Protein AF-0000000084334014 (afdb_homodimer)

Radius of gyration: 28.22 Å; Cα contacts (8 Å, |Δi|>4): 1367; chains: 2; bounding box: 53×79×62 Å

Secondary structure (DSSP, 8-state):
---HHHHHHHHHTPSSP--HHHHHHHHHHHHHHHHHHHHTTT--HHHHHHHHHHHHSTTTT--S---HHHHHHHHHHHHHHHHHHHHHS-HHHHHHTHHHHHHHHHHHHHHHHHHHHHIIIIIS---HHHHHHHHHHTT----TTHHHHHHHT-TTSHHHHHHHHHHHHHHHHHHHHHHHHHHHHTT---HHHHHHHHHHHHHHHHIIIIIHHHHHHHHHHH----HHHHHHHHHHHHHHHHHHHHHTTS-HHHHHHHHHHHHGGGS-TTSHHHHHHHHHIIIIIHHHHHHHHHHT--GGGGGS-HHHHHHHHHHHHHHHHHHHHHHHHHHHHHT--HHHHHHHHHHTT---HHHHHHHHHHHHTTSS-HHHHHHHHHHHHHHHHHHHHHHHHHHHHHH-/---HHHHHHHHHTPSSP--HHHHHHHHHHHHHHHHHHHHTTT--HHHHHHHHHHHHSTTTT--S---HHHHHHHHHHHHHHHHHHHHHS-HHHHHHTHHHHHHHHHHHHHHHHHHHHHIIIIIS---HHHHHHHHHHTT----TTHHHHHHHT-TTSHHHHHHHHHHHHHHHHHHHHHHHHHHHHTT---HHHHHHHHHHHHHHHHIIIIIHHHHHHHHHHH----HHHHHHHHHHHHHHHHHHHHHHTS-HHHHHHHHHHHHGGGS-TTSHHHHHHHHHIIIIIHHHHHHHHHHT--GGGGGS-HHHHHHHHHHHHHHHHHHHHHHHHHHHHHT--HHHHHHHHHHTT---HHHHHHHHHHHHTTSS-HHHHHHHHHHHHHHHHHHHHHHHHHHHHHH-

pLDDT: mean 89.23, std 10.38, range [27.36, 98.31]

Foldseek 3Di:
DDDVVVVVVVVCQPFQHPDPVVVVVVLLVQLVCQQVVCVVVPAHSLLSLLQLLQQCFCQHPRNHYDDPVLVVLLVLLQLLLLLLLQLLEDVVLLVVCVVLLVLLLVLLQPLLLVLQLCCCCPVLPADNLLSNLLSLLLSAAGQLQVVLCVVLPNSHPNLNSSLSSSNLSSQQVSLVVLVQSVQVVVPGDDPVNVVLLVVLVVVLLCCLQPVLLVVLVVCVPPCVDDPVVNLVSLSVQLQVQLVSCVVSRGHSSSSSNSSSNNCNVVDDCPDPSVVVSSCVSSSGRNSSNSSNLSSLANPCQCVPDDSLVCLLVSSLVSSLVSLLVSLVVSCVVVVNDPLSSLLSSLSGRARGDSSLVSQVVCVVVVSHDPSNNNSVSSSNSVSNSSSNVSNNVSSVVVSD/DDDVVVVVVVVCQPFQHPDPVVVVVVLLVQLVCQCVVCVVVPAHSLLSLLQLLQQCFCQHPRNHYDDPVLVVLLVLLQLLLLLLLQQLEDVVLLVVCVVLLVLLLVLLQPLLLVLQLCCVCPVLPADNLLSNLLSLLLSAAGQLQVVLCVVLPNSHPNLNSSLSSSNLSSQQVSLVVLVQSVQVVVPGDDPVNVVLLVVLVVVLLCCLQPVLLVVLVVCVPPCVDDPCVNLVSLSVQLQVQLVSCVVSRGHSSSSSNSSSNNCNVVDDCPDPSVVVSSCVSSSGRNSSNSSNLSSLANPCQCVPDDSLVCLLVSSLVSSLVSLLVSLVVSCVVVVNDPLSSLLSSLSGRARGDSSLVSQVVCVVVVSHDPSNNNSVSSSNSVSNSSSNVSNNVSSVVVSD

Nearest PDB structures (foldseek):
  4bwz-assembly1_A  TM=8.597E-01  e=2.326E-15  Thermus thermophilus
  9emb-assembly1_B  TM=7.351E-01  e=8.519E-10  Escherichia coli
  8bxg-assembly1_A  TM=7.399E-01  e=2.521E-09  Escherichia coli
  9emb-assembly1_A  TM=7.461E-01  e=3.826E-09  Escherichia coli
  7p1i-assembly1_B  TM=7.865E-01  e=1.042E-08  Bison bison

Organism: NCBI:txid1302689

Solvent-accessible surface area (backbone atoms only — not comparable to full-atom values): 38062 Å² total; per-residue (Å²): 142,75,64,51,72,54,47,52,46,51,58,62,64,39,75,47,50,75,46,54,51,54,51,51,21,52,50,33,44,46,66,55,43,23,35,58,59,24,48,76,72,74,38,57,38,67,49,28,29,23,54,49,12,28,47,35,9,61,62,46,69,25,47,39,62,92,44,57,34,54,51,37,41,21,50,51,9,52,32,43,48,32,19,50,57,25,34,53,41,39,60,70,57,38,63,72,36,42,66,55,7,50,51,41,13,49,35,33,29,46,42,11,25,66,57,27,27,54,45,32,34,71,71,69,61,39,52,72,66,38,12,52,56,57,12,44,39,40,22,35,48,34,60,78,38,45,65,56,38,55,72,70,67,51,42,60,37,67,53,46,39,27,44,54,49,11,40,55,49,18,47,53,52,41,51,50,50,51,49,45,53,56,21,50,73,70,75,46,70,49,72,66,53,54,53,49,40,52,50,32,46,48,52,49,49,47,41,44,66,53,48,47,40,54,51,48,54,49,45,68,66,68,54,75,61,56,87,43,51,62,54,37,45,52,53,26,48,27,28,43,31,14,38,49,25,42,65,34,72,43,60,38,51,56,16,7,22,48,37,13,50,41,42,26,85,80,48,48,81,85,34,70,65,44,50,51,52,53,44,52,34,65,51,45,30,36,47,43,20,36,21,49,58,16,30,66,34,57,71,67,48,61,70,71,37,68,65,31,37,50,44,20,50,50,52,34,47,38,38,52,50,19,26,43,50,26,22,49,53,45,19,66,75,69,66,50,52,72,51,45,25,37,33,31,22,12,43,50,36,11,35,47,72,70,35,49,50,54,49,49,52,30,34,75,70,65,58,40,53,70,48,58,50,51,14,48,39,50,27,26,53,53,25,40,43,50,10,35,51,32,30,49,54,24,50,53,63,70,72,103,142,74,63,52,71,53,46,52,48,51,57,63,64,39,75,49,49,76,47,55,52,53,51,52,22,51,51,34,45,45,66,54,43,25,35,58,60,24,48,76,71,74,40,58,38,68,50,27,29,24,53,48,13,28,47,36,10,62,62,45,70,24,46,38,61,91,43,58,33,53,51,38,44,22,49,51,9,51,33,44,49,32,20,50,57,26,34,54,40,39,61,69,58,39,62,73,36,43,66,54,9,49,50,41,14,48,34,33,28,47,43,10,25,65,55,27,28,54,46,31,34,69,71,69,61,40,51,72,67,38,12,52,56,56,11,43,40,42,22,35,46,37,59,80,38,45,66,56,38,54,73,70,66,50,42,61,37,69,53,45,38,27,44,55,48,12,41,55,48,16,46,53,51,42,51,50,51,51,49,45,52,56,21,49,72,70,75,45,70,49,71,65,54,55,52,48,40,52,50,33,46,48,52,49,50,46,41,46,66,52,48,46,39,52,51,49,52,48,44,68,65,67,53,76,60,58,89,42,49,62,56,35,46,52,53,26,46,26,29,43,31,13,39,49,24,41,64,35,70,42,59,38,50,57,18,8,22,48,36,14,49,40,42,24,84,80,47,49,82,87,35,71,65,43,50,52,52,53,45,52,34,64,51,45,30,36,48,43,20,35,21,50,60,17,30,67,33,56,70,67,48,62,68,71,38,67,66,32,38,50,45,20,50,50,52,32,49,38,39,50,49,17,26,43,50,26,22,49,53,43,20,64,73,68,66,50,50,72,51,44,25,36,32,32,22,12,44,51,35,10,35,46,71,70,35,48,50,54,47,49,53,32,34,73,71,66,56,38,53,69,48,57,49,51,14,48,40,49,25,27,51,52,24,41,43,50,11,34,51,33,30,49,55,22,50,54,62,70,73,104

Sequence (800 aa):
MNNSAWDHIIHQFDLPLSNPVLIFSLILFIILLAPVLMGKIKVPGIVGFILAGIIVGPYGFNLLKKNSAIELFSTIGLLYIMFIAGIELDLAEFKKTKHKSFVFGFLTFSIPILIGFPVCYYLLGYSMLTSVLTASMFATHTLVAYPIVSRYGISRTEAVAITVGGTILTDTAVLIILAVIMGAKNGGLTTAFWVQLILSLMVFTIIMFLIVPRIARWFFTKLESEKTSHYVFVLAVVFFSAFLAQLAGVEPIIGAFVAGLALNKLIPHSSMLMNRIEFVGNAIFIPFFLISVGMLVDLRVLFRGPEAVIVAASLTAVALAGKWLSAWFTQMLFKYSGIQRNLIFGLSSAHAAATLAIILVGYKAGIIDDNTLNGTIILILVTCVVASLAVEGASKKMVLMNNSAWDHIIHQFDLPLSNPVLIFSLILFIILLAPVLMGKIKVPGIVGFILAGIIVGPYGFNLLKKNSAIELFSTIGLLYIMFIAGIELDLAEFKKTKHKSFVFGFLTFSIPILIGFPVCYYLLGYSMLTSVLTASMFATHTLVAYPIVSRYGISRTEAVAITVGGTILTDTAVLIILAVIMGAKNGGLTTAFWVQLILSLMVFTIIMFLIVPRIARWFFTKLESEKTSHYVFVLAVVFFSAFLAQLAGVEPIIGAFVAGLALNKLIPHSSMLMNRIEFVGNAIFIPFFLISVGMLVDLRVLFRGPEAVIVAASLTAVALAGKWLSAWFTQMLFKYSGIQRNLIFGLSSAHAAATLAIILVGYKAGIIDDNTLNGTIILILVTCVVASLAVEGASKKMVL

InterPro domains:
  IPR006153 Cation/H+ exchanger, transmembrane domain [PF00999] (29-391)
  IPR038770 Sodium/solute symporter superfamily [G3DSA:1.20.1530.20] (19-398)

Structure (mmCIF, N/CA/C/O backbone):
data_AF-0000000084334014-model_v1
#
loop_
_entity.id
_entity.type
_entity.pdbx_description
1 polymer 'Cation/H+ exchanger transmembrane domain-containing protein'
#
loop_
_atom_site.group_PDB
_atom_site.id
_atom_site.type_symbol
_atom_site.label_atom_id
_atom_site.label_alt_id
_atom_site.label_comp_id
_atom_site.label_asym_id
_atom_site.label_entity_id
_atom_site.label_seq_id
_atom_site.pdbx_PDB_ins_code
_atom_site.Cartn_x
_atom_site.Cartn_y
_atom_site.Cartn_z
_atom_site.occupancy
_atom_site.B_iso_or_equiv
_atom_site.auth_seq_id
_atom_site.auth_comp_id
_atom_site.auth_asym_id
_atom_site.auth_atom_id
_atom_site.pdbx_PDB_model_num
ATOM 1 N N . MET A 1 1 ? 21.516 31.047 -16.453 1 27.44 1 MET A N 1
ATOM 2 C CA . MET A 1 1 ? 20.875 31.578 -15.266 1 27.44 1 MET A CA 1
ATOM 3 C C . MET A 1 1 ? 19.391 31.281 -15.25 1 27.44 1 MET A C 1
ATOM 5 O O . MET A 1 1 ? 18.641 31.844 -14.453 1 27.44 1 MET A O 1
ATOM 9 N N . ASN A 1 2 ? 18.578 31.031 -16.406 1 34.75 2 ASN A N 1
ATOM 10 C CA . ASN A 1 2 ? 17.328 30.781 -17.094 1 34.75 2 ASN A CA 1
ATOM 11 C C . ASN A 1 2 ? 16.438 29.797 -16.328 1 34.75 2 ASN A C 1
ATOM 13 O O . ASN A 1 2 ? 16.891 29.188 -15.352 1 34.75 2 ASN A O 1
ATOM 17 N N . ASN A 1 3 ? 15.422 28.875 -16.969 1 40.25 3 ASN A N 1
ATOM 18 C CA . ASN A 1 3 ? 14.047 28.469 -16.688 1 40.25 3 ASN A CA 1
ATOM 19 C C . ASN A 1 3 ? 13.969 27.469 -15.539 1 40.25 3 ASN A C 1
ATOM 21 O O . ASN A 1 3 ? 14.102 26.266 -15.75 1 40.25 3 ASN A O 1
ATOM 25 N N . SER A 1 4 ? 14.383 27.984 -14.484 1 47.34 4 SER A N 1
ATOM 26 C CA . SER A 1 4 ? 14.461 27.297 -13.195 1 47.34 4 SER A CA 1
ATOM 27 C C . SER A 1 4 ? 13.188 26.516 -12.906 1 47.34 4 SER A C 1
ATOM 29 O O . SER A 1 4 ? 13.242 25.359 -12.477 1 47.34 4 SER A O 1
ATOM 31 N N . ALA A 1 5 ? 12.141 27.406 -12.953 1 49.31 5 ALA A N 1
ATOM 32 C CA . ALA A 1 5 ? 10.859 26.719 -12.82 1 49.31 5 ALA A CA 1
ATOM 33 C C . ALA A 1 5 ? 10.789 25.531 -13.773 1 49.31 5 ALA A C 1
ATOM 35 O O . ALA A 1 5 ? 10.352 24.438 -13.391 1 49.31 5 ALA A O 1
ATOM 36 N N . TRP A 1 6 ? 11.242 25.844 -15.055 1 50.06 6 TRP A N 1
ATOM 37 C CA . TRP A 1 6 ? 11.273 24.781 -16.062 1 50.06 6 TRP A CA 1
ATOM 38 C C . TRP A 1 6 ? 12.234 23.672 -15.648 1 50.06 6 TRP A C 1
ATOM 40 O O . TRP A 1 6 ? 11.938 22.484 -15.844 1 50.06 6 TRP A O 1
ATOM 50 N N . ASP A 1 7 ? 13.273 24.125 -15.102 1 53.47 7 ASP A N 1
ATOM 51 C CA . ASP A 1 7 ? 14.234 23.125 -14.633 1 53.47 7 ASP A CA 1
ATOM 52 C C . ASP A 1 7 ? 13.648 22.312 -13.484 1 53.47 7 ASP A C 1
ATOM 54 O O . ASP A 1 7 ? 13.859 21.094 -13.414 1 53.47 7 ASP A O 1
ATOM 58 N N . HIS A 1 8 ? 12.906 23.031 -12.719 1 57.69 8 HIS A N 1
ATOM 59 C CA . HIS A 1 8 ? 12.25 22.312 -11.633 1 57.69 8 HIS A CA 1
ATOM 60 C C . HIS A 1 8 ? 11.211 21.344 -12.164 1 57.69 8 HIS A C 1
ATOM 62 O O . HIS A 1 8 ? 11.102 20.219 -11.672 1 57.69 8 HIS A O 1
ATOM 68 N N . ILE A 1 9 ? 10.492 21.797 -13.156 1 54.41 9 ILE A N 1
ATOM 69 C CA . ILE A 1 9 ? 9.477 20.969 -13.789 1 54.41 9 ILE A CA 1
ATOM 70 C C . ILE A 1 9 ? 10.148 19.781 -14.492 1 54.41 9 ILE A C 1
ATOM 72 O O . ILE A 1 9 ? 9.711 18.641 -14.352 1 54.41 9 ILE A O 1
ATOM 76 N N . ILE A 1 10 ? 11.211 20.047 -15.109 1 49.97 10 ILE A N 1
ATOM 77 C CA . ILE A 1 10 ? 11.883 19.016 -15.898 1 49.97 10 ILE A CA 1
ATOM 78 C C . ILE A 1 10 ? 12.523 18 -14.969 1 49.97 10 ILE A C 1
ATOM 80 O O . ILE A 1 10 ? 12.508 16.797 -15.25 1 49.97 10 ILE A O 1
ATOM 84 N N . HIS A 1 11 ? 12.961 18.484 -13.805 1 58.22 11 HIS A N 1
ATOM 85 C CA . HIS A 1 11 ? 13.656 17.578 -12.891 1 58.22 11 HIS A CA 1
ATOM 86 C C . HIS A 1 11 ? 12.688 16.609 -12.227 1 58.22 11 HIS A C 1
ATOM 88 O O . HIS A 1 11 ? 13.086 15.531 -11.797 1 58.22 11 HIS A O 1
ATOM 94 N N . GLN A 1 12 ? 11.508 17.031 -12.234 1 62.09 12 GLN A N 1
ATOM 95 C CA . GLN A 1 12 ? 10.508 16.141 -11.648 1 62.09 12 GLN A CA 1
ATOM 96 C C . GLN A 1 12 ? 10.242 14.945 -12.555 1 62.09 12 GLN A C 1
ATOM 98 O O . GLN A 1 12 ? 9.758 13.906 -12.102 1 62.09 12 GLN A O 1
ATOM 103 N N . PHE A 1 13 ? 10.641 15.117 -13.805 1 60.31 13 PHE A N 1
ATOM 104 C CA . PHE A 1 13 ? 10.375 14.07 -14.789 1 60.31 13 PHE A CA 1
ATOM 105 C C . PHE A 1 13 ? 11.656 13.32 -15.133 1 60.31 13 PHE A C 1
ATOM 107 O O . PHE A 1 13 ? 11.727 12.633 -16.156 1 60.31 13 PHE A O 1
ATOM 114 N N . ASP A 1 14 ? 12.688 13.562 -14.312 1 66.12 14 ASP A N 1
ATOM 115 C CA . ASP A 1 14 ? 13.906 12.789 -14.547 1 66.12 14 ASP A CA 1
ATOM 116 C C . ASP A 1 14 ? 13.633 11.289 -14.422 1 66.12 14 ASP A C 1
ATOM 118 O O . ASP A 1 14 ? 12.922 10.852 -13.516 1 66.12 14 ASP A O 1
ATOM 122 N N . LEU A 1 15 ? 14.008 10.594 -15.453 1 68.44 15 LEU A N 1
ATOM 123 C CA . LEU A 1 15 ? 13.82 9.148 -15.484 1 68.44 15 LEU A CA 1
ATOM 124 C C . LEU A 1 15 ? 15.023 8.422 -14.891 1 68.44 15 LEU A C 1
ATOM 126 O O . LEU A 1 15 ? 16.156 8.891 -15.023 1 68.44 15 LEU A O 1
ATOM 130 N N . PRO A 1 16 ? 14.797 7.309 -14.086 1 73.19 16 PRO A N 1
ATOM 131 C CA . PRO A 1 16 ? 13.508 6.82 -13.586 1 73.19 16 PRO A CA 1
ATOM 132 C C . PRO A 1 16 ? 12.883 7.742 -12.547 1 73.19 16 PRO A C 1
ATOM 134 O O . PRO A 1 16 ? 13.602 8.461 -11.844 1 73.19 16 PRO A O 1
ATOM 137 N N . LEU A 1 17 ? 11.617 7.691 -12.523 1 76.88 17 LEU A N 1
ATOM 138 C CA . LEU A 1 17 ? 10.898 8.586 -11.617 1 76.88 17 LEU A CA 1
ATOM 139 C C . LEU A 1 17 ? 11.32 8.336 -10.172 1 76.88 17 LEU A C 1
ATOM 141 O O . LEU A 1 17 ? 11.414 7.188 -9.734 1 76.88 17 LEU A O 1
ATOM 145 N N . SER A 1 18 ? 11.656 9.32 -9.531 1 74.88 18 SER A N 1
ATOM 146 C CA . SER A 1 18 ? 12.07 9.211 -8.133 1 74.88 18 SER A CA 1
ATOM 147 C C . SER A 1 18 ? 11.039 9.828 -7.199 1 74.88 18 SER A C 1
ATOM 149 O O . SER A 1 18 ? 11.008 9.516 -6.004 1 74.88 18 SER A O 1
ATOM 151 N N . ASN A 1 19 ? 10.117 10.602 -7.746 1 84.19 19 ASN A N 1
ATOM 152 C CA . ASN A 1 19 ? 9.078 11.25 -6.957 1 84.19 19 ASN A CA 1
ATOM 153 C C . ASN A 1 19 ? 7.957 10.281 -6.598 1 84.19 19 ASN A C 1
ATOM 155 O O . ASN A 1 19 ? 7.242 9.797 -7.48 1 84.19 19 ASN A O 1
ATOM 159 N N . PRO A 1 20 ? 7.793 10 -5.301 1 85.62 20 PRO A N 1
ATOM 160 C CA . PRO A 1 20 ? 6.781 9.031 -4.875 1 85.62 20 PRO A CA 1
ATOM 161 C C . PRO A 1 20 ? 5.379 9.391 -5.348 1 85.62 20 PRO A C 1
ATOM 163 O O . PRO A 1 20 ? 4.582 8.508 -5.672 1 85.62 20 PRO A O 1
ATOM 166 N N . VAL A 1 21 ? 5.09 10.648 -5.395 1 89.19 21 VAL A N 1
ATOM 167 C CA . VAL A 1 21 ? 3.766 11.102 -5.809 1 89.19 21 VAL A CA 1
ATOM 168 C C . VAL A 1 21 ? 3.531 10.75 -7.277 1 89.19 21 VAL A C 1
ATOM 170 O O . VAL A 1 21 ? 2.465 10.25 -7.637 1 89.19 21 VAL A O 1
ATOM 173 N N . LEU A 1 22 ? 4.547 11.008 -8.031 1 88.31 22 LEU A N 1
ATOM 174 C CA . LEU A 1 22 ? 4.441 10.734 -9.461 1 88.31 22 LEU A CA 1
ATOM 175 C C . LEU A 1 22 ? 4.406 9.234 -9.727 1 88.31 22 LEU A C 1
ATOM 177 O O . LEU A 1 22 ? 3.66 8.773 -10.586 1 88.31 22 LEU A O 1
ATOM 181 N N . ILE A 1 23 ? 5.172 8.508 -9.031 1 89.12 23 ILE A N 1
ATOM 182 C CA . ILE A 1 23 ? 5.238 7.055 -9.18 1 89.12 23 ILE A CA 1
ATOM 183 C C . ILE A 1 23 ? 3.865 6.445 -8.898 1 89.12 23 ILE A C 1
ATOM 185 O O . ILE A 1 23 ? 3.34 5.68 -9.703 1 89.12 23 ILE A O 1
ATOM 189 N N . PHE A 1 24 ? 3.324 6.828 -7.812 1 90.75 24 PHE A N 1
ATOM 190 C CA . PHE A 1 24 ? 2.041 6.25 -7.426 1 90.75 24 PHE A CA 1
ATOM 191 C C . PHE A 1 24 ? 0.93 6.742 -8.352 1 90.75 24 PHE A C 1
ATOM 193 O O . PHE A 1 24 ? -0.009 6 -8.648 1 90.75 24 PHE A O 1
ATOM 200 N N . SER A 1 25 ? 1.025 7.977 -8.742 1 91.75 25 SER A N 1
ATOM 201 C CA . SER A 1 25 ? 0.059 8.5 -9.695 1 91.75 25 SER A CA 1
ATOM 202 C C . SER A 1 25 ? 0.061 7.691 -10.992 1 91.75 25 SER A C 1
ATOM 204 O O . SER A 1 25 ? -0.999 7.336 -11.508 1 91.75 25 SER A O 1
ATOM 206 N N . LEU A 1 26 ? 1.2 7.434 -11.492 1 92 26 LEU A N 1
ATOM 207 C CA . LEU A 1 26 ? 1.333 6.668 -12.727 1 92 26 LEU A CA 1
ATOM 208 C C . LEU A 1 26 ? 0.739 5.273 -12.562 1 92 26 LEU A C 1
ATOM 210 O O . LEU A 1 26 ? 0.009 4.801 -13.438 1 92 26 LEU A O 1
ATOM 214 N N . ILE A 1 27 ? 1.03 4.656 -11.508 1 92.69 27 ILE A N 1
ATOM 215 C CA . ILE A 1 27 ? 0.548 3.303 -11.25 1 92.69 27 ILE A CA 1
ATOM 216 C C . ILE A 1 27 ? -0.978 3.301 -11.18 1 92.69 27 ILE A C 1
ATOM 218 O O . ILE A 1 27 ? -1.631 2.434 -11.766 1 92.69 27 ILE A O 1
ATOM 222 N N . LEU A 1 28 ? -1.503 4.273 -10.508 1 94 28 LEU A N 1
ATOM 223 C CA . LEU A 1 28 ? -2.953 4.363 -10.383 1 94 28 LEU A CA 1
ATOM 224 C C . LEU A 1 28 ? -3.602 4.602 -11.742 1 94 28 LEU A C 1
ATOM 226 O O . LEU A 1 28 ? -4.672 4.059 -12.031 1 94 28 LEU A O 1
ATOM 230 N N . PHE A 1 29 ? -2.975 5.348 -12.516 1 93.94 29 PHE A N 1
ATOM 231 C CA . PHE A 1 29 ? -3.494 5.582 -13.859 1 93.94 29 PHE A CA 1
ATOM 232 C C . PHE A 1 29 ? -3.486 4.293 -14.672 1 93.94 29 PHE A C 1
ATOM 234 O O . PHE A 1 29 ? -4.414 4.035 -15.445 1 93.94 29 PHE A O 1
ATOM 241 N N . ILE A 1 30 ? -2.467 3.553 -14.516 1 94.12 30 ILE A N 1
ATOM 242 C CA . ILE A 1 30 ? -2.387 2.268 -15.203 1 94.12 30 ILE A CA 1
ATOM 243 C C . ILE A 1 30 ? -3.516 1.357 -14.727 1 94.12 30 ILE A C 1
ATOM 245 O O . ILE A 1 30 ? -4.215 0.746 -15.539 1 94.12 30 ILE A O 1
ATOM 249 N N . ILE A 1 31 ? -3.676 1.295 -13.43 1 93.38 31 ILE A N 1
ATOM 250 C CA . ILE A 1 31 ? -4.695 0.429 -12.844 1 93.38 31 ILE A CA 1
ATOM 251 C C . ILE A 1 31 ? -6.074 0.845 -13.352 1 93.38 31 ILE A C 1
ATOM 253 O O . ILE A 1 31 ? -6.941 -0.002 -13.578 1 93.38 31 ILE A O 1
ATOM 257 N N . LEU A 1 32 ? -6.242 2.104 -13.547 1 91.62 32 LEU A N 1
ATOM 258 C CA . LEU A 1 32 ? -7.531 2.641 -13.969 1 91.62 32 LEU A CA 1
ATOM 259 C C . LEU A 1 32 ? -7.762 2.395 -15.453 1 91.62 32 LEU A C 1
ATOM 261 O O . LEU A 1 32 ? -8.859 1.996 -15.859 1 91.62 32 LEU A O 1
ATOM 265 N N . LEU A 1 33 ? -6.77 2.555 -16.234 1 91.75 33 LEU A N 1
ATOM 266 C CA . LEU A 1 33 ? -6.953 2.623 -17.688 1 91.75 33 LEU A CA 1
ATOM 267 C C . LEU A 1 33 ? -6.754 1.252 -18.328 1 91.75 33 LEU A C 1
ATOM 269 O O . LEU A 1 33 ? -7.344 0.955 -19.359 1 91.75 33 LEU A O 1
ATOM 273 N N . ALA A 1 34 ? -5.934 0.451 -17.75 1 91.75 34 ALA A N 1
ATOM 274 C CA . ALA A 1 34 ? -5.574 -0.821 -18.359 1 91.75 34 ALA A CA 1
ATOM 275 C C . ALA A 1 34 ? -6.809 -1.691 -18.578 1 91.75 34 ALA A C 1
ATOM 277 O O . ALA A 1 34 ? -7.035 -2.191 -19.688 1 91.75 34 ALA A O 1
ATOM 278 N N . PRO A 1 35 ? -7.59 -1.822 -17.578 1 87.31 35 PRO A N 1
ATOM 279 C CA . PRO A 1 35 ? -8.773 -2.654 -17.797 1 87.31 35 PRO A CA 1
ATOM 280 C C . PRO A 1 35 ? -9.742 -2.053 -18.812 1 87.31 35 PRO A C 1
ATOM 282 O O . PRO A 1 35 ? -10.414 -2.787 -19.547 1 87.31 35 PRO A O 1
ATOM 285 N N . VAL A 1 36 ? -9.828 -0.778 -18.859 1 86.88 36 VAL A N 1
ATOM 286 C CA . VAL A 1 36 ? -10.719 -0.096 -19.797 1 86.88 36 VAL A CA 1
ATOM 287 C C . VAL A 1 36 ? -10.219 -0.314 -21.219 1 86.88 36 VAL A C 1
ATOM 289 O O . VAL A 1 36 ? -11.016 -0.606 -22.125 1 86.88 36 VAL A O 1
ATOM 292 N N . LEU A 1 37 ? -8.984 -0.193 -21.391 1 90.31 37 LEU A N 1
ATOM 293 C CA . LEU A 1 37 ? -8.391 -0.356 -22.719 1 90.31 37 LEU A CA 1
ATOM 294 C C . LEU A 1 37 ? -8.477 -1.808 -23.172 1 90.31 37 LEU A C 1
ATOM 296 O O . LEU A 1 37 ? -8.742 -2.076 -24.344 1 90.31 37 LEU A O 1
ATOM 300 N N . MET A 1 38 ? -8.219 -2.682 -22.297 1 90.31 38 MET A N 1
ATOM 301 C CA . MET A 1 38 ? -8.25 -4.102 -22.641 1 90.31 38 MET A CA 1
ATOM 302 C C . MET A 1 38 ? -9.68 -4.57 -22.875 1 90.31 38 MET A C 1
ATOM 304 O O . MET A 1 38 ? -9.914 -5.492 -23.672 1 90.31 38 MET A O 1
ATOM 308 N N . GLY A 1 39 ? -10.586 -3.945 -22.141 1 85.81 39 GLY A N 1
ATOM 309 C CA . GLY A 1 39 ? -11.992 -4.281 -22.328 1 85.81 39 GLY A CA 1
ATOM 310 C C . GLY A 1 39 ? -12.492 -4.035 -23.734 1 85.81 39 GLY A C 1
ATOM 311 O O . GLY A 1 39 ? -13.328 -4.785 -24.25 1 85.81 39 GLY A O 1
ATOM 312 N N . LYS A 1 40 ? -11.945 -3.129 -24.359 1 87.5 40 LYS A N 1
ATOM 313 C CA . LYS A 1 40 ? -12.344 -2.775 -25.719 1 87.5 40 LYS A CA 1
ATOM 314 C C . LYS A 1 40 ? -11.984 -3.883 -26.703 1 87.5 40 LYS A C 1
ATOM 316 O O . LYS A 1 40 ? -12.648 -4.055 -27.719 1 87.5 40 LYS A O 1
ATOM 321 N N . ILE A 1 41 ? -11.016 -4.676 -26.328 1 90.56 41 ILE A N 1
ATOM 322 C CA . ILE A 1 41 ? -10.602 -5.738 -27.25 1 90.56 41 ILE A CA 1
ATOM 323 C C . ILE A 1 41 ? -10.922 -7.098 -26.625 1 90.56 41 ILE A C 1
ATOM 325 O O . ILE A 1 41 ? -10.32 -8.109 -27 1 90.56 41 ILE A O 1
ATOM 329 N N . LYS A 1 42 ? -11.602 -7.129 -25.594 1 87.75 42 LYS A N 1
ATOM 330 C CA . LYS A 1 42 ? -12.125 -8.328 -24.953 1 87.75 42 LYS A CA 1
ATOM 331 C C . LYS A 1 42 ? -11 -9.148 -24.328 1 87.75 42 LYS A C 1
ATOM 333 O O . LYS A 1 42 ? -10.977 -10.375 -24.453 1 87.75 42 LYS A O 1
ATOM 338 N N . VAL A 1 43 ? -10.062 -8.508 -23.828 1 91.25 43 VAL A N 1
ATOM 339 C CA . VAL A 1 43 ? -8.969 -9.125 -23.094 1 91.25 43 VAL A CA 1
ATOM 340 C C . VAL A 1 43 ? -9.125 -8.828 -21.594 1 91.25 43 VAL A C 1
ATOM 342 O O . VAL A 1 43 ? -9.625 -7.766 -21.219 1 91.25 43 VAL A O 1
ATOM 345 N N . PRO A 1 44 ? -8.812 -9.82 -20.812 1 91 44 PRO A N 1
ATOM 346 C CA . PRO A 1 44 ? -8.922 -9.594 -19.359 1 91 44 PRO A CA 1
ATOM 347 C C . PRO A 1 44 ? -8.031 -8.453 -18.875 1 91 44 PRO A C 1
ATOM 349 O O . PRO A 1 44 ? -6.918 -8.273 -19.375 1 91 44 PRO A O 1
ATOM 352 N N . GLY A 1 45 ? -8.547 -7.688 -17.906 1 90.56 45 GLY A N 1
ATOM 353 C CA . GLY A 1 45 ? -7.824 -6.551 -17.359 1 90.56 45 GLY A CA 1
ATOM 354 C C . GLY A 1 45 ? -6.461 -6.922 -16.797 1 90.56 45 GLY A C 1
ATOM 355 O O . GLY A 1 45 ? -5.523 -6.121 -16.859 1 90.56 45 GLY A O 1
ATOM 356 N N . ILE A 1 46 ? -6.352 -8.141 -16.328 1 92.19 46 ILE A N 1
ATOM 357 C CA . ILE A 1 46 ? -5.113 -8.633 -15.742 1 92.19 46 ILE A CA 1
ATOM 358 C C . ILE A 1 46 ? -3.988 -8.57 -16.766 1 92.19 46 ILE A C 1
ATOM 360 O O . ILE A 1 46 ? -2.859 -8.195 -16.453 1 92.19 46 ILE A O 1
ATOM 364 N N . VAL A 1 47 ? -4.289 -8.883 -17.969 1 93.56 47 VAL A N 1
ATOM 365 C CA . VAL A 1 47 ? -3.311 -8.844 -19.047 1 93.56 47 VAL A CA 1
ATOM 366 C C . VAL A 1 47 ? -2.846 -7.41 -19.266 1 93.56 47 VAL A C 1
ATOM 368 O O . VAL A 1 47 ? -1.668 -7.168 -19.547 1 93.56 47 VAL A O 1
ATOM 371 N N . GLY A 1 48 ? -3.762 -6.516 -19.156 1 94.19 48 GLY A N 1
ATOM 372 C CA . GLY A 1 48 ? -3.422 -5.109 -19.297 1 94.19 48 GLY A CA 1
ATOM 373 C C . GLY A 1 48 ? -2.41 -4.629 -18.281 1 94.19 48 GLY A C 1
ATOM 374 O O . GLY A 1 48 ? -1.52 -3.842 -18.594 1 94.19 48 GLY A O 1
ATOM 375 N N . PHE A 1 49 ? -2.539 -5.07 -17.062 1 95 49 PHE A N 1
ATOM 376 C CA . PHE A 1 49 ? -1.59 -4.707 -16.016 1 95 49 PHE A CA 1
ATOM 377 C C . PHE A 1 49 ? -0.189 -5.199 -16.359 1 95 49 PHE A C 1
ATOM 379 O O . PHE A 1 49 ? 0.786 -4.457 -16.219 1 95 49 PHE A O 1
ATOM 386 N N . ILE A 1 50 ? -0.12 -6.398 -16.812 1 93.69 50 ILE A N 1
ATOM 387 C CA . ILE A 1 50 ? 1.158 -7.027 -17.125 1 93.69 50 ILE A CA 1
ATOM 388 C C . ILE A 1 50 ? 1.814 -6.297 -18.297 1 93.69 50 ILE A C 1
ATOM 390 O O . ILE A 1 50 ? 2.998 -5.957 -18.234 1 93.69 50 ILE A O 1
ATOM 394 N N . LEU A 1 51 ? 1.058 -6.039 -19.312 1 94.56 51 LEU A N 1
ATOM 395 C CA . LEU A 1 51 ? 1.579 -5.348 -20.484 1 94.56 51 LEU A CA 1
ATOM 396 C C . LEU A 1 51 ? 2.033 -3.936 -20.141 1 94.56 51 LEU A C 1
ATOM 398 O O . LEU A 1 51 ? 3.057 -3.463 -20.625 1 94.56 51 LEU A O 1
ATOM 402 N N . ALA A 1 52 ? 1.233 -3.289 -19.328 1 95.19 52 ALA A N 1
ATOM 403 C CA . ALA A 1 52 ? 1.615 -1.953 -18.875 1 95.19 52 ALA A CA 1
ATOM 404 C C . ALA A 1 52 ? 2.939 -1.987 -18.109 1 95.19 52 ALA A C 1
ATOM 406 O O . ALA A 1 52 ? 3.758 -1.073 -18.234 1 95.19 52 ALA A O 1
ATOM 407 N N . GLY A 1 53 ? 3.133 -2.99 -17.328 1 94.12 53 GLY A N 1
ATOM 408 C CA . GLY A 1 53 ? 4.395 -3.156 -16.625 1 94.12 53 GLY A CA 1
ATOM 409 C C . GLY A 1 53 ? 5.59 -3.248 -17.562 1 94.12 53 GLY A C 1
ATOM 410 O O . GLY A 1 53 ? 6.645 -2.68 -17.281 1 94.12 53 GLY A O 1
ATOM 411 N N . ILE A 1 54 ? 5.414 -3.9 -18.672 1 93.31 54 ILE A N 1
ATOM 412 C CA . ILE A 1 54 ? 6.469 -4.027 -19.672 1 93.31 54 ILE A CA 1
ATOM 413 C C . ILE A 1 54 ? 6.828 -2.652 -20.219 1 93.31 54 ILE A C 1
ATOM 415 O O . ILE A 1 54 ? 8.008 -2.328 -20.375 1 93.31 54 ILE A O 1
ATOM 419 N N . ILE A 1 55 ? 5.824 -1.904 -20.422 1 93.81 55 ILE A N 1
ATOM 420 C CA . ILE A 1 55 ? 5.996 -0.615 -21.094 1 93.81 55 ILE A CA 1
ATOM 421 C C . ILE A 1 55 ? 6.68 0.365 -20.141 1 93.81 55 ILE A C 1
ATOM 423 O O . ILE A 1 55 ? 7.633 1.047 -20.531 1 93.81 55 ILE A O 1
ATOM 427 N N . VAL A 1 56 ? 6.324 0.34 -18.906 1 93.94 56 VAL A N 1
ATOM 428 C CA . VAL A 1 56 ? 6.781 1.386 -18 1 93.94 56 VAL A CA 1
ATOM 429 C C . VAL A 1 56 ? 8.008 0.898 -17.234 1 93.94 56 VAL A C 1
ATOM 431 O O . VAL A 1 56 ? 8.695 1.688 -16.578 1 93.94 56 VAL A O 1
ATOM 434 N N . GLY A 1 57 ? 8.305 -0.36 -17.297 1 92.75 57 GLY A N 1
ATOM 435 C CA . GLY A 1 57 ? 9.367 -0.964 -16.516 1 92.75 57 GLY A CA 1
ATOM 436 C C . GLY A 1 57 ? 10.75 -0.568 -16.984 1 92.75 57 GLY A C 1
ATOM 437 O O . GLY A 1 57 ? 10.891 0.215 -17.922 1 92.75 57 GLY A O 1
ATOM 438 N N . PRO A 1 58 ? 11.781 -1.022 -16.281 1 90.75 58 PRO A N 1
ATOM 439 C CA . PRO A 1 58 ? 13.164 -0.64 -16.594 1 90.75 58 PRO A CA 1
ATOM 440 C C . PRO A 1 58 ? 13.586 -1.035 -18 1 90.75 58 PRO A C 1
ATOM 442 O O . PRO A 1 58 ? 14.453 -0.386 -18.594 1 90.75 58 PRO A O 1
ATOM 445 N N . TYR A 1 59 ? 12.984 -1.995 -18.625 1 90.19 59 TYR A N 1
ATOM 446 C CA . TYR A 1 59 ? 13.391 -2.494 -19.938 1 90.19 59 TYR A CA 1
ATOM 447 C C . TYR A 1 59 ? 12.5 -1.926 -21.031 1 90.19 59 TYR A C 1
ATOM 449 O O . TYR A 1 59 ? 12.703 -2.215 -22.219 1 90.19 59 TYR A O 1
ATOM 457 N N . GLY A 1 60 ? 11.461 -1.19 -20.625 1 91.75 60 GLY A N 1
ATOM 458 C CA . GLY A 1 60 ? 10.641 -0.456 -21.562 1 91.75 60 GLY A CA 1
ATOM 459 C C . GLY A 1 60 ? 11.008 1.012 -21.672 1 91.75 60 GLY A C 1
ATOM 460 O O . GLY A 1 60 ? 12.141 1.348 -22.016 1 91.75 60 GLY A O 1
ATOM 461 N N . PHE A 1 61 ? 10.141 1.855 -21.188 1 91.25 61 PHE A N 1
ATOM 462 C CA . PHE A 1 61 ? 10.422 3.287 -21.219 1 91.25 61 PHE A CA 1
ATOM 463 C C . PHE A 1 61 ? 11.164 3.717 -19.953 1 91.25 61 PHE A C 1
ATOM 465 O O . PHE A 1 61 ? 11.516 4.887 -19.797 1 91.25 61 PHE A O 1
ATOM 472 N N . ASN A 1 62 ? 11.383 2.781 -19.109 1 89.62 62 ASN A N 1
ATOM 473 C CA . ASN A 1 62 ? 12.148 3.006 -17.891 1 89.62 62 ASN A CA 1
ATOM 474 C C . ASN A 1 62 ? 11.555 4.133 -17.047 1 89.62 62 ASN A C 1
ATOM 476 O O . ASN A 1 62 ? 12.281 4.98 -16.531 1 89.62 62 ASN A O 1
ATOM 480 N N . LEU A 1 63 ? 10.297 4.176 -17.031 1 89.56 63 LEU A N 1
ATOM 481 C CA . LEU A 1 63 ? 9.594 5.152 -16.203 1 89.56 63 LEU A CA 1
ATOM 482 C C . LEU A 1 63 ? 9.656 4.762 -14.727 1 89.56 63 LEU A C 1
ATOM 484 O O . LEU A 1 63 ? 9.758 5.625 -13.852 1 89.56 63 LEU A O 1
ATOM 488 N N . LEU A 1 64 ? 9.539 3.49 -14.469 1 89.06 64 LEU A N 1
ATOM 489 C CA . LEU A 1 64 ? 9.555 2.953 -13.109 1 89.06 64 LEU A CA 1
ATOM 490 C C . LEU A 1 64 ? 10.75 2.035 -12.898 1 89.06 64 LEU A C 1
ATOM 492 O O . LEU A 1 64 ? 11.016 1.15 -13.719 1 89.06 64 LEU A O 1
ATOM 496 N N . LYS A 1 65 ? 11.43 2.312 -11.828 1 86.38 65 LYS A N 1
ATOM 497 C CA . LYS A 1 65 ? 12.531 1.432 -11.445 1 86.38 65 LYS A CA 1
ATOM 498 C C . LYS A 1 65 ? 12.07 0.404 -10.406 1 86.38 65 LYS A C 1
ATOM 500 O O . LYS A 1 65 ? 11.188 0.679 -9.602 1 86.38 65 LYS A O 1
ATOM 505 N N . LYS A 1 66 ? 12.672 -0.717 -10.516 1 82.62 66 LYS A N 1
ATOM 506 C CA . LYS A 1 66 ? 12.414 -1.708 -9.477 1 82.62 66 LYS A CA 1
ATOM 507 C C . LYS A 1 66 ? 13.125 -1.345 -8.18 1 82.62 66 LYS A C 1
ATOM 509 O O . LYS A 1 66 ? 14.359 -1.311 -8.125 1 82.62 66 LYS A O 1
ATOM 514 N N . ASN A 1 67 ? 12.406 -0.82 -7.246 1 85.25 67 ASN A N 1
ATOM 515 C CA . ASN A 1 67 ? 12.953 -0.466 -5.941 1 85.25 67 ASN A CA 1
ATOM 516 C C . ASN A 1 67 ? 12.219 -1.172 -4.809 1 85.25 67 ASN A C 1
ATOM 518 O O . ASN A 1 67 ? 11.422 -2.08 -5.051 1 85.25 67 ASN A O 1
ATOM 522 N N . SER A 1 68 ? 12.508 -0.847 -3.658 1 85.5 68 SER A N 1
ATOM 523 C CA . SER A 1 68 ? 11.945 -1.53 -2.498 1 85.5 68 SER A CA 1
ATOM 524 C C . SER A 1 68 ? 10.445 -1.3 -2.4 1 85.5 68 SER A C 1
ATOM 526 O O . SER A 1 68 ? 9.711 -2.148 -1.889 1 85.5 68 SER A O 1
ATOM 528 N N . ALA A 1 69 ? 10.031 -0.21 -2.926 1 87.06 69 ALA A N 1
ATOM 529 C CA . ALA A 1 69 ? 8.602 0.094 -2.898 1 87.06 69 ALA A CA 1
ATOM 530 C C . ALA A 1 69 ? 7.82 -0.873 -3.779 1 87.06 69 ALA A C 1
ATOM 532 O O . ALA A 1 69 ? 6.832 -1.465 -3.338 1 87.06 69 ALA A O 1
ATOM 533 N N . ILE A 1 70 ? 8.281 -1.049 -4.945 1 87.69 70 ILE A N 1
ATOM 534 C CA . ILE A 1 70 ? 7.621 -1.935 -5.895 1 87.69 70 ILE A CA 1
ATOM 535 C C . ILE A 1 70 ? 7.699 -3.377 -5.398 1 87.69 70 ILE A C 1
ATOM 537 O O . ILE A 1 70 ? 6.734 -4.137 -5.523 1 87.69 70 ILE A O 1
ATOM 541 N N . GLU A 1 71 ? 8.797 -3.717 -4.832 1 89 71 GLU A N 1
ATOM 542 C CA . GLU A 1 71 ? 8.977 -5.066 -4.309 1 89 71 GLU A CA 1
ATOM 543 C C . GLU A 1 71 ? 7.992 -5.352 -3.174 1 89 71 GLU A C 1
ATOM 545 O O . GLU A 1 71 ? 7.391 -6.426 -3.121 1 89 71 GLU A O 1
ATOM 550 N N . LEU A 1 72 ? 7.891 -4.426 -2.348 1 89.88 72 LEU A N 1
ATOM 551 C CA . LEU A 1 72 ? 6.996 -4.617 -1.212 1 89.88 72 LEU A CA 1
ATOM 552 C C . LEU A 1 72 ? 5.547 -4.715 -1.673 1 89.88 72 LEU A C 1
ATOM 554 O O . LEU A 1 72 ? 4.824 -5.633 -1.275 1 89.88 72 LEU A O 1
ATOM 558 N N . PHE A 1 73 ? 5.09 -3.834 -2.525 1 90.56 73 PHE A N 1
ATOM 559 C CA . PHE A 1 73 ? 3.717 -3.838 -3.018 1 90.56 73 PHE A CA 1
ATOM 560 C C . PHE A 1 73 ? 3.426 -5.113 -3.799 1 90.56 73 PHE A C 1
ATOM 562 O O . PHE A 1 73 ? 2.346 -5.695 -3.666 1 90.56 73 PHE A O 1
ATOM 569 N N . SER A 1 74 ? 4.387 -5.457 -4.613 1 91.31 74 SER A N 1
ATOM 570 C CA . SER A 1 74 ? 4.219 -6.668 -5.414 1 91.31 74 SER A CA 1
ATOM 571 C C . SER A 1 74 ? 4.078 -7.902 -4.531 1 91.31 74 SER A C 1
ATOM 573 O O . SER A 1 74 ? 3.262 -8.781 -4.809 1 91.31 74 SER A O 1
ATOM 575 N N . THR A 1 75 ? 4.863 -7.965 -3.477 1 92.31 75 THR A N 1
ATOM 576 C CA . THR A 1 75 ? 4.801 -9.086 -2.543 1 92.31 75 THR A CA 1
ATOM 577 C C . THR A 1 75 ? 3.443 -9.125 -1.845 1 92.31 75 THR A C 1
ATOM 579 O O . THR A 1 75 ? 2.857 -10.203 -1.685 1 92.31 75 THR A O 1
ATOM 582 N N . ILE A 1 76 ? 2.98 -7.988 -1.473 1 95.06 76 ILE A N 1
ATOM 583 C CA . ILE A 1 76 ? 1.674 -7.91 -0.829 1 95.06 76 ILE A CA 1
ATOM 584 C C . ILE A 1 76 ? 0.598 -8.43 -1.779 1 95.06 76 ILE A C 1
ATOM 586 O O . ILE A 1 76 ? -0.253 -9.227 -1.385 1 95.06 76 ILE A O 1
ATOM 590 N N . GLY A 1 77 ? 0.644 -7.984 -2.984 1 95.38 77 GLY A N 1
ATOM 591 C CA . GLY A 1 77 ? -0.339 -8.414 -3.969 1 95.38 77 GLY A CA 1
ATOM 592 C C . GLY A 1 77 ? -0.335 -9.906 -4.207 1 95.38 77 GLY A C 1
ATOM 593 O O . GLY A 1 77 ? -1.395 -10.531 -4.277 1 95.38 77 GLY A O 1
ATOM 594 N N . LEU A 1 78 ? 0.849 -10.453 -4.289 1 94.56 78 LEU A N 1
ATOM 595 C CA . LEU A 1 78 ? 0.996 -11.883 -4.512 1 94.56 78 LEU A CA 1
ATOM 596 C C . LEU A 1 78 ? 0.417 -12.68 -3.346 1 94.56 78 LEU A C 1
ATOM 598 O O . LEU A 1 78 ? -0.341 -13.633 -3.551 1 94.56 78 LEU A O 1
ATOM 602 N N . LEU A 1 79 ? 0.778 -12.305 -2.172 1 95.75 79 LEU A N 1
ATOM 603 C CA . LEU A 1 79 ? 0.286 -13 -0.985 1 95.75 79 LEU A CA 1
ATOM 604 C C . LEU A 1 79 ? -1.222 -12.82 -0.839 1 95.75 79 LEU A C 1
ATOM 606 O O . LEU A 1 79 ? -1.914 -13.727 -0.373 1 95.75 79 LEU A O 1
ATOM 610 N N . TYR A 1 80 ? -1.695 -11.672 -1.316 1 95.94 80 TYR A N 1
ATOM 611 C CA . TYR A 1 80 ? -3.129 -11.406 -1.286 1 95.94 80 TYR A CA 1
ATOM 612 C C . TYR A 1 80 ? -3.885 -12.383 -2.178 1 95.94 80 TYR A C 1
ATOM 614 O O . TYR A 1 80 ? -4.926 -12.914 -1.786 1 95.94 80 TYR A O 1
ATOM 622 N N . ILE A 1 81 ? -3.385 -12.633 -3.326 1 94.12 81 ILE A N 1
ATOM 623 C CA . ILE A 1 81 ? -4.031 -13.531 -4.273 1 94.12 81 ILE A CA 1
ATOM 624 C C . ILE A 1 81 ? -4.141 -14.93 -3.666 1 94.12 81 ILE A C 1
ATOM 626 O O . ILE A 1 81 ? -5.211 -15.547 -3.697 1 94.12 81 ILE A O 1
ATOM 630 N N . MET A 1 82 ? -3.059 -15.336 -3.076 1 93.69 82 MET A N 1
ATOM 631 C CA . MET A 1 82 ? -3.025 -16.672 -2.506 1 93.69 82 MET A CA 1
ATOM 632 C C . MET A 1 82 ? -3.951 -16.781 -1.297 1 93.69 82 MET A C 1
ATOM 634 O O . MET A 1 82 ? -4.609 -17.797 -1.097 1 93.69 82 MET A O 1
ATOM 638 N N . PHE A 1 83 ? -3.977 -15.727 -0.524 1 96.56 83 PHE A N 1
ATOM 639 C CA . PHE A 1 83 ? -4.871 -15.68 0.626 1 96.56 83 PHE A CA 1
ATOM 640 C C . PHE A 1 83 ? -6.328 -15.758 0.184 1 96.56 83 PHE A C 1
ATOM 642 O O . PHE A 1 83 ? -7.113 -16.516 0.754 1 96.56 83 PHE A O 1
ATOM 649 N N . ILE A 1 84 ? -6.684 -14.992 -0.861 1 95.88 84 ILE A N 1
ATOM 650 C CA . ILE A 1 84 ? -8.047 -14.961 -1.369 1 95.88 84 ILE A CA 1
ATOM 651 C C . ILE A 1 84 ? -8.43 -16.328 -1.917 1 95.88 84 ILE A C 1
ATOM 653 O O . ILE A 1 84 ? -9.547 -16.812 -1.694 1 95.88 84 ILE A O 1
ATOM 657 N N . ALA A 1 85 ? -7.535 -16.953 -2.592 1 94.25 85 ALA A N 1
ATOM 658 C CA . ALA A 1 85 ? -7.785 -18.297 -3.107 1 94.25 85 ALA A CA 1
ATOM 659 C C . ALA A 1 85 ? -8.125 -19.266 -1.976 1 94.25 85 ALA A C 1
ATOM 661 O O . ALA A 1 85 ? -9.016 -20.109 -2.115 1 94.25 85 ALA A O 1
ATOM 662 N N . GLY A 1 86 ? -7.449 -19.125 -0.876 1 94.19 86 GLY A N 1
ATOM 663 C CA . GLY A 1 86 ? -7.684 -19.984 0.265 1 94.19 86 GLY A CA 1
ATOM 664 C C . GLY A 1 86 ? -8.984 -19.703 0.981 1 94.19 86 GLY A C 1
ATOM 665 O O . GLY A 1 86 ? -9.742 -20.609 1.312 1 94.19 86 GLY A O 1
ATOM 666 N N . ILE A 1 87 ? -9.234 -18.438 1.145 1 95.12 87 ILE A N 1
ATOM 667 C CA . ILE A 1 87 ? -10.367 -18.047 1.979 1 95.12 87 ILE A CA 1
ATOM 668 C C . ILE A 1 87 ? -11.664 -18.25 1.199 1 95.12 87 ILE A C 1
ATOM 670 O O . ILE A 1 87 ? -12.734 -18.406 1.792 1 95.12 87 ILE A O 1
ATOM 674 N N . GLU A 1 88 ? -1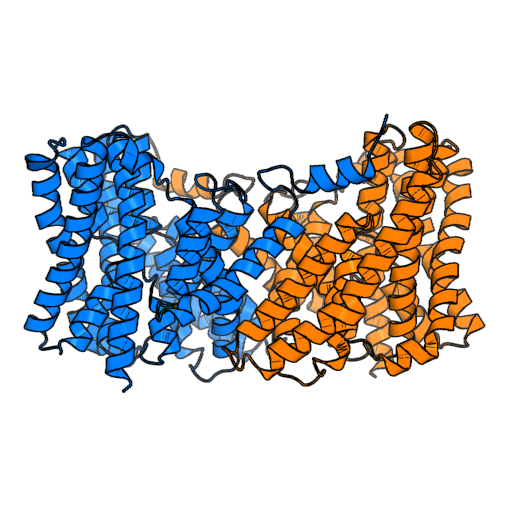1.648 -18.297 -0.1 1 94.38 88 GLU A N 1
ATOM 675 C CA . GLU A 1 88 ? -12.852 -18.406 -0.921 1 94.38 88 GLU A CA 1
ATOM 676 C C . GLU A 1 88 ? -13.195 -19.859 -1.199 1 94.38 88 GLU A C 1
ATOM 678 O O . GLU A 1 88 ? -14.297 -20.172 -1.658 1 94.38 88 GLU A O 1
ATOM 683 N N . LEU A 1 89 ? -12.289 -20.703 -0.865 1 92.38 89 LEU A N 1
ATOM 684 C CA . LEU A 1 89 ? -12.492 -22.125 -1.16 1 92.38 89 LEU A CA 1
ATOM 685 C C . LEU A 1 89 ? -13.633 -22.688 -0.331 1 92.38 89 LEU A C 1
ATOM 687 O O . LEU A 1 89 ? -13.797 -22.344 0.839 1 92.38 89 LEU A O 1
ATOM 691 N N . ASP A 1 90 ? -14.375 -23.547 -0.993 1 91.25 90 ASP A N 1
ATOM 692 C CA . ASP A 1 90 ? -15.312 -24.359 -0.227 1 91.25 90 ASP A CA 1
ATOM 693 C C . ASP A 1 90 ? -14.594 -25.516 0.479 1 91.25 90 ASP A C 1
ATOM 695 O O . ASP A 1 90 ? -14.211 -26.5 -0.156 1 91.25 90 ASP A O 1
ATOM 699 N N . LEU A 1 91 ? -14.508 -25.391 1.727 1 89.06 91 LEU A N 1
ATOM 700 C CA . LEU A 1 91 ? -13.727 -26.359 2.498 1 89.06 91 LEU A CA 1
ATOM 701 C C . LEU A 1 91 ? -14.352 -27.734 2.438 1 89.06 91 LEU A C 1
ATOM 703 O O . LEU A 1 91 ? -13.641 -28.75 2.445 1 89.06 91 LEU A O 1
ATOM 707 N N . ALA A 1 92 ? -15.664 -27.719 2.426 1 88.19 92 ALA A N 1
ATOM 708 C CA . ALA A 1 92 ? -16.344 -29 2.314 1 88.19 92 ALA A CA 1
ATOM 709 C C . ALA A 1 92 ? -16.016 -29.688 0.992 1 88.19 92 ALA A C 1
ATOM 711 O O . ALA A 1 92 ? -15.703 -30.875 0.963 1 88.19 92 ALA A O 1
ATOM 712 N N . GLU A 1 93 ? -16.062 -28.938 0.021 1 87.19 93 GLU A N 1
ATOM 713 C CA . GLU A 1 93 ? -15.711 -29.469 -1.296 1 87.19 93 GLU A CA 1
ATOM 714 C C . GLU A 1 93 ? -14.242 -29.844 -1.373 1 87.19 93 GLU A C 1
ATOM 716 O O . GLU A 1 93 ? -13.883 -30.875 -1.968 1 87.19 93 GLU A O 1
ATOM 721 N N . PHE A 1 94 ? -13.438 -29.047 -0.81 1 87.75 94 PHE A N 1
ATOM 722 C CA . PHE A 1 94 ? -12 -29.281 -0.816 1 87.75 94 PHE A CA 1
ATOM 723 C C . PHE A 1 94 ? -11.648 -30.578 -0.096 1 87.75 94 PHE A C 1
ATOM 725 O O . PHE A 1 94 ? -10.797 -31.328 -0.559 1 87.75 94 PHE A O 1
ATOM 732 N N . LYS A 1 95 ? -12.305 -30.812 0.922 1 89.5 95 LYS A N 1
ATOM 733 C CA . LYS A 1 95 ? -12.086 -32.031 1.684 1 89.5 95 LYS A CA 1
ATOM 734 C C . LYS A 1 95 ? -12.562 -33.25 0.906 1 89.5 95 LYS A C 1
ATOM 736 O O . LYS A 1 95 ? -11.93 -34.312 0.942 1 89.5 95 LYS A O 1
ATOM 741 N N . LYS A 1 96 ? -13.641 -33.062 0.272 1 90.38 96 LYS A N 1
ATOM 742 C CA . LYS A 1 96 ? -14.219 -34.125 -0.51 1 90.38 96 LYS A CA 1
ATOM 743 C C . LYS A 1 96 ? -13.344 -34.469 -1.708 1 90.38 96 LYS A C 1
ATOM 745 O O . LYS A 1 96 ? -13.289 -35.625 -2.131 1 90.38 96 LYS A O 1
ATOM 750 N N . THR A 1 97 ? -12.625 -33.5 -2.205 1 90.12 97 THR A N 1
ATOM 751 C CA . THR A 1 97 ? -11.867 -33.719 -3.434 1 90.12 97 THR A CA 1
ATOM 752 C C . THR A 1 97 ? -10.367 -33.719 -3.152 1 90.12 97 THR A C 1
ATOM 754 O O . THR A 1 97 ? -9.562 -33.469 -4.047 1 90.12 97 THR A O 1
ATOM 757 N N . LYS A 1 98 ? -10.039 -33.938 -1.98 1 91 98 LYS A N 1
ATOM 758 C CA . LYS A 1 98 ? -8.633 -33.938 -1.591 1 91 98 LYS A CA 1
ATOM 759 C C . LYS A 1 98 ? -7.824 -34.906 -2.422 1 91 98 LYS A C 1
ATOM 761 O O . LYS A 1 98 ? -6.707 -34.625 -2.842 1 91 98 LYS A O 1
ATOM 766 N N . HIS A 1 99 ? -8.375 -36.062 -2.688 1 94.75 99 HIS A N 1
ATOM 767 C CA . HIS A 1 99 ? -7.676 -37.062 -3.484 1 94.75 99 HIS A CA 1
ATOM 768 C C . HIS A 1 99 ? -7.48 -36.562 -4.922 1 94.75 99 HIS A C 1
ATOM 770 O O . HIS A 1 99 ? -6.449 -36.844 -5.535 1 94.75 99 HIS A O 1
ATOM 776 N N . LYS A 1 100 ? -8.422 -35.906 -5.43 1 96.31 100 LYS A N 1
ATOM 777 C CA . LYS A 1 100 ? -8.312 -35.375 -6.781 1 96.31 100 LYS A CA 1
ATOM 778 C C . LYS A 1 100 ? -7.246 -34.281 -6.852 1 96.31 100 LYS A C 1
ATOM 780 O O . LYS A 1 100 ? -6.527 -34.156 -7.844 1 96.31 100 LYS A O 1
ATOM 785 N N . SER A 1 101 ? -7.227 -33.5 -5.762 1 94.94 101 SER A N 1
ATOM 786 C CA . SER A 1 101 ? -6.199 -32.469 -5.688 1 94.94 101 SER A CA 1
ATOM 787 C C . SER A 1 101 ? -4.801 -33.094 -5.672 1 94.94 101 SER A C 1
ATOM 789 O O . SER A 1 101 ? -3.885 -32.562 -6.309 1 94.94 101 SER A O 1
ATOM 791 N N . PHE A 1 102 ? -4.664 -34.125 -4.977 1 95.62 102 PHE A N 1
ATOM 792 C CA . PHE A 1 102 ? -3.381 -34.844 -4.902 1 95.62 102 PHE A CA 1
ATOM 793 C C . PHE A 1 102 ? -2.986 -35.375 -6.262 1 95.62 102 PHE A C 1
ATOM 795 O O . PHE A 1 102 ? -1.826 -35.281 -6.668 1 95.62 102 PHE A O 1
ATOM 802 N N . VAL A 1 103 ? -3.932 -35.969 -6.914 1 96.94 103 VAL A N 1
ATOM 803 C CA . VAL A 1 103 ? -3.674 -36.562 -8.227 1 96.94 103 VAL A CA 1
ATOM 804 C C . VAL A 1 103 ? -3.289 -35.438 -9.211 1 96.94 103 VAL A C 1
ATOM 806 O O . VAL A 1 103 ? -2.303 -35.594 -9.938 1 96.94 103 VAL A O 1
ATOM 809 N N . PHE A 1 104 ? -4.051 -34.438 -9.219 1 97.5 104 PHE A N 1
ATOM 810 C CA . PHE A 1 104 ? -3.725 -33.312 -10.109 1 97.5 104 PHE A CA 1
ATOM 811 C C . PHE A 1 104 ? -2.365 -32.719 -9.766 1 97.5 104 PHE A C 1
ATOM 813 O O . PHE A 1 104 ? -1.576 -32.406 -10.648 1 97.5 104 PHE A O 1
ATOM 820 N N . GLY A 1 105 ? -2.164 -32.531 -8.461 1 95.88 105 GLY A N 1
ATOM 821 C CA . GLY A 1 105 ? -0.864 -32.062 -8.023 1 95.88 105 GLY A CA 1
ATOM 822 C C . GLY A 1 105 ? 0.29 -32.906 -8.523 1 95.88 105 GLY A C 1
ATOM 823 O O . GLY A 1 105 ? 1.312 -32.375 -8.969 1 95.88 105 GLY A O 1
ATOM 824 N N . PHE A 1 106 ? 0.076 -34.125 -8.453 1 96.12 106 PHE A N 1
ATOM 825 C CA . PHE A 1 106 ? 1.097 -35.062 -8.922 1 96.12 106 PHE A CA 1
ATOM 826 C C . PHE A 1 106 ? 1.274 -34.938 -10.43 1 96.12 106 PHE A C 1
ATOM 828 O O . PHE A 1 106 ? 2.402 -34.906 -10.93 1 96.12 106 PHE A O 1
ATOM 835 N N . LEU A 1 107 ? 0.204 -34.906 -11.148 1 97.38 107 LEU A N 1
ATOM 836 C CA . LEU A 1 107 ? 0.253 -34.812 -12.602 1 97.38 107 LEU A CA 1
ATOM 837 C C . LEU A 1 107 ? 0.914 -33.5 -13.047 1 97.38 107 LEU A C 1
ATOM 839 O O . LEU A 1 107 ? 1.757 -33.531 -13.945 1 97.38 107 LEU A O 1
ATOM 843 N N . THR A 1 108 ? 0.513 -32.438 -12.414 1 96.88 108 THR A N 1
ATOM 844 C CA . THR A 1 108 ? 1.014 -31.109 -12.82 1 96.88 108 THR A CA 1
ATOM 845 C C . THR A 1 108 ? 2.453 -30.922 -12.352 1 96.88 108 THR A C 1
ATOM 847 O O . THR A 1 108 ? 3.143 -30.016 -12.812 1 96.88 108 THR A O 1
ATOM 850 N N . PHE A 1 109 ? 2.852 -31.766 -11.484 1 95.94 109 PHE A N 1
ATOM 851 C CA . PHE A 1 109 ? 4.242 -31.781 -11.055 1 95.94 109 PHE A CA 1
ATOM 852 C C . PHE A 1 109 ? 5.086 -32.656 -11.977 1 95.94 109 PHE A C 1
ATOM 854 O O . PHE A 1 109 ? 6.129 -32.219 -12.477 1 95.94 109 PHE A O 1
ATOM 861 N N . SER A 1 110 ? 4.672 -33.812 -12.297 1 96.5 110 SER A N 1
ATOM 862 C CA . SER A 1 110 ? 5.457 -34.812 -12.969 1 96.5 110 SER A CA 1
ATOM 863 C C . SER A 1 110 ? 5.473 -34.625 -14.484 1 96.5 110 SER A C 1
ATOM 865 O O . SER A 1 110 ? 6.527 -34.688 -15.117 1 96.5 110 SER A O 1
ATOM 867 N N . ILE A 1 111 ? 4.387 -34.312 -15.023 1 97.38 111 ILE A N 1
ATOM 868 C CA . ILE A 1 111 ? 4.273 -34.25 -16.484 1 97.38 111 ILE A CA 1
ATOM 869 C C . ILE A 1 111 ? 5.133 -33.125 -17.031 1 97.38 111 ILE A C 1
ATOM 871 O O . ILE A 1 111 ? 5.93 -33.344 -17.953 1 97.38 111 ILE A O 1
ATOM 875 N N . PRO A 1 112 ? 5.012 -31.953 -16.484 1 97 112 PRO A N 1
ATOM 876 C CA . PRO A 1 112 ? 5.871 -30.875 -16.984 1 97 112 PRO A CA 1
ATOM 877 C C . PRO A 1 112 ? 7.355 -31.203 -16.859 1 97 112 PRO A C 1
ATOM 879 O O . PRO A 1 112 ? 8.148 -30.859 -17.75 1 97 112 PRO A O 1
ATOM 882 N N . ILE A 1 113 ? 7.707 -31.812 -15.82 1 95.81 113 ILE A N 1
ATOM 883 C CA . ILE A 1 113 ? 9.109 -32.156 -15.602 1 95.81 113 ILE A CA 1
ATOM 884 C C . ILE A 1 113 ? 9.531 -33.219 -16.609 1 95.81 113 ILE A C 1
ATOM 886 O O . ILE A 1 113 ? 10.617 -33.156 -17.188 1 95.81 113 ILE A O 1
ATOM 890 N N . LEU A 1 114 ? 8.727 -34.188 -16.812 1 96.69 114 LEU A N 1
ATOM 891 C CA . LEU A 1 114 ? 9.039 -35.312 -17.688 1 96.69 114 LEU A CA 1
ATOM 892 C C . LEU A 1 114 ? 9.172 -34.844 -19.141 1 96.69 114 LEU A C 1
ATOM 894 O O . LEU A 1 114 ? 9.953 -35.406 -19.906 1 96.69 114 LEU A O 1
ATOM 898 N N . ILE A 1 115 ? 8.453 -33.906 -19.484 1 96.31 115 ILE A N 1
ATOM 899 C CA . ILE A 1 115 ? 8.531 -33.375 -20.828 1 96.31 115 ILE A CA 1
ATOM 900 C C . ILE A 1 115 ? 9.656 -32.344 -20.922 1 96.31 115 ILE A C 1
ATOM 902 O O . ILE A 1 115 ? 10.336 -32.25 -21.938 1 96.31 115 ILE A O 1
ATOM 906 N N . GLY A 1 116 ? 9.828 -31.594 -19.906 1 96.5 116 GLY A N 1
ATOM 907 C CA . GLY A 1 116 ? 10.797 -30.516 -19.891 1 96.5 116 GLY A CA 1
ATOM 908 C C . GLY A 1 116 ? 12.234 -31 -19.844 1 96.5 116 GLY A C 1
ATOM 909 O O . GLY A 1 116 ? 13.109 -30.406 -20.5 1 96.5 116 GLY A O 1
ATOM 910 N N . PHE A 1 117 ? 12.453 -32.062 -19.141 1 96 117 PHE A N 1
ATOM 911 C CA . PHE A 1 117 ? 13.812 -32.562 -18.969 1 96 117 PHE A CA 1
ATOM 912 C C . PHE A 1 117 ? 14.43 -32.938 -20.297 1 96 117 PHE A C 1
ATOM 914 O O . PHE A 1 117 ? 15.523 -32.5 -20.641 1 96 117 PHE A O 1
ATOM 921 N N . PRO A 1 118 ? 13.805 -33.781 -21.078 1 96.56 118 PRO A N 1
ATOM 922 C CA . PRO A 1 118 ? 14.398 -34.156 -22.359 1 96.56 118 PRO A CA 1
ATOM 923 C C . PRO A 1 118 ? 14.602 -32.969 -23.297 1 96.56 118 PRO A C 1
ATOM 925 O O . PRO A 1 118 ? 15.555 -32.969 -24.078 1 96.56 118 PRO A O 1
ATOM 928 N N . VAL A 1 119 ? 13.734 -32.062 -23.266 1 96.06 119 VAL A N 1
ATOM 929 C CA . VAL A 1 119 ? 13.867 -30.891 -24.125 1 96.06 119 VAL A CA 1
ATOM 930 C C . VAL A 1 119 ? 15.094 -30.078 -23.719 1 96.06 119 VAL A C 1
ATOM 932 O O . VAL A 1 119 ? 15.883 -29.656 -24.562 1 96.06 119 VAL A O 1
ATOM 935 N N . CYS A 1 120 ? 15.266 -29.906 -22.422 1 95.81 120 CYS A N 1
ATOM 936 C CA . CYS A 1 120 ? 16.406 -29.141 -21.938 1 95.81 120 CYS A CA 1
ATOM 937 C C . CYS A 1 120 ? 17.719 -29.891 -22.172 1 95.81 120 CYS A C 1
ATOM 939 O O . CYS A 1 120 ? 18.703 -29.312 -22.609 1 95.81 120 CYS A O 1
ATOM 941 N N . TYR A 1 121 ? 17.703 -31.172 -22 1 95.81 121 TYR A N 1
ATOM 942 C CA . TYR A 1 121 ? 18.922 -31.984 -22.078 1 95.81 121 TYR A CA 1
ATOM 943 C C . TYR A 1 121 ? 19.281 -32.281 -23.531 1 95.81 121 TYR A C 1
ATOM 945 O O . TYR A 1 121 ? 20.422 -32.062 -23.953 1 95.81 121 TYR A O 1
ATOM 953 N N . TYR A 1 122 ? 18.375 -32.719 -24.344 1 95.38 122 TYR A N 1
ATOM 954 C CA . TYR A 1 122 ? 18.672 -33.188 -25.688 1 95.38 122 TYR A CA 1
ATOM 955 C C . TYR A 1 122 ? 18.531 -32.031 -26.703 1 95.38 122 TYR A C 1
ATOM 957 O O . TYR A 1 122 ? 19.328 -31.938 -27.641 1 95.38 122 TYR A O 1
ATOM 965 N N . LEU A 1 123 ? 17.562 -31.281 -26.531 1 92.62 123 LEU A N 1
ATOM 966 C CA . LEU A 1 123 ? 17.297 -30.266 -27.531 1 92.62 123 LEU A CA 1
ATOM 967 C C . LEU A 1 123 ? 18.156 -29.031 -27.297 1 92.62 123 LEU A C 1
ATOM 969 O O . LEU A 1 123 ? 18.781 -28.516 -28.219 1 92.62 123 LEU A O 1
ATOM 973 N N . LEU A 1 124 ? 18.25 -28.562 -26.047 1 93.75 124 LEU A N 1
ATOM 974 C CA . LEU A 1 124 ? 18.953 -27.328 -25.75 1 93.75 124 LEU A CA 1
ATOM 975 C C . LEU A 1 124 ? 20.406 -27.609 -25.375 1 93.75 124 LEU A C 1
ATOM 977 O O . LEU A 1 124 ? 21.234 -26.703 -25.297 1 93.75 124 LEU A O 1
ATOM 981 N N . GLY A 1 125 ? 20.688 -28.859 -25 1 93.06 125 GLY A N 1
ATOM 982 C CA . GLY A 1 125 ? 22.078 -29.266 -24.75 1 93.06 125 GLY A CA 1
ATOM 983 C C . GLY A 1 125 ? 22.562 -28.891 -23.359 1 93.06 125 GLY A C 1
ATOM 984 O O . GLY A 1 125 ? 23.766 -28.672 -23.156 1 93.06 125 GLY A O 1
ATOM 985 N N . TYR A 1 126 ? 21.641 -28.828 -22.484 1 94.06 126 TYR A N 1
ATOM 986 C CA . TYR A 1 126 ? 22.016 -28.453 -21.125 1 94.06 126 TYR A CA 1
ATOM 987 C C . TYR A 1 126 ? 22.656 -29.625 -20.391 1 94.06 126 TYR A C 1
ATOM 989 O O . TYR A 1 126 ? 22.469 -30.781 -20.766 1 94.06 126 TYR A O 1
ATOM 997 N N . SER A 1 127 ? 23.438 -29.297 -19.359 1 93.06 127 SER A N 1
ATOM 998 C CA . SER A 1 127 ? 23.953 -30.328 -18.469 1 93.06 127 SER A CA 1
ATOM 999 C C . SER A 1 127 ? 22.844 -31 -17.672 1 93.06 127 SER A C 1
ATOM 1001 O O . SER A 1 127 ? 21.719 -30.5 -17.625 1 93.06 127 SER A O 1
ATOM 1003 N N . MET A 1 128 ? 23.141 -32.094 -17.078 1 91.06 128 MET A N 1
ATOM 1004 C CA . MET A 1 128 ? 22.172 -32.875 -16.281 1 91.06 128 MET A CA 1
ATOM 1005 C C . MET A 1 128 ? 21.578 -32 -15.164 1 91.06 128 MET A C 1
ATOM 1007 O O . MET A 1 128 ? 20.359 -31.922 -15.008 1 91.06 128 MET A O 1
ATOM 1011 N N . LEU A 1 129 ? 22.453 -31.297 -14.508 1 88.19 129 LEU A N 1
ATOM 1012 C CA . LEU A 1 129 ? 22.031 -30.484 -13.383 1 88.19 129 LEU A CA 1
ATOM 1013 C C . LEU A 1 129 ? 21.188 -29.297 -13.859 1 88.19 129 LEU A C 1
ATOM 1015 O O . LEU A 1 129 ? 20.172 -28.984 -13.25 1 88.19 129 LEU A O 1
ATOM 1019 N N . THR A 1 130 ? 21.656 -28.656 -14.898 1 91.06 130 THR A N 1
ATOM 1020 C CA . THR A 1 130 ? 20.922 -27.531 -15.469 1 91.06 130 THR A CA 1
ATOM 1021 C C . THR A 1 130 ? 19.562 -27.969 -15.977 1 91.06 130 THR A C 1
ATOM 1023 O O . THR A 1 130 ? 18.562 -27.266 -15.805 1 91.06 130 THR A O 1
ATOM 1026 N N . SER A 1 131 ? 19.562 -29.141 -16.531 1 94 131 SER A N 1
ATOM 1027 C CA . SER A 1 131 ? 18.312 -29.656 -17.078 1 94 131 SER A CA 1
ATOM 1028 C C . SER A 1 131 ? 17.312 -30 -15.984 1 94 131 SER A C 1
ATOM 1030 O O . SER A 1 131 ? 16.125 -29.703 -16.109 1 94 131 SER A O 1
ATOM 1032 N N . VAL A 1 132 ? 17.75 -30.594 -14.945 1 90.44 132 VAL A N 1
ATOM 1033 C CA . VAL A 1 132 ? 16.875 -30.969 -13.836 1 90.44 132 VAL A CA 1
ATOM 1034 C C . VAL A 1 132 ? 16.312 -29.703 -13.172 1 90.44 132 VAL A C 1
ATOM 1036 O O . VAL A 1 132 ? 15.109 -29.625 -12.891 1 90.44 132 VAL A O 1
ATOM 1039 N N . LEU A 1 133 ? 17.172 -28.75 -12.984 1 89.5 133 LEU A N 1
ATOM 1040 C CA . LEU A 1 133 ? 16.766 -27.516 -12.336 1 89.5 133 LEU A CA 1
ATOM 1041 C C . LEU A 1 133 ? 15.773 -26.75 -13.211 1 89.5 133 LEU A C 1
ATOM 1043 O O . LEU A 1 133 ? 14.742 -26.297 -12.727 1 89.5 133 LEU A O 1
ATOM 1047 N N . THR A 1 134 ? 16.094 -26.672 -14.445 1 93 134 THR A N 1
ATOM 1048 C CA . THR A 1 134 ? 15.219 -25.969 -15.375 1 93 134 THR A CA 1
ATOM 1049 C C . THR A 1 134 ? 13.891 -26.688 -15.531 1 93 134 THR A C 1
ATOM 1051 O O . THR A 1 134 ? 12.828 -26.062 -15.586 1 93 134 THR A O 1
ATOM 1054 N N . ALA A 1 135 ? 13.945 -27.953 -15.57 1 93.88 135 ALA A N 1
ATOM 1055 C CA . ALA A 1 135 ? 12.727 -28.75 -15.695 1 93.88 135 ALA A CA 1
ATOM 1056 C C . ALA A 1 135 ? 11.844 -28.594 -14.469 1 93.88 135 ALA A C 1
ATOM 1058 O O . ALA A 1 135 ? 10.609 -28.609 -14.57 1 93.88 135 ALA A O 1
ATOM 1059 N N . SER A 1 136 ? 12.414 -28.453 -13.336 1 91.44 136 SER A N 1
ATOM 1060 C CA . SER A 1 136 ? 11.648 -28.344 -12.094 1 91.44 136 SER A CA 1
ATOM 1061 C C . SER A 1 136 ? 10.828 -27.062 -12.07 1 91.44 136 SER A C 1
ATOM 1063 O O . SER A 1 136 ? 9.773 -27 -11.445 1 91.44 136 SER A O 1
ATOM 1065 N N . MET A 1 137 ? 11.32 -26.047 -12.789 1 91.5 137 MET A N 1
ATOM 1066 C CA . MET A 1 137 ? 10.617 -24.781 -12.766 1 91.5 137 MET A CA 1
ATOM 1067 C C . MET A 1 137 ? 9.266 -24.891 -13.469 1 91.5 137 MET A C 1
ATOM 1069 O O . MET A 1 137 ? 8.344 -24.125 -13.18 1 91.5 137 MET A O 1
ATOM 1073 N N . PHE A 1 138 ? 9.125 -25.906 -14.336 1 94.75 138 PHE A N 1
ATOM 1074 C CA . PHE A 1 138 ? 7.887 -26.078 -15.086 1 94.75 138 PHE A CA 1
ATOM 1075 C C . PHE A 1 138 ? 6.77 -26.578 -14.18 1 94.75 138 PHE A C 1
ATOM 1077 O O . PHE A 1 138 ? 5.59 -26.422 -14.492 1 94.75 138 PHE A O 1
ATOM 1084 N N . ALA A 1 139 ? 7.184 -27.172 -13.109 1 93.12 139 ALA A N 1
ATOM 1085 C CA . ALA A 1 139 ? 6.211 -27.781 -12.203 1 93.12 139 ALA A CA 1
ATOM 1086 C C . ALA A 1 139 ? 5.531 -26.703 -11.344 1 93.12 139 ALA A C 1
ATOM 1088 O O . ALA A 1 139 ? 4.375 -26.859 -10.945 1 93.12 139 ALA A O 1
ATOM 1089 N N . THR A 1 140 ? 6.172 -25.625 -11.141 1 89.56 140 THR A N 1
ATOM 1090 C CA . THR A 1 140 ? 5.613 -24.578 -10.289 1 89.56 140 THR A CA 1
ATOM 1091 C C . THR A 1 140 ? 4.684 -23.672 -11.078 1 89.56 140 THR A C 1
ATOM 1093 O O . THR A 1 140 ? 4.793 -23.578 -12.305 1 89.56 140 THR A O 1
ATOM 1096 N N . HIS A 1 141 ? 3.668 -23.188 -10.43 1 90.94 141 HIS A N 1
ATOM 1097 C CA . HIS A 1 141 ? 2.812 -22.188 -11.039 1 90.94 141 HIS A CA 1
ATOM 1098 C C . HIS A 1 141 ? 2.17 -21.297 -9.977 1 90.94 141 HIS A C 1
ATOM 1100 O O . HIS A 1 141 ? 2.182 -21.625 -8.789 1 90.94 141 HIS A O 1
ATOM 1106 N N . THR A 1 142 ? 1.738 -20.109 -10.406 1 89.25 142 THR A N 1
ATOM 1107 C CA . THR A 1 142 ? 1.077 -19.141 -9.547 1 89.25 142 THR A CA 1
ATOM 1108 C C . THR A 1 142 ? -0.344 -18.875 -10.031 1 89.25 142 THR A C 1
ATOM 1110 O O . THR A 1 142 ? -0.619 -18.938 -11.227 1 89.25 142 THR A O 1
ATOM 1113 N N . LEU A 1 143 ? -1.211 -18.594 -9.047 1 93.81 143 LEU A N 1
ATOM 1114 C CA . LEU A 1 143 ? -2.623 -18.391 -9.344 1 93.81 143 LEU A CA 1
ATOM 1115 C C . LEU A 1 143 ? -2.875 -16.938 -9.781 1 93.81 143 LEU A C 1
ATOM 1117 O O . LEU A 1 143 ? -3.781 -16.281 -9.258 1 93.81 143 LEU A O 1
ATOM 1121 N N . VAL A 1 144 ? -2.189 -16.531 -10.797 1 93.38 144 VAL A N 1
ATOM 1122 C CA . VAL A 1 144 ? -2.244 -15.156 -11.266 1 93.38 144 VAL A CA 1
ATOM 1123 C C . VAL A 1 144 ? -3.646 -14.844 -11.789 1 93.38 144 VAL A C 1
ATOM 1125 O O . VAL A 1 144 ? -4.125 -13.711 -11.656 1 93.38 144 VAL A O 1
ATOM 1128 N N . ALA A 1 145 ? -4.348 -15.852 -12.32 1 95.5 145 ALA A N 1
ATOM 1129 C CA . ALA A 1 145 ? -5.641 -15.641 -12.961 1 95.5 145 ALA A CA 1
ATOM 1130 C C . ALA A 1 145 ? -6.785 -15.875 -11.984 1 95.5 145 ALA A C 1
ATOM 1132 O O . ALA A 1 145 ? -7.957 -15.781 -12.352 1 95.5 145 ALA A O 1
ATOM 1133 N N . TYR A 1 146 ? -6.469 -16.078 -10.742 1 95 146 TYR A N 1
ATOM 1134 C CA . TYR A 1 146 ? -7.496 -16.406 -9.766 1 95 146 TYR A CA 1
ATOM 1135 C C . TYR A 1 146 ? -8.492 -15.273 -9.609 1 95 146 TYR A C 1
ATOM 1137 O O . TYR A 1 146 ? -9.695 -15.508 -9.445 1 95 146 TYR A O 1
ATOM 1145 N N . PRO A 1 147 ? -8.031 -14.031 -9.664 1 93.31 147 PRO A N 1
ATOM 1146 C CA . PRO A 1 147 ? -8.992 -12.938 -9.516 1 93.31 147 PRO A CA 1
ATOM 1147 C C . PRO A 1 147 ? -10.117 -13 -10.547 1 93.31 147 PRO A C 1
ATOM 1149 O O . PRO A 1 147 ? -11.227 -12.523 -10.289 1 93.31 147 PRO A O 1
ATOM 1152 N N . ILE A 1 148 ? -9.875 -13.578 -11.664 1 94.81 148 ILE A N 1
ATOM 1153 C CA . ILE A 1 148 ? -10.906 -13.719 -12.688 1 94.81 148 ILE A CA 1
ATOM 1154 C C . ILE A 1 148 ? -11.984 -14.688 -12.195 1 94.81 148 ILE A C 1
ATOM 1156 O O . ILE A 1 148 ? -13.18 -14.414 -12.328 1 94.81 148 ILE A O 1
ATOM 1160 N N . VAL A 1 149 ? -11.562 -15.742 -11.602 1 95.25 149 VAL A N 1
ATOM 1161 C CA . VAL A 1 149 ? -12.469 -16.75 -11.047 1 95.25 149 VAL A CA 1
ATOM 1162 C C . VAL A 1 149 ? -13.312 -16.125 -9.938 1 95.25 149 VAL A C 1
ATOM 1164 O O . VAL A 1 149 ? -14.516 -16.375 -9.859 1 95.25 149 VAL A O 1
ATOM 1167 N N . SER A 1 150 ? -12.625 -15.367 -9.156 1 93.12 150 SER A N 1
ATOM 1168 C CA . SER A 1 150 ? -13.305 -14.695 -8.055 1 93.12 150 SER A CA 1
ATOM 1169 C C . SER A 1 150 ? -14.367 -13.727 -8.57 1 93.12 150 SER A C 1
ATOM 1171 O O . SER A 1 150 ? -15.484 -13.695 -8.047 1 93.12 150 SER A O 1
ATOM 1173 N N . ARG A 1 151 ? -14.102 -13.07 -9.562 1 89.5 151 ARG A N 1
ATOM 1174 C CA . ARG A 1 151 ? -15 -12.078 -10.133 1 89.5 151 ARG A CA 1
ATOM 1175 C C . ARG A 1 151 ? -16.219 -12.742 -10.758 1 89.5 151 ARG A C 1
ATOM 1177 O O . ARG A 1 151 ? -17.328 -12.203 -10.695 1 89.5 151 ARG A O 1
ATOM 1184 N N . TYR A 1 152 ? -16.031 -13.914 -11.305 1 93.88 152 TYR A N 1
ATOM 1185 C CA . TYR A 1 152 ? -17.109 -14.625 -11.961 1 93.88 152 TYR A CA 1
ATOM 1186 C C . TYR A 1 152 ? -17.938 -15.43 -10.953 1 93.88 152 TYR A C 1
ATOM 1188 O O . TYR A 1 152 ? -18.953 -16.016 -11.297 1 93.88 152 TYR A O 1
ATOM 1196 N N . GLY A 1 153 ? -17.438 -15.516 -9.727 1 92.56 153 GLY A N 1
ATOM 1197 C CA . GLY A 1 153 ? -18.172 -16.188 -8.664 1 92.56 153 GLY A CA 1
ATOM 1198 C C . GLY A 1 153 ? -18.094 -17.703 -8.75 1 92.56 153 GLY A C 1
ATOM 1199 O O . GLY A 1 153 ? -19.016 -18.391 -8.312 1 92.56 153 GLY A O 1
ATOM 1200 N N . ILE A 1 154 ? -17.062 -18.219 -9.328 1 94.75 154 ILE A N 1
ATOM 1201 C CA . ILE A 1 154 ? -17 -19.672 -9.508 1 94.75 154 ILE A CA 1
ATOM 1202 C C . ILE A 1 154 ? -15.844 -20.234 -8.68 1 94.75 154 ILE A C 1
ATOM 1204 O O . ILE A 1 154 ? -15.297 -21.281 -9.008 1 94.75 154 ILE A O 1
ATOM 1208 N N . SER A 1 155 ? -15.43 -19.531 -7.652 1 94 155 SER A N 1
ATOM 1209 C CA . SER A 1 155 ? -14.297 -19.906 -6.812 1 94 155 SER A CA 1
ATOM 1210 C C . SER A 1 155 ? -14.594 -21.172 -6.02 1 94 155 SER A C 1
ATOM 1212 O O . SER A 1 155 ? -13.672 -21.875 -5.586 1 94 155 SER A O 1
ATOM 1214 N N . ARG A 1 156 ? -15.836 -21.547 -5.965 1 92.75 156 ARG A N 1
ATOM 1215 C CA . ARG A 1 156 ? -16.219 -22.641 -5.082 1 92.75 156 ARG A CA 1
ATOM 1216 C C . ARG A 1 156 ? -16.453 -23.922 -5.867 1 92.75 156 ARG A C 1
ATOM 1218 O O . ARG A 1 156 ? -16.859 -24.938 -5.305 1 92.75 156 ARG A O 1
ATOM 1225 N N . THR A 1 157 ? -16.125 -23.922 -7.09 1 94.06 157 THR A N 1
ATOM 1226 C CA . THR A 1 157 ? -16.328 -25.109 -7.926 1 94.06 157 THR A CA 1
ATOM 1227 C C . THR A 1 157 ? -15.219 -26.125 -7.68 1 94.06 157 THR A C 1
ATOM 1229 O O . THR A 1 157 ? -14.133 -25.781 -7.215 1 94.06 157 THR A O 1
ATOM 1232 N N . GLU A 1 158 ? -15.523 -27.297 -8.031 1 95.06 158 GLU A N 1
ATOM 1233 C CA . GLU A 1 158 ? -14.594 -28.406 -7.828 1 95.06 158 GLU A CA 1
ATOM 1234 C C . GLU A 1 158 ? -13.312 -28.203 -8.625 1 95.06 158 GLU A C 1
ATOM 1236 O O . GLU A 1 158 ? -12.219 -28.484 -8.133 1 95.06 158 GLU A O 1
ATOM 1241 N N . ALA A 1 159 ? -13.445 -27.766 -9.828 1 95.38 159 ALA A N 1
ATOM 1242 C CA . ALA A 1 159 ? -12.289 -27.547 -10.695 1 95.38 159 ALA A CA 1
ATOM 1243 C C . ALA A 1 159 ? -11.305 -26.578 -10.062 1 95.38 159 ALA A C 1
ATOM 1245 O O . ALA A 1 159 ? -10.094 -26.766 -10.133 1 95.38 159 ALA A O 1
ATOM 1246 N N . VAL A 1 160 ? -11.844 -25.531 -9.445 1 95.38 160 VAL A N 1
ATOM 1247 C CA . VAL A 1 160 ? -11.008 -24.531 -8.797 1 95.38 160 VAL A CA 1
ATOM 1248 C C . VAL A 1 160 ? -10.352 -25.125 -7.555 1 95.38 160 VAL A C 1
ATOM 1250 O O . VAL A 1 160 ? -9.148 -24.938 -7.332 1 95.38 160 VAL A O 1
ATOM 1253 N N . ALA A 1 161 ? -11.094 -25.906 -6.836 1 94.25 161 ALA A N 1
ATOM 1254 C CA . ALA A 1 161 ? -10.594 -26.5 -5.598 1 94.25 161 ALA A CA 1
ATOM 1255 C C . ALA A 1 161 ? -9.438 -27.453 -5.875 1 94.25 161 ALA A C 1
ATOM 1257 O O . ALA A 1 161 ? -8.422 -27.422 -5.176 1 94.25 161 ALA A O 1
ATOM 1258 N N . ILE A 1 162 ? -9.562 -28.281 -6.859 1 95.5 162 ILE A N 1
ATOM 1259 C CA . ILE A 1 162 ? -8.539 -29.266 -7.156 1 95.5 162 ILE A CA 1
ATOM 1260 C C . ILE A 1 162 ? -7.281 -28.578 -7.668 1 95.5 162 ILE A C 1
ATOM 1262 O O . ILE A 1 162 ? -6.164 -29.016 -7.379 1 95.5 162 ILE A O 1
ATOM 1266 N N . THR A 1 163 ? -7.477 -27.516 -8.43 1 95.75 163 THR A N 1
ATOM 1267 C CA . THR A 1 163 ? -6.344 -26.781 -8.992 1 95.75 163 THR A CA 1
ATOM 1268 C C . THR A 1 163 ? -5.562 -26.062 -7.898 1 95.75 163 THR A C 1
ATOM 1270 O O . THR A 1 163 ? -4.332 -26.094 -7.875 1 95.75 163 THR A O 1
ATOM 1273 N N . VAL A 1 164 ? -6.277 -25.406 -7.039 1 92.81 164 VAL A N 1
ATOM 1274 C CA . VAL A 1 164 ? -5.645 -24.688 -5.941 1 92.81 164 VAL A CA 1
ATOM 1275 C C . VAL A 1 164 ? -4.914 -25.656 -5.027 1 92.81 164 VAL A C 1
ATOM 1277 O O . VAL A 1 164 ? -3.771 -25.422 -4.633 1 92.81 164 VAL A O 1
ATOM 1280 N N . GLY A 1 165 ? -5.582 -26.703 -4.719 1 90.44 165 GLY A N 1
ATOM 1281 C CA . GLY A 1 165 ? -4.941 -27.734 -3.922 1 90.44 165 GLY A CA 1
ATOM 1282 C C . GLY A 1 165 ? -3.695 -28.297 -4.574 1 90.44 165 GLY A C 1
ATOM 1283 O O . GLY A 1 165 ? -2.693 -28.547 -3.9 1 90.44 165 GLY A O 1
ATOM 1284 N N . GLY A 1 166 ? -3.781 -28.531 -5.855 1 92.12 166 GLY A N 1
ATOM 1285 C CA . GLY A 1 166 ? -2.625 -29.016 -6.598 1 92.12 166 GLY A CA 1
ATOM 1286 C C . GLY A 1 166 ? -1.465 -28.031 -6.586 1 92.12 166 GLY A C 1
ATOM 1287 O O . GLY A 1 166 ? -0.302 -28.438 -6.582 1 92.12 166 GLY A O 1
ATOM 1288 N N . THR A 1 167 ? -1.76 -26.766 -6.621 1 88.31 167 THR A N 1
ATOM 1289 C CA . THR A 1 167 ? -0.75 -25.719 -6.605 1 88.31 167 THR A CA 1
ATOM 1290 C C . THR A 1 167 ? 0.094 -25.797 -5.336 1 88.31 167 THR A C 1
ATOM 1292 O O . THR A 1 167 ? 1.319 -25.672 -5.391 1 88.31 167 THR A O 1
ATOM 1295 N N . ILE A 1 168 ? -0.54 -25.984 -4.266 1 86.12 168 ILE A N 1
ATOM 1296 C CA . ILE A 1 168 ? 0.162 -26.078 -2.988 1 86.12 168 ILE A CA 1
ATOM 1297 C C . ILE A 1 168 ? 1.129 -27.266 -3.012 1 86.12 168 ILE A C 1
ATOM 1299 O O . ILE A 1 168 ? 2.268 -27.141 -2.553 1 86.12 168 ILE A O 1
ATOM 1303 N N . LEU A 1 169 ? 0.68 -28.312 -3.551 1 87.88 169 LEU A N 1
ATOM 1304 C CA . LEU A 1 169 ? 1.482 -29.531 -3.609 1 87.88 169 LEU A CA 1
ATOM 1305 C C . LEU A 1 169 ? 2.693 -29.344 -4.516 1 87.88 169 LEU A C 1
ATOM 1307 O O . LEU A 1 169 ? 3.812 -29.703 -4.148 1 87.88 169 LEU A O 1
ATOM 1311 N N . THR A 1 170 ? 2.443 -28.828 -5.652 1 91 170 THR A N 1
ATOM 1312 C CA . THR A 1 170 ? 3.52 -28.672 -6.625 1 91 170 THR A CA 1
ATOM 1313 C C . THR A 1 170 ? 4.555 -27.672 -6.121 1 91 170 THR A C 1
ATOM 1315 O O . THR A 1 170 ? 5.758 -27.891 -6.27 1 91 170 THR A O 1
ATOM 1318 N N . ASP A 1 171 ? 4.125 -26.594 -5.539 1 86.56 171 ASP A N 1
ATOM 1319 C CA . ASP A 1 171 ? 5.047 -25.562 -5.07 1 86.56 171 ASP A CA 1
ATOM 1320 C C . ASP A 1 171 ? 5.867 -26.062 -3.881 1 86.56 171 ASP A C 1
ATOM 1322 O O . ASP A 1 171 ? 7.031 -25.672 -3.719 1 86.56 171 ASP A O 1
ATOM 1326 N N . THR A 1 172 ? 5.297 -26.859 -3.074 1 83.44 172 THR A N 1
ATOM 1327 C CA . THR A 1 172 ? 6.035 -27.469 -1.973 1 83.44 172 THR A CA 1
ATOM 1328 C C . THR A 1 172 ? 7.059 -28.469 -2.496 1 83.44 172 THR A C 1
ATOM 1330 O O . THR A 1 172 ? 8.203 -28.484 -2.043 1 83.44 172 THR A O 1
ATOM 1333 N N . ALA A 1 173 ? 6.68 -29.219 -3.438 1 86.31 173 ALA A N 1
ATOM 1334 C CA . ALA A 1 173 ? 7.551 -30.25 -3.998 1 86.31 173 ALA A CA 1
ATOM 1335 C C . ALA A 1 173 ? 8.75 -29.625 -4.711 1 86.31 173 ALA A C 1
ATOM 1337 O O . ALA A 1 173 ? 9.867 -30.141 -4.617 1 86.31 173 ALA A O 1
ATOM 1338 N N . VAL A 1 174 ? 8.531 -28.625 -5.41 1 85.25 174 VAL A N 1
ATOM 1339 C CA . VAL A 1 174 ? 9.594 -27.984 -6.184 1 85.25 174 VAL A CA 1
ATOM 1340 C C . VAL A 1 174 ? 10.633 -27.391 -5.234 1 85.25 174 VAL A C 1
ATOM 1342 O O . VAL A 1 174 ? 11.828 -27.391 -5.531 1 85.25 174 VAL A O 1
ATOM 1345 N N . LEU A 1 175 ? 10.18 -26.812 -4.176 1 76.44 175 LEU A N 1
ATOM 1346 C CA . LEU A 1 175 ? 11.102 -26.281 -3.182 1 76.44 175 LEU A CA 1
ATOM 1347 C C . LEU A 1 175 ? 12.008 -27.375 -2.625 1 76.44 175 LEU A C 1
ATOM 1349 O O . LEU A 1 175 ? 13.18 -27.125 -2.336 1 76.44 175 LEU A O 1
ATOM 1353 N N . ILE A 1 176 ? 11.445 -28.469 -2.463 1 76.62 176 ILE A N 1
ATOM 1354 C CA . ILE A 1 176 ? 12.219 -29.609 -1.993 1 76.62 176 ILE A CA 1
ATOM 1355 C C . ILE A 1 176 ? 13.273 -29.984 -3.031 1 76.62 176 ILE A C 1
ATOM 1357 O O . ILE A 1 176 ? 14.43 -30.25 -2.682 1 76.62 176 ILE A O 1
ATOM 1361 N N . ILE A 1 177 ? 12.914 -29.953 -4.262 1 78.62 177 ILE A N 1
ATOM 1362 C CA . ILE A 1 177 ? 13.859 -30.25 -5.328 1 78.62 177 ILE A CA 1
ATOM 1363 C C . ILE A 1 177 ? 14.992 -29.219 -5.301 1 78.62 177 ILE A C 1
ATOM 1365 O O . ILE A 1 177 ? 16.172 -29.578 -5.438 1 78.62 177 ILE A O 1
ATOM 1369 N N . LEU A 1 178 ? 14.625 -28 -5.148 1 76.56 178 LEU A N 1
ATOM 1370 C CA . LEU A 1 178 ? 15.617 -26.938 -5.102 1 76.56 178 LEU A CA 1
ATOM 1371 C C . LEU A 1 178 ? 16.578 -27.141 -3.928 1 76.56 178 LEU A C 1
ATOM 1373 O O . LEU A 1 178 ? 17.781 -26.969 -4.07 1 76.56 178 LEU A O 1
ATOM 1377 N N . ALA A 1 179 ? 16 -27.5 -2.818 1 73.69 179 ALA A N 1
ATOM 1378 C CA . ALA A 1 179 ? 16.812 -27.75 -1.632 1 73.69 179 ALA A CA 1
ATOM 1379 C C . ALA A 1 179 ? 17.766 -28.922 -1.858 1 73.69 179 ALA A C 1
ATOM 1381 O O . ALA A 1 179 ? 18.938 -28.875 -1.438 1 73.69 179 ALA A O 1
ATOM 1382 N N . VAL A 1 180 ? 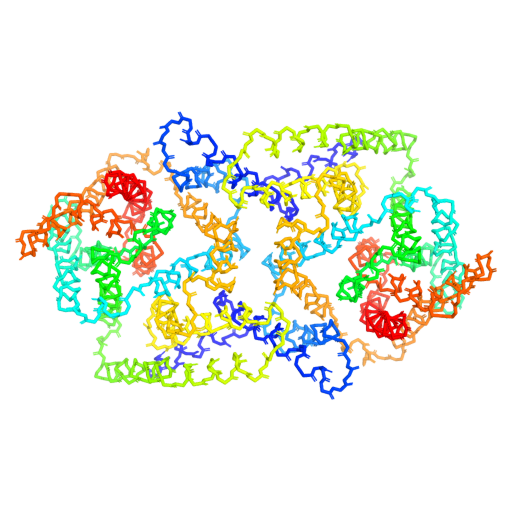17.312 -29.875 -2.498 1 74.5 180 VAL A N 1
ATOM 1383 C CA . VAL A 1 180 ? 18.109 -31.078 -2.766 1 74.5 180 VAL A CA 1
ATOM 1384 C C . VAL A 1 180 ? 19.234 -30.75 -3.736 1 74.5 180 VAL A C 1
ATOM 1386 O O . VAL A 1 180 ? 20.375 -31.156 -3.535 1 74.5 180 VAL A O 1
ATOM 1389 N N . ILE A 1 181 ? 18.938 -30.016 -4.652 1 73.88 181 ILE A N 1
ATOM 1390 C CA . ILE A 1 181 ? 19.922 -29.672 -5.668 1 73.88 181 ILE A CA 1
ATOM 1391 C C . ILE A 1 181 ? 20.984 -28.766 -5.066 1 73.88 181 ILE A C 1
ATOM 1393 O O . ILE A 1 181 ? 22.188 -28.953 -5.289 1 73.88 181 ILE A 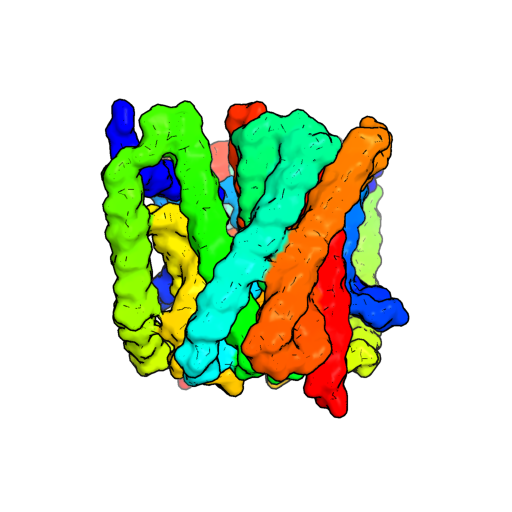O 1
ATOM 1397 N N . MET A 1 182 ? 20.547 -27.766 -4.312 1 71.94 182 MET A N 1
ATOM 1398 C CA . MET A 1 182 ? 21.5 -26.859 -3.68 1 71.94 182 MET A CA 1
ATOM 1399 C C . MET A 1 182 ? 22.312 -27.578 -2.617 1 71.94 182 MET A C 1
ATOM 1401 O O . MET A 1 182 ? 23.484 -27.25 -2.408 1 71.94 182 MET A O 1
ATOM 1405 N N . GLY A 1 183 ? 21.656 -28.516 -1.935 1 69.81 183 GLY A N 1
ATOM 1406 C CA . GLY A 1 183 ? 22.375 -29.344 -0.977 1 69.81 183 GLY A CA 1
ATOM 1407 C C . GLY A 1 183 ? 23.422 -30.25 -1.624 1 69.81 183 GLY A C 1
ATOM 1408 O O . GLY A 1 183 ? 24.5 -30.453 -1.071 1 69.81 183 GLY A O 1
ATOM 1409 N N . ALA A 1 184 ? 23.094 -30.781 -2.678 1 66.94 184 ALA A N 1
ATOM 1410 C CA . ALA A 1 184 ? 24.016 -31.656 -3.398 1 66.94 184 ALA A CA 1
ATOM 1411 C C . ALA A 1 184 ? 25.266 -30.891 -3.828 1 66.94 184 ALA A C 1
ATOM 1413 O O . ALA A 1 184 ? 26.359 -31.453 -3.844 1 66.94 184 ALA A O 1
ATOM 1414 N N . LYS A 1 185 ? 25.016 -29.766 -4.18 1 64.06 185 LYS A N 1
ATOM 1415 C CA . LYS A 1 185 ? 26.156 -28.953 -4.566 1 64.06 185 LYS A CA 1
ATOM 1416 C C . LYS A 1 185 ? 27.047 -28.641 -3.369 1 64.06 185 LYS A C 1
ATOM 1418 O O . LYS A 1 185 ? 28.281 -28.547 -3.506 1 64.06 185 LYS A O 1
ATOM 1423 N N . ASN A 1 186 ? 26.422 -28.516 -2.24 1 61.5 186 ASN A N 1
ATOM 1424 C CA . ASN A 1 186 ? 27.172 -28.141 -1.051 1 61.5 186 ASN A CA 1
ATOM 1425 C C . ASN A 1 186 ? 27.5 -29.344 -0.181 1 61.5 186 ASN A C 1
ATOM 1427 O O . ASN A 1 186 ? 27.672 -29.219 1.032 1 61.5 186 ASN A O 1
ATOM 1431 N N . GLY A 1 187 ? 27.641 -30.5 -0.694 1 61.34 187 GLY A N 1
ATOM 1432 C CA . GLY A 1 187 ? 28.094 -31.672 0.049 1 61.34 187 GLY A CA 1
ATOM 1433 C C . GLY A 1 187 ? 26.938 -32.562 0.52 1 61.34 187 GLY A C 1
ATOM 1434 O O . GLY A 1 187 ? 27.109 -33.375 1.426 1 61.34 187 GLY A O 1
ATOM 1435 N N . GLY A 1 188 ? 25.781 -32.5 -0.031 1 62.44 188 GLY A N 1
ATOM 1436 C CA . GLY A 1 188 ? 24.656 -33.406 0.152 1 62.44 188 GLY A CA 1
ATOM 1437 C C . GLY A 1 188 ? 23.703 -32.938 1.233 1 62.44 188 GLY A C 1
ATOM 1438 O O . GLY A 1 188 ? 24.047 -32.125 2.082 1 62.44 188 GLY A O 1
ATOM 1439 N N . LEU A 1 189 ? 22.391 -33.25 1.065 1 66 189 LEU A N 1
ATOM 1440 C CA . LEU A 1 189 ? 21.375 -32.969 2.08 1 66 189 LEU A CA 1
ATOM 1441 C C . LEU A 1 189 ? 21.453 -33.969 3.217 1 66 189 LEU A C 1
ATOM 1443 O O . LEU A 1 189 ? 21.516 -35.188 2.973 1 66 189 LEU A O 1
ATOM 1447 N N . THR A 1 190 ? 21.75 -33.5 4.434 1 71.12 190 THR A N 1
ATOM 1448 C CA . THR A 1 190 ? 21.922 -34.344 5.617 1 71.12 190 THR A CA 1
ATOM 1449 C C . THR A 1 190 ? 20.562 -34.75 6.18 1 71.12 190 THR A C 1
ATOM 1451 O O . THR A 1 190 ? 19.531 -34.156 5.812 1 71.12 190 THR A O 1
ATOM 1454 N N . THR A 1 191 ? 20.531 -35.875 6.793 1 77.31 191 THR A N 1
ATOM 1455 C CA . THR A 1 191 ? 19.359 -36.312 7.523 1 77.31 191 THR A CA 1
ATOM 1456 C C . THR A 1 191 ? 18.828 -35.219 8.438 1 77.31 191 THR A C 1
ATOM 1458 O O . THR A 1 191 ? 17.625 -35.062 8.625 1 77.31 191 THR A O 1
ATOM 1461 N N . ALA A 1 192 ? 19.719 -34.438 8.836 1 77.06 192 ALA A N 1
ATOM 1462 C CA . ALA A 1 192 ? 19.344 -33.312 9.719 1 77.06 192 ALA A CA 1
ATOM 1463 C C . ALA A 1 192 ? 18.469 -32.312 8.992 1 77.06 192 ALA A C 1
ATOM 1465 O O . ALA A 1 192 ? 17.547 -31.75 9.578 1 77.06 192 ALA A O 1
ATOM 1466 N N . PHE A 1 193 ? 18.75 -32.219 7.738 1 75.12 193 PHE A N 1
ATOM 1467 C CA . PHE A 1 193 ? 17.969 -31.281 6.941 1 75.12 193 PHE A CA 1
ATOM 1468 C C . PHE A 1 193 ? 16.516 -31.734 6.84 1 75.12 193 PHE A C 1
ATOM 1470 O O . PHE A 1 193 ? 15.594 -30.953 7.039 1 75.12 193 PHE A O 1
ATOM 1477 N N . TRP A 1 194 ? 16.344 -33 6.613 1 79.06 194 TRP A N 1
ATOM 1478 C CA . TRP A 1 194 ? 15.008 -33.562 6.43 1 79.06 194 TRP A CA 1
ATOM 1479 C C . TRP A 1 194 ? 14.219 -33.5 7.73 1 79.06 194 TRP A C 1
ATOM 1481 O O . TRP A 1 194 ? 13.031 -33.188 7.734 1 79.06 194 TRP A O 1
ATOM 1491 N N . VAL A 1 195 ? 14.836 -33.781 8.75 1 83.88 195 VAL A N 1
ATOM 1492 C CA . VAL A 1 195 ? 14.172 -33.781 10.055 1 83.88 195 VAL A CA 1
ATOM 1493 C C . VAL A 1 195 ? 13.758 -32.375 10.422 1 83.88 195 VAL A C 1
ATOM 1495 O O . VAL A 1 195 ? 12.648 -32.156 10.914 1 83.88 195 VAL A O 1
ATOM 1498 N N . GLN A 1 196 ? 14.594 -31.484 10.133 1 81.69 196 GLN A N 1
ATOM 1499 C CA . GLN A 1 196 ? 14.289 -30.094 10.422 1 81.69 196 GLN A CA 1
ATOM 1500 C C . GLN A 1 196 ? 13.133 -29.594 9.562 1 81.69 196 GLN A C 1
ATOM 1502 O O . GLN A 1 196 ? 12.266 -28.859 10.047 1 81.69 196 GLN A O 1
ATOM 1507 N N . LEU A 1 197 ? 13.164 -29.922 8.328 1 80.19 197 LEU A N 1
ATOM 1508 C CA . LEU A 1 197 ? 12.109 -29.484 7.426 1 80.19 197 LEU A CA 1
ATOM 1509 C C . LEU A 1 197 ? 10.758 -30.047 7.852 1 80.19 197 LEU A C 1
ATOM 1511 O O . LEU A 1 197 ? 9.773 -29.312 7.941 1 80.19 197 LEU A O 1
ATOM 1515 N N . ILE A 1 198 ? 10.75 -31.297 8.164 1 86.12 198 ILE A N 1
ATOM 1516 C CA . ILE A 1 198 ? 9.508 -31.969 8.547 1 86.12 198 ILE A CA 1
ATOM 1517 C C . ILE A 1 198 ? 9.008 -31.391 9.867 1 86.12 198 ILE A C 1
ATOM 1519 O O . ILE A 1 198 ? 7.812 -31.109 10.016 1 86.12 198 ILE A O 1
ATOM 1523 N N . LEU A 1 199 ? 9.891 -31.234 10.781 1 90.38 199 LEU A N 1
ATOM 1524 C CA . LEU A 1 199 ? 9.508 -30.688 12.078 1 90.38 199 LEU A CA 1
ATOM 1525 C C . LEU A 1 199 ? 8.992 -29.266 11.945 1 90.38 199 LEU A C 1
ATOM 1527 O O . LEU A 1 199 ? 8 -28.891 12.586 1 90.38 199 LEU A O 1
ATOM 1531 N N . SER A 1 200 ? 9.719 -28.516 11.133 1 88.06 200 SER A N 1
ATOM 1532 C CA . SER A 1 200 ? 9.305 -27.125 10.938 1 88.06 200 SER A CA 1
ATOM 1533 C C . SER A 1 200 ? 7.926 -27.047 10.281 1 88.06 200 SER A C 1
ATOM 1535 O O . SER A 1 200 ? 7.109 -26.203 10.641 1 88.06 200 SER A O 1
ATOM 1537 N N . LEU A 1 201 ? 7.695 -27.922 9.375 1 87.12 201 LEU A N 1
ATOM 1538 C CA . LEU A 1 201 ? 6.406 -27.938 8.695 1 87.12 201 LEU A CA 1
ATOM 1539 C C . LEU A 1 201 ? 5.301 -28.391 9.641 1 87.12 201 LEU A C 1
ATOM 1541 O O . LEU A 1 201 ? 4.164 -27.922 9.555 1 87.12 201 LEU A O 1
ATOM 1545 N N . MET A 1 202 ? 5.641 -29.266 10.445 1 91.69 202 MET A N 1
ATOM 1546 C CA . MET A 1 202 ? 4.676 -29.75 11.43 1 91.69 202 MET A CA 1
ATOM 1547 C C . MET A 1 202 ? 4.297 -28.625 12.406 1 91.69 202 MET A C 1
ATOM 1549 O O . MET A 1 202 ? 3.117 -28.422 12.688 1 91.69 202 MET A O 1
ATOM 1553 N N . VAL A 1 203 ? 5.266 -28 12.906 1 93.31 203 VAL A N 1
ATOM 1554 C CA . VAL A 1 203 ? 5.023 -26.891 13.82 1 93.31 203 VAL A CA 1
ATOM 1555 C C . VAL A 1 203 ? 4.199 -25.812 13.125 1 93.31 203 VAL A C 1
ATOM 1557 O O . VAL A 1 203 ? 3.26 -25.266 13.711 1 93.31 203 VAL A O 1
ATOM 1560 N N . PHE A 1 204 ? 4.574 -25.531 11.914 1 92.5 204 PHE A N 1
ATOM 1561 C CA . PHE A 1 204 ? 3.855 -24.531 11.109 1 92.5 204 PHE A CA 1
ATOM 1562 C C . PHE A 1 204 ? 2.385 -24.922 10.97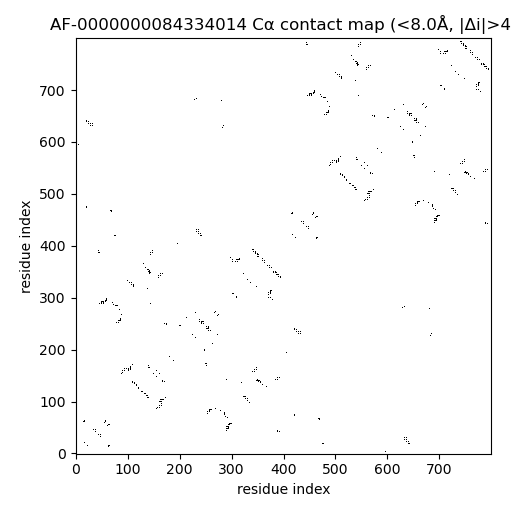7 1 92.5 204 PHE A C 1
ATOM 1564 O O . PHE A 1 204 ? 1.501 -24.094 11.203 1 92.5 204 PHE A O 1
ATOM 1571 N N . THR A 1 205 ? 2.16 -26.125 10.695 1 90.81 205 THR A N 1
ATOM 1572 C CA . THR A 1 205 ? 0.795 -26.594 10.484 1 90.81 205 THR A CA 1
ATOM 1573 C C . THR A 1 205 ? -0.003 -26.531 11.789 1 90.81 205 THR A C 1
ATOM 1575 O O . THR A 1 205 ? -1.175 -26.156 11.781 1 90.81 205 THR A O 1
ATOM 1578 N N . ILE A 1 206 ? 0.647 -26.891 12.828 1 94 206 ILE A N 1
ATOM 1579 C CA . ILE A 1 206 ? -0.011 -26.875 14.133 1 94 206 ILE A CA 1
ATOM 1580 C C . ILE A 1 206 ? -0.376 -25.438 14.516 1 94 206 ILE A C 1
ATOM 1582 O O . ILE A 1 206 ? -1.494 -25.172 14.961 1 94 206 ILE A O 1
ATOM 1586 N N . ILE A 1 207 ? 0.485 -24.562 14.273 1 94.56 207 ILE A N 1
ATOM 1587 C CA . ILE A 1 207 ? 0.236 -23.156 14.602 1 94.56 207 ILE A CA 1
ATOM 1588 C C . ILE A 1 207 ? -0.915 -22.625 13.75 1 94.56 207 ILE A C 1
ATOM 1590 O O . ILE A 1 207 ? -1.835 -21.984 14.266 1 94.56 207 ILE A O 1
ATOM 1594 N N . MET A 1 208 ? -0.885 -22.969 12.516 1 93.62 208 MET A N 1
ATOM 1595 C CA . MET A 1 208 ? -1.82 -22.375 11.562 1 93.62 208 MET A CA 1
ATOM 1596 C C . MET A 1 208 ? -3.225 -22.938 11.758 1 93.62 208 MET A C 1
ATOM 1598 O O . MET A 1 208 ? -4.215 -22.219 11.602 1 93.62 208 MET A O 1
ATOM 1602 N N . PHE A 1 209 ? -3.348 -24.203 12.188 1 93.19 209 PHE A N 1
ATOM 1603 C CA . PHE A 1 209 ? -4.676 -24.797 12.211 1 93.19 209 PHE A CA 1
ATOM 1604 C C . PHE A 1 209 ? -5.172 -24.953 13.648 1 93.19 209 PHE A C 1
ATOM 1606 O O . PHE A 1 209 ? -6.367 -25.156 13.875 1 93.19 209 PHE A O 1
ATOM 1613 N N . LEU A 1 210 ? -4.32 -24.797 14.594 1 93.62 210 LEU A N 1
ATOM 1614 C CA . LEU A 1 210 ? -4.77 -24.906 15.984 1 93.62 210 LEU A CA 1
ATOM 1615 C C . LEU A 1 210 ? -4.719 -23.547 16.672 1 93.62 210 LEU A C 1
ATOM 1617 O O . LEU A 1 210 ? -5.719 -23.094 17.234 1 93.62 210 LEU A O 1
ATOM 1621 N N . ILE A 1 211 ? -3.654 -22.875 16.562 1 94.62 211 ILE A N 1
ATOM 1622 C CA . ILE A 1 211 ? -3.445 -21.641 17.328 1 94.62 211 ILE A CA 1
ATOM 1623 C C . ILE A 1 211 ? -4.133 -20.469 16.625 1 94.62 211 ILE A C 1
ATOM 1625 O O . ILE A 1 211 ? -4.895 -19.734 17.234 1 94.62 211 ILE A O 1
ATOM 1629 N N . VAL A 1 212 ? -3.934 -20.297 15.328 1 93.94 212 VAL A N 1
ATOM 1630 C CA . VAL A 1 212 ? -4.391 -19.125 14.586 1 93.94 212 VAL A CA 1
ATOM 1631 C C . VAL A 1 212 ? -5.918 -19.062 14.625 1 93.94 212 VAL A C 1
ATOM 1633 O O . VAL A 1 212 ? -6.488 -18 14.93 1 93.94 212 VAL A O 1
ATOM 1636 N N . PRO A 1 213 ? -6.613 -20.172 14.391 1 93.19 213 PRO A N 1
ATOM 1637 C CA . PRO A 1 213 ? -8.07 -20.078 14.438 1 93.19 213 PRO A CA 1
ATOM 1638 C C . PRO A 1 213 ? -8.602 -19.781 15.844 1 93.19 213 PRO A C 1
ATOM 1640 O O . PRO A 1 213 ? -9.633 -19.109 15.984 1 93.19 213 PRO A O 1
ATOM 1643 N N . ARG A 1 214 ? -7.965 -20.25 16.859 1 93.75 214 ARG A N 1
ATOM 1644 C CA . ARG A 1 214 ? -8.367 -19.953 18.234 1 93.75 214 ARG A CA 1
ATOM 1645 C C . A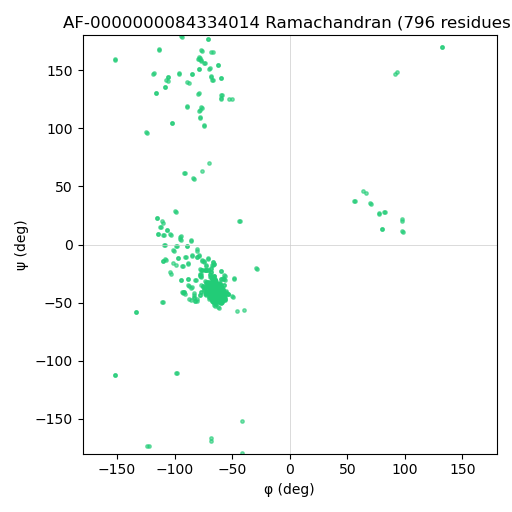RG A 1 214 ? -8.188 -18.469 18.547 1 93.75 214 ARG A C 1
ATOM 1647 O O . ARG A 1 214 ? -9.07 -17.844 19.141 1 93.75 214 ARG A O 1
ATOM 1654 N N . ILE A 1 215 ? -7.098 -17.953 18.125 1 93.12 215 ILE A N 1
ATOM 1655 C CA . ILE A 1 215 ? -6.832 -16.531 18.344 1 93.12 215 ILE A CA 1
ATOM 1656 C C . ILE A 1 215 ? -7.805 -15.695 17.531 1 93.12 215 ILE A C 1
ATOM 1658 O O . ILE A 1 215 ? -8.297 -14.672 18 1 93.12 215 ILE A O 1
ATOM 1662 N N . ALA A 1 216 ? -8.016 -16.078 16.312 1 92.75 216 ALA A N 1
ATOM 1663 C CA . ALA A 1 216 ? -8.922 -15.344 15.43 1 92.75 216 ALA A CA 1
ATOM 1664 C C . ALA A 1 216 ? -10.336 -15.328 15.992 1 92.75 216 ALA A C 1
ATOM 1666 O O . ALA A 1 216 ? -11 -14.281 15.992 1 92.75 216 ALA A O 1
ATOM 1667 N N . ARG A 1 217 ? -10.789 -16.469 16.469 1 91.44 217 ARG A N 1
ATOM 1668 C CA . ARG A 1 217 ? -12.117 -16.547 17.062 1 91.44 217 ARG A CA 1
ATOM 1669 C C . ARG A 1 217 ? -12.219 -15.625 18.281 1 91.44 217 ARG A C 1
ATOM 1671 O O . ARG A 1 217 ? -13.211 -14.914 18.453 1 91.44 217 ARG A O 1
ATOM 1678 N N . TRP A 1 218 ? -11.227 -15.734 19.047 1 90.31 218 TRP A N 1
ATOM 1679 C CA . TRP A 1 218 ? -11.18 -14.875 20.234 1 90.31 218 TRP A CA 1
ATOM 1680 C C . TRP A 1 218 ? -11.195 -13.398 19.828 1 90.31 218 TRP A C 1
ATOM 1682 O O . TRP A 1 218 ? -11.93 -12.602 20.406 1 90.31 218 TRP A O 1
ATOM 1692 N N . PHE A 1 219 ? -10.438 -12.977 18.844 1 88.06 219 PHE A N 1
ATOM 1693 C CA . PHE A 1 219 ? -10.32 -11.594 18.406 1 88.06 219 PHE A CA 1
ATOM 1694 C C . PHE A 1 219 ? -11.641 -11.109 17.812 1 88.06 219 PHE A C 1
ATOM 1696 O O . PHE A 1 219 ? -12.086 -9.992 18.094 1 88.06 219 PHE A O 1
ATOM 1703 N N . PHE A 1 220 ? -12.273 -11.867 17 1 87.75 220 PHE A N 1
ATOM 1704 C CA . PHE A 1 220 ? -13.5 -11.469 16.312 1 87.75 220 PHE A CA 1
ATOM 1705 C C . PHE A 1 220 ? -14.656 -11.352 17.297 1 87.75 220 PHE A C 1
ATOM 1707 O O . PHE A 1 220 ? -15.594 -10.586 17.078 1 87.75 220 PHE A O 1
ATOM 1714 N N . THR A 1 221 ? -14.594 -12.062 18.391 1 84.88 221 THR A N 1
ATOM 1715 C CA . THR A 1 221 ? -15.688 -12.047 19.359 1 84.88 221 THR A CA 1
ATOM 1716 C C . THR A 1 221 ? -15.445 -10.992 20.438 1 84.88 221 THR A C 1
ATOM 1718 O O . THR A 1 221 ? -16.391 -10.344 20.906 1 84.88 221 THR A O 1
ATOM 1721 N N . LYS A 1 222 ? -14.289 -10.867 20.875 1 79.25 222 LYS A N 1
ATOM 1722 C CA . LYS A 1 222 ? -14.023 -10.031 22.047 1 79.25 222 LYS A CA 1
ATOM 1723 C C . LYS A 1 222 ? -13.688 -8.602 21.641 1 79.25 222 LYS A C 1
ATOM 1725 O O . LYS A 1 222 ? -13.938 -7.656 22.391 1 79.25 222 LYS A O 1
ATOM 1730 N N . LEU A 1 223 ? -12.961 -8.469 20.672 1 67.12 223 LEU A N 1
ATOM 1731 C CA . LEU A 1 223 ? -12.523 -7.125 20.312 1 67.12 223 LEU A CA 1
ATOM 1732 C C . LEU A 1 223 ? -13.477 -6.5 19.297 1 67.12 223 LEU A C 1
ATOM 1734 O O . LEU A 1 223 ? -13.453 -6.848 18.109 1 67.12 223 LEU A O 1
ATOM 1738 N N . GLU A 1 224 ? -14.797 -6.32 19.703 1 59.41 224 GLU A N 1
ATOM 1739 C CA . GLU A 1 224 ? -15.781 -5.648 18.859 1 59.41 224 GLU A CA 1
ATOM 1740 C C . GLU A 1 224 ? -15.203 -4.387 18.234 1 59.41 224 GLU A C 1
ATOM 1742 O O . GLU A 1 224 ? -15.938 -3.557 17.703 1 59.41 224 GLU A O 1
ATOM 1747 N N . SER A 1 225 ? -13.953 -4.301 18.172 1 57.16 225 SER A N 1
ATOM 1748 C CA . SER A 1 225 ? -13.453 -2.953 17.906 1 57.16 225 SER A CA 1
ATOM 1749 C C . SER A 1 225 ? -13.805 -2.5 16.5 1 57.16 225 SER A C 1
ATOM 1751 O O . SER A 1 225 ? -14.383 -3.262 15.719 1 57.16 225 SER A O 1
ATOM 1753 N N . GLU A 1 226 ? -13.227 -1.457 16 1 62.84 226 GLU A N 1
ATOM 1754 C CA . GLU A 1 226 ? -13.297 -0.578 14.836 1 62.84 226 GLU A CA 1
ATOM 1755 C C . GLU A 1 226 ? -13.25 -1.378 13.539 1 62.84 226 GLU A C 1
ATOM 1757 O O . GLU A 1 226 ? -12.617 -2.432 13.469 1 62.84 226 GLU A O 1
ATOM 1762 N N . LYS A 1 227 ? -14.266 -1.147 12.711 1 70.5 227 LYS A N 1
ATOM 1763 C CA . LYS A 1 227 ? -14.453 -1.687 11.367 1 70.5 227 LYS A CA 1
ATOM 1764 C C . LYS A 1 227 ? -13.117 -1.981 10.695 1 70.5 227 LYS A C 1
ATOM 1766 O O . LYS A 1 227 ? -12.969 -3 10.016 1 70.5 227 LYS A O 1
ATOM 1771 N N . THR A 1 228 ? -12.094 -1.358 11.172 1 87.44 228 THR A N 1
ATOM 1772 C CA . THR A 1 228 ? -10.828 -1.494 10.453 1 87.44 228 THR A CA 1
ATOM 1773 C C . THR A 1 228 ? -9.938 -2.539 11.117 1 87.44 228 THR A C 1
ATOM 1775 O O . THR A 1 228 ? -9.07 -3.123 10.469 1 87.44 228 THR A O 1
ATOM 1778 N N . SER A 1 229 ? -10.242 -2.885 12.375 1 89.19 229 SER A N 1
ATOM 1779 C CA . SER A 1 229 ? -9.359 -3.75 13.141 1 89.19 229 SER A CA 1
ATOM 1780 C C . SER A 1 229 ? -9.438 -5.191 12.656 1 89.19 229 SER A C 1
ATOM 1782 O O . SER A 1 229 ? -8.422 -5.898 12.633 1 89.19 229 SER A O 1
ATOM 1784 N N . HIS A 1 230 ? -10.656 -5.598 12.281 1 92.19 230 HIS A N 1
ATOM 1785 C CA . HIS A 1 230 ? -10.82 -6.961 11.789 1 92.19 230 HIS A CA 1
ATOM 1786 C C . HIS A 1 230 ? -10.016 -7.184 10.508 1 92.19 230 HIS A C 1
ATOM 1788 O O . HIS A 1 230 ? -9.383 -8.234 10.344 1 92.19 230 HIS A O 1
ATOM 1794 N N . TYR A 1 231 ? -10.07 -6.207 9.68 1 94.56 231 TYR A N 1
ATOM 1795 C CA . TYR A 1 231 ? -9.328 -6.301 8.43 1 94.56 231 TYR A CA 1
ATOM 1796 C C . TYR A 1 231 ? -7.828 -6.348 8.68 1 94.56 231 TYR A C 1
ATOM 1798 O O . TYR A 1 231 ? -7.125 -7.191 8.109 1 94.56 231 TYR A O 1
ATOM 1806 N N . VAL A 1 232 ? -7.348 -5.473 9.484 1 94.75 232 VAL A N 1
ATOM 1807 C CA . VAL A 1 232 ? -5.922 -5.395 9.781 1 94.75 232 VAL A CA 1
ATOM 1808 C C . VAL A 1 232 ? -5.457 -6.688 10.445 1 94.75 232 VAL A C 1
ATOM 1810 O O . VAL A 1 232 ? -4.352 -7.164 10.18 1 94.75 232 VAL A O 1
ATOM 1813 N N . PHE A 1 233 ? -6.25 -7.199 11.266 1 94.06 233 PHE A N 1
ATOM 1814 C CA . PHE A 1 233 ? -5.938 -8.461 11.922 1 94.06 233 PHE A CA 1
ATOM 1815 C C . PHE A 1 233 ? -5.758 -9.578 10.906 1 94.06 233 PHE A C 1
ATOM 1817 O O . PHE A 1 233 ? -4.789 -10.336 10.977 1 94.06 233 PHE A O 1
ATOM 1824 N N . VAL A 1 234 ? -6.715 -9.672 10.008 1 95.31 234 VAL A N 1
ATOM 1825 C CA . VAL A 1 234 ? -6.652 -10.711 8.984 1 95.31 234 VAL A CA 1
ATOM 1826 C C . VAL A 1 234 ? -5.359 -10.562 8.18 1 95.31 234 VAL A C 1
ATOM 1828 O O . VAL A 1 234 ? -4.648 -11.547 7.957 1 95.31 234 VAL A O 1
ATOM 1831 N N . LEU A 1 235 ? -5.074 -9.367 7.773 1 96 235 LEU A N 1
ATOM 1832 C CA . LEU A 1 235 ? -3.857 -9.133 7.008 1 96 235 LEU A CA 1
ATOM 1833 C C . LEU A 1 235 ? -2.619 -9.484 7.828 1 96 235 LEU A C 1
ATOM 1835 O O . LEU A 1 235 ? -1.645 -10.016 7.289 1 96 235 LEU A O 1
ATOM 1839 N N . ALA A 1 236 ? -2.674 -9.141 9.07 1 95.31 236 ALA A N 1
ATOM 1840 C CA . ALA A 1 236 ? -1.557 -9.469 9.953 1 95.31 236 ALA A CA 1
ATOM 1841 C C . ALA A 1 236 ? -1.342 -10.977 10.031 1 95.31 236 ALA A C 1
ATOM 1843 O O . ALA A 1 236 ? -0.202 -11.453 10.016 1 95.31 236 ALA A O 1
ATOM 1844 N N . VAL A 1 237 ? -2.41 -11.695 10.102 1 95.88 237 VAL A N 1
ATOM 1845 C CA . VAL A 1 237 ? -2.336 -13.148 10.156 1 95.88 237 VAL A CA 1
ATOM 1846 C C . VAL A 1 237 ? -1.753 -13.688 8.852 1 95.88 237 VAL A C 1
ATOM 1848 O O . VAL A 1 237 ? -0.924 -14.602 8.859 1 95.88 237 VAL A O 1
ATOM 1851 N N . VAL A 1 238 ? -2.172 -13.141 7.766 1 96.56 238 VAL A N 1
ATOM 1852 C CA . VAL A 1 238 ? -1.702 -13.578 6.453 1 96.56 238 VAL A CA 1
ATOM 1853 C C . VAL A 1 238 ? -0.19 -13.383 6.359 1 96.56 238 VAL A C 1
ATOM 1855 O O . VAL A 1 238 ? 0.539 -14.312 5.996 1 96.56 238 VAL A O 1
ATOM 1858 N N . PHE A 1 239 ? 0.301 -12.266 6.691 1 95.88 239 PHE A N 1
ATOM 1859 C CA . PHE A 1 239 ? 1.719 -11.969 6.535 1 95.88 239 PHE A CA 1
ATOM 1860 C C . PHE A 1 239 ? 2.545 -12.664 7.609 1 95.88 239 PHE A C 1
ATOM 1862 O O . PHE A 1 239 ? 3.684 -13.062 7.363 1 95.88 239 PHE A O 1
ATOM 1869 N N . PHE A 1 240 ? 2.021 -12.75 8.727 1 94.25 240 PHE A N 1
ATOM 1870 C CA . PHE A 1 240 ? 2.695 -13.531 9.766 1 94.25 240 PHE A CA 1
ATOM 1871 C C . PHE A 1 240 ? 2.84 -14.984 9.336 1 94.25 240 PHE A C 1
ATOM 1873 O O . PHE A 1 240 ? 3.891 -15.594 9.539 1 94.25 240 PHE A O 1
ATOM 1880 N N . SER A 1 241 ? 1.78 -15.5 8.82 1 95.69 241 SER A N 1
ATOM 1881 C CA . SER A 1 241 ? 1.816 -16.875 8.32 1 95.69 241 SER A CA 1
ATOM 1882 C C . SER A 1 241 ? 2.83 -17.031 7.191 1 95.69 241 SER A C 1
ATOM 1884 O O . SER A 1 241 ? 3.523 -18.047 7.109 1 95.69 241 SER A O 1
ATOM 1886 N N . ALA A 1 242 ? 2.807 -16.062 6.305 1 94.81 242 ALA A N 1
ATOM 1887 C CA . ALA A 1 242 ? 3.793 -16.062 5.227 1 94.81 242 ALA A CA 1
ATOM 1888 C C . ALA A 1 242 ? 5.215 -16.062 5.785 1 94.81 242 ALA A C 1
ATOM 1890 O O . ALA A 1 242 ? 6.086 -16.781 5.281 1 94.81 242 ALA A O 1
ATOM 1891 N N . PHE A 1 243 ? 5.43 -15.352 6.781 1 92.19 243 PHE A N 1
ATOM 1892 C CA . PHE A 1 243 ? 6.738 -15.281 7.422 1 92.19 243 PHE A CA 1
ATOM 1893 C C . PHE A 1 243 ? 7.086 -16.594 8.094 1 92.19 243 PHE A C 1
ATOM 1895 O O . PHE A 1 243 ? 8.219 -17.078 7.992 1 92.19 243 PHE A O 1
ATOM 1902 N N . LEU A 1 244 ? 6.168 -17.156 8.781 1 91.56 244 LEU A N 1
ATOM 1903 C CA . LEU A 1 244 ? 6.375 -18.453 9.43 1 91.56 244 LEU A CA 1
ATOM 1904 C C . LEU A 1 244 ? 6.727 -19.516 8.406 1 91.56 244 LEU A C 1
ATOM 1906 O O . LEU A 1 244 ? 7.559 -20.391 8.672 1 91.56 244 LEU A O 1
ATOM 1910 N N . ALA A 1 245 ? 5.98 -19.469 7.293 1 90 245 ALA A N 1
ATOM 1911 C CA . ALA A 1 245 ? 6.293 -20.406 6.219 1 90 245 ALA A CA 1
ATOM 1912 C C . ALA A 1 245 ? 7.742 -20.25 5.762 1 90 245 ALA A C 1
ATOM 1914 O O . ALA A 1 245 ? 8.445 -21.25 5.574 1 90 245 ALA A O 1
ATOM 1915 N N . GLN A 1 246 ? 8.102 -19.047 5.598 1 86.56 246 GLN A N 1
ATOM 1916 C CA . GLN A 1 246 ? 9.484 -18.781 5.207 1 86.56 246 GLN A CA 1
ATOM 1917 C C . GLN A 1 246 ? 10.461 -19.328 6.238 1 86.56 246 GLN A C 1
ATOM 1919 O O . GLN A 1 246 ? 11.508 -19.875 5.883 1 86.56 246 GLN A O 1
ATOM 1924 N N . LEU A 1 247 ? 10.172 -19.203 7.492 1 84.12 247 LEU A N 1
ATOM 1925 C CA . LEU A 1 247 ? 11.008 -19.719 8.57 1 84.12 247 LEU A CA 1
ATOM 1926 C C . LEU A 1 247 ? 11.078 -21.25 8.516 1 84.12 247 LEU A C 1
ATOM 1928 O O . LEU A 1 247 ? 12.102 -21.828 8.875 1 84.12 247 LEU A O 1
ATOM 1932 N N . ALA A 1 248 ? 10.008 -21.797 8.094 1 83.88 248 ALA A N 1
ATOM 1933 C CA . ALA A 1 248 ? 9.938 -23.266 8 1 83.88 248 ALA A CA 1
ATOM 1934 C C . ALA A 1 248 ? 10.648 -23.766 6.75 1 83.88 248 ALA A C 1
ATOM 1936 O O . ALA A 1 248 ? 10.789 -24.969 6.547 1 83.88 248 ALA A O 1
ATOM 1937 N N . GLY A 1 249 ? 11.016 -22.828 5.895 1 77.12 249 GLY A N 1
ATOM 1938 C CA . GLY A 1 249 ? 11.758 -23.203 4.707 1 77.12 249 GLY A CA 1
ATOM 1939 C C . GLY A 1 249 ? 10.891 -23.344 3.473 1 77.12 249 GLY A C 1
ATOM 1940 O O . GLY A 1 249 ? 11.312 -23.906 2.463 1 77.12 249 GLY A O 1
ATOM 1941 N N . VAL A 1 250 ? 9.719 -22.906 3.582 1 81.94 250 VAL A N 1
ATOM 1942 C CA . VAL A 1 250 ? 8.844 -22.969 2.412 1 81.94 250 VAL A CA 1
ATOM 1943 C C . VAL A 1 250 ? 8.531 -21.562 1.926 1 81.94 250 VAL A C 1
ATOM 1945 O O . VAL A 1 250 ? 8.875 -20.578 2.584 1 81.94 250 VAL A O 1
ATOM 1948 N N . GLU A 1 251 ? 7.969 -21.469 0.739 1 84.31 251 GLU A N 1
ATOM 1949 C CA . GLU A 1 251 ? 7.684 -20.172 0.128 1 84.31 251 GLU A CA 1
ATOM 1950 C C . GLU A 1 251 ? 6.586 -19.438 0.889 1 84.31 251 GLU A C 1
ATOM 1952 O O . GLU A 1 251 ? 5.621 -20.047 1.353 1 84.31 251 GLU A O 1
ATOM 1957 N N . PRO A 1 252 ? 6.676 -18.141 0.975 1 90.75 252 PRO A N 1
ATOM 1958 C CA . PRO A 1 252 ? 5.68 -17.328 1.677 1 90.75 252 PRO A CA 1
ATOM 1959 C C . PRO A 1 252 ? 4.273 -17.5 1.113 1 90.75 252 PRO A C 1
ATOM 1961 O O . PRO A 1 252 ? 3.289 -17.375 1.847 1 90.75 252 PRO A O 1
ATOM 1964 N N . ILE A 1 253 ? 4.125 -17.797 -0.089 1 90.06 253 ILE A N 1
ATOM 1965 C CA . ILE A 1 253 ? 2.826 -17.922 -0.739 1 90.06 253 ILE A CA 1
ATOM 1966 C C . ILE A 1 253 ? 2.035 -19.062 -0.098 1 90.06 253 ILE A C 1
ATOM 1968 O O . ILE A 1 253 ? 0.811 -18.984 0.025 1 90.06 253 ILE A O 1
ATOM 1972 N N . ILE A 1 254 ? 2.727 -20.062 0.312 1 89.25 254 ILE A N 1
ATOM 1973 C CA . ILE A 1 254 ? 2.078 -21.188 0.979 1 89.25 254 ILE A CA 1
ATOM 1974 C C . ILE A 1 254 ? 1.48 -20.734 2.307 1 89.25 254 ILE A C 1
ATOM 1976 O O . ILE A 1 254 ? 0.365 -21.125 2.66 1 89.25 254 ILE A O 1
ATOM 1980 N N . GLY A 1 255 ? 2.27 -19.969 3.029 1 92.94 255 GLY A N 1
ATOM 1981 C CA . GLY A 1 255 ? 1.762 -19.406 4.27 1 92.94 255 GLY A CA 1
ATOM 1982 C C . GLY A 1 255 ? 0.503 -18.594 4.082 1 92.94 255 GLY A C 1
ATOM 1983 O O . GLY A 1 255 ? -0.441 -18.703 4.867 1 92.94 255 GLY A O 1
ATOM 1984 N N . ALA A 1 256 ? 0.477 -17.75 3.088 1 95 256 ALA A N 1
ATOM 1985 C CA . ALA A 1 256 ? -0.689 -16.922 2.801 1 95 256 ALA A CA 1
ATOM 1986 C C . ALA A 1 256 ? -1.907 -17.781 2.473 1 95 256 ALA A C 1
ATOM 1988 O O . ALA A 1 256 ? -3.014 -17.5 2.947 1 95 256 ALA A O 1
ATOM 1989 N N . PHE A 1 257 ? -1.708 -18.797 1.724 1 92.69 257 PHE A N 1
ATOM 1990 C CA . PHE A 1 257 ? -2.785 -19.719 1.354 1 92.69 257 PHE A CA 1
ATOM 1991 C C . PHE A 1 257 ? -3.336 -20.422 2.582 1 92.69 257 PHE A C 1
ATOM 1993 O O . PHE A 1 257 ? -4.555 -20.5 2.77 1 92.69 257 PHE A O 1
ATOM 2000 N N . VAL A 1 258 ? -2.445 -20.922 3.354 1 93.94 258 VAL A N 1
ATOM 2001 C CA . VAL A 1 258 ? -2.848 -21.656 4.547 1 93.94 258 VAL A CA 1
ATOM 2002 C C . VAL A 1 258 ? -3.596 -20.719 5.5 1 93.94 258 VAL A C 1
ATOM 2004 O O . VAL A 1 258 ? -4.547 -21.141 6.164 1 93.94 258 VAL A O 1
ATOM 2007 N N . ALA A 1 259 ? -3.152 -19.484 5.609 1 96.31 259 ALA A N 1
ATOM 2008 C CA . ALA A 1 259 ? -3.883 -18.5 6.41 1 96.31 259 ALA A CA 1
ATOM 2009 C C . ALA A 1 259 ? -5.324 -18.359 5.926 1 96.31 259 ALA A C 1
ATOM 2011 O O . ALA A 1 259 ? -6.25 -18.266 6.73 1 96.31 259 ALA A O 1
ATOM 2012 N N . GLY A 1 260 ? -5.488 -18.328 4.598 1 95.44 260 GLY A N 1
ATOM 2013 C CA . GLY A 1 260 ? -6.828 -18.281 4.027 1 95.44 260 GLY A CA 1
ATOM 2014 C C . GLY A 1 260 ? -7.676 -19.484 4.418 1 95.44 260 GLY A C 1
ATOM 2015 O O . GLY A 1 260 ? -8.844 -19.328 4.777 1 95.44 260 GLY A O 1
ATOM 2016 N N . LEU A 1 261 ? -7.09 -20.609 4.438 1 93.12 261 LEU A N 1
ATOM 2017 C CA . LEU A 1 261 ? -7.801 -21.828 4.816 1 93.12 261 LEU A CA 1
ATOM 2018 C C . LEU A 1 261 ? -8.156 -21.812 6.297 1 93.12 261 LEU A C 1
ATOM 2020 O O . LEU A 1 261 ? -9.266 -22.203 6.68 1 93.12 261 LEU A O 1
ATOM 2024 N N . ALA A 1 262 ? -7.18 -21.359 7.074 1 94.62 262 ALA A N 1
ATOM 2025 C CA . ALA A 1 262 ? -7.367 -21.344 8.523 1 94.62 262 ALA A CA 1
ATOM 2026 C C . ALA A 1 262 ? -8.484 -20.391 8.922 1 94.62 262 ALA A C 1
ATOM 2028 O O . ALA A 1 262 ? -9.195 -20.625 9.898 1 94.62 262 ALA A O 1
ATOM 2029 N N . LEU A 1 263 ? -8.664 -19.344 8.18 1 95.31 263 LEU A N 1
ATOM 2030 C CA . LEU A 1 263 ? -9.641 -18.328 8.523 1 95.31 263 LEU A CA 1
ATOM 2031 C C . LEU A 1 263 ? -10.938 -18.531 7.746 1 95.31 263 LEU A C 1
ATOM 2033 O O . LEU A 1 263 ? -11.906 -17.797 7.945 1 95.31 263 LEU A O 1
ATOM 2037 N N . ASN A 1 264 ? -10.977 -19.5 6.922 1 94.12 264 ASN A N 1
ATOM 2038 C CA . ASN A 1 264 ? -12.047 -19.719 5.957 1 94.12 264 ASN A CA 1
ATOM 2039 C C . ASN A 1 264 ? -13.414 -19.812 6.641 1 94.12 264 ASN A C 1
ATOM 2041 O O . ASN A 1 264 ? -14.352 -19.125 6.246 1 94.12 264 ASN A O 1
ATOM 2045 N N . LYS A 1 265 ? -13.5 -20.562 7.684 1 91.5 265 LYS A N 1
ATOM 2046 C CA . LYS A 1 265 ? -14.766 -20.781 8.375 1 91.5 265 LYS A CA 1
ATOM 2047 C C . LYS A 1 265 ? -15.148 -19.562 9.219 1 91.5 265 LYS A C 1
ATOM 2049 O O . LYS A 1 265 ? -16.328 -19.359 9.516 1 91.5 265 LYS A O 1
ATOM 2054 N N . LEU A 1 266 ? -14.227 -18.781 9.562 1 92.75 266 LEU A N 1
ATOM 2055 C CA . LEU A 1 266 ? -14.453 -17.672 10.484 1 92.75 266 LEU A CA 1
ATOM 2056 C C . LEU A 1 266 ? -14.891 -16.422 9.727 1 92.75 266 LEU A C 1
ATOM 2058 O O . LEU A 1 266 ? -15.414 -15.469 10.328 1 92.75 266 LEU A O 1
ATOM 2062 N N . ILE A 1 267 ? -14.688 -16.375 8.383 1 93.25 267 ILE A N 1
ATOM 2063 C CA . ILE A 1 267 ? -15.055 -15.227 7.57 1 93.25 267 ILE A CA 1
ATOM 2064 C C . ILE A 1 267 ? -15.992 -15.656 6.449 1 93.25 267 ILE A C 1
ATOM 2066 O O . ILE A 1 267 ? -15.547 -16.031 5.363 1 93.25 267 ILE A O 1
ATOM 2070 N N . PRO A 1 268 ? -17.234 -15.477 6.734 1 89.81 268 PRO A N 1
ATOM 2071 C CA . PRO A 1 268 ? -18.188 -15.891 5.715 1 89.81 268 PRO A CA 1
ATOM 2072 C C . PRO A 1 268 ? -18.047 -15.117 4.41 1 89.81 268 PRO A C 1
ATOM 2074 O O . PRO A 1 268 ? -17.703 -13.93 4.426 1 89.81 268 PRO A O 1
ATOM 2077 N N . HIS A 1 269 ? -18.438 -15.672 3.355 1 87.88 269 HIS A N 1
ATOM 2078 C CA . HIS A 1 269 ? -18.281 -15.102 2.023 1 87.88 269 HIS A CA 1
ATOM 2079 C C . HIS A 1 269 ? -19.141 -13.852 1.858 1 87.88 269 HIS A C 1
ATOM 2081 O O . HIS A 1 269 ? -18.797 -12.953 1.087 1 87.88 269 HIS A O 1
ATOM 2087 N N . SER A 1 270 ? -20.188 -13.789 2.527 1 88.44 270 SER A N 1
ATOM 2088 C CA . SER A 1 270 ? -21.109 -12.664 2.373 1 88.44 270 SER A CA 1
ATOM 2089 C C . SER A 1 270 ? -20.844 -11.586 3.412 1 88.44 270 SER A C 1
ATOM 2091 O O . SER A 1 270 ? -21.531 -10.555 3.439 1 88.44 270 SER A O 1
ATOM 2093 N N . SER A 1 271 ? -19.844 -11.766 4.176 1 91.06 271 SER A N 1
ATOM 2094 C CA . SER A 1 271 ? -19.578 -10.82 5.258 1 91.06 271 SER A CA 1
ATOM 2095 C C . SER A 1 271 ? -19 -9.516 4.723 1 91.06 271 SER A C 1
ATOM 2097 O O . SER A 1 271 ? -18.438 -9.484 3.629 1 91.06 271 SER A O 1
ATOM 2099 N N . MET A 1 272 ? -19.188 -8.484 5.496 1 90.75 272 MET A N 1
ATOM 2100 C CA . MET A 1 272 ? -18.609 -7.184 5.18 1 90.75 272 MET A CA 1
ATOM 2101 C C . MET A 1 272 ? -17.078 -7.262 5.16 1 90.75 272 MET A C 1
ATOM 2103 O O . MET A 1 272 ? -16.438 -6.609 4.34 1 90.75 272 MET A O 1
ATOM 2107 N N . LEU A 1 273 ? -16.578 -8.055 6.008 1 93.12 273 LEU A N 1
ATOM 2108 C CA . LEU A 1 273 ? -15.133 -8.227 6.09 1 93.12 273 LEU A CA 1
ATOM 2109 C C . LEU A 1 273 ? -14.578 -8.844 4.809 1 93.12 273 LEU A C 1
ATOM 2111 O O . LEU A 1 273 ? -13.57 -8.383 4.277 1 93.12 273 LEU A O 1
ATOM 2115 N N . MET A 1 274 ? -15.281 -9.836 4.312 1 93.81 274 MET A N 1
ATOM 2116 C CA . MET A 1 274 ? -14.859 -10.469 3.064 1 93.81 274 MET A CA 1
ATOM 2117 C C . MET A 1 274 ? -14.891 -9.477 1.91 1 93.81 274 MET A C 1
ATOM 2119 O O . MET A 1 274 ? -13.984 -9.461 1.073 1 93.81 274 MET A O 1
ATOM 2123 N N . ASN A 1 275 ? -15.875 -8.68 1.895 1 92.88 275 ASN A N 1
ATOM 2124 C CA . ASN A 1 275 ? -16 -7.656 0.86 1 92.88 275 ASN A CA 1
ATOM 2125 C C . ASN A 1 275 ? -14.859 -6.652 0.918 1 92.88 275 ASN A C 1
ATOM 2127 O O . ASN A 1 275 ? -14.336 -6.238 -0.118 1 92.88 275 ASN A O 1
ATOM 2131 N N . ARG A 1 276 ? -14.469 -6.301 2.092 1 93.44 276 ARG A N 1
ATOM 2132 C CA . ARG A 1 276 ? -13.375 -5.359 2.279 1 93.44 276 ARG A CA 1
ATOM 2133 C C . ARG A 1 276 ? -12.047 -5.973 1.844 1 93.44 276 ARG A C 1
ATOM 2135 O O . ARG A 1 276 ? -11.219 -5.301 1.221 1 93.44 276 ARG A O 1
ATOM 2142 N N . ILE A 1 277 ? -11.922 -7.211 2.148 1 94.75 277 ILE A N 1
ATOM 2143 C CA . ILE A 1 277 ? -10.703 -7.938 1.79 1 94.75 277 ILE A CA 1
ATOM 2144 C C . ILE A 1 277 ? -10.57 -7.996 0.27 1 94.75 277 ILE A C 1
ATOM 2146 O O . ILE A 1 277 ? -9.523 -7.637 -0.28 1 94.75 277 ILE A O 1
ATOM 2150 N N . GLU A 1 278 ? -11.594 -8.375 -0.36 1 94.12 278 GLU A N 1
ATOM 2151 C CA . GLU A 1 278 ? -11.578 -8.492 -1.815 1 94.12 278 GLU A CA 1
ATOM 2152 C C . GLU A 1 278 ? -11.406 -7.125 -2.475 1 94.12 278 GLU A C 1
ATOM 2154 O O . GLU A 1 278 ? -10.664 -6.992 -3.451 1 94.12 278 GLU A O 1
ATOM 2159 N N . PHE A 1 279 ? -12.031 -6.184 -1.909 1 93.5 279 PHE A N 1
ATOM 2160 C CA . PHE A 1 279 ? -12.008 -4.84 -2.477 1 93.5 279 PHE A CA 1
ATOM 2161 C C . PHE A 1 279 ? -10.594 -4.273 -2.461 1 93.5 279 PHE A C 1
ATOM 2163 O O . PHE A 1 279 ? -10.086 -3.824 -3.492 1 93.5 279 PHE A O 1
ATOM 2170 N N . VAL A 1 280 ? -9.945 -4.316 -1.357 1 94.88 280 VAL A N 1
ATOM 2171 C CA . VAL A 1 280 ? -8.617 -3.717 -1.204 1 94.88 280 VAL A CA 1
ATOM 2172 C C . VAL A 1 280 ? -7.609 -4.469 -2.068 1 94.88 280 VAL A C 1
ATOM 2174 O O . VAL A 1 280 ? -6.785 -3.854 -2.746 1 94.88 280 VAL A O 1
ATOM 2177 N N . GLY A 1 281 ? -7.715 -5.723 -2.051 1 94.81 281 GLY A N 1
ATOM 2178 C CA . GLY A 1 281 ? -6.82 -6.531 -2.865 1 94.81 281 GLY A CA 1
ATOM 2179 C C . GLY A 1 281 ? -6.941 -6.246 -4.352 1 94.81 281 GLY A C 1
ATOM 2180 O O . GLY A 1 281 ? -5.941 -5.992 -5.023 1 94.81 281 GLY A O 1
ATOM 2181 N N . ASN A 1 282 ? -8.109 -6.18 -4.824 1 92.94 282 ASN A N 1
ATOM 2182 C CA . ASN A 1 282 ? -8.367 -6.035 -6.254 1 92.94 282 ASN A CA 1
ATOM 2183 C C . ASN A 1 282 ? -8.156 -4.598 -6.723 1 92.94 282 ASN A C 1
ATOM 2185 O O . ASN A 1 282 ? -7.82 -4.363 -7.887 1 92.94 282 ASN A O 1
ATOM 2189 N N . ALA A 1 283 ? -8.328 -3.713 -5.789 1 93.06 283 ALA A N 1
ATOM 2190 C CA . ALA A 1 283 ? -8.25 -2.305 -6.168 1 93.06 283 ALA A CA 1
ATOM 2191 C C . ALA A 1 283 ? -6.805 -1.833 -6.238 1 93.06 283 ALA A C 1
ATOM 2193 O O . ALA A 1 283 ? -6.461 -0.974 -7.055 1 93.06 283 ALA A O 1
ATOM 2194 N N . ILE A 1 284 ? -6.008 -2.463 -5.402 1 93.94 284 ILE A N 1
ATOM 2195 C CA . ILE A 1 284 ? -4.699 -1.831 -5.273 1 93.94 284 ILE A CA 1
ATOM 2196 C C . ILE A 1 284 ? -3.604 -2.889 -5.367 1 93.94 284 ILE A C 1
ATOM 2198 O O . ILE A 1 284 ? -2.896 -2.973 -6.375 1 93.94 284 ILE A O 1
ATOM 2202 N N . PHE A 1 285 ? -3.584 -3.867 -4.539 1 94.94 285 PHE A N 1
ATOM 2203 C CA . PHE A 1 285 ? -2.4 -4.684 -4.301 1 94.94 285 PHE A CA 1
ATOM 2204 C C . PHE A 1 285 ? -2.201 -5.688 -5.43 1 94.94 285 PHE A C 1
ATOM 2206 O O . PHE A 1 285 ? -1.09 -5.844 -5.941 1 94.94 285 PHE A O 1
ATOM 2213 N N . ILE A 1 286 ? -3.295 -6.309 -5.848 1 95 286 ILE A N 1
ATOM 2214 C CA . ILE A 1 286 ? -3.184 -7.34 -6.875 1 95 286 ILE A CA 1
ATOM 2215 C C . ILE A 1 286 ? -2.721 -6.711 -8.188 1 95 286 ILE A C 1
ATOM 2217 O O . ILE A 1 286 ? -1.783 -7.199 -8.82 1 95 286 ILE A O 1
ATOM 2221 N N . PRO A 1 287 ? -3.289 -5.578 -8.562 1 94.94 287 PRO A N 1
ATOM 2222 C CA . PRO A 1 287 ? -2.801 -4.918 -9.773 1 94.94 287 PRO A CA 1
ATOM 2223 C C . PRO A 1 287 ? -1.324 -4.539 -9.688 1 94.94 287 PRO A C 1
ATOM 2225 O O . PRO A 1 287 ? -0.597 -4.637 -10.68 1 94.94 287 PRO A O 1
ATOM 2228 N N . PHE A 1 288 ? -0.933 -4.121 -8.531 1 94.06 288 PHE A N 1
ATOM 2229 C CA . PHE A 1 288 ? 0.468 -3.768 -8.336 1 94.06 288 PHE A CA 1
ATOM 2230 C C . PHE A 1 288 ? 1.371 -4.965 -8.617 1 94.06 288 PHE A C 1
ATOM 2232 O O . PHE A 1 288 ? 2.424 -4.82 -9.242 1 94.06 288 PHE A O 1
ATOM 2239 N N . PHE A 1 289 ? 0.991 -6.043 -8.148 1 94.12 289 PHE A N 1
ATOM 2240 C CA . PHE A 1 289 ? 1.75 -7.266 -8.367 1 94.12 289 PHE A CA 1
ATOM 2241 C C . PHE A 1 289 ? 1.854 -7.574 -9.859 1 94.12 289 PHE A C 1
ATOM 2243 O O . PHE A 1 289 ? 2.941 -7.852 -10.367 1 94.12 289 PHE A O 1
ATOM 2250 N N . LEU A 1 290 ? 0.771 -7.449 -10.516 1 94.56 290 LEU A N 1
ATOM 2251 C CA . LEU A 1 290 ? 0.724 -7.801 -11.93 1 94.56 290 LEU A CA 1
ATOM 2252 C C . LEU A 1 290 ? 1.562 -6.836 -12.758 1 94.56 290 LEU A C 1
ATOM 2254 O O . LEU A 1 290 ? 2.248 -7.246 -13.695 1 94.56 290 LEU A O 1
ATOM 2258 N N . ILE A 1 291 ? 1.514 -5.602 -12.414 1 94.88 291 ILE A N 1
ATOM 2259 C CA . ILE A 1 291 ? 2.352 -4.609 -13.078 1 94.88 291 ILE A CA 1
ATOM 2260 C C . ILE A 1 291 ? 3.824 -4.938 -12.844 1 94.88 291 ILE A C 1
ATOM 2262 O O . ILE A 1 291 ? 4.641 -4.855 -13.766 1 94.88 291 ILE A O 1
ATOM 2266 N N . SER A 1 292 ? 4.16 -5.348 -11.641 1 93.19 292 SER A N 1
ATOM 2267 C CA . SER A 1 292 ? 5.535 -5.676 -11.289 1 93.19 292 SER A CA 1
ATOM 2268 C C . SER A 1 292 ? 6.035 -6.879 -12.078 1 93.19 292 SER A C 1
ATOM 2270 O O . SER A 1 292 ? 7.211 -6.941 -12.453 1 93.19 292 SER A O 1
ATOM 2272 N N . VAL A 1 293 ? 5.191 -7.848 -12.297 1 90.25 293 VAL A N 1
ATOM 2273 C CA . VAL A 1 293 ? 5.547 -9.016 -13.094 1 90.25 293 VAL A CA 1
ATOM 2274 C C . VAL A 1 293 ? 5.953 -8.578 -14.5 1 90.25 293 VAL A C 1
ATOM 2276 O O . VAL A 1 293 ? 6.957 -9.055 -15.039 1 90.25 293 VAL A O 1
ATOM 2279 N N . GLY A 1 294 ? 5.203 -7.664 -15.039 1 92 294 GLY A N 1
ATOM 2280 C CA . GLY A 1 294 ? 5.531 -7.141 -16.359 1 92 294 GLY A CA 1
ATOM 2281 C C . GLY A 1 294 ? 6.859 -6.41 -16.391 1 92 294 GLY A C 1
ATOM 2282 O O . GLY A 1 294 ? 7.586 -6.48 -17.391 1 92 294 GLY A O 1
ATOM 2283 N N . MET A 1 295 ? 7.148 -5.75 -15.359 1 92.5 295 MET A N 1
ATOM 2284 C CA . MET A 1 295 ? 8.359 -4.934 -15.305 1 92.5 295 MET A CA 1
ATOM 2285 C C . MET A 1 295 ? 9.609 -5.801 -15.367 1 92.5 295 MET A C 1
ATOM 2287 O O . MET A 1 295 ? 10.695 -5.309 -15.664 1 92.5 295 MET A O 1
ATOM 2291 N N . LEU A 1 296 ? 9.523 -7.086 -15.125 1 88.06 296 LEU A N 1
ATOM 2292 C CA . LEU A 1 296 ? 10.664 -7.996 -15.125 1 88.06 296 LEU A CA 1
ATOM 2293 C C . LEU A 1 296 ? 11.031 -8.406 -16.547 1 88.06 296 LEU A C 1
ATOM 2295 O O . LEU A 1 296 ? 12.117 -8.945 -16.781 1 88.06 296 LEU A O 1
ATOM 2299 N N . VAL A 1 297 ? 10.227 -8.102 -17.438 1 87.81 297 VAL A N 1
ATOM 2300 C CA . VAL A 1 297 ? 10.344 -8.672 -18.781 1 87.81 297 VAL A CA 1
ATOM 2301 C C . VAL A 1 297 ? 11.258 -7.793 -19.641 1 87.81 297 VAL A C 1
ATOM 2303 O O . VAL A 1 297 ? 10.977 -6.605 -19.844 1 87.81 297 VAL A O 1
ATOM 2306 N N . ASP A 1 298 ? 12.289 -8.383 -20.047 1 88 298 ASP A N 1
ATOM 2307 C CA . ASP A 1 298 ? 13.18 -7.746 -21.016 1 88 298 ASP A CA 1
ATOM 2308 C C . ASP A 1 298 ? 12.961 -8.312 -22.406 1 88 298 ASP A C 1
ATOM 2310 O O . ASP A 1 298 ? 13.539 -9.352 -22.766 1 88 298 ASP A O 1
ATOM 2314 N N . LEU A 1 299 ? 12.32 -7.574 -23.188 1 87.31 299 LEU A N 1
ATOM 2315 C CA . LEU A 1 299 ? 11.969 -8.047 -24.516 1 87.31 299 LEU A CA 1
ATOM 2316 C C . LEU A 1 299 ? 13.188 -8.008 -25.438 1 87.31 299 LEU A C 1
ATOM 2318 O O . LEU A 1 299 ? 13.188 -8.641 -26.5 1 87.31 299 LEU A O 1
ATOM 2322 N N . ARG A 1 300 ? 14.32 -7.344 -25.141 1 86.56 300 ARG A N 1
ATOM 2323 C CA . ARG A 1 300 ? 15.516 -7.211 -25.969 1 86.56 300 ARG A CA 1
ATOM 2324 C C . ARG A 1 300 ? 16.203 -8.555 -26.141 1 86.56 300 ARG A C 1
ATOM 2326 O O . ARG A 1 300 ? 16.953 -8.75 -27.109 1 86.56 300 ARG A O 1
ATOM 2333 N N . VAL A 1 301 ? 15.82 -9.484 -25.234 1 82.75 301 VAL A N 1
ATOM 2334 C CA . VAL A 1 301 ? 16.453 -10.805 -25.25 1 82.75 301 VAL A CA 1
ATOM 2335 C C . VAL A 1 301 ? 16.031 -11.562 -26.5 1 82.75 301 VAL A C 1
ATOM 2337 O O . VAL A 1 301 ? 16.781 -12.375 -27.031 1 82.75 301 VAL A O 1
ATOM 2340 N N . LEU A 1 302 ? 14.883 -11.258 -26.984 1 84.31 302 LEU A N 1
ATOM 2341 C CA . LEU A 1 302 ? 14.359 -11.93 -28.172 1 84.31 302 LEU A CA 1
ATOM 2342 C C . LEU A 1 302 ? 15.125 -11.508 -29.422 1 84.31 302 LEU A C 1
ATOM 2344 O O . LEU A 1 302 ? 15.062 -12.188 -30.453 1 84.31 302 LEU A O 1
ATOM 2348 N N . PHE A 1 303 ? 15.891 -10.484 -29.219 1 85.44 303 PHE A N 1
ATOM 2349 C CA . PHE A 1 303 ? 16.609 -9.961 -30.391 1 85.44 303 PHE A CA 1
ATOM 2350 C C . PHE A 1 303 ? 18.094 -10.242 -30.266 1 85.44 303 PHE A C 1
ATOM 2352 O O . PHE A 1 303 ? 18.906 -9.742 -31.062 1 85.44 303 PHE A O 1
ATOM 2359 N N . ARG A 1 304 ? 18.5 -11 -29.297 1 85.19 304 ARG A N 1
ATOM 2360 C CA . ARG A 1 304 ? 19.922 -11.289 -29.047 1 85.19 304 ARG A CA 1
ATOM 2361 C C . ARG A 1 304 ? 20.391 -12.469 -29.891 1 85.19 304 ARG A C 1
ATOM 2363 O O . ARG A 1 304 ? 21.5 -12.953 -29.703 1 85.19 304 ARG A O 1
ATOM 2370 N N . GLY A 1 305 ? 19.516 -13 -30.75 1 85.31 305 GLY A N 1
ATOM 2371 C CA . GLY A 1 305 ? 19.953 -14.102 -31.594 1 85.31 305 GLY A CA 1
ATOM 2372 C C . GLY A 1 305 ? 18.984 -15.266 -31.609 1 85.31 305 GLY A C 1
ATOM 2373 O O . GLY A 1 305 ? 18.031 -15.297 -30.828 1 85.31 305 GLY A O 1
ATOM 2374 N N . PRO A 1 306 ? 19.266 -16.078 -32.469 1 88.25 306 PRO A N 1
ATOM 2375 C CA . PRO A 1 306 ? 18.375 -17.219 -32.625 1 88.25 306 PRO A CA 1
ATOM 2376 C C . PRO A 1 306 ? 18.359 -18.156 -31.438 1 88.25 306 PRO A C 1
ATOM 2378 O O . PRO A 1 306 ? 17.328 -18.734 -31.094 1 88.25 306 PRO A O 1
ATOM 2381 N N . GLU A 1 307 ? 19.453 -18.281 -30.797 1 88.69 307 GLU A N 1
ATOM 2382 C CA . GLU A 1 307 ? 19.531 -19.156 -29.641 1 88.69 307 GLU A CA 1
ATOM 2383 C C . GLU A 1 307 ? 18.609 -18.703 -28.531 1 88.69 307 GLU A C 1
ATOM 2385 O O . GLU A 1 307 ? 17.938 -19.516 -27.891 1 88.69 307 GLU A O 1
ATOM 2390 N N . ALA A 1 308 ? 18.641 -17.422 -28.328 1 89.69 308 ALA A N 1
ATOM 2391 C CA . ALA A 1 308 ? 17.781 -16.859 -27.281 1 89.69 308 ALA A CA 1
ATOM 2392 C C . ALA A 1 308 ? 16.312 -17.109 -27.594 1 89.69 308 ALA A C 1
ATOM 2394 O O . ALA A 1 308 ? 15.523 -17.422 -26.688 1 89.69 308 ALA A O 1
ATOM 2395 N N . VAL A 1 309 ? 15.992 -17.047 -28.797 1 92.5 309 VAL A N 1
ATOM 2396 C CA . VAL A 1 309 ? 14.609 -17.25 -29.219 1 92.5 309 VAL A CA 1
ATOM 2397 C C . VAL A 1 309 ? 14.234 -18.719 -29.094 1 92.5 309 VAL A C 1
ATOM 2399 O O . VAL A 1 309 ? 13.125 -19.062 -28.656 1 92.5 309 VAL A O 1
ATOM 2402 N N . ILE A 1 310 ? 15.102 -19.531 -29.469 1 94 310 ILE A N 1
ATOM 2403 C CA . ILE A 1 310 ? 14.867 -20.969 -29.391 1 94 310 ILE A CA 1
ATOM 2404 C C . ILE A 1 310 ? 14.672 -21.391 -27.922 1 94 310 ILE A C 1
ATOM 2406 O O . ILE A 1 310 ? 13.766 -22.156 -27.609 1 94 310 ILE A O 1
ATOM 2410 N N . VAL A 1 311 ? 15.523 -20.859 -27.125 1 94 311 VAL A N 1
ATOM 2411 C CA . VAL A 1 311 ? 15.43 -21.172 -25.703 1 94 311 VAL A CA 1
ATOM 2412 C C . VAL A 1 311 ? 14.102 -20.672 -25.141 1 94 311 VAL A C 1
ATOM 2414 O O . VAL A 1 311 ? 13.375 -21.422 -24.484 1 94 311 VAL A O 1
ATOM 2417 N N . ALA A 1 312 ? 13.758 -19.438 -25.438 1 94.44 312 ALA A N 1
ATOM 2418 C CA . ALA A 1 312 ? 12.516 -18.859 -24.938 1 94.44 312 ALA A CA 1
ATOM 2419 C C . ALA A 1 312 ? 11.305 -19.625 -25.469 1 94.44 312 ALA A C 1
ATOM 2421 O O . ALA A 1 312 ? 10.383 -19.922 -24.703 1 94.44 312 ALA A O 1
ATOM 2422 N N . ALA A 1 313 ? 11.32 -19.938 -26.688 1 95.56 313 ALA A N 1
ATOM 2423 C CA . ALA A 1 313 ? 10.203 -20.641 -27.312 1 95.56 313 ALA A CA 1
ATOM 2424 C C . ALA A 1 313 ? 10.078 -22.062 -26.781 1 95.56 313 ALA A C 1
ATOM 2426 O O . ALA A 1 313 ? 8.969 -22.547 -26.547 1 95.56 313 ALA A O 1
ATOM 2427 N N . SER A 1 314 ? 11.18 -22.719 -26.641 1 96.44 314 SER A N 1
ATOM 2428 C CA . SER A 1 314 ? 11.172 -24.078 -26.141 1 96.44 314 SER A CA 1
ATOM 2429 C C . SER A 1 314 ? 10.664 -24.141 -24.703 1 96.44 314 SER A C 1
ATOM 2431 O O . SER A 1 314 ? 9.82 -24.984 -24.375 1 96.44 314 SER A O 1
ATOM 2433 N N . LEU A 1 315 ? 11.203 -23.25 -23.922 1 96.38 315 LEU A N 1
ATOM 2434 C CA . LEU A 1 315 ? 10.773 -23.219 -22.531 1 96.38 315 LEU A CA 1
ATOM 2435 C C . LEU A 1 315 ? 9.281 -22.922 -22.422 1 96.38 315 LEU A C 1
ATOM 2437 O O . LEU A 1 315 ? 8.57 -23.562 -21.641 1 96.38 315 LEU A O 1
ATOM 2441 N N . THR A 1 316 ? 8.844 -21.984 -23.188 1 97.19 316 THR A N 1
ATOM 2442 C CA . THR A 1 316 ? 7.441 -21.578 -23.156 1 97.19 316 THR A CA 1
ATOM 2443 C C . THR A 1 316 ? 6.543 -22.719 -23.641 1 97.19 316 THR A C 1
ATOM 2445 O O . THR A 1 316 ? 5.516 -23.016 -23.031 1 97.19 316 THR A O 1
ATOM 2448 N N . ALA A 1 317 ? 6.953 -23.328 -24.672 1 97.56 317 ALA A N 1
ATOM 2449 C CA . ALA A 1 317 ? 6.176 -24.422 -25.25 1 97.56 317 ALA A CA 1
ATOM 2450 C C . ALA A 1 317 ? 6.066 -25.594 -24.266 1 97.56 317 ALA A C 1
ATOM 2452 O O . ALA A 1 317 ? 4.996 -26.172 -24.109 1 97.56 317 ALA A O 1
ATOM 2453 N N . VAL A 1 318 ? 7.125 -25.906 -23.688 1 97.44 318 VAL A N 1
ATOM 2454 C CA . VAL A 1 318 ? 7.152 -27 -22.734 1 97.44 318 VAL A CA 1
ATOM 2455 C C . VAL A 1 318 ? 6.262 -26.672 -21.531 1 97.44 318 VAL A C 1
ATOM 2457 O O . VAL A 1 318 ? 5.508 -27.531 -21.062 1 97.44 318 VAL A O 1
ATOM 2460 N N . ALA A 1 319 ? 6.402 -25.453 -21.016 1 97.38 319 ALA A N 1
ATOM 2461 C CA . ALA A 1 319 ? 5.613 -25.031 -19.859 1 97.38 319 ALA A CA 1
ATOM 2462 C C . ALA A 1 319 ? 4.121 -25.125 -20.156 1 97.38 319 ALA A C 1
ATOM 2464 O O . ALA A 1 319 ? 3.361 -25.688 -19.359 1 97.38 319 ALA A O 1
ATOM 2465 N N . LEU A 1 320 ? 3.697 -24.656 -21.297 1 98.12 320 LEU A N 1
ATOM 2466 C CA . LEU A 1 320 ? 2.283 -24.641 -21.656 1 98.12 320 LEU A CA 1
ATOM 2467 C C . LEU A 1 320 ? 1.79 -26.047 -21.984 1 98.12 320 LEU A C 1
ATOM 2469 O O . LEU A 1 320 ? 0.701 -26.438 -21.562 1 98.12 320 LEU A O 1
ATOM 2473 N N . ALA A 1 321 ? 2.592 -26.766 -22.688 1 98 321 ALA A N 1
ATOM 2474 C CA . ALA A 1 321 ? 2.209 -28.125 -23.047 1 98 321 ALA A CA 1
ATOM 2475 C C . ALA A 1 321 ? 2.127 -29.016 -21.812 1 98 321 ALA A C 1
ATOM 2477 O O . ALA A 1 321 ? 1.219 -29.844 -21.703 1 98 321 ALA A O 1
ATOM 2478 N N . GLY A 1 322 ? 3.115 -28.875 -20.984 1 97.56 322 GLY A N 1
ATOM 2479 C CA . GLY A 1 322 ? 3.115 -29.656 -19.766 1 97.56 322 GLY A CA 1
ATOM 2480 C C . GLY A 1 322 ? 1.882 -29.438 -18.906 1 97.56 322 GLY A C 1
ATOM 2481 O O . GLY A 1 322 ? 1.274 -30.391 -18.422 1 97.56 322 GLY A O 1
ATOM 2482 N N . LYS A 1 323 ? 1.509 -28.219 -18.75 1 97.69 323 LYS A N 1
ATOM 2483 C CA . LYS A 1 323 ? 0.344 -27.891 -17.922 1 97.69 323 LYS A CA 1
ATOM 2484 C C . LYS A 1 323 ? -0.95 -28.297 -18.625 1 97.69 323 LYS A C 1
ATOM 2486 O O . LYS A 1 323 ? -1.896 -28.75 -17.984 1 97.69 323 LYS A O 1
ATOM 2491 N N . TRP A 1 324 ? -0.957 -28.125 -19.922 1 98.19 324 TRP A N 1
ATOM 2492 C CA . TRP A 1 324 ? -2.135 -28.531 -20.672 1 98.19 324 TRP A CA 1
ATOM 2493 C C . TRP A 1 324 ? -2.34 -30.031 -20.594 1 98.19 324 TRP A C 1
ATOM 2495 O O . TRP A 1 324 ? -3.463 -30.5 -20.406 1 98.19 324 TRP A O 1
ATOM 2505 N N . LEU A 1 325 ? -1.31 -30.766 -20.781 1 98.25 325 LEU A N 1
ATOM 2506 C CA . LEU A 1 325 ? -1.395 -32.219 -20.703 1 98.25 325 LEU A CA 1
ATOM 2507 C C . LEU A 1 325 ? -1.815 -32.688 -19.312 1 98.25 325 LEU A C 1
ATOM 2509 O O . LEU A 1 325 ? -2.562 -33.656 -19.172 1 98.25 325 LEU A O 1
ATOM 2513 N N . SER A 1 326 ? -1.265 -32.031 -18.297 1 98.12 326 SER A N 1
ATOM 2514 C CA . SER A 1 326 ? -1.67 -32.344 -16.938 1 98.12 326 SER A CA 1
ATOM 2515 C C . SER A 1 326 ? -3.168 -32.125 -16.75 1 98.12 326 SER A C 1
ATOM 2517 O O . SER A 1 326 ? -3.842 -32.969 -16.125 1 98.12 326 SER A O 1
ATOM 2519 N N . ALA A 1 327 ? -3.648 -31.047 -17.281 1 98.19 327 ALA A N 1
ATOM 2520 C CA . ALA A 1 327 ? -5.078 -30.75 -17.188 1 98.19 327 ALA A CA 1
ATOM 2521 C C . ALA A 1 327 ? -5.895 -31.75 -18 1 98.19 327 ALA A C 1
ATOM 2523 O O . ALA A 1 327 ? -6.977 -32.156 -17.578 1 98.19 327 ALA A O 1
ATOM 2524 N N . TRP A 1 328 ? -5.348 -32.125 -19.125 1 98.12 328 TRP A N 1
ATOM 2525 C CA . TRP A 1 328 ? -6.043 -33.062 -19.984 1 98.12 328 TRP A CA 1
ATOM 2526 C C . TRP A 1 328 ? -6.145 -34.438 -19.328 1 98.12 328 TRP A C 1
ATOM 2528 O O . TRP A 1 328 ? -7.199 -35.094 -19.359 1 98.12 328 TRP A O 1
ATOM 2538 N N . PHE A 1 329 ? -5.105 -34.938 -18.781 1 98.19 329 PHE A N 1
ATOM 2539 C CA . PHE A 1 329 ? -5.125 -36.219 -18.078 1 98.19 329 PHE A CA 1
ATOM 2540 C C . PHE A 1 329 ? -6.078 -36.156 -16.891 1 98.19 329 PHE A C 1
ATOM 2542 O O . PHE A 1 329 ? -6.75 -37.156 -16.594 1 98.19 329 PHE A O 1
ATOM 2549 N N . THR A 1 330 ? -6.094 -35.031 -16.234 1 97.75 330 THR A N 1
ATOM 2550 C CA . THR A 1 330 ? -7.008 -34.844 -15.109 1 97.75 330 THR A CA 1
ATOM 2551 C C . THR A 1 330 ? -8.461 -34.906 -15.578 1 97.75 330 THR A C 1
ATOM 2553 O O . THR A 1 330 ? -9.305 -35.531 -14.93 1 97.75 330 THR A O 1
ATOM 2556 N N . GLN A 1 331 ? -8.695 -34.25 -16.719 1 97.69 331 GLN A N 1
ATOM 2557 C CA . GLN A 1 331 ? -10.031 -34.312 -17.312 1 97.69 331 GLN A CA 1
ATOM 2558 C C . GLN A 1 331 ? -10.461 -35.75 -17.578 1 97.69 331 GLN A C 1
ATOM 2560 O O . GLN A 1 331 ? -11.586 -36.125 -17.266 1 97.69 331 GLN A O 1
ATOM 2565 N N . MET A 1 332 ? -9.586 -36.5 -18.125 1 97.88 332 MET A N 1
ATOM 2566 C CA . MET A 1 332 ? -9.891 -37.875 -18.5 1 97.88 332 MET A CA 1
ATOM 2567 C C . MET A 1 332 ? -10.102 -38.75 -17.266 1 97.88 332 MET A C 1
ATOM 2569 O O . MET A 1 332 ? -11.016 -39.562 -17.219 1 97.88 332 MET A O 1
ATOM 2573 N N . LEU A 1 333 ? -9.297 -38.562 -16.328 1 97.19 333 LEU A N 1
ATOM 2574 C CA . LEU A 1 333 ? -9.328 -39.406 -15.125 1 97.19 333 LEU A CA 1
ATOM 2575 C C . LEU A 1 333 ? -10.602 -39.156 -14.32 1 97.19 333 LEU A C 1
ATOM 2577 O O . LEU A 1 333 ? -11.188 -40.094 -13.766 1 97.19 333 LEU A O 1
ATOM 2581 N N . PHE A 1 334 ? -11.008 -37.875 -14.242 1 97.12 334 PHE A N 1
ATOM 2582 C CA . PHE A 1 334 ? -12.133 -37.531 -13.375 1 97.12 334 PHE A CA 1
ATOM 2583 C C . PHE A 1 334 ? -13.367 -37.188 -14.195 1 97.12 334 PHE A C 1
ATOM 2585 O O . PHE A 1 334 ? -14.375 -36.719 -13.648 1 97.12 334 PHE A O 1
ATOM 2592 N N . LYS A 1 335 ? -13.305 -37.219 -15.5 1 97 335 LYS A N 1
ATOM 2593 C CA . LYS A 1 335 ? -14.406 -37 -16.438 1 97 335 LYS A CA 1
ATOM 2594 C C . LYS A 1 335 ? -14.953 -35.594 -16.344 1 97 335 LYS A C 1
ATOM 2596 O O . LYS A 1 335 ? -16.156 -35.375 -16.219 1 97 335 LYS A O 1
ATOM 2601 N N . TYR A 1 336 ? -14.055 -34.719 -16.312 1 97.25 336 TYR A N 1
ATOM 2602 C CA . TYR A 1 336 ? -14.438 -33.312 -16.312 1 97.25 336 TYR A CA 1
ATOM 2603 C C . TYR A 1 336 ? -14.812 -32.875 -17.719 1 97.25 336 TYR A C 1
ATOM 2605 O O . TYR A 1 336 ? -14.492 -33.531 -18.703 1 97.25 336 TYR A O 1
ATOM 2613 N N . SER A 1 337 ? -15.539 -31.766 -17.844 1 97.31 337 SER A N 1
ATOM 2614 C CA . SER A 1 337 ? -15.875 -31.172 -19.125 1 97.31 337 SER A CA 1
ATOM 2615 C C . SER A 1 337 ? -14.688 -30.406 -19.719 1 97.31 337 SER A C 1
ATOM 2617 O O . SER A 1 337 ? -13.703 -30.156 -19.016 1 97.31 337 SER A O 1
ATOM 2619 N N . GLY A 1 338 ? -14.82 -30.078 -20.953 1 97.44 338 GLY A N 1
ATOM 2620 C CA . GLY A 1 338 ? -13.797 -29.281 -21.609 1 97.44 338 GLY A CA 1
ATOM 2621 C C . GLY A 1 338 ? -13.602 -27.922 -20.969 1 97.44 338 GLY A C 1
ATOM 2622 O O . GLY A 1 338 ? -12.484 -27.406 -20.922 1 97.44 338 GLY A O 1
ATOM 2623 N N . ILE A 1 339 ? -14.711 -27.422 -20.484 1 97.69 339 ILE A N 1
ATOM 2624 C CA . ILE A 1 339 ? -14.672 -26.109 -19.828 1 97.69 339 ILE A CA 1
ATOM 2625 C C . ILE A 1 339 ? -13.891 -26.219 -18.531 1 97.69 339 ILE A C 1
ATOM 2627 O O . ILE A 1 339 ? -13.047 -25.359 -18.234 1 97.69 339 ILE A O 1
ATOM 2631 N N . GLN A 1 340 ? -14.125 -27.234 -17.828 1 97.69 340 GLN A N 1
ATOM 2632 C CA . GLN A 1 340 ? -13.422 -27.453 -16.562 1 97.69 340 GLN A CA 1
ATOM 2633 C C . GLN A 1 340 ? -11.93 -27.703 -16.797 1 97.69 340 GLN A C 1
ATOM 2635 O O . GLN A 1 340 ? -11.094 -27.219 -16.031 1 97.69 340 GLN A O 1
ATOM 2640 N N . ARG A 1 341 ? -11.656 -28.469 -17.828 1 98 341 ARG A N 1
ATOM 2641 C CA . ARG A 1 341 ? -10.258 -28.703 -18.188 1 98 341 ARG A CA 1
ATOM 2642 C C . ARG A 1 341 ? -9.547 -27.391 -18.5 1 98 341 ARG A C 1
ATOM 2644 O O . ARG A 1 341 ? -8.422 -27.172 -18.031 1 98 341 ARG A O 1
ATOM 2651 N N . ASN A 1 342 ? -10.164 -26.516 -19.281 1 98 342 ASN A N 1
ATOM 2652 C CA . ASN A 1 342 ? -9.57 -25.234 -19.625 1 98 342 ASN A CA 1
ATOM 2653 C C . ASN A 1 342 ? -9.383 -24.359 -18.375 1 98 342 ASN A C 1
ATOM 2655 O O . ASN A 1 342 ? -8.43 -23.578 -18.312 1 98 342 ASN A O 1
ATOM 2659 N N . LEU A 1 343 ? -10.312 -24.469 -17.469 1 98.06 343 LEU A N 1
ATOM 2660 C CA . LEU A 1 343 ? -10.195 -23.734 -16.219 1 98.06 343 LEU A CA 1
ATOM 2661 C C . LEU A 1 343 ? -9 -24.219 -15.406 1 98.06 343 LEU A C 1
ATOM 2663 O O . LEU A 1 343 ? -8.227 -23.422 -14.883 1 98.06 343 LEU A O 1
ATOM 2667 N N . ILE A 1 344 ? -8.859 -25.531 -15.352 1 98.19 344 ILE A N 1
ATOM 2668 C CA . ILE A 1 344 ? -7.746 -26.141 -14.633 1 98.19 344 ILE A CA 1
ATOM 2669 C C . ILE A 1 344 ? -6.43 -25.75 -15.297 1 98.19 344 ILE A C 1
ATOM 2671 O O . ILE A 1 344 ? -5.473 -25.359 -14.625 1 98.19 344 ILE A O 1
ATOM 2675 N N . PHE A 1 345 ? -6.441 -25.828 -16.609 1 98.25 345 PHE A N 1
ATOM 2676 C CA . PHE A 1 345 ? -5.273 -25.438 -17.391 1 98.25 345 PHE A CA 1
ATOM 2677 C C . PHE A 1 345 ? -4.914 -23.984 -17.156 1 98.25 345 PHE A C 1
ATOM 2679 O O . PHE A 1 345 ? -3.77 -23.656 -16.828 1 98.25 345 PHE A O 1
ATOM 2686 N N . GLY A 1 346 ? -5.844 -23.125 -17.234 1 97.88 346 GLY A N 1
ATOM 2687 C CA . GLY A 1 346 ? -5.609 -21.703 -17.062 1 97.88 346 GLY A CA 1
ATOM 2688 C C . GLY A 1 346 ? -5.105 -21.344 -15.68 1 97.88 346 GLY A C 1
ATOM 2689 O O . GLY A 1 346 ? -4.156 -20.578 -15.539 1 97.88 346 GLY A O 1
ATOM 2690 N N . LEU A 1 347 ? -5.68 -21.922 -14.68 1 97.31 347 LEU A N 1
ATOM 2691 C CA . LEU A 1 347 ? -5.34 -21.609 -13.297 1 97.31 347 LEU A CA 1
ATOM 2692 C C . LEU A 1 347 ? -3.957 -22.156 -12.945 1 97.31 347 LEU A C 1
ATOM 2694 O O . LEU A 1 347 ? -3.297 -21.641 -12.039 1 97.31 347 LEU A O 1
ATOM 2698 N N . SER A 1 348 ? -3.479 -23.172 -13.711 1 97.06 348 SER A N 1
ATOM 2699 C CA . SER A 1 348 ? -2.225 -23.812 -13.336 1 97.06 348 SER A CA 1
ATOM 2700 C C . SER A 1 348 ? -1.128 -23.531 -14.352 1 97.06 348 SER A C 1
ATOM 2702 O O . SER A 1 348 ? -0.087 -24.188 -14.359 1 97.06 348 SER A O 1
ATOM 2704 N N . SER A 1 349 ? -1.307 -22.562 -15.211 1 96.81 349 SER A N 1
ATOM 2705 C CA . SER A 1 349 ? -0.368 -22.391 -16.312 1 96.81 349 SER A CA 1
ATOM 2706 C C . SER A 1 349 ? 0.579 -21.219 -16.062 1 96.81 349 SER A C 1
ATOM 2708 O O . SER A 1 349 ? 1.674 -21.172 -16.625 1 96.81 349 SER A O 1
ATOM 2710 N N . ALA A 1 350 ? 0.169 -20.281 -15.242 1 95.56 350 ALA A N 1
ATOM 2711 C CA . ALA A 1 350 ? 0.951 -19.062 -15.078 1 95.56 350 ALA A CA 1
ATOM 2712 C C . ALA A 1 350 ? 2.131 -19.281 -14.133 1 95.56 350 ALA A C 1
ATOM 2714 O O . ALA A 1 350 ? 1.97 -19.844 -13.047 1 95.56 350 ALA A O 1
ATOM 2715 N N . HIS A 1 351 ? 3.268 -18.859 -14.633 1 93.62 351 HIS A N 1
ATOM 2716 C CA . HIS A 1 351 ? 4.48 -18.875 -13.82 1 93.62 351 HIS A CA 1
ATOM 2717 C C . HIS A 1 351 ? 4.855 -17.469 -13.367 1 93.62 351 HIS A C 1
ATOM 2719 O O . HIS A 1 351 ? 4.605 -16.484 -14.078 1 93.62 351 HIS A O 1
ATOM 2725 N N . ALA A 1 352 ? 5.359 -17.375 -12.195 1 88 352 ALA A N 1
ATOM 2726 C CA . ALA A 1 352 ? 5.73 -16.047 -11.688 1 88 352 ALA A CA 1
ATOM 2727 C C . ALA A 1 352 ? 6.871 -16.156 -10.68 1 88 352 ALA A C 1
ATOM 2729 O O . ALA A 1 352 ? 7.996 -16.5 -11.039 1 88 352 ALA A O 1
ATOM 2730 N N . ALA A 1 353 ? 6.539 -15.852 -9.406 1 78.75 353 ALA A N 1
ATOM 2731 C CA . ALA A 1 353 ? 7.531 -15.594 -8.359 1 78.75 353 ALA A CA 1
ATOM 2732 C C . ALA A 1 353 ? 8.367 -16.844 -8.078 1 78.75 353 ALA A C 1
ATOM 2734 O O . ALA A 1 353 ? 9.594 -16.781 -8.07 1 78.75 353 ALA A O 1
ATOM 2735 N N . ALA A 1 354 ? 7.746 -18 -7.895 1 80.94 354 ALA A N 1
ATOM 2736 C CA . ALA A 1 354 ? 8.469 -19.219 -7.535 1 80.94 354 ALA A CA 1
ATOM 2737 C C . ALA A 1 354 ? 9.383 -19.672 -8.672 1 80.94 354 ALA A C 1
ATOM 2739 O O . ALA A 1 354 ? 10.492 -20.141 -8.43 1 80.94 354 ALA A O 1
ATOM 2740 N N . THR A 1 355 ? 8.898 -19.516 -9.828 1 87.75 355 THR A N 1
ATOM 2741 C CA . THR A 1 355 ? 9.672 -19.859 -11.016 1 87.75 355 THR A CA 1
ATOM 2742 C C . THR A 1 355 ? 10.93 -18.984 -11.117 1 87.75 355 THR A C 1
ATOM 2744 O O . THR A 1 355 ? 12.023 -19.5 -11.344 1 87.75 355 THR A O 1
ATOM 2747 N N . LEU A 1 356 ? 10.758 -17.797 -10.898 1 84.12 356 LEU A N 1
ATOM 2748 C CA . LEU A 1 356 ? 11.883 -16.859 -10.992 1 84.12 356 LEU A CA 1
ATOM 2749 C C . LEU A 1 356 ? 12.891 -17.125 -9.875 1 84.12 356 LEU A C 1
ATOM 2751 O O . LEU A 1 356 ? 14.094 -16.969 -10.078 1 84.12 356 LEU A O 1
ATOM 2755 N N . ALA A 1 357 ? 12.406 -17.484 -8.773 1 80.75 357 ALA A N 1
ATOM 2756 C CA . ALA A 1 357 ? 13.281 -17.766 -7.641 1 80.75 357 ALA A CA 1
ATOM 2757 C C . ALA A 1 357 ? 14.211 -18.938 -7.945 1 80.75 357 ALA A C 1
ATOM 2759 O O . ALA A 1 357 ? 15.414 -18.875 -7.676 1 80.75 357 ALA A O 1
ATOM 2760 N N . ILE A 1 358 ? 13.703 -19.922 -8.539 1 84.5 358 ILE A N 1
ATOM 2761 C CA . ILE A 1 358 ? 14.477 -21.125 -8.875 1 84.5 358 ILE A CA 1
ATOM 2762 C C . ILE A 1 358 ? 15.547 -20.781 -9.906 1 84.5 358 ILE A C 1
ATOM 2764 O O . ILE A 1 358 ? 16.703 -21.156 -9.758 1 84.5 358 ILE A O 1
ATOM 2768 N N . ILE A 1 359 ? 15.156 -20.031 -10.867 1 88.38 359 ILE A N 1
ATOM 2769 C CA . ILE A 1 359 ? 16.062 -19.719 -11.977 1 88.38 359 ILE A CA 1
ATOM 2770 C C . ILE A 1 359 ? 17.141 -18.75 -11.5 1 88.38 359 ILE A C 1
ATOM 2772 O O . ILE A 1 359 ? 18.297 -18.859 -11.914 1 88.38 359 ILE A O 1
ATOM 2776 N N . LEU A 1 360 ? 16.781 -17.891 -10.609 1 85.5 360 LEU A N 1
ATOM 2777 C CA . LEU A 1 360 ? 17.75 -16.938 -10.109 1 85.5 360 LEU A CA 1
ATOM 2778 C C . LEU A 1 360 ? 18.766 -17.609 -9.211 1 85.5 360 LEU A C 1
ATOM 2780 O O . LEU A 1 360 ? 19.953 -17.266 -9.242 1 85.5 360 LEU A O 1
ATOM 2784 N N . VAL A 1 361 ? 18.297 -18.484 -8.414 1 82.12 361 VAL A N 1
ATOM 2785 C CA . VAL A 1 361 ? 19.203 -19.25 -7.555 1 82.12 361 VAL A CA 1
ATOM 2786 C C . VAL A 1 361 ? 20.172 -20.047 -8.414 1 82.12 361 VAL A C 1
ATOM 2788 O O . VAL A 1 361 ? 21.375 -20.078 -8.141 1 82.12 361 VAL A O 1
ATOM 2791 N N . GLY A 1 362 ? 19.672 -20.625 -9.398 1 85.94 362 GLY A N 1
ATOM 2792 C CA . GLY A 1 362 ? 20.516 -21.375 -10.32 1 85.94 362 GLY A CA 1
ATOM 2793 C C . GLY A 1 362 ? 21.5 -20.484 -11.078 1 85.94 362 GLY A C 1
ATOM 2794 O O . GLY A 1 362 ? 22.641 -20.891 -11.32 1 85.94 362 GLY A O 1
ATOM 2795 N N . TYR A 1 363 ? 21.062 -19.359 -11.398 1 89.62 363 TYR A N 1
ATOM 2796 C CA . TYR A 1 363 ? 21.906 -18.406 -12.117 1 89.62 363 TYR A CA 1
ATOM 2797 C C . TYR A 1 363 ? 23.062 -17.938 -11.242 1 89.62 363 TYR A C 1
ATOM 2799 O O . TYR A 1 363 ? 24.203 -17.906 -11.688 1 89.62 363 TYR A O 1
ATOM 2807 N N . LYS A 1 364 ? 22.75 -17.656 -10.07 1 86.56 364 LYS A N 1
ATOM 2808 C CA . LYS A 1 364 ? 23.766 -17.188 -9.125 1 86.56 364 LYS A CA 1
ATOM 2809 C C . LYS A 1 364 ? 24.766 -18.281 -8.805 1 86.56 364 LYS A C 1
ATOM 2811 O O . LYS A 1 364 ? 25.938 -18.016 -8.562 1 86.56 364 LYS A O 1
ATOM 2816 N N . ALA A 1 365 ? 24.281 -19.484 -8.852 1 84.12 365 ALA A N 1
ATOM 2817 C CA . ALA A 1 365 ? 25.125 -20.641 -8.57 1 84.12 365 ALA A CA 1
ATOM 2818 C C . ALA A 1 365 ? 25.953 -21.016 -9.797 1 84.12 365 ALA A C 1
ATOM 2820 O O . ALA A 1 365 ? 26.75 -21.953 -9.742 1 84.12 365 ALA A O 1
ATOM 2821 N N . GLY A 1 366 ? 25.703 -20.344 -10.914 1 87.94 366 GLY A N 1
ATOM 2822 C CA . GLY A 1 366 ? 26.438 -20.609 -12.141 1 87.94 366 GLY A CA 1
ATOM 2823 C C . GLY A 1 366 ? 25.922 -21.828 -12.898 1 87.94 366 GLY A C 1
ATOM 2824 O O . GLY A 1 366 ? 26.578 -22.312 -13.812 1 87.94 366 GLY A O 1
ATOM 2825 N N . ILE A 1 367 ? 24.781 -22.266 -12.516 1 87.75 367 ILE A N 1
ATOM 2826 C CA . ILE A 1 367 ? 24.188 -23.453 -13.133 1 87.75 367 ILE A CA 1
ATOM 2827 C C . ILE A 1 367 ? 23.391 -23.047 -14.367 1 87.75 367 ILE A C 1
ATOM 2829 O O . ILE A 1 367 ? 23.344 -23.781 -15.359 1 87.75 367 ILE A O 1
ATOM 2833 N N . ILE A 1 368 ? 22.75 -21.875 -14.289 1 91.62 368 ILE A N 1
ATOM 2834 C CA . ILE A 1 368 ? 21.844 -21.375 -15.328 1 91.62 368 ILE A CA 1
ATOM 2835 C C . ILE A 1 368 ? 22.516 -20.219 -16.062 1 91.62 368 ILE A C 1
ATOM 2837 O O . ILE A 1 368 ? 23.141 -19.344 -15.453 1 91.62 368 ILE A O 1
ATOM 2841 N N . ASP A 1 369 ? 22.406 -20.25 -17.328 1 91.31 369 ASP A N 1
ATOM 2842 C CA . ASP A 1 369 ? 23.047 -19.203 -18.125 1 91.31 369 ASP A CA 1
ATOM 2843 C C . ASP A 1 369 ? 22.062 -18.062 -18.422 1 91.31 369 ASP A C 1
ATOM 2845 O O . ASP A 1 369 ? 20.906 -18.109 -18 1 91.31 369 ASP A O 1
ATOM 2849 N N . ASP A 1 370 ? 22.547 -17.062 -19.109 1 89.75 370 ASP A N 1
ATOM 2850 C CA . ASP A 1 370 ? 21.781 -15.859 -19.406 1 89.75 370 ASP A CA 1
ATOM 2851 C C . ASP A 1 370 ? 20.594 -16.156 -20.297 1 89.75 370 ASP A C 1
ATOM 2853 O O . ASP A 1 370 ? 19.516 -15.594 -20.125 1 89.75 370 ASP A O 1
ATOM 2857 N N . ASN A 1 371 ? 20.797 -17.016 -21.172 1 89.94 371 ASN A N 1
ATOM 2858 C CA . ASN A 1 371 ? 19.734 -17.344 -22.109 1 89.94 371 ASN A CA 1
ATOM 2859 C C . ASN A 1 371 ? 18.562 -18.016 -21.422 1 89.94 371 ASN A C 1
ATOM 2861 O O . ASN A 1 371 ? 17.406 -17.734 -21.719 1 89.94 371 ASN A O 1
ATOM 2865 N N . THR A 1 372 ? 18.906 -18.875 -20.547 1 92.06 372 THR A N 1
ATOM 2866 C CA . THR A 1 372 ? 17.844 -19.562 -19.812 1 92.06 372 THR A CA 1
ATOM 2867 C C . THR A 1 372 ? 17.109 -18.609 -18.891 1 92.06 372 THR A C 1
ATOM 2869 O O . THR A 1 372 ? 15.891 -18.672 -18.75 1 92.06 372 THR A O 1
ATOM 2872 N N . LEU A 1 373 ? 17.891 -17.781 -18.297 1 92 373 LEU A N 1
ATOM 2873 C CA . LEU A 1 373 ? 17.281 -16.781 -17.422 1 92 373 LEU A CA 1
ATOM 2874 C C . LEU A 1 373 ? 16.328 -15.891 -18.203 1 92 373 LEU A C 1
ATOM 2876 O O . LEU A 1 373 ? 15.172 -15.727 -17.828 1 92 373 LEU A O 1
ATOM 2880 N N . ASN A 1 374 ? 16.75 -15.414 -19.266 1 90.31 374 ASN A N 1
ATOM 2881 C CA . ASN A 1 374 ? 15.938 -14.516 -20.078 1 90.31 374 ASN A CA 1
ATOM 2882 C C . ASN A 1 374 ? 14.766 -15.25 -20.734 1 90.31 374 ASN A C 1
ATOM 2884 O O . ASN A 1 374 ? 13.68 -14.688 -20.875 1 90.31 374 ASN A O 1
ATOM 2888 N N . GLY A 1 375 ? 15.023 -16.406 -21.109 1 92.25 375 GLY A N 1
ATOM 2889 C CA . GLY A 1 375 ? 13.938 -17.219 -21.641 1 92.25 375 GLY A CA 1
ATOM 2890 C C . GLY A 1 375 ? 12.828 -17.469 -20.625 1 92.25 375 GLY A C 1
ATOM 2891 O O . GLY A 1 375 ? 11.648 -17.484 -20.984 1 92.25 375 GLY A O 1
ATOM 2892 N N . THR A 1 376 ? 13.219 -17.609 -19.422 1 93.12 376 THR A N 1
ATOM 2893 C CA . THR A 1 376 ? 12.25 -17.828 -18.359 1 93.12 376 THR A CA 1
ATOM 2894 C C . THR A 1 376 ? 11.391 -16.594 -18.141 1 93.12 376 THR A C 1
ATOM 2896 O O . THR A 1 376 ? 10.188 -16.703 -17.875 1 93.12 376 THR A O 1
ATOM 2899 N N . ILE A 1 377 ? 11.992 -15.477 -18.297 1 91.38 377 ILE A N 1
ATOM 2900 C CA . ILE A 1 377 ? 11.258 -14.227 -18.125 1 91.38 377 ILE A CA 1
ATOM 2901 C C . ILE A 1 377 ? 10.195 -14.094 -19.203 1 91.38 377 ILE A C 1
ATOM 2903 O O . ILE A 1 377 ? 9.07 -13.672 -18.938 1 91.38 377 ILE A O 1
ATOM 2907 N N . ILE A 1 378 ? 10.547 -14.523 -20.359 1 92.5 378 ILE A N 1
ATOM 2908 C CA . ILE A 1 378 ? 9.594 -14.508 -21.453 1 92.5 378 ILE A CA 1
ATOM 2909 C C . ILE A 1 378 ? 8.484 -15.523 -21.203 1 92.5 378 ILE A C 1
ATOM 2911 O O . ILE A 1 378 ? 7.312 -15.258 -21.469 1 92.5 378 ILE A O 1
ATOM 2915 N N . LEU A 1 379 ? 8.93 -16.656 -20.75 1 94.81 379 LEU A N 1
ATOM 2916 C CA . LEU A 1 379 ? 7.984 -17.703 -20.375 1 94.81 379 LEU A CA 1
ATOM 2917 C C . LEU A 1 379 ? 6.961 -17.172 -19.375 1 94.81 379 LEU A C 1
ATOM 2919 O O . LEU A 1 379 ? 5.77 -17.469 -19.484 1 94.81 379 LEU A O 1
ATOM 2923 N N . ILE A 1 380 ? 7.398 -16.406 -18.422 1 92.5 380 ILE A N 1
ATOM 2924 C CA . ILE A 1 380 ? 6.527 -15.844 -17.391 1 92.5 380 ILE A CA 1
ATOM 2925 C C . ILE A 1 380 ? 5.477 -14.945 -18.031 1 92.5 380 ILE A C 1
ATOM 2927 O O . ILE A 1 380 ? 4.285 -15.055 -17.734 1 92.5 380 ILE A O 1
ATOM 2931 N N . LEU A 1 381 ? 5.875 -14.195 -18.938 1 92.75 381 LEU A N 1
ATOM 2932 C CA . LEU A 1 381 ? 4.957 -13.281 -19.625 1 92.75 381 LEU A CA 1
ATOM 2933 C C . LEU A 1 381 ? 3.904 -14.055 -20.406 1 92.75 381 LEU A C 1
ATOM 2935 O O . LEU A 1 381 ? 2.705 -13.844 -20.219 1 92.75 381 LEU A O 1
ATOM 2939 N N . VAL A 1 382 ? 4.348 -14.93 -21.203 1 95.56 382 VAL A N 1
ATOM 2940 C CA . VAL A 1 382 ? 3.451 -15.633 -22.109 1 95.56 382 VAL A CA 1
ATOM 2941 C C . VAL A 1 382 ? 2.479 -16.5 -21.312 1 95.56 382 VAL A C 1
ATOM 2943 O O . VAL A 1 382 ? 1.284 -16.531 -21.609 1 95.56 382 VAL A O 1
ATOM 2946 N N . THR A 1 383 ? 2.992 -17.109 -20.344 1 96.62 383 THR A N 1
ATOM 2947 C CA . THR A 1 383 ? 2.141 -18.016 -19.578 1 96.62 383 THR A CA 1
ATOM 2948 C C . THR A 1 383 ? 1.101 -17.219 -18.781 1 96.62 383 THR A C 1
ATOM 2950 O O . THR A 1 383 ? -0.03 -17.688 -18.609 1 96.62 383 THR A O 1
ATOM 2953 N N . CYS A 1 384 ? 1.43 -16.047 -18.312 1 94.75 384 CYS A N 1
ATOM 2954 C CA . CYS A 1 384 ? 0.465 -15.227 -17.594 1 94.75 384 CYS A CA 1
ATOM 2955 C C . CYS A 1 384 ? -0.653 -14.766 -18.531 1 94.75 384 CYS A C 1
ATOM 2957 O O . CYS A 1 384 ? -1.82 -14.734 -18.141 1 94.75 384 CYS A O 1
ATOM 2959 N N . VAL A 1 385 ? -0.26 -14.453 -19.703 1 94.94 385 VAL A N 1
ATOM 2960 C CA . VAL A 1 385 ? -1.246 -14.008 -20.688 1 94.94 385 VAL A CA 1
ATOM 2961 C C . VAL A 1 385 ? -2.154 -15.172 -21.078 1 94.94 385 VAL A C 1
ATOM 2963 O O . VAL A 1 385 ? -3.381 -15.047 -21.047 1 94.94 385 VAL A O 1
ATOM 2966 N N . VAL A 1 386 ? -1.584 -16.281 -21.359 1 97 386 VAL A N 1
ATOM 2967 C CA . VAL A 1 386 ? -2.34 -17.453 -21.781 1 97 386 VAL A CA 1
ATOM 2968 C C . VAL A 1 386 ? -3.254 -17.906 -20.641 1 97 386 VAL A C 1
ATOM 2970 O O . VAL A 1 386 ? -4.418 -18.25 -20.875 1 97 386 VAL A O 1
ATOM 2973 N N . ALA A 1 387 ? -2.676 -17.938 -19.484 1 97.25 387 ALA A N 1
ATOM 2974 C CA . ALA A 1 387 ? -3.449 -18.328 -18.312 1 97.25 387 ALA A CA 1
ATOM 2975 C C . ALA A 1 387 ? -4.684 -17.453 -18.141 1 97.25 387 ALA A C 1
ATOM 2977 O O . ALA A 1 387 ? -5.789 -17.953 -17.938 1 97.25 387 ALA A O 1
ATOM 2978 N N . SER A 1 388 ? -4.484 -16.172 -18.25 1 96 388 SER A N 1
ATOM 2979 C CA . SER A 1 388 ? -5.562 -15.211 -18.062 1 96 388 SER A CA 1
ATOM 2980 C C . SER A 1 388 ? -6.637 -15.359 -19.141 1 96 388 SER A C 1
ATOM 2982 O O . SER A 1 388 ? -7.832 -15.32 -18.844 1 96 388 SER A O 1
ATOM 2984 N N . LEU A 1 389 ? -6.23 -15.562 -20.328 1 96.75 389 LEU A N 1
ATOM 2985 C CA . LEU A 1 389 ? -7.176 -15.727 -21.422 1 96.75 389 LEU A CA 1
ATOM 2986 C C . LEU A 1 389 ? -7.945 -17.031 -21.281 1 96.75 389 LEU A C 1
ATOM 2988 O O . LEU A 1 389 ? -9.156 -17.078 -21.516 1 96.75 389 LEU A O 1
ATOM 2992 N N . ALA A 1 390 ? -7.242 -18.047 -20.891 1 97.5 390 ALA A N 1
ATOM 2993 C CA . ALA A 1 390 ? -7.871 -19.344 -20.734 1 97.5 390 ALA A CA 1
ATOM 2994 C C . ALA A 1 390 ? -8.906 -19.328 -19.609 1 97.5 390 ALA A C 1
ATOM 2996 O O . ALA A 1 390 ? -10.016 -19.844 -19.781 1 97.5 390 ALA A O 1
ATOM 2997 N N . VAL A 1 391 ? -8.547 -18.75 -18.516 1 97.56 391 VAL A N 1
ATOM 2998 C CA . VAL A 1 391 ? -9.461 -18.703 -17.375 1 97.56 391 VAL A CA 1
ATOM 2999 C C . VAL A 1 391 ? -10.664 -17.828 -17.719 1 97.56 391 VAL A C 1
ATOM 3001 O O . VAL A 1 391 ? -11.797 -18.172 -17.375 1 97.56 391 VAL A O 1
ATOM 3004 N N . GLU A 1 392 ? -10.375 -16.703 -18.359 1 96.19 392 GLU A N 1
ATOM 3005 C CA . GLU A 1 392 ? -11.469 -15.82 -18.766 1 96.19 392 GLU A CA 1
ATOM 3006 C C . GLU A 1 392 ? -12.445 -16.547 -19.688 1 96.19 392 GLU A C 1
ATOM 3008 O O . GLU A 1 392 ? -13.664 -16.469 -19.484 1 96.19 392 GLU A O 1
ATOM 3013 N N . GLY A 1 393 ? -11.953 -17.219 -20.672 1 96.19 393 GLY A N 1
ATOM 3014 C CA . GLY A 1 393 ? -12.789 -17.969 -21.594 1 96.19 393 GLY A CA 1
ATOM 3015 C C . GLY A 1 393 ? -13.594 -19.078 -20.906 1 96.19 393 GLY A C 1
ATOM 3016 O O . GLY A 1 393 ? -14.781 -19.234 -21.172 1 96.19 393 GLY A O 1
ATOM 3017 N N . ALA A 1 394 ? -12.945 -19.766 -20.078 1 97.25 394 ALA A N 1
ATOM 3018 C CA . ALA A 1 394 ? -13.609 -20.859 -19.375 1 97.25 394 ALA A CA 1
ATOM 3019 C C . ALA A 1 394 ? -14.664 -20.328 -18.406 1 97.25 394 ALA A C 1
ATOM 3021 O O . ALA A 1 394 ? -15.742 -20.906 -18.281 1 97.25 394 ALA A O 1
ATOM 3022 N N . SER A 1 395 ? -14.328 -19.25 -17.719 1 96.19 395 SER A N 1
ATOM 3023 C CA . SER A 1 395 ? -15.25 -18.672 -16.75 1 96.19 395 SER A CA 1
ATOM 3024 C C . SER A 1 395 ? -16.516 -18.156 -17.438 1 96.19 395 SER A C 1
ATOM 3026 O O . SER A 1 395 ? -17.625 -18.344 -16.922 1 96.19 395 SER A O 1
ATOM 3028 N N . LYS A 1 396 ? -16.344 -17.547 -18.562 1 94.88 396 LYS A N 1
ATOM 3029 C CA . LYS A 1 396 ? -17.484 -17.047 -19.328 1 94.88 396 LYS A CA 1
ATOM 3030 C C . LYS A 1 396 ? -18.422 -18.188 -19.734 1 94.88 396 LYS A C 1
ATOM 3032 O O . LYS A 1 396 ? -19.641 -18.062 -19.641 1 94.88 396 LYS A O 1
ATOM 3037 N N . LYS A 1 397 ? -17.844 -19.281 -20.078 1 95.44 397 LYS A N 1
ATOM 3038 C CA . LYS A 1 397 ? -18.625 -20.422 -20.547 1 95.44 397 LYS A CA 1
ATOM 3039 C C . LYS A 1 397 ? -19.297 -21.141 -19.375 1 95.44 397 LYS A C 1
ATOM 3041 O O . LYS A 1 397 ? -20.359 -21.734 -19.531 1 95.44 397 LYS A O 1
ATOM 3046 N N . MET A 1 398 ? -18.703 -21.047 -18.266 1 93.06 398 MET A N 1
ATOM 3047 C CA . MET A 1 398 ? -19.25 -21.719 -17.094 1 93.06 398 MET A CA 1
ATOM 3048 C C . MET A 1 398 ? -20.453 -20.984 -16.547 1 93.06 398 MET A C 1
ATOM 3050 O O . MET A 1 398 ? -21.359 -21.594 -15.969 1 93.06 398 MET A O 1
ATOM 3054 N N . VAL A 1 399 ? -20.453 -19.656 -16.594 1 89.75 399 VAL A N 1
ATOM 3055 C CA . VAL A 1 399 ? -21.531 -18.859 -16 1 89.75 399 VAL A CA 1
ATOM 3056 C C . VAL A 1 399 ? -22.641 -18.672 -17.031 1 89.75 399 VAL A C 1
ATOM 3058 O O . VAL A 1 399 ? -23.797 -18.453 -16.656 1 89.75 399 VAL A O 1
ATOM 3061 N N . LEU A 1 400 ? -22.422 -18.641 -18.219 1 78.44 400 LEU A N 1
ATOM 3062 C CA . LEU A 1 400 ? -23.484 -18.562 -19.219 1 78.44 400 LEU A CA 1
ATOM 3063 C C . LEU A 1 400 ? -24.188 -19.906 -19.359 1 78.44 400 LEU A C 1
ATOM 3065 O O . LEU A 1 400 ? -25.406 -19.953 -19.531 1 78.44 400 LEU A O 1
ATOM 3069 N N . MET B 1 1 ? 30.719 -25.734 9.938 1 27.36 1 MET B N 1
ATOM 3070 C CA . MET B 1 1 ? 29.906 -26.438 8.953 1 27.36 1 MET B CA 1
ATOM 3071 C C . MET B 1 1 ? 28.422 -26.391 9.352 1 27.36 1 MET B C 1
ATOM 3073 O O . MET B 1 1 ? 27.625 -27.188 8.852 1 27.36 1 MET B O 1
ATOM 3077 N N . ASN B 1 2 ? 27.906 -26.016 10.602 1 34.66 2 ASN B N 1
ATOM 3078 C CA . ASN B 1 2 ? 26.906 -25.797 11.633 1 34.66 2 ASN B CA 1
ATOM 3079 C C . ASN B 1 2 ? 25.625 -25.188 11.055 1 34.66 2 ASN B C 1
ATOM 3081 O O . ASN B 1 2 ? 25.641 -24.703 9.922 1 34.66 2 ASN B O 1
ATOM 3085 N N . ASN B 1 3 ? 24.391 -24.828 11.898 1 40.78 3 ASN B N 1
ATOM 3086 C CA . ASN B 1 3 ? 22.938 -24.922 11.844 1 40.78 3 ASN B CA 1
ATOM 3087 C C . ASN B 1 3 ? 22.359 -23.969 10.805 1 40.78 3 ASN B C 1
ATOM 3089 O O . ASN B 1 3 ? 22.219 -22.781 11.055 1 40.78 3 ASN B O 1
ATOM 3093 N N . SER B 1 4 ? 22.641 -24.359 9.617 1 47.75 4 SER B N 1
ATOM 3094 C CA . SER B 1 4 ? 22.25 -23.734 8.367 1 47.75 4 SER B CA 1
ATOM 3095 C C . SER B 1 4 ? 20.812 -23.219 8.43 1 47.75 4 SER B C 1
ATOM 3097 O O . SER B 1 4 ? 20.531 -22.094 8.016 1 47.75 4 SER B O 1
ATOM 3099 N N . ALA B 1 5 ? 20.031 -24.328 8.766 1 49.62 5 ALA B N 1
ATOM 3100 C CA . ALA B 1 5 ? 18.656 -23.891 8.977 1 49.62 5 ALA B CA 1
ATOM 3101 C C . ALA B 1 5 ? 18.594 -22.703 9.938 1 49.62 5 ALA B C 1
ATOM 3103 O O . ALA B 1 5 ? 17.859 -21.734 9.695 1 49.62 5 ALA B O 1
ATOM 3104 N N . TRP B 1 6 ? 19.391 -22.844 11.047 1 49.94 6 TRP B N 1
ATOM 3105 C CA . TRP B 1 6 ? 19.453 -21.766 12.023 1 49.94 6 TRP B CA 1
ATOM 3106 C C . TRP B 1 6 ? 20.047 -20.5 11.406 1 49.94 6 TRP B C 1
ATOM 3108 O O . TRP B 1 6 ? 19.594 -19.391 11.68 1 49.94 6 TRP B O 1
ATOM 3118 N N . ASP B 1 7 ? 20.984 -20.766 10.602 1 53.16 7 ASP B N 1
ATOM 3119 C CA . ASP B 1 7 ? 21.594 -19.625 9.93 1 53.16 7 ASP B CA 1
ATOM 3120 C C . ASP B 1 7 ? 20.594 -18.953 8.977 1 53.16 7 ASP B C 1
ATOM 3122 O O . ASP B 1 7 ? 20.547 -17.734 8.883 1 53.16 7 ASP B O 1
ATOM 3126 N N . HIS B 1 8 ? 19.844 -19.844 8.414 1 57.25 8 HIS B N 1
ATOM 3127 C CA . HIS B 1 8 ? 18.812 -19.297 7.535 1 57.25 8 HIS B CA 1
ATOM 3128 C C . HIS B 1 8 ? 17.781 -18.516 8.328 1 57.25 8 HIS B C 1
ATOM 3130 O O . HIS B 1 8 ? 17.328 -17.453 7.898 1 57.25 8 HIS B O 1
ATOM 3136 N N . ILE B 1 9 ? 17.438 -19.078 9.484 1 54.25 9 ILE B N 1
ATOM 3137 C CA . ILE B 1 9 ? 16.469 -18.438 10.359 1 54.25 9 ILE B CA 1
ATOM 3138 C C . ILE B 1 9 ? 17.047 -17.125 10.891 1 54.25 9 ILE B C 1
ATOM 3140 O O . ILE B 1 9 ? 16.375 -16.094 10.883 1 54.25 9 ILE B O 1
ATOM 3144 N N . ILE B 1 10 ? 18.266 -17.156 11.211 1 49.66 10 ILE B N 1
ATOM 3145 C CA . ILE B 1 10 ? 18.906 -15.992 11.828 1 49.66 10 ILE B CA 1
ATOM 3146 C C . ILE B 1 10 ? 19.078 -14.891 10.789 1 49.66 10 ILE B C 1
ATOM 3148 O O . ILE B 1 10 ? 18.906 -13.711 11.094 1 49.66 10 ILE B O 1
ATOM 3152 N N . HIS B 1 11 ? 19.312 -15.32 9.562 1 58.09 11 HIS B N 1
ATOM 3153 C CA . HIS B 1 11 ? 19.578 -14.328 8.516 1 58.09 11 HIS B CA 1
ATOM 3154 C C . HIS B 1 11 ? 18.297 -13.586 8.133 1 58.09 11 HIS B C 1
ATOM 3156 O O . HIS B 1 11 ? 18.359 -12.453 7.637 1 58.09 11 HIS B O 1
ATOM 3162 N N . GLN B 1 12 ? 17.266 -14.219 8.43 1 61.41 12 GLN B N 1
ATOM 3163 C CA . GLN B 1 12 ? 16 -13.547 8.133 1 61.41 12 GLN B CA 1
ATOM 3164 C C . GLN B 1 12 ? 15.742 -12.398 9.102 1 61.41 12 GLN B C 1
ATOM 3166 O O . GLN B 1 12 ? 14.977 -11.484 8.797 1 61.41 12 GLN B O 1
ATOM 3171 N N . PHE B 1 13 ? 16.469 -12.453 10.203 1 60.91 13 PHE B N 1
ATOM 3172 C CA . PHE B 1 13 ? 16.266 -11.445 11.234 1 60.91 13 PHE B CA 1
ATOM 3173 C C . PHE B 1 13 ? 17.422 -10.453 11.258 1 60.91 13 PHE B C 1
ATOM 3175 O O . PHE B 1 13 ? 17.609 -9.734 12.242 1 60.91 13 PHE B O 1
ATOM 3182 N N . ASP B 1 14 ? 18.234 -10.523 10.203 1 66.38 14 ASP B N 1
ATOM 3183 C CA . ASP B 1 14 ? 19.297 -9.523 10.133 1 66.38 14 ASP B CA 1
ATOM 3184 C C . ASP B 1 14 ? 18.719 -8.109 10.109 1 66.38 14 ASP B C 1
ATOM 3186 O O . ASP B 1 14 ? 17.734 -7.852 9.422 1 66.38 14 ASP B O 1
ATOM 3190 N N . LEU B 1 15 ? 19.188 -7.328 11.031 1 69.19 15 LEU B N 1
ATOM 3191 C CA . LEU B 1 15 ? 18.75 -5.945 11.148 1 69.19 15 LEU B CA 1
ATOM 3192 C C . LEU B 1 15 ? 19.594 -5.023 10.273 1 69.19 15 LEU B C 1
ATOM 3194 O O . LEU B 1 15 ? 20.797 -5.25 10.109 1 69.19 15 LEU B O 1
ATOM 3198 N N . PRO B 1 16 ? 18.953 -4 9.562 1 72.94 16 PRO B N 1
ATOM 3199 C CA . PRO B 1 16 ? 17.5 -3.775 9.414 1 72.94 16 PRO B CA 1
ATOM 3200 C C . PRO B 1 16 ? 16.828 -4.832 8.547 1 72.94 16 PRO B C 1
ATOM 3202 O O . PRO B 1 16 ? 17.469 -5.418 7.668 1 72.94 16 PRO B O 1
ATOM 3205 N N . LEU B 1 17 ? 15.609 -5.031 8.859 1 76.81 17 LEU B N 1
ATOM 3206 C CA . LEU B 1 17 ? 14.875 -6.062 8.141 1 76.81 17 LEU B CA 1
ATOM 3207 C C . LEU B 1 17 ? 14.859 -5.773 6.645 1 76.81 17 LEU B C 1
ATOM 3209 O O . LEU B 1 17 ? 14.609 -4.641 6.227 1 76.81 17 LEU B O 1
ATOM 3213 N N . SER B 1 18 ? 15.211 -6.691 5.906 1 75 18 SER B N 1
ATOM 3214 C CA . SER B 1 18 ? 15.227 -6.527 4.457 1 75 18 SER B CA 1
ATOM 3215 C C . SER B 1 18 ? 14.133 -7.359 3.793 1 75 18 SER B C 1
ATOM 3217 O O . SER B 1 18 ? 13.742 -7.086 2.656 1 75 18 SER B O 1
ATOM 3219 N N . ASN B 1 19 ? 13.555 -8.281 4.535 1 84.12 19 ASN B N 1
ATOM 3220 C CA . ASN B 1 19 ? 12.492 -9.141 4.016 1 84.12 19 ASN B CA 1
ATOM 3221 C C . ASN B 1 19 ? 11.148 -8.414 3.973 1 84.12 19 ASN B C 1
ATOM 3223 O O . ASN B 1 19 ? 10.602 -8.055 5.016 1 84.12 19 ASN B O 1
ATOM 3227 N N . PRO B 1 20 ? 10.617 -8.211 2.766 1 85.62 20 PRO B N 1
ATOM 3228 C CA . PRO B 1 20 ? 9.367 -7.465 2.631 1 85.62 20 PRO B CA 1
ATOM 3229 C C . PRO B 1 20 ? 8.219 -8.086 3.432 1 85.62 20 PRO B C 1
ATOM 3231 O O . PRO B 1 20 ? 7.375 -7.359 3.969 1 85.62 20 PRO B O 1
ATOM 3234 N N . VAL B 1 21 ? 8.203 -9.359 3.518 1 89.12 21 VAL B N 1
ATOM 3235 C CA . VAL B 1 21 ? 7.141 -10.062 4.238 1 89.12 21 VAL B CA 1
ATOM 3236 C C . VAL B 1 21 ? 7.219 -9.727 5.727 1 89.12 21 VAL B C 1
ATOM 3238 O O . VAL B 1 21 ? 6.199 -9.422 6.355 1 89.12 21 VAL B O 1
ATOM 3241 N N . LEU B 1 22 ? 8.422 -9.766 6.199 1 88.25 22 LEU B N 1
ATOM 3242 C CA . LEU B 1 22 ? 8.625 -9.477 7.613 1 88.25 22 LEU B CA 1
ATOM 3243 C C . LEU B 1 22 ? 8.367 -8.008 7.914 1 88.25 22 LEU B C 1
ATOM 3245 O O . LEU B 1 22 ? 7.781 -7.676 8.953 1 88.25 22 LEU B O 1
ATOM 3249 N N . ILE B 1 23 ? 8.781 -7.16 7.07 1 89.12 23 ILE B N 1
ATOM 3250 C CA . ILE B 1 23 ? 8.594 -5.723 7.23 1 89.12 23 ILE B CA 1
ATOM 3251 C C . ILE B 1 23 ? 7.105 -5.398 7.312 1 89.12 23 ILE B C 1
ATOM 3253 O O . ILE B 1 23 ? 6.66 -4.727 8.25 1 89.12 23 ILE B O 1
ATOM 3257 N N . PHE B 1 24 ? 6.398 -5.902 6.387 1 90.62 24 PHE B N 1
ATOM 3258 C CA . PHE B 1 24 ? 4.973 -5.594 6.352 1 90.62 24 PHE B CA 1
ATOM 3259 C C . PHE B 1 24 ? 4.246 -6.266 7.508 1 90.62 24 PHE B C 1
ATOM 3261 O O . PHE B 1 24 ? 3.283 -5.715 8.047 1 90.62 24 PHE B O 1
ATOM 3268 N N . SER B 1 25 ? 4.672 -7.445 7.832 1 91.75 25 SER B N 1
ATOM 3269 C CA . SER B 1 25 ? 4.098 -8.125 8.984 1 91.75 25 SER B CA 1
ATOM 3270 C C . SER B 1 25 ? 4.266 -7.301 10.258 1 91.75 25 SER B C 1
ATOM 3272 O O . SER B 1 25 ? 3.32 -7.137 11.031 1 91.75 25 SER B O 1
ATOM 3274 N N . LEU B 1 26 ? 5.414 -6.812 10.461 1 91.94 26 LEU B N 1
ATOM 3275 C CA . LEU B 1 26 ? 5.703 -6.004 11.641 1 91.94 26 LEU B CA 1
ATOM 3276 C C . LEU B 1 26 ? 4.832 -4.754 11.672 1 91.94 26 LEU B C 1
ATOM 3278 O O . LEU B 1 26 ? 4.27 -4.41 12.711 1 91.94 26 LEU B O 1
ATOM 3282 N N . ILE B 1 27 ? 4.727 -4.117 10.586 1 92.62 27 ILE B N 1
ATOM 3283 C CA . ILE B 1 27 ? 3.941 -2.891 10.492 1 92.62 27 ILE B CA 1
ATOM 3284 C C . ILE B 1 27 ? 2.479 -3.186 10.812 1 92.62 27 ILE B C 1
ATOM 3286 O O . ILE B 1 27 ? 1.837 -2.445 11.555 1 92.62 27 ILE B O 1
ATOM 3290 N N . LEU B 1 28 ? 2.002 -4.262 10.273 1 93.94 28 LEU B N 1
ATOM 3291 C CA . LEU B 1 28 ? 0.611 -4.629 10.516 1 93.94 28 LEU B CA 1
ATOM 3292 C C . LEU B 1 28 ? 0.383 -4.957 11.984 1 93.94 28 LEU B C 1
ATOM 3294 O O . LEU B 1 28 ? -0.665 -4.621 12.547 1 93.94 28 LEU B O 1
ATOM 3298 N N . PHE B 1 29 ? 1.311 -5.551 12.555 1 93.88 29 PHE B N 1
ATOM 3299 C CA . PHE B 1 29 ? 1.199 -5.848 13.977 1 93.88 29 PHE B CA 1
ATOM 3300 C C . PHE B 1 29 ? 1.163 -4.562 14.797 1 93.88 29 PHE B C 1
ATOM 3302 O O . PHE B 1 29 ? 0.425 -4.465 15.781 1 93.88 29 PHE B O 1
ATOM 3309 N N . ILE B 1 30 ? 1.95 -3.643 14.406 1 94.06 30 ILE B N 1
ATOM 3310 C CA . ILE B 1 30 ? 1.948 -2.35 15.086 1 94.06 30 ILE B CA 1
ATOM 3311 C C . ILE B 1 30 ? 0.582 -1.688 14.93 1 94.06 30 ILE B C 1
ATOM 3313 O O . ILE B 1 30 ? 0.004 -1.203 15.906 1 94.06 30 ILE B O 1
ATOM 3317 N N . ILE B 1 31 ? 0.096 -1.689 13.711 1 93.31 31 ILE B N 1
ATOM 3318 C CA . ILE B 1 31 ? -1.184 -1.051 13.422 1 93.31 31 ILE B CA 1
ATOM 3319 C C . ILE B 1 31 ? -2.287 -1.713 14.242 1 93.31 31 ILE B C 1
ATOM 3321 O O . ILE B 1 31 ? -3.217 -1.044 14.703 1 93.31 31 ILE B O 1
ATOM 3325 N N . LEU B 1 32 ? -2.156 -2.971 14.445 1 91.56 32 LEU B N 1
ATOM 3326 C CA . LEU B 1 32 ? -3.172 -3.736 15.164 1 91.56 32 LEU B CA 1
ATOM 3327 C C . LEU B 1 32 ? -3.066 -3.504 16.656 1 91.56 32 LEU B C 1
ATOM 3329 O O . LEU B 1 32 ? -4.082 -3.314 17.344 1 91.56 32 LEU B O 1
ATOM 3333 N N . LEU B 1 33 ? -1.898 -3.451 17.172 1 91.75 33 LEU B N 1
ATOM 3334 C CA . LEU B 1 33 ? -1.698 -3.516 18.609 1 91.75 33 LEU B CA 1
ATOM 3335 C C . LEU B 1 33 ? -1.613 -2.117 19.219 1 91.75 33 LEU B C 1
ATOM 3337 O O . LEU B 1 33 ? -1.971 -1.913 20.375 1 91.75 33 LEU B O 1
ATOM 3341 N N . ALA B 1 34 ? -1.134 -1.193 18.469 1 91.62 34 ALA B N 1
ATOM 3342 C CA . ALA B 1 34 ? -0.887 0.14 19.016 1 91.62 34 ALA B CA 1
ATOM 3343 C C . ALA B 1 34 ? -2.172 0.758 19.562 1 91.62 34 ALA B C 1
ATOM 3345 O O . ALA B 1 34 ? -2.207 1.231 20.703 1 91.62 34 ALA B O 1
ATOM 3346 N N . PRO B 1 35 ? -3.195 0.724 18.781 1 87.19 35 PRO B N 1
ATOM 3347 C CA . PRO B 1 35 ? -4.426 1.313 19.312 1 87.19 35 PRO B CA 1
ATOM 3348 C C . PRO B 1 35 ? -4.969 0.559 20.531 1 87.19 35 PRO B C 1
ATOM 3350 O O . PRO B 1 35 ? -5.566 1.165 21.422 1 87.19 35 PRO B O 1
ATOM 3353 N N . VAL B 1 36 ? -4.793 -0.713 20.562 1 86.81 36 VAL B N 1
ATOM 3354 C CA . VAL B 1 36 ? -5.266 -1.532 21.672 1 86.81 36 VAL B CA 1
ATOM 3355 C C . VAL B 1 36 ? -4.484 -1.188 22.938 1 86.81 36 VAL B C 1
ATOM 3357 O O . VAL B 1 36 ? -5.066 -1.036 24.016 1 86.81 36 VAL B O 1
ATOM 3360 N N . LEU B 1 37 ? -3.248 -1.06 22.781 1 90.31 37 LEU B N 1
ATOM 3361 C CA . LEU B 1 37 ? -2.387 -0.752 23.922 1 90.31 37 LEU B CA 1
ATOM 3362 C C . LEU B 1 37 ? -2.637 0.667 24.422 1 90.31 37 LEU B C 1
ATOM 3364 O O . LEU B 1 37 ? -2.65 0.909 25.641 1 90.31 37 LEU B O 1
ATOM 3368 N N . MET B 1 38 ? -2.77 1.549 23.531 1 90.19 38 MET B N 1
ATOM 3369 C CA . MET B 1 38 ? -2.988 2.945 23.906 1 90.19 38 MET B CA 1
ATOM 3370 C C . MET B 1 38 ? -4.375 3.135 24.516 1 90.19 38 MET B C 1
ATOM 3372 O O . MET B 1 38 ? -4.578 4.012 25.359 1 90.19 38 MET B O 1
ATOM 3376 N N . GLY B 1 39 ? -5.301 2.328 24.016 1 85.75 39 GLY B N 1
ATOM 3377 C CA . GLY B 1 39 ? -6.652 2.391 24.531 1 85.75 39 GLY B CA 1
ATOM 3378 C C . GLY B 1 39 ? -6.727 2.088 26.016 1 85.75 39 GLY B C 1
ATOM 3379 O O . GLY B 1 39 ? -7.543 2.674 26.734 1 85.75 39 GLY B O 1
ATOM 3380 N N . LYS B 1 40 ? -5.879 1.326 26.469 1 87.44 40 LYS B N 1
ATOM 3381 C CA . LYS B 1 40 ? -5.855 0.936 27.875 1 87.44 40 LYS B CA 1
ATOM 3382 C C . LYS B 1 40 ? -5.48 2.117 28.766 1 87.44 40 LYS B C 1
ATOM 3384 O O . LYS B 1 40 ? -5.891 2.178 29.922 1 87.44 40 LYS B O 1
ATOM 3389 N N . ILE B 1 41 ? -4.801 3.074 28.188 1 90.5 41 ILE B N 1
ATOM 3390 C CA . ILE B 1 41 ? -4.391 4.219 28.984 1 90.5 41 ILE B CA 1
ATOM 3391 C C . ILE B 1 41 ? -5.105 5.477 28.5 1 90.5 41 ILE B C 1
ATOM 3393 O O . ILE B 1 41 ? -4.637 6.594 28.734 1 90.5 41 ILE B O 1
ATOM 3397 N N . LYS B 1 42 ? -6.016 5.348 27.672 1 87.75 42 LYS B N 1
ATOM 3398 C CA . LYS B 1 42 ? -6.902 6.414 27.219 1 87.75 42 LYS B CA 1
ATOM 3399 C C . LYS B 1 42 ? -6.148 7.418 26.344 1 87.75 42 LYS B C 1
ATOM 3401 O O . LYS B 1 42 ? -6.324 8.625 26.484 1 87.75 42 LYS B O 1
ATOM 3406 N N . VAL B 1 43 ? -5.258 6.953 25.625 1 91.31 43 VAL B N 1
ATOM 3407 C CA . VAL B 1 43 ? -4.52 7.746 24.641 1 91.31 43 VAL B CA 1
ATOM 3408 C C . VAL B 1 43 ? -4.984 7.398 23.234 1 91.31 43 VAL B C 1
ATOM 3410 O O . VAL B 1 43 ? -5.348 6.25 22.953 1 91.31 43 VAL B O 1
ATOM 3413 N N . PRO B 1 44 ? -5.082 8.414 22.406 1 91.06 44 PRO B N 1
ATOM 3414 C CA . PRO B 1 44 ? -5.5 8.133 21.031 1 91.06 44 PRO B CA 1
ATOM 3415 C C . PRO B 1 44 ? -4.562 7.172 20.312 1 91.06 44 PRO B C 1
ATOM 3417 O O . PRO B 1 44 ? -3.346 7.227 20.516 1 91.06 44 PRO B O 1
ATOM 3420 N N . GLY B 1 45 ? -5.148 6.301 19.484 1 90.5 45 GLY B N 1
ATOM 3421 C CA . GLY B 1 45 ? -4.383 5.312 18.734 1 90.5 45 GLY B CA 1
ATOM 3422 C C . GLY B 1 45 ? -3.299 5.922 17.875 1 90.5 45 GLY B C 1
ATOM 3423 O O . GLY B 1 45 ? -2.24 5.32 17.672 1 90.5 45 GLY B O 1
ATOM 3424 N N . ILE B 1 46 ? -3.537 7.125 17.422 1 92.19 46 ILE B N 1
ATOM 3425 C CA . ILE B 1 46 ? -2.604 7.832 16.562 1 92.19 46 ILE B CA 1
ATOM 3426 C C . ILE B 1 46 ? -1.268 8.016 17.281 1 92.19 46 ILE B C 1
ATOM 3428 O O . ILE B 1 46 ? -0.205 7.852 16.672 1 92.19 46 ILE B O 1
ATOM 3432 N N . VAL B 1 47 ? -1.315 8.297 18.516 1 93.5 47 VAL B N 1
ATOM 3433 C CA . VAL B 1 47 ? -0.109 8.477 19.312 1 93.5 47 VAL B CA 1
ATOM 3434 C C . VAL B 1 47 ? 0.663 7.156 19.375 1 93.5 47 VAL B C 1
ATOM 3436 O O . VAL B 1 47 ? 1.896 7.152 19.344 1 93.5 47 VAL B O 1
ATOM 3439 N N . GLY B 1 48 ? -0.067 6.105 19.469 1 94.19 48 GLY B N 1
ATOM 3440 C CA . GLY B 1 48 ? 0.56 4.793 19.5 1 94.19 48 GLY B CA 1
ATOM 3441 C C . GLY B 1 48 ? 1.357 4.492 18.234 1 94.19 48 GLY B C 1
ATOM 3442 O O . GLY B 1 48 ? 2.436 3.896 18.312 1 94.19 48 GLY B O 1
ATOM 3443 N N . PHE B 1 49 ? 0.852 4.863 17.109 1 95 49 PHE B N 1
ATOM 3444 C CA . PHE B 1 49 ? 1.562 4.66 15.852 1 95 49 PHE B CA 1
ATOM 3445 C C . PHE B 1 49 ? 2.883 5.422 15.844 1 95 49 PHE B C 1
ATOM 3447 O O . PHE B 1 49 ? 3.918 4.879 15.461 1 95 49 PHE B O 1
ATOM 3454 N N . ILE B 1 50 ? 2.824 6.633 16.297 1 93.75 50 ILE B N 1
ATOM 3455 C CA . ILE B 1 50 ? 3.996 7.504 16.297 1 93.75 50 ILE B CA 1
ATOM 3456 C C . ILE B 1 50 ? 5.051 6.945 17.25 1 93.75 50 ILE B C 1
ATOM 3458 O O . ILE B 1 50 ? 6.227 6.84 16.891 1 93.75 50 ILE B O 1
ATOM 3462 N N . LEU B 1 51 ? 4.645 6.57 18.406 1 94.5 51 LEU B N 1
ATOM 3463 C CA . LEU B 1 51 ? 5.566 6.023 19.406 1 94.5 51 LEU B CA 1
ATOM 3464 C C . LEU B 1 51 ? 6.18 4.719 18.906 1 94.5 51 LEU B C 1
ATOM 3466 O O . LEU B 1 51 ? 7.367 4.465 19.125 1 94.5 51 LEU B O 1
ATOM 3470 N N . ALA B 1 52 ? 5.336 3.902 18.312 1 95.19 52 ALA B N 1
ATOM 3471 C CA . ALA B 1 52 ? 5.848 2.652 17.766 1 95.19 52 ALA B CA 1
ATOM 3472 C C . ALA B 1 52 ? 6.906 2.92 16.688 1 95.19 52 ALA B C 1
ATOM 3474 O O . ALA B 1 52 ? 7.891 2.186 16.594 1 95.19 52 ALA B O 1
ATOM 3475 N N . GLY B 1 53 ? 6.699 3.922 15.906 1 94.12 53 GLY B N 1
ATOM 3476 C CA . GLY B 1 53 ? 7.691 4.309 14.914 1 94.12 53 GLY B CA 1
ATOM 3477 C C . GLY B 1 53 ? 9.039 4.652 15.523 1 94.12 53 GLY B C 1
ATOM 3478 O O . GLY B 1 53 ? 10.078 4.293 14.969 1 94.12 53 GLY B O 1
ATOM 3479 N N . ILE B 1 54 ? 9.031 5.293 16.641 1 93.25 54 ILE B N 1
ATOM 3480 C CA . ILE B 1 54 ? 10.258 5.648 17.359 1 93.25 54 ILE B CA 1
ATOM 3481 C C . ILE B 1 54 ? 11 4.379 17.766 1 93.25 54 ILE B C 1
ATOM 3483 O O . ILE B 1 54 ? 12.219 4.293 17.609 1 93.25 54 ILE B O 1
ATOM 3487 N N . ILE B 1 55 ? 10.242 3.453 18.203 1 93.69 55 ILE B N 1
ATOM 3488 C CA . ILE B 1 55 ? 10.82 2.238 18.766 1 93.69 55 ILE B CA 1
ATOM 3489 C C . ILE B 1 55 ? 11.422 1.385 17.656 1 93.69 55 ILE B C 1
ATOM 3491 O O . ILE B 1 55 ? 12.555 0.906 17.781 1 93.69 55 ILE B O 1
ATOM 3495 N N . VAL B 1 56 ? 10.766 1.312 16.562 1 93.81 56 VAL B N 1
ATOM 3496 C CA . VAL B 1 56 ? 11.18 0.353 15.539 1 93.81 56 VAL B CA 1
ATOM 3497 C C . VAL B 1 56 ? 12.055 1.048 14.5 1 93.81 56 VAL B C 1
ATOM 3499 O O . VAL B 1 56 ? 12.695 0.389 13.672 1 93.81 56 VAL B O 1
ATOM 3502 N N . GLY B 1 57 ? 12.109 2.338 14.523 1 92.62 57 GLY B N 1
ATOM 3503 C CA . GLY B 1 57 ? 12.812 3.117 13.516 1 92.62 57 GLY B CA 1
ATOM 3504 C C . GLY B 1 57 ? 14.32 3.002 13.617 1 92.62 57 GLY B C 1
ATOM 3505 O O . GLY B 1 57 ? 14.844 2.279 14.469 1 92.62 57 GLY B O 1
ATOM 3506 N N . PRO B 1 58 ? 15.039 3.629 12.688 1 90.69 58 PRO B N 1
ATOM 3507 C CA . PRO B 1 58 ? 16.5 3.523 12.625 1 90.69 58 PRO B CA 1
ATOM 3508 C C . PRO B 1 58 ? 17.188 4.027 13.891 1 90.69 58 PRO B C 1
ATOM 3510 O O . PRO B 1 58 ? 18.281 3.568 14.234 1 90.69 58 PRO B O 1
ATOM 3513 N N . TYR B 1 59 ? 16.562 4.875 14.664 1 90.06 59 TYR B N 1
ATOM 3514 C CA . TYR B 1 59 ? 17.188 5.473 15.844 1 90.06 59 TYR B CA 1
ATOM 3515 C C . TYR B 1 59 ? 16.719 4.77 17.125 1 90.06 59 TYR B C 1
ATOM 3517 O O . TYR B 1 59 ? 17.156 5.121 18.219 1 90.06 59 TYR B O 1
ATOM 3525 N N . GLY B 1 60 ? 15.789 3.838 16.969 1 91.69 60 GLY B N 1
ATOM 3526 C CA . GLY B 1 60 ? 15.383 2.984 18.078 1 91.69 60 GLY B CA 1
ATOM 3527 C C . GLY B 1 60 ? 16.047 1.62 18.047 1 91.69 60 GLY B C 1
ATOM 3528 O O . GLY B 1 60 ? 17.266 1.518 18.094 1 91.69 60 GLY B O 1
ATOM 3529 N N . PHE B 1 61 ? 15.258 0.61 17.766 1 91.12 61 PHE B N 1
ATOM 3530 C CA . PHE B 1 61 ? 15.805 -0.741 17.688 1 91.12 61 PHE B CA 1
ATOM 3531 C C . PHE B 1 61 ? 16.281 -1.048 16.266 1 91.12 61 PHE B C 1
ATOM 3533 O O . PHE B 1 61 ? 16.797 -2.135 16 1 91.12 61 PHE B O 1
ATOM 3540 N N . ASN B 1 62 ? 16.094 -0.108 15.414 1 89.5 62 ASN B N 1
ATOM 3541 C CA . ASN B 1 62 ? 16.562 -0.211 14.039 1 89.5 62 ASN B CA 1
ATOM 3542 C C . ASN B 1 62 ? 16 -1.449 13.344 1 89.5 62 ASN B C 1
ATOM 3544 O O . ASN B 1 62 ? 16.734 -2.156 12.641 1 89.5 62 ASN B O 1
ATOM 3548 N N . LEU B 1 63 ? 14.812 -1.727 13.641 1 89.38 63 LEU B N 1
ATOM 3549 C CA . LEU B 1 63 ? 14.133 -2.838 12.984 1 89.38 63 LEU B CA 1
ATOM 3550 C C . LEU B 1 63 ? 13.742 -2.475 11.555 1 89.38 63 LEU B C 1
ATOM 3552 O O . LEU B 1 63 ? 13.789 -3.324 10.664 1 89.38 63 LEU B O 1
ATOM 3556 N N . LEU B 1 64 ? 13.32 -1.256 11.367 1 88.88 64 LEU B N 1
ATOM 3557 C CA . LEU B 1 64 ? 12.891 -0.759 10.062 1 88.88 64 LEU B CA 1
ATOM 3558 C C . LEU B 1 64 ? 13.805 0.367 9.586 1 88.88 64 LEU B C 1
ATOM 3560 O O . LEU B 1 64 ? 14.078 1.311 10.328 1 88.88 64 LEU B O 1
ATOM 3564 N N . LYS B 1 65 ? 14.234 0.198 8.375 1 86.31 65 LYS B N 1
ATOM 3565 C CA . LYS B 1 65 ? 15.016 1.262 7.75 1 86.31 65 LYS B CA 1
ATOM 3566 C C . LYS B 1 65 ? 14.133 2.156 6.883 1 86.31 65 LYS B C 1
ATOM 3568 O O . LYS B 1 65 ? 13.141 1.696 6.32 1 86.31 65 LYS B O 1
ATOM 3573 N N . LYS B 1 66 ? 14.523 3.359 6.852 1 82.56 66 LYS B N 1
ATOM 3574 C CA . LYS B 1 66 ? 13.828 4.254 5.93 1 82.56 66 LYS B CA 1
ATOM 3575 C C . LYS B 1 66 ? 14.25 3.988 4.488 1 82.56 66 LYS B C 1
ATOM 3577 O O . LYS B 1 66 ? 15.414 4.16 4.133 1 82.56 66 LYS B O 1
ATOM 3582 N N . ASN B 1 67 ? 13.422 3.33 3.756 1 85.25 67 ASN B N 1
ATOM 3583 C CA . ASN B 1 67 ? 13.688 3.051 2.348 1 85.25 67 ASN B CA 1
ATOM 3584 C C . ASN B 1 67 ? 12.562 3.574 1.454 1 85.25 67 ASN B C 1
ATOM 3586 O O . ASN B 1 67 ? 11.703 4.324 1.91 1 85.25 67 ASN B O 1
ATOM 3590 N N . SER B 1 68 ? 12.617 3.285 0.257 1 85.5 68 SER B N 1
ATOM 3591 C CA . SER B 1 68 ? 11.664 3.82 -0.706 1 85.5 68 SER B CA 1
ATOM 3592 C C . SER B 1 68 ? 10.25 3.309 -0.428 1 85.5 68 SER B C 1
ATOM 3594 O O . SER B 1 68 ? 9.266 3.99 -0.722 1 85.5 68 SER B O 1
ATOM 3596 N N . ALA B 1 69 ? 10.195 2.176 0.161 1 87.06 69 ALA B N 1
ATOM 3597 C CA . ALA B 1 69 ? 8.891 1.605 0.485 1 87.06 69 ALA B CA 1
ATOM 3598 C C . ALA B 1 69 ? 8.188 2.428 1.56 1 87.06 69 ALA B C 1
ATOM 3600 O O . ALA B 1 69 ? 7.023 2.807 1.396 1 87.06 69 ALA B O 1
ATOM 3601 N N . ILE B 1 70 ? 8.883 2.723 2.576 1 87.69 70 ILE B N 1
ATOM 3602 C CA . ILE B 1 70 ? 8.328 3.49 3.686 1 87.69 70 ILE B CA 1
ATOM 3603 C C . ILE B 1 70 ? 8 4.906 3.219 1 87.69 70 ILE B C 1
ATOM 3605 O O . ILE B 1 70 ? 6.973 5.473 3.598 1 87.69 70 ILE B O 1
ATOM 3609 N N . GLU B 1 71 ? 8.836 5.43 2.398 1 88.94 71 GLU B N 1
ATOM 3610 C CA . GLU B 1 71 ? 8.617 6.773 1.876 1 88.94 71 GLU B CA 1
ATOM 3611 C C . GLU B 1 71 ? 7.344 6.832 1.033 1 88.94 71 GLU B C 1
ATOM 3613 O O . GLU B 1 71 ? 6.555 7.773 1.158 1 88.94 71 GLU B O 1
ATOM 3618 N N . LEU B 1 72 ? 7.215 5.887 0.237 1 89.69 72 LEU B N 1
ATOM 3619 C CA . LEU B 1 72 ? 6.043 5.871 -0.633 1 89.69 72 LEU B CA 1
ATOM 3620 C C . LEU B 1 72 ? 4.766 5.699 0.178 1 89.69 72 LEU B C 1
ATOM 3622 O O . LEU B 1 72 ? 3.803 6.449 -0.002 1 89.69 72 LEU B O 1
ATOM 3626 N N . PHE B 1 73 ? 4.711 4.766 1.095 1 90.5 73 PHE B N 1
ATOM 3627 C CA . PHE B 1 73 ? 3.529 4.516 1.911 1 90.5 73 PHE B CA 1
ATOM 3628 C C . PHE B 1 73 ? 3.201 5.73 2.775 1 90.5 73 PHE B C 1
ATOM 3630 O O . PHE B 1 73 ? 2.033 6.086 2.934 1 90.5 73 PHE B O 1
ATOM 3637 N N . SER B 1 74 ? 4.246 6.277 3.33 1 91.31 74 SER B N 1
ATOM 3638 C CA . SER B 1 74 ? 4.055 7.449 4.18 1 91.31 74 SER B CA 1
ATOM 3639 C C . SER B 1 74 ? 3.465 8.609 3.389 1 91.31 74 SER B C 1
ATOM 3641 O O . SER B 1 74 ? 2.59 9.328 3.885 1 91.31 74 SER B O 1
ATOM 3643 N N . THR B 1 75 ? 3.938 8.805 2.176 1 92.31 75 THR B N 1
ATOM 3644 C CA . THR B 1 75 ? 3.428 9.867 1.315 1 92.31 75 THR B CA 1
ATOM 3645 C C . THR B 1 75 ? 1.958 9.633 0.978 1 92.31 75 THR B C 1
ATOM 3647 O O . THR B 1 75 ? 1.155 10.562 0.995 1 92.31 75 THR B O 1
ATOM 3650 N N . ILE B 1 76 ? 1.646 8.406 0.71 1 95.12 76 ILE B N 1
ATOM 3651 C CA . ILE B 1 76 ? 0.26 8.062 0.411 1 95.12 76 ILE B CA 1
ATOM 3652 C C . ILE B 1 76 ? -0.625 8.391 1.611 1 95.12 76 ILE B C 1
ATOM 3654 O O . ILE B 1 76 ? -1.686 9 1.461 1 95.12 76 ILE B O 1
ATOM 3658 N N . GLY B 1 77 ? -0.196 7.996 2.756 1 95.38 77 GLY B N 1
ATOM 3659 C CA . GLY B 1 77 ? -0.964 8.25 3.965 1 95.38 77 GLY B CA 1
ATOM 3660 C C . GLY B 1 77 ? -1.188 9.727 4.23 1 95.38 77 GLY B C 1
ATOM 3661 O O . GLY B 1 77 ? -2.297 10.133 4.578 1 95.38 77 GLY B O 1
ATOM 3662 N N . LEU B 1 78 ? -0.152 10.484 4.027 1 94.56 78 LEU B N 1
ATOM 3663 C CA . LEU B 1 78 ? -0.233 11.93 4.242 1 94.56 78 LEU B CA 1
ATOM 3664 C C . LEU B 1 78 ? -1.227 12.562 3.277 1 94.56 78 LEU B C 1
ATOM 3666 O O . LEU B 1 78 ? -2.08 13.352 3.689 1 94.56 78 LEU B O 1
ATOM 3670 N N . LEU B 1 79 ? -1.104 12.242 2.041 1 95.75 79 LEU B N 1
ATOM 3671 C CA . LEU B 1 79 ? -2 12.797 1.032 1 95.75 79 LEU B CA 1
ATOM 3672 C C . LEU B 1 79 ? -3.434 12.328 1.262 1 95.75 79 LEU B C 1
ATOM 3674 O O . LEU B 1 79 ? -4.383 13.078 1.008 1 95.75 79 LEU B O 1
ATOM 3678 N N . TYR B 1 80 ? -3.541 11.125 1.814 1 95.94 80 TYR B N 1
ATOM 3679 C CA . TYR B 1 80 ? -4.859 10.586 2.135 1 95.94 80 TYR B CA 1
ATOM 3680 C C . TYR B 1 80 ? -5.543 11.422 3.213 1 95.94 80 TYR B C 1
ATOM 3682 O O . TYR B 1 80 ? -6.73 11.727 3.105 1 95.94 80 TYR B O 1
ATOM 3690 N N . ILE B 1 81 ? -4.832 11.781 4.203 1 94.12 81 ILE B N 1
ATOM 3691 C CA . ILE B 1 81 ? -5.383 12.562 5.305 1 94.12 81 ILE B CA 1
ATOM 3692 C C . ILE B 1 81 ? -5.906 13.891 4.777 1 94.12 81 ILE B C 1
ATOM 3694 O O . ILE B 1 81 ? -7.031 14.297 5.094 1 94.12 81 ILE B O 1
ATOM 3698 N N . MET B 1 82 ? -5.102 14.484 3.949 1 93.75 82 MET B N 1
ATOM 3699 C CA . MET B 1 82 ? -5.469 15.797 3.424 1 93.75 82 MET B CA 1
ATOM 3700 C C . MET B 1 82 ? -6.668 15.688 2.488 1 93.75 82 MET B C 1
ATOM 3702 O O . MET B 1 82 ? -7.539 16.562 2.484 1 93.75 82 MET B O 1
ATOM 3706 N N . PHE B 1 83 ? -6.688 14.641 1.725 1 96.5 83 PHE B N 1
ATOM 3707 C CA . PHE B 1 83 ? -7.816 14.391 0.833 1 96.5 83 PHE B CA 1
ATOM 3708 C C . PHE B 1 83 ? -9.102 14.203 1.628 1 96.5 83 PHE B C 1
ATOM 3710 O O . PHE B 1 83 ? -10.141 14.781 1.292 1 96.5 83 PHE B O 1
ATOM 3717 N N . ILE B 1 84 ? -9.031 13.406 2.709 1 95.94 84 ILE B N 1
ATOM 3718 C CA . ILE B 1 84 ? -10.195 13.125 3.541 1 95.94 84 ILE B CA 1
ATOM 3719 C C . ILE B 1 84 ? -10.688 14.406 4.203 1 95.94 84 ILE B C 1
ATOM 3721 O O . ILE B 1 84 ? -11.891 14.656 4.281 1 95.94 84 ILE B O 1
ATOM 3725 N N . ALA B 1 85 ? -9.781 15.203 4.641 1 94.25 85 ALA B N 1
ATOM 3726 C CA . ALA B 1 85 ? -10.148 16.484 5.238 1 94.25 85 ALA B CA 1
ATOM 3727 C C . ALA B 1 85 ? -10.938 17.344 4.25 1 94.25 85 ALA B C 1
ATOM 3729 O O . ALA B 1 85 ? -11.906 18.016 4.633 1 94.25 85 ALA B O 1
ATOM 3730 N N . GLY B 1 86 ? -10.555 17.312 3.012 1 94.19 86 GLY B N 1
ATOM 3731 C CA . GLY B 1 86 ? -11.227 18.094 1.988 1 94.19 86 GLY B CA 1
ATOM 3732 C C . GLY B 1 86 ? -12.586 17.531 1.613 1 94.19 86 GLY B C 1
ATOM 3733 O O . GLY B 1 86 ? -13.562 18.281 1.5 1 94.19 86 GLY B O 1
ATOM 3734 N N . ILE B 1 87 ? -12.617 16.234 1.488 1 95.12 87 ILE B N 1
ATOM 3735 C CA . ILE B 1 87 ? -13.828 15.633 0.951 1 95.12 87 ILE B CA 1
ATOM 3736 C C . ILE B 1 87 ? -14.906 15.586 2.033 1 95.12 87 ILE B C 1
ATOM 3738 O O . ILE B 1 87 ? -16.094 15.531 1.729 1 95.12 87 ILE B O 1
ATOM 3742 N N . GLU B 1 88 ? -14.578 15.656 3.289 1 94.38 88 GLU B N 1
ATOM 3743 C CA . GLU B 1 88 ? -15.531 15.555 4.387 1 94.38 88 GLU B CA 1
ATOM 3744 C C . GLU B 1 88 ? -16.078 16.922 4.777 1 94.38 88 GLU B C 1
ATOM 3746 O O . GLU B 1 88 ? -17.062 17.031 5.5 1 94.38 88 GLU B O 1
ATOM 3751 N N . LEU B 1 89 ? -15.461 17.922 4.25 1 92.44 89 LEU B N 1
ATOM 3752 C CA . LEU B 1 89 ? -15.852 19.281 4.621 1 92.44 89 LEU B CA 1
ATOM 3753 C C . LEU B 1 89 ? -17.25 19.594 4.121 1 92.44 89 LEU B C 1
ATOM 3755 O O . LEU B 1 89 ? -17.625 19.188 3.018 1 92.44 89 LEU B O 1
ATOM 3759 N N . ASP B 1 90 ? -17.953 20.312 4.973 1 91.25 90 ASP B N 1
ATOM 3760 C CA . ASP B 1 90 ? -19.203 20.906 4.484 1 91.25 90 ASP B CA 1
ATOM 3761 C C . ASP B 1 90 ? -18.906 22.156 3.648 1 91.25 90 ASP B C 1
ATOM 3763 O O . ASP B 1 90 ? -18.578 23.219 4.191 1 91.25 90 ASP B O 1
ATOM 3767 N N . LEU B 1 91 ? -19.125 22.031 2.42 1 88.88 91 LEU B N 1
ATOM 3768 C CA . LEU B 1 91 ? -18.75 23.109 1.5 1 88.88 91 LEU B CA 1
ATOM 3769 C C . LEU B 1 91 ? -19.594 24.344 1.749 1 88.88 91 LEU B C 1
ATOM 3771 O O . LEU B 1 91 ? -19.125 25.469 1.588 1 88.88 91 LEU B O 1
ATOM 3775 N N . ALA B 1 92 ? -20.828 24.062 2.078 1 88.06 92 ALA B N 1
ATOM 3776 C CA . ALA B 1 92 ? -21.703 25.203 2.385 1 88.06 92 ALA B CA 1
ATOM 3777 C C . ALA B 1 92 ? -21.188 25.969 3.602 1 88.06 92 ALA B C 1
ATOM 3779 O O . ALA B 1 92 ? -21.109 27.203 3.58 1 88.06 92 ALA B O 1
ATOM 3780 N N . GLU B 1 93 ? -20.844 25.25 4.535 1 87.06 93 GLU B N 1
ATOM 3781 C CA . GLU B 1 93 ? -20.297 25.859 5.738 1 87.06 93 GLU B CA 1
ATOM 3782 C C . GLU B 1 93 ? -18.953 26.531 5.453 1 87.06 93 GLU B C 1
ATOM 3784 O O . GLU B 1 93 ? -18.656 27.609 5.965 1 87.06 93 GLU B O 1
ATOM 3789 N N . PHE B 1 94 ? -18.172 25.891 4.688 1 87.75 94 PHE B N 1
ATOM 3790 C CA . PHE B 1 94 ? -16.844 26.375 4.34 1 87.75 94 PHE B CA 1
ATOM 3791 C C . PHE B 1 94 ? -16.938 27.703 3.586 1 87.75 94 PHE B C 1
ATOM 3793 O O . PHE B 1 94 ? -16.172 28.625 3.838 1 87.75 94 PHE B O 1
ATOM 3800 N N . LYS B 1 95 ? -17.859 27.781 2.77 1 89.44 95 LYS B N 1
ATOM 3801 C CA . LYS B 1 95 ? -18.078 29.016 2.008 1 89.44 95 LYS B CA 1
ATOM 3802 C C . LYS B 1 95 ? -18.578 30.141 2.908 1 89.44 95 LYS B C 1
ATOM 3804 O O . LYS B 1 95 ? -18.188 31.297 2.734 1 89.44 95 LYS B O 1
ATOM 3809 N N . LYS B 1 96 ? -19.406 29.75 3.791 1 90.19 96 LYS B N 1
ATOM 3810 C CA . LYS B 1 96 ? -19.969 30.719 4.719 1 90.19 96 LYS B CA 1
ATOM 3811 C C . LYS B 1 96 ? -18.906 31.266 5.668 1 90.19 96 LYS B C 1
ATOM 3813 O O . LYS B 1 96 ? -18.969 32.406 6.09 1 90.19 96 LYS B O 1
ATOM 3818 N N . THR B 1 97 ? -17.922 30.453 5.941 1 90 97 THR B N 1
ATOM 3819 C CA . THR B 1 97 ? -16.938 30.828 6.949 1 90 97 THR B CA 1
ATOM 3820 C C . THR B 1 97 ? -15.586 31.125 6.305 1 90 97 THR B C 1
ATOM 3822 O O . THR B 1 97 ? -14.547 31.047 6.965 1 90 97 THR B O 1
ATOM 3825 N N . LYS B 1 98 ? -15.594 31.359 5.094 1 90.81 98 LYS B N 1
ATOM 3826 C CA . LYS B 1 98 ? -14.352 31.609 4.367 1 90.81 98 LYS B CA 1
ATOM 3827 C C . LYS B 1 98 ? -13.57 32.75 4.992 1 90.81 98 LYS B C 1
ATOM 3829 O O . LYS B 1 98 ? -12.344 32.688 5.113 1 90.81 98 LYS B O 1
ATOM 3834 N N . HIS B 1 99 ? -14.242 33.781 5.41 1 94.69 99 HIS B N 1
ATOM 3835 C CA . HIS B 1 99 ? -13.578 34.906 6.027 1 94.69 99 HIS B CA 1
ATOM 3836 C C . HIS B 1 99 ? -12.945 34.531 7.359 1 94.69 99 HIS B C 1
ATOM 3838 O O . HIS B 1 99 ? -11.867 35 7.707 1 94.69 99 HIS B O 1
ATOM 3844 N N . LYS B 1 100 ? -13.562 33.688 8.07 1 96.25 100 LYS B N 1
ATOM 3845 C CA . LYS B 1 100 ? -13.016 33.219 9.344 1 96.25 100 LYS B CA 1
ATOM 3846 C C . LYS B 1 100 ? -11.781 32.344 9.117 1 96.25 100 LYS B C 1
ATOM 3848 O O . LYS B 1 100 ? -10.828 32.406 9.898 1 96.25 100 LYS B O 1
ATOM 3853 N N . SER B 1 101 ? -11.891 31.578 8.039 1 94.94 101 SER B N 1
ATOM 3854 C CA . SER B 1 101 ? -10.734 30.75 7.684 1 94.94 101 SER B CA 1
ATOM 3855 C C . SER B 1 101 ? -9.531 31.625 7.336 1 94.94 101 SER B C 1
ATOM 3857 O O . SER B 1 101 ? -8.398 31.297 7.707 1 94.94 101 SER B O 1
ATOM 3859 N N . PHE B 1 102 ? -9.781 32.656 6.652 1 95.62 102 PHE B N 1
ATOM 3860 C CA . PHE B 1 102 ? -8.719 33.594 6.273 1 95.62 102 PHE B CA 1
ATOM 3861 C C . PHE B 1 102 ? -8.109 34.25 7.508 1 95.62 102 PHE B C 1
ATOM 3863 O O . PHE B 1 102 ? -6.891 34.375 7.609 1 95.62 102 PHE B O 1
ATOM 3870 N N . VAL B 1 103 ? -8.953 34.656 8.391 1 96.94 103 VAL B N 1
ATOM 3871 C CA . VAL B 1 103 ? -8.492 35.312 9.617 1 96.94 103 VAL B CA 1
ATOM 3872 C C . VAL B 1 103 ? -7.672 34.312 10.445 1 96.94 103 VAL B C 1
ATOM 3874 O O . VAL B 1 103 ? -6.578 34.656 10.906 1 96.94 103 VAL B O 1
ATOM 3877 N N . PHE B 1 104 ? -8.188 33.188 10.617 1 97.5 104 PHE B N 1
ATOM 3878 C CA . PHE B 1 104 ? -7.445 32.188 11.367 1 97.5 104 PHE B CA 1
ATOM 3879 C C . PHE B 1 104 ? -6.125 31.859 10.672 1 97.5 104 PHE B C 1
ATOM 3881 O O . PHE B 1 104 ? -5.094 31.719 11.328 1 97.5 104 PHE B O 1
ATOM 3888 N N . GLY B 1 105 ? -6.223 31.672 9.359 1 95.94 105 GLY B N 1
ATOM 3889 C CA . GLY B 1 105 ? -5.004 31.438 8.609 1 95.94 105 GLY B CA 1
ATOM 3890 C C . GLY B 1 105 ? -3.951 32.5 8.82 1 95.94 105 GLY B C 1
ATOM 3891 O O . GLY B 1 105 ? -2.768 32.188 8.977 1 95.94 105 GLY B O 1
ATOM 3892 N N . PHE B 1 106 ? -4.41 33.656 8.828 1 96.19 106 PHE B N 1
ATOM 3893 C CA . PHE B 1 106 ? -3.506 34.781 9.055 1 96.19 106 PHE B CA 1
ATOM 3894 C C . PHE B 1 106 ? -2.936 34.75 10.469 1 96.19 106 PHE B C 1
ATOM 3896 O O . PHE B 1 106 ? -1.736 34.938 10.664 1 96.19 106 PHE B O 1
ATOM 3903 N N . LEU B 1 107 ? -3.76 34.5 11.43 1 97.44 107 LEU B N 1
ATOM 3904 C CA . LEU B 1 107 ? -3.332 34.469 12.828 1 97.44 107 LEU B CA 1
ATOM 3905 C C . LEU B 1 107 ? -2.344 33.344 13.062 1 97.44 107 LEU B C 1
ATOM 3907 O O . LEU B 1 107 ? -1.318 33.531 13.719 1 97.44 107 LEU B O 1
ATOM 3911 N N . THR B 1 108 ? -2.674 32.188 12.523 1 96.88 108 THR B N 1
ATOM 3912 C CA . THR B 1 108 ? -1.848 31 12.758 1 96.88 108 THR B CA 1
ATOM 3913 C C . THR B 1 108 ? -0.561 31.078 11.938 1 96.88 108 THR B C 1
ATOM 3915 O O . THR B 1 108 ? 0.383 30.328 12.188 1 96.88 108 THR B O 1
ATOM 3918 N N . PHE B 1 109 ? -0.566 31.953 11.008 1 95.94 109 PHE B N 1
ATOM 3919 C CA . PHE B 1 109 ? 0.644 32.219 10.242 1 95.94 109 PHE B CA 1
ATOM 3920 C C . PHE B 1 109 ? 1.508 33.25 10.953 1 95.94 109 PHE B C 1
ATOM 3922 O O . PHE B 1 109 ? 2.703 33.031 11.164 1 95.94 109 PHE B O 1
ATOM 3929 N N . SER B 1 110 ? 0.977 34.312 11.398 1 96.5 110 SER B N 1
ATOM 3930 C CA . SER B 1 110 ? 1.693 35.5 11.883 1 96.5 110 SER B CA 1
ATOM 3931 C C . SER B 1 110 ? 2.125 35.312 13.336 1 96.5 110 SER B C 1
ATOM 3933 O O . SER B 1 110 ? 3.266 35.625 13.688 1 96.5 110 SER B O 1
ATOM 3935 N N . ILE B 1 111 ? 1.291 34.812 14.125 1 97.44 111 ILE B N 1
ATOM 3936 C CA . ILE B 1 111 ? 1.554 34.781 15.562 1 97.44 111 ILE B CA 1
ATOM 3937 C C . ILE B 1 111 ? 2.727 33.844 15.852 1 97.44 111 ILE B C 1
ATOM 3939 O O . ILE B 1 111 ? 3.668 34.219 16.547 1 97.44 111 ILE B O 1
ATOM 3943 N N . PRO B 1 112 ? 2.699 32.656 15.312 1 97 112 PRO B N 1
ATOM 3944 C CA . PRO B 1 112 ? 3.848 31.797 15.562 1 97 112 PRO B CA 1
ATOM 3945 C C . PRO B 1 112 ? 5.164 32.406 15.078 1 97 112 PRO B C 1
ATOM 3947 O O . PRO B 1 112 ? 6.195 32.25 15.742 1 97 112 PRO B O 1
ATOM 3950 N N . ILE B 1 113 ? 5.125 33.031 13.992 1 95.88 113 ILE B N 1
ATOM 3951 C CA . ILE B 1 113 ? 6.332 33.656 13.445 1 95.88 113 ILE B CA 1
ATOM 3952 C C . ILE B 1 113 ? 6.777 34.812 14.344 1 95.88 113 ILE B C 1
ATOM 3954 O O . ILE B 1 113 ? 7.965 34.938 14.641 1 95.88 113 ILE B O 1
ATOM 3958 N N . LEU B 1 114 ? 5.875 35.594 14.773 1 96.75 114 LEU B N 1
ATOM 3959 C CA . LEU B 1 114 ? 6.172 36.781 15.578 1 96.75 114 LEU B CA 1
ATOM 3960 C C . LEU B 1 114 ? 6.742 36.375 16.938 1 96.75 114 LEU B C 1
ATOM 3962 O O . LEU B 1 114 ? 7.559 37.094 17.5 1 96.75 114 LEU B O 1
ATOM 3966 N N . ILE B 1 115 ? 6.324 35.312 17.406 1 96.38 115 ILE B N 1
ATOM 3967 C CA . ILE B 1 115 ? 6.84 34.844 18.688 1 96.38 115 ILE B CA 1
ATOM 3968 C C . ILE B 1 115 ? 8.133 34.062 18.453 1 96.38 115 ILE B C 1
ATOM 3970 O O . ILE B 1 115 ? 9.055 34.125 19.281 1 96.38 115 ILE B O 1
ATOM 3974 N N . GLY B 1 116 ? 8.188 33.344 17.422 1 96.56 116 GLY B N 1
ATOM 3975 C CA . GLY B 1 116 ? 9.312 32.469 17.141 1 96.56 116 GLY B CA 1
ATOM 3976 C C . GLY B 1 116 ? 10.578 33.219 16.75 1 96.56 116 GLY B C 1
ATOM 3977 O O . GLY B 1 116 ? 11.68 32.812 17.141 1 96.56 116 GLY B O 1
ATOM 3978 N N . PHE B 1 117 ? 10.398 34.281 16.047 1 96.06 117 PHE B N 1
ATOM 3979 C CA . PHE B 1 117 ? 11.555 35.031 15.539 1 96.06 117 PHE B CA 1
ATOM 3980 C C . PHE B 1 117 ? 12.391 35.562 16.688 1 96.06 117 PHE B C 1
ATOM 3982 O O . PHE B 1 117 ? 13.602 35.344 16.734 1 96.06 117 PHE B O 1
ATOM 3989 N N . PRO B 1 118 ? 11.828 36.281 17.609 1 96.62 118 PRO B N 1
ATOM 3990 C CA . PRO B 1 118 ? 12.641 36.812 18.719 1 96.62 118 PRO B CA 1
ATOM 3991 C C . PRO B 1 118 ? 13.289 35.719 19.547 1 96.62 118 PRO B C 1
ATOM 3993 O O . PRO B 1 118 ? 14.391 35.875 20.078 1 96.62 118 PRO B O 1
ATOM 3996 N N . VAL B 1 119 ? 12.641 34.625 19.719 1 96.12 119 VAL B N 1
ATOM 3997 C CA . VAL B 1 119 ? 13.211 33.531 20.484 1 96.12 119 VAL B CA 1
ATOM 3998 C C . VAL B 1 119 ? 14.43 32.969 19.766 1 96.12 119 VAL B C 1
ATOM 4000 O O . VAL B 1 119 ? 15.469 32.719 20.391 1 96.12 119 VAL B O 1
ATOM 4003 N N . CYS B 1 120 ? 14.32 32.781 18.469 1 95.88 120 CYS B N 1
ATOM 4004 C CA . CYS B 1 120 ? 15.422 32.25 17.688 1 95.88 120 CYS B CA 1
ATOM 4005 C C . CYS B 1 120 ? 16.578 33.25 17.609 1 95.88 120 CYS B C 1
ATOM 4007 O O . CYS B 1 120 ? 17.734 32.875 17.781 1 95.88 120 CYS B O 1
ATOM 4009 N N . TYR B 1 121 ? 16.266 34.5 17.469 1 95.88 121 TYR B N 1
ATOM 4010 C CA . TYR B 1 121 ? 17.297 35.531 17.266 1 95.88 121 TYR B CA 1
ATOM 4011 C C . TYR B 1 121 ? 17.938 35.938 18.594 1 95.88 121 TYR B C 1
ATOM 4013 O O . TYR B 1 121 ? 19.156 35.938 18.719 1 95.88 121 TYR B O 1
ATOM 4021 N N . TYR B 1 122 ? 17.188 36.188 19.609 1 95.44 122 TYR B N 1
ATOM 4022 C CA . TYR B 1 122 ? 17.719 36.75 20.859 1 95.44 122 TYR B CA 1
ATOM 4023 C C . TYR B 1 122 ? 18.062 35.656 21.844 1 95.44 122 TYR B C 1
ATOM 4025 O O . TYR B 1 122 ? 19.062 35.719 22.547 1 95.44 122 TYR B O 1
ATOM 4033 N N . LEU B 1 123 ? 17.234 34.719 21.906 1 92.81 123 LEU B N 1
ATOM 4034 C CA . LEU B 1 123 ? 17.422 33.688 22.922 1 92.81 123 LEU B CA 1
ATOM 4035 C C . LEU B 1 123 ? 18.422 32.625 22.438 1 92.81 123 LEU B C 1
ATOM 4037 O O . LEU B 1 123 ? 19.344 32.25 23.172 1 92.81 123 LEU B O 1
ATOM 4041 N N . LEU B 1 124 ? 18.281 32.156 21.203 1 93.88 124 LEU B N 1
ATOM 4042 C CA . LEU B 1 124 ? 19.125 31.078 20.719 1 93.88 124 LEU B CA 1
ATOM 4043 C C . LEU B 1 124 ? 20.359 31.625 20.016 1 93.88 124 LEU B C 1
ATOM 4045 O O . LEU B 1 124 ? 21.297 30.875 19.703 1 93.88 124 LEU B O 1
ATOM 4049 N N . GLY B 1 125 ? 20.297 32.906 19.609 1 93.25 125 GLY B N 1
ATOM 4050 C CA . GLY B 1 125 ? 21.469 33.562 19.031 1 93.25 125 GLY B CA 1
ATOM 4051 C C . GLY B 1 125 ? 21.672 33.25 17.562 1 93.25 125 GLY B C 1
ATOM 4052 O O . GLY B 1 125 ? 22.797 33.25 17.062 1 93.25 125 GLY B O 1
ATOM 4053 N N . TYR B 1 126 ? 20.594 32.969 16.922 1 94.19 126 TYR B N 1
ATOM 4054 C CA . TYR B 1 126 ? 20.688 32.625 15.5 1 94.19 126 TYR B CA 1
ATOM 4055 C C . TYR B 1 126 ? 20.891 33.906 14.656 1 94.19 126 TYR B C 1
ATOM 4057 O O . TYR B 1 126 ? 20.578 35 15.102 1 94.19 126 TYR B O 1
ATOM 4065 N N . SER B 1 127 ? 21.406 33.719 13.469 1 93.1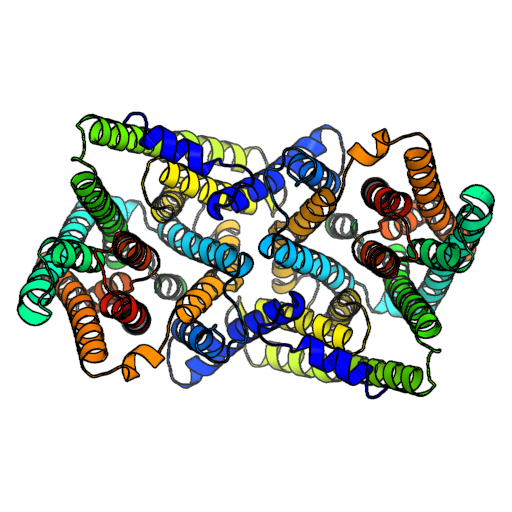2 127 SER B N 1
ATOM 4066 C CA . SER B 1 127 ? 21.484 34.812 12.5 1 93.12 127 SER B CA 1
ATOM 4067 C C . SER B 1 127 ? 20.109 35.219 12.016 1 93.12 127 SER B C 1
ATOM 4069 O O . SER B 1 127 ? 19.125 34.5 12.242 1 93.12 127 SER B O 1
ATOM 4071 N N . MET B 1 128 ? 20.016 36.344 11.383 1 91.12 128 MET B N 1
ATOM 4072 C CA . MET B 1 128 ? 18.766 36.875 10.875 1 91.12 128 MET B CA 1
ATOM 4073 C C . MET B 1 128 ? 18.094 35.875 9.922 1 91.12 128 MET B C 1
ATOM 4075 O O . MET B 1 128 ? 16.922 35.562 10.07 1 91.12 128 MET B O 1
ATOM 4079 N N . LEU B 1 129 ? 18.891 35.344 9.047 1 88.25 129 LEU B N 1
ATOM 4080 C CA . LEU B 1 129 ? 18.375 34.438 8.047 1 88.25 129 LEU B CA 1
ATOM 4081 C C . LEU B 1 129 ? 17.922 33.125 8.688 1 88.25 129 LEU B C 1
ATOM 4083 O O . LEU B 1 129 ? 16.859 32.594 8.344 1 88.25 129 LEU B O 1
ATOM 4087 N N . THR B 1 130 ? 18.75 32.625 9.57 1 91.19 130 THR B N 1
ATOM 4088 C CA . THR B 1 130 ? 18.422 31.391 10.273 1 91.19 130 THR B CA 1
ATOM 4089 C C . THR B 1 130 ? 17.156 31.578 11.117 1 91.19 130 THR B C 1
ATOM 4091 O O . THR B 1 130 ? 16.312 30.672 11.18 1 91.19 130 THR B O 1
ATOM 4094 N N . SER B 1 131 ? 17.062 32.719 11.68 1 94.06 131 SER B N 1
ATOM 4095 C CA . SER B 1 131 ? 15.922 33 12.539 1 94.06 131 SER B CA 1
ATOM 4096 C C . SER B 1 131 ? 14.633 33.125 11.734 1 94.06 131 SER B C 1
ATOM 4098 O O . SER B 1 131 ? 13.594 32.594 12.141 1 94.06 131 SER B O 1
ATOM 4100 N N . VAL B 1 132 ? 14.672 33.75 10.625 1 90.56 132 VAL B N 1
ATOM 4101 C CA . VAL B 1 132 ? 13.492 33.938 9.781 1 90.56 132 VAL B CA 1
ATOM 4102 C C . VAL B 1 132 ? 13.039 32.562 9.25 1 90.56 132 VAL B C 1
ATOM 4104 O O . VAL B 1 132 ? 11.852 32.25 9.266 1 90.56 132 VAL B O 1
ATOM 4107 N N . LEU B 1 133 ? 14.008 31.797 8.82 1 89.62 133 LEU B N 1
ATOM 4108 C CA . LEU B 1 133 ? 13.695 30.484 8.266 1 89.62 133 LEU B CA 1
ATOM 4109 C C . LEU B 1 133 ? 13.117 29.562 9.336 1 89.62 133 LEU B C 1
ATOM 4111 O O . LEU B 1 133 ? 12.109 28.906 9.109 1 89.62 133 LEU B O 1
ATOM 4115 N N . THR B 1 134 ? 13.734 29.594 10.461 1 93.19 134 THR B N 1
ATOM 4116 C CA . THR B 1 134 ? 13.273 28.75 11.555 1 93.19 134 THR B CA 1
ATOM 4117 C C . THR B 1 134 ? 11.906 29.203 12.055 1 93.19 134 THR B C 1
ATOM 4119 O O . THR B 1 134 ? 11.039 28.391 12.352 1 93.19 134 THR B O 1
ATOM 4122 N N . ALA B 1 135 ? 11.727 30.469 12.102 1 94 135 ALA B N 1
ATOM 4123 C CA . ALA B 1 135 ? 10.445 31 12.555 1 94 135 ALA B CA 1
ATOM 4124 C C . ALA B 1 135 ? 9.328 30.656 11.578 1 94 135 ALA B C 1
ATOM 4126 O O . ALA B 1 135 ? 8.188 30.438 11.984 1 94 135 ALA B O 1
ATOM 4127 N N . SER B 1 136 ? 9.617 30.594 10.336 1 91.62 136 SER B N 1
ATOM 4128 C CA . SER B 1 136 ? 8.609 30.312 9.32 1 91.62 136 SER B CA 1
ATOM 4129 C C . SER B 1 136 ? 8.07 28.891 9.469 1 91.62 136 SER B C 1
ATOM 4131 O O . SER B 1 136 ? 6.918 28.609 9.125 1 91.62 136 SER B O 1
ATOM 4133 N N . MET B 1 137 ? 8.906 28.016 10.016 1 91.5 137 MET B N 1
ATOM 4134 C CA . MET B 1 137 ? 8.469 26.625 10.133 1 91.5 137 MET B CA 1
ATOM 4135 C C . MET B 1 137 ? 7.344 26.484 11.156 1 91.5 137 MET B C 1
ATOM 4137 O O . MET B 1 137 ? 6.547 25.547 11.086 1 91.5 137 MET B O 1
ATOM 4141 N N . PHE B 1 138 ? 7.223 27.484 12.055 1 94.81 138 PHE B N 1
ATOM 4142 C CA . PHE B 1 138 ? 6.203 27.422 13.094 1 94.81 138 PHE B CA 1
ATOM 4143 C C . PHE B 1 138 ? 4.82 27.688 12.508 1 94.81 138 PHE B C 1
ATOM 4145 O O . PHE B 1 138 ? 3.807 27.312 13.102 1 94.81 138 PHE B O 1
ATOM 4152 N N . ALA B 1 139 ? 4.836 28.328 11.391 1 93.19 139 ALA B N 1
ATOM 4153 C CA . ALA B 1 139 ? 3.566 28.703 10.766 1 93.19 139 ALA B CA 1
ATOM 4154 C C . ALA B 1 139 ? 2.912 27.5 10.086 1 93.19 139 ALA B C 1
ATOM 4156 O O . ALA B 1 139 ? 1.685 27.422 10 1 93.19 139 ALA B O 1
ATOM 4157 N N . THR B 1 140 ? 3.678 26.562 9.703 1 89.75 140 THR B N 1
ATOM 4158 C CA . THR B 1 140 ? 3.131 25.406 8.992 1 89.75 140 THR B CA 1
ATOM 4159 C C . THR B 1 140 ? 2.625 24.359 9.977 1 89.75 140 THR B C 1
ATOM 4161 O O . THR B 1 140 ? 3.057 24.312 11.125 1 89.75 140 THR B O 1
ATOM 4164 N N . HIS B 1 141 ? 1.598 23.672 9.594 1 91.19 141 HIS B N 1
ATOM 4165 C CA . HIS B 1 141 ? 1.135 22.531 10.367 1 91.19 141 HIS B CA 1
ATOM 4166 C C . HIS B 1 141 ? 0.431 21.5 9.484 1 91.19 141 HIS B C 1
ATOM 4168 O O . HIS B 1 141 ? 0.081 21.812 8.336 1 91.19 141 HIS B O 1
ATOM 4174 N N . THR B 1 142 ? 0.347 20.281 9.969 1 89.38 142 THR B N 1
ATOM 4175 C CA . THR B 1 142 ? -0.304 19.172 9.281 1 89.38 142 THR B CA 1
ATOM 4176 C C . THR B 1 142 ? -1.478 18.641 10.094 1 89.38 142 THR B C 1
ATOM 4178 O O . THR B 1 142 ? -1.448 18.672 11.328 1 89.38 142 THR B O 1
ATOM 4181 N N . LEU B 1 143 ? -2.484 18.188 9.352 1 93.88 143 LEU B N 1
ATOM 4182 C CA . LEU B 1 143 ? -3.709 17.703 9.992 1 93.88 143 LEU B CA 1
ATOM 4183 C C . LEU B 1 143 ? -3.562 16.25 10.438 1 93.88 143 LEU B C 1
ATOM 4185 O O . LEU B 1 143 ? -4.426 15.422 10.148 1 93.88 143 LEU B O 1
ATOM 4189 N N . VAL B 1 144 ? -2.58 16.016 11.234 1 93.5 144 VAL B N 1
ATOM 4190 C CA . VAL B 1 144 ? -2.248 14.656 11.672 1 93.5 144 VAL B CA 1
ATOM 4191 C C . VAL B 1 144 ? -3.387 14.094 12.516 1 93.5 144 VAL B C 1
ATOM 4193 O O . VAL B 1 144 ? -3.656 12.891 12.484 1 93.5 144 VAL B O 1
ATOM 4196 N N . ALA B 1 145 ? -4.121 14.969 13.227 1 95.56 145 ALA B N 1
ATOM 4197 C CA . ALA B 1 145 ? -5.148 14.523 14.164 1 95.56 145 ALA B CA 1
ATOM 4198 C C . ALA B 1 145 ? -6.523 14.508 13.508 1 95.56 145 ALA B C 1
ATOM 4200 O O . ALA B 1 145 ? -7.523 14.195 14.164 1 95.56 145 ALA B O 1
ATOM 4201 N N . TYR B 1 146 ? -6.566 14.75 12.242 1 95.06 146 TYR B N 1
ATOM 4202 C CA . TYR B 1 146 ? -7.848 14.852 11.555 1 95.06 146 TYR B CA 1
ATOM 4203 C C . TYR B 1 146 ? -8.617 13.539 11.633 1 95.06 146 TYR B C 1
ATOM 4205 O O . TYR B 1 146 ? -9.844 13.539 11.773 1 95.06 146 TYR B O 1
ATOM 4213 N N . PRO B 1 147 ? -7.93 12.406 11.539 1 93.38 147 PRO B N 1
ATOM 4214 C CA . PRO B 1 147 ? -8.664 11.141 11.617 1 93.38 147 PRO B CA 1
ATOM 4215 C C . PRO B 1 147 ? -9.492 11.016 12.891 1 93.38 147 PRO B C 1
ATOM 4217 O O . PRO B 1 147 ? -10.516 10.328 12.906 1 93.38 147 PRO B O 1
ATOM 4220 N N . ILE B 1 148 ? -9.086 11.656 13.922 1 94.94 148 ILE B N 1
ATOM 4221 C CA . ILE B 1 148 ? -9.836 11.633 15.172 1 94.94 148 ILE B CA 1
ATOM 4222 C C . ILE B 1 148 ? -11.172 12.359 14.992 1 94.94 148 ILE B C 1
ATOM 4224 O O . ILE B 1 148 ? -12.219 11.859 15.414 1 94.94 148 ILE B O 1
ATOM 4228 N N . VAL B 1 149 ? -11.125 13.461 14.336 1 95.31 149 VAL B N 1
ATOM 4229 C CA . VAL B 1 149 ? -12.312 14.258 14.055 1 95.31 149 VAL B CA 1
ATOM 4230 C C . VAL B 1 149 ? -13.266 13.453 13.172 1 95.31 149 VAL B C 1
ATOM 4232 O O . VAL B 1 149 ? -14.484 13.461 13.398 1 95.31 149 VAL B O 1
ATOM 4235 N N . SER B 1 150 ? -12.672 12.812 12.227 1 93.19 150 SER B N 1
ATOM 4236 C CA . SER B 1 150 ? -13.461 11.992 11.312 1 93.19 150 SER B CA 1
ATOM 4237 C C . SER B 1 150 ? -14.148 10.852 12.055 1 93.19 150 SER B C 1
ATOM 4239 O O . SER B 1 150 ? -15.336 10.586 11.828 1 93.19 150 SER B O 1
ATOM 4241 N N . ARG B 1 151 ? -13.516 10.281 12.93 1 89.62 151 ARG B N 1
ATOM 4242 C CA . ARG B 1 151 ? -14.039 9.148 13.688 1 89.62 151 ARG B CA 1
ATOM 4243 C C . ARG B 1 151 ? -15.18 9.586 14.609 1 89.62 151 ARG B C 1
ATOM 4245 O O . ARG B 1 151 ? -16.141 8.844 14.812 1 89.62 151 ARG B O 1
ATOM 4252 N N . TYR B 1 152 ? -15.078 10.789 15.125 1 93.94 152 TYR B N 1
ATOM 4253 C CA . TYR B 1 152 ? -16.078 11.297 16.047 1 93.94 152 TYR B CA 1
ATOM 4254 C C . TYR B 1 152 ? -17.266 11.906 15.297 1 93.94 152 TYR B C 1
ATOM 4256 O O . TYR B 1 152 ? -18.266 12.281 15.898 1 93.94 152 TYR B O 1
ATOM 4264 N N . GLY B 1 153 ? -17.125 12.055 13.992 1 92.62 153 GLY B N 1
ATOM 4265 C CA . GLY B 1 153 ? -18.203 12.539 13.164 1 92.62 153 GLY B CA 1
ATOM 4266 C C . GLY B 1 153 ? -18.406 14.039 13.258 1 92.62 153 GLY B C 1
ATOM 4267 O O . GLY B 1 153 ? -19.516 14.539 13.07 1 92.62 153 GLY B O 1
ATOM 4268 N N . ILE B 1 154 ? -17.391 14.766 13.57 1 94.81 154 ILE B N 1
ATOM 4269 C CA . ILE B 1 154 ? -17.562 16.203 13.758 1 94.81 154 ILE B CA 1
ATOM 4270 C C . ILE B 1 154 ? -16.781 16.953 12.688 1 94.81 154 ILE B C 1
ATOM 4272 O O . ILE B 1 154 ? -16.375 18.109 12.891 1 94.81 154 ILE B O 1
ATOM 4276 N N . SER B 1 155 ? -16.5 16.328 11.57 1 94 155 SER B N 1
ATOM 4277 C CA . SER B 1 155 ? -15.711 16.891 10.484 1 94 155 SER B CA 1
ATOM 4278 C C . SER B 1 155 ? -16.438 18.062 9.82 1 94 155 SER B C 1
ATOM 4280 O O . SER B 1 155 ? -15.805 18.906 9.195 1 94 155 SER B O 1
ATOM 4282 N N . ARG B 1 156 ? -17.703 18.188 10.086 1 92.81 156 ARG B N 1
ATOM 4283 C CA . ARG B 1 156 ? -18.5 19.172 9.359 1 92.81 156 ARG B CA 1
ATOM 4284 C C . ARG B 1 156 ? -18.766 20.406 10.211 1 92.81 156 ARG B C 1
ATOM 4286 O O . ARG B 1 156 ? -19.484 21.312 9.789 1 92.81 156 ARG B O 1
ATOM 4293 N N . THR B 1 157 ? -18.156 20.484 11.312 1 94.06 157 THR B N 1
ATOM 4294 C CA . THR B 1 157 ? -18.359 21.625 12.195 1 94.06 157 THR B CA 1
ATOM 4295 C C . THR B 1 157 ? -17.562 22.844 11.711 1 94.06 157 THR B C 1
ATOM 4297 O O . THR B 1 157 ? -16.578 22.688 10.984 1 94.06 157 THR B O 1
ATOM 4300 N N . GLU B 1 158 ? -17.984 23.938 12.156 1 95.12 158 GLU B N 1
ATOM 4301 C CA . GLU B 1 158 ? -17.375 25.203 11.758 1 95.12 158 GLU B CA 1
ATOM 4302 C C . GLU B 1 158 ? -15.922 25.266 12.203 1 95.12 158 GLU B C 1
ATOM 4304 O O . GLU B 1 158 ? -15.062 25.734 11.453 1 95.12 158 GLU B O 1
ATOM 4309 N N . ALA B 1 159 ? -15.664 24.844 13.391 1 95.44 159 ALA B N 1
ATOM 4310 C CA . ALA B 1 159 ? -14.312 24.875 13.93 1 95.44 159 ALA B CA 1
ATOM 4311 C C . ALA B 1 159 ? -13.344 24.094 13.047 1 95.44 159 ALA B C 1
ATOM 4313 O O . ALA B 1 159 ? -12.211 24.516 12.82 1 95.44 159 ALA B O 1
ATOM 4314 N N . VAL B 1 160 ? -13.805 22.953 12.57 1 95.38 160 VAL B N 1
ATOM 4315 C CA . VAL B 1 160 ? -12.984 22.109 11.703 1 95.38 160 VAL B CA 1
ATOM 4316 C C . VAL B 1 160 ? -12.781 22.797 10.359 1 95.38 160 VAL B C 1
ATOM 4318 O O . VAL B 1 160 ? -11.664 22.844 9.836 1 95.38 160 VAL B O 1
ATOM 4321 N N . ALA B 1 161 ? -13.812 23.391 9.859 1 94.25 161 ALA B N 1
ATOM 4322 C CA . ALA B 1 161 ? -13.766 24.047 8.555 1 94.25 161 ALA B CA 1
ATOM 4323 C C . ALA B 1 161 ? -12.789 25.203 8.555 1 94.25 161 ALA B C 1
ATOM 4325 O O . ALA B 1 161 ? -11.992 25.359 7.625 1 94.25 161 ALA B O 1
ATOM 4326 N N . ILE B 1 162 ? -12.82 26.016 9.562 1 95.44 162 ILE B N 1
ATOM 4327 C CA . ILE B 1 162 ? -11.969 27.188 9.617 1 95.44 162 ILE B CA 1
ATOM 4328 C C . ILE B 1 162 ? -10.508 26.766 9.781 1 95.44 162 ILE B C 1
ATOM 4330 O O . ILE B 1 162 ? -9.609 27.406 9.234 1 95.44 162 ILE B O 1
ATOM 4334 N N . THR B 1 163 ? -10.297 25.703 10.539 1 95.75 163 THR B N 1
ATOM 4335 C CA . THR B 1 163 ? -8.938 25.219 10.781 1 95.75 163 THR B CA 1
ATOM 4336 C C . THR B 1 163 ? -8.336 24.641 9.516 1 95.75 163 THR B C 1
ATOM 4338 O O . THR B 1 163 ? -7.18 24.906 9.18 1 95.75 163 THR B O 1
ATOM 4341 N N . VAL B 1 164 ? -9.102 23.844 8.844 1 92.88 164 VAL B N 1
ATOM 4342 C CA . VAL B 1 164 ? -8.641 23.219 7.609 1 92.88 164 VAL B CA 1
ATOM 4343 C C . VAL B 1 164 ? -8.367 24.297 6.562 1 92.88 164 VAL B C 1
ATOM 4345 O O . VAL B 1 164 ? -7.332 24.266 5.887 1 92.88 164 VAL B O 1
ATOM 4348 N N . GLY B 1 165 ? -9.281 25.188 6.449 1 90.5 165 GLY B N 1
ATOM 4349 C CA . GLY B 1 165 ? -9.07 26.297 5.543 1 90.5 165 GLY B CA 1
ATOM 4350 C C . GLY B 1 165 ? -7.836 27.125 5.875 1 90.5 165 GLY B C 1
ATOM 4351 O O . GLY B 1 165 ? -7.102 27.531 4.977 1 90.5 165 GLY B O 1
ATOM 4352 N N . GLY B 1 166 ? -7.641 27.359 7.145 1 92.19 166 GLY B N 1
ATOM 4353 C CA . GLY B 1 166 ? -6.453 28.062 7.582 1 92.19 166 GLY B CA 1
ATOM 4354 C C . GLY B 1 166 ? -5.164 27.328 7.262 1 92.19 166 GLY B C 1
ATOM 4355 O O . GLY B 1 166 ? -4.141 27.953 6.98 1 92.19 166 GLY B O 1
ATOM 4356 N N . THR B 1 167 ? -5.188 26.031 7.332 1 88.38 167 THR B N 1
ATOM 4357 C CA . THR B 1 167 ? -4.027 25.203 7.039 1 88.38 167 THR B CA 1
ATOM 4358 C C . THR B 1 167 ? -3.559 25.406 5.605 1 88.38 167 THR B C 1
ATOM 4360 O O . THR B 1 167 ? -2.357 25.516 5.348 1 88.38 167 THR B O 1
ATOM 4363 N N . ILE B 1 168 ? -4.465 25.453 4.73 1 86.12 168 ILE B N 1
ATOM 4364 C CA . ILE B 1 168 ? -4.133 25.641 3.322 1 86.12 168 ILE B CA 1
ATOM 4365 C C . ILE B 1 168 ? -3.439 27 3.135 1 86.12 168 ILE B C 1
ATOM 4367 O O . ILE B 1 168 ? -2.451 27.094 2.404 1 86.12 168 ILE B O 1
ATOM 4371 N N . LEU B 1 169 ? -3.939 27.953 3.795 1 88 169 LEU B N 1
ATOM 4372 C CA . LEU B 1 169 ? -3.402 29.312 3.684 1 88 169 LEU B CA 1
ATOM 4373 C C . LEU B 1 169 ? -1.991 29.375 4.254 1 88 169 LEU B C 1
ATOM 4375 O O . LEU B 1 169 ? -1.092 29.953 3.631 1 88 169 LEU B O 1
ATOM 4379 N N . THR B 1 170 ? -1.841 28.859 5.406 1 91.12 170 THR B N 1
ATOM 4380 C CA . THR B 1 170 ? -0.546 28.922 6.074 1 91.12 170 THR B CA 1
ATOM 4381 C C . THR B 1 170 ? 0.505 28.125 5.305 1 91.12 170 THR B C 1
ATOM 4383 O O . THR B 1 170 ? 1.643 28.578 5.152 1 91.12 170 THR B O 1
ATOM 4386 N N . ASP B 1 171 ? 0.163 26.984 4.812 1 86.62 171 ASP B N 1
ATOM 4387 C CA . ASP B 1 171 ? 1.122 26.141 4.105 1 86.62 171 ASP B CA 1
ATOM 4388 C C . ASP B 1 171 ? 1.509 26.766 2.762 1 86.62 171 ASP B C 1
ATOM 4390 O O . ASP B 1 171 ? 2.645 26.609 2.309 1 86.62 171 ASP B O 1
ATOM 4394 N N . THR B 1 172 ? 0.612 27.406 2.146 1 83.5 172 THR B N 1
ATOM 4395 C CA . THR B 1 172 ? 0.919 28.125 0.913 1 83.5 172 THR B CA 1
ATOM 4396 C C . THR B 1 172 ? 1.823 29.328 1.19 1 83.5 172 THR B C 1
ATOM 4398 O O . THR B 1 172 ? 2.793 29.562 0.466 1 83.5 172 THR B O 1
ATOM 4401 N N . ALA B 1 173 ? 1.55 30 2.213 1 86.31 173 ALA B N 1
ATOM 4402 C CA . ALA B 1 173 ? 2.314 31.203 2.564 1 86.31 173 ALA B CA 1
ATOM 4403 C C . ALA B 1 173 ? 3.75 30.844 2.941 1 86.31 173 ALA B C 1
ATOM 4405 O O . ALA B 1 173 ? 4.688 31.562 2.582 1 86.31 173 ALA B O 1
ATOM 4406 N N . VAL B 1 174 ? 3.922 29.828 3.652 1 85.31 174 VAL B N 1
ATOM 4407 C CA . VAL B 1 174 ? 5.246 29.438 4.117 1 85.31 174 VAL B CA 1
ATOM 4408 C C . VAL B 1 174 ? 6.109 29.016 2.926 1 85.31 174 VAL B C 1
ATOM 4410 O O . VAL B 1 174 ? 7.32 29.266 2.914 1 85.31 174 VAL B O 1
ATOM 4413 N N . LEU B 1 175 ? 5.523 28.344 2 1 76.62 175 LEU B N 1
ATOM 4414 C CA . LEU B 1 175 ? 6.254 27.969 0.795 1 76.62 175 LEU B CA 1
ATOM 4415 C C . LEU B 1 175 ? 6.762 29.203 0.059 1 76.62 175 LEU B C 1
ATOM 4417 O O . LEU B 1 175 ? 7.848 29.188 -0.52 1 76.62 175 LEU B O 1
ATOM 4421 N N . ILE B 1 176 ? 5.988 30.172 0.071 1 76.44 176 ILE B N 1
ATOM 4422 C CA . ILE B 1 176 ? 6.379 31.438 -0.543 1 76.44 176 ILE B CA 1
ATOM 4423 C C . ILE B 1 176 ? 7.574 32.031 0.206 1 76.44 176 ILE B C 1
ATOM 4425 O O . ILE B 1 176 ? 8.523 32.5 -0.411 1 76.44 176 ILE B O 1
ATOM 4429 N N . ILE B 1 177 ? 7.543 31.953 1.489 1 78.56 177 ILE B N 1
ATOM 4430 C CA . ILE B 1 177 ? 8.656 32.438 2.295 1 78.56 177 ILE B CA 1
ATOM 4431 C C . ILE B 1 177 ? 9.922 31.656 1.958 1 78.56 177 ILE B C 1
ATOM 4433 O O . ILE B 1 177 ? 11 32.25 1.81 1 78.56 177 ILE B O 1
ATOM 4437 N N . LEU B 1 178 ? 9.766 30.391 1.871 1 76.69 178 LEU B N 1
ATOM 4438 C CA . LEU B 1 178 ? 10.898 29.531 1.549 1 76.69 178 LEU B CA 1
ATOM 4439 C C . LEU B 1 178 ? 11.477 29.891 0.182 1 76.69 178 LEU B C 1
ATOM 4441 O O . LEU B 1 178 ? 12.695 29.953 0.014 1 76.69 178 LEU B O 1
ATOM 4445 N N . ALA B 1 179 ? 10.594 30.109 -0.737 1 73.62 179 ALA B N 1
ATOM 4446 C CA . ALA B 1 179 ? 11.016 30.484 -2.084 1 73.62 179 ALA B CA 1
ATOM 4447 C C . ALA B 1 179 ? 11.758 31.812 -2.074 1 73.62 179 ALA B C 1
ATOM 4449 O O . ALA B 1 179 ? 12.758 31.984 -2.771 1 73.62 179 ALA B O 1
ATOM 4450 N N . VAL B 1 180 ? 11.297 32.688 -1.323 1 74.38 180 VAL B N 1
ATOM 4451 C CA . VAL B 1 180 ? 11.883 34 -1.229 1 74.38 180 VAL B CA 1
ATOM 4452 C C . VAL B 1 180 ? 13.258 33.938 -0.578 1 74.38 180 VAL B C 1
ATOM 4454 O O . VAL B 1 180 ? 14.211 34.562 -1.045 1 74.38 180 VAL B O 1
ATOM 4457 N N . ILE B 1 181 ? 13.336 33.188 0.368 1 73.81 181 ILE B N 1
ATOM 4458 C CA . ILE B 1 181 ? 14.594 33.062 1.099 1 73.81 181 ILE B CA 1
ATOM 4459 C C . ILE B 1 181 ? 15.633 32.344 0.225 1 73.81 181 ILE B C 1
ATOM 4461 O O . ILE B 1 181 ? 16.781 32.781 0.15 1 73.81 181 ILE B O 1
ATOM 4465 N N . MET B 1 182 ? 15.203 31.266 -0.42 1 71.94 182 MET B N 1
ATOM 4466 C CA . MET B 1 182 ? 16.125 30.547 -1.293 1 71.94 182 MET B CA 1
ATOM 4467 C C . MET B 1 182 ? 16.5 31.391 -2.506 1 71.94 182 MET B C 1
ATOM 4469 O O . MET B 1 182 ? 17.625 31.281 -3.008 1 71.94 182 MET B O 1
ATOM 4473 N N . GLY B 1 183 ? 15.539 32.156 -2.982 1 69.69 183 GLY B N 1
ATOM 4474 C CA . GLY B 1 183 ? 15.82 33.094 -4.062 1 69.69 183 GLY B CA 1
ATOM 4475 C C . GLY B 1 183 ? 16.797 34.188 -3.67 1 69.69 183 GLY B C 1
ATOM 4476 O O . GLY B 1 183 ? 17.641 34.594 -4.469 1 69.69 183 GLY B O 1
ATOM 4477 N N . ALA B 1 184 ? 16.641 34.688 -2.561 1 66.5 184 ALA B N 1
ATOM 4478 C CA . ALA B 1 184 ? 17.531 35.719 -2.068 1 66.5 184 ALA B CA 1
ATOM 4479 C C . ALA B 1 184 ? 18.984 35.219 -1.981 1 66.5 184 ALA B C 1
ATOM 4481 O O . ALA B 1 184 ? 19.922 36 -2.227 1 66.5 184 ALA B O 1
ATOM 4482 N N . LYS B 1 185 ? 19.031 34.094 -1.606 1 63.66 185 LYS B N 1
ATOM 4483 C CA . LYS B 1 185 ? 20.375 33.531 -1.533 1 63.66 185 LYS B CA 1
ATOM 4484 C C . LYS B 1 185 ? 20.984 33.344 -2.924 1 63.66 185 LYS B C 1
ATOM 4486 O O . LYS B 1 185 ? 22.188 33.5 -3.102 1 63.66 185 LYS B O 1
ATOM 4491 N N . ASN B 1 186 ? 20.141 33.062 -3.861 1 61.28 186 ASN B N 1
ATOM 4492 C CA . ASN B 1 186 ? 20.625 32.812 -5.207 1 61.28 186 ASN B CA 1
ATOM 4493 C C . ASN B 1 186 ? 20.484 34.031 -6.109 1 61.28 186 ASN B C 1
ATOM 4495 O O . ASN B 1 186 ? 20.375 33.906 -7.328 1 61.28 186 ASN B O 1
ATOM 4499 N N . GLY B 1 187 ? 20.516 35.188 -5.621 1 61.16 187 GLY B N 1
ATOM 4500 C CA . GLY B 1 187 ? 20.531 36.406 -6.43 1 61.16 187 GLY B CA 1
ATOM 4501 C C . GLY B 1 187 ? 19.156 37.031 -6.582 1 61.16 187 GLY B C 1
ATOM 4502 O O . GLY B 1 187 ? 18.922 37.844 -7.488 1 61.16 187 GLY B O 1
ATOM 4503 N N . GLY B 1 188 ? 18.203 36.812 -5.762 1 62.28 188 GLY B N 1
ATOM 4504 C CA . GLY B 1 188 ? 16.922 37.469 -5.637 1 62.28 188 GLY B CA 1
ATOM 4505 C C . GLY B 1 188 ? 15.828 36.812 -6.453 1 62.28 188 GLY B C 1
ATOM 4506 O O . GLY B 1 188 ? 16.109 36.062 -7.387 1 62.28 188 GLY B O 1
ATOM 4507 N N . LEU B 1 189 ? 14.578 36.844 -5.957 1 66.06 189 LEU B N 1
ATOM 4508 C CA . LEU B 1 189 ? 13.43 36.344 -6.691 1 66.06 189 LEU B CA 1
ATOM 4509 C C . LEU B 1 189 ? 13.008 37.344 -7.777 1 66.06 189 LEU B C 1
ATOM 4511 O O . LEU B 1 189 ? 12.891 38.531 -7.523 1 66.06 189 LEU B O 1
ATOM 4515 N N . THR B 1 190 ? 13.07 36.906 -9.047 1 70.94 190 THR B N 1
ATOM 4516 C CA . THR B 1 190 ? 12.758 37.75 -10.211 1 70.94 190 THR B CA 1
ATOM 4517 C C . THR B 1 190 ? 11.25 37.875 -10.398 1 70.94 190 THR B C 1
ATOM 4519 O O . THR B 1 190 ? 10.477 37.094 -9.805 1 70.94 190 THR B O 1
ATOM 4522 N N . THR B 1 191 ? 10.852 38.969 -10.953 1 77.19 191 THR B N 1
ATOM 4523 C CA . THR B 1 191 ? 9.461 39.156 -11.344 1 77.19 191 THR B CA 1
ATOM 4524 C C . THR B 1 191 ? 8.953 37.938 -12.125 1 77.19 191 THR B C 1
ATOM 4526 O O . THR B 1 191 ? 7.789 37.562 -12.008 1 77.19 191 THR B O 1
ATOM 4529 N N . ALA B 1 192 ? 9.836 37.344 -12.773 1 77.12 192 ALA B N 1
ATOM 4530 C CA . ALA B 1 192 ? 9.484 36.156 -13.562 1 77.12 192 ALA B CA 1
ATOM 4531 C C . ALA B 1 192 ? 9.031 35 -12.672 1 77.12 192 ALA B C 1
ATOM 4533 O O . ALA B 1 192 ? 8.117 34.281 -13.023 1 77.12 192 ALA B O 1
ATOM 4534 N N . PHE B 1 193 ? 9.641 35 -11.531 1 75.12 193 PHE B N 1
ATOM 4535 C CA . PHE B 1 193 ? 9.273 33.938 -10.586 1 75.12 193 PHE B CA 1
ATOM 4536 C C . PHE B 1 193 ? 7.836 34.125 -10.109 1 75.12 193 PHE B C 1
ATOM 4538 O O . PHE B 1 193 ? 7.062 33.156 -10.094 1 75.12 193 PHE B O 1
ATOM 4545 N N . TRP B 1 194 ? 7.484 35.344 -9.82 1 79.19 194 TRP B N 1
ATOM 4546 C CA . TRP B 1 194 ? 6.156 35.625 -9.281 1 79.19 194 TRP B CA 1
ATOM 4547 C C . TRP B 1 194 ? 5.086 35.375 -10.344 1 79.19 194 TRP B C 1
ATOM 4549 O O . TRP B 1 194 ? 4.023 34.844 -10.055 1 79.19 194 TRP B O 1
ATOM 4559 N N . VAL B 1 195 ? 5.359 35.781 -11.484 1 83.94 195 VAL B N 1
ATOM 4560 C CA . VAL B 1 195 ? 4.406 35.625 -12.578 1 83.94 195 VAL B CA 1
ATOM 4561 C C . VAL B 1 195 ? 4.195 34.125 -12.859 1 83.94 195 VAL B C 1
ATOM 4563 O O . VAL B 1 195 ? 3.062 33.688 -13.07 1 83.94 195 VAL B O 1
ATOM 4566 N N . GLN B 1 196 ? 5.234 33.438 -12.812 1 81.88 196 GLN B N 1
ATOM 4567 C CA . GLN B 1 196 ? 5.141 31.984 -13.055 1 81.88 196 GLN B CA 1
ATOM 4568 C C . GLN B 1 196 ? 4.352 31.297 -11.953 1 81.88 196 GLN B C 1
ATOM 4570 O O . GLN B 1 196 ? 3.553 30.391 -12.219 1 81.88 196 GLN B O 1
ATOM 4575 N N . LEU B 1 197 ? 4.633 31.656 -10.758 1 80.38 197 LEU B N 1
ATOM 4576 C CA . LEU B 1 197 ? 3.943 31.047 -9.633 1 80.38 197 LEU B CA 1
ATOM 4577 C C . LEU B 1 197 ? 2.445 31.328 -9.688 1 80.38 197 LEU B C 1
ATOM 4579 O O . LEU B 1 197 ? 1.63 30.406 -9.547 1 80.38 197 LEU B O 1
ATOM 4583 N N . ILE B 1 198 ? 2.115 32.562 -9.953 1 86.19 198 ILE B N 1
ATOM 4584 C CA . ILE B 1 198 ? 0.715 32.969 -10 1 86.19 198 ILE B CA 1
ATOM 4585 C C . ILE B 1 198 ? 0.014 32.25 -11.164 1 86.19 198 ILE B C 1
ATOM 4587 O O . ILE B 1 198 ? -1.099 31.75 -11.016 1 86.19 198 ILE B O 1
ATOM 4591 N N . LEU B 1 199 ? 0.655 32.25 -12.266 1 90.44 199 LEU B N 1
ATOM 4592 C CA . LEU B 1 199 ? 0.072 31.625 -13.445 1 90.44 199 LEU B CA 1
ATOM 4593 C C . LEU B 1 199 ? -0.11 30.125 -13.219 1 90.44 199 LEU B C 1
ATOM 4595 O O . LEU B 1 199 ? -1.136 29.562 -13.602 1 90.44 199 LEU B O 1
ATOM 4599 N N . SER B 1 200 ? 0.918 29.547 -12.633 1 88.06 200 SER B N 1
ATOM 4600 C CA . SER B 1 200 ? 0.842 28.109 -12.375 1 88.06 200 SER B CA 1
ATOM 4601 C C . SER B 1 200 ? -0.286 27.781 -11.398 1 88.06 200 SER B C 1
ATOM 4603 O O . SER B 1 200 ? -0.985 26.781 -11.562 1 88.06 200 SER B O 1
ATOM 4605 N N . LEU B 1 201 ? -0.441 28.609 -10.445 1 87.12 201 LEU B N 1
ATOM 4606 C CA . LEU B 1 201 ? -1.498 28.391 -9.461 1 87.12 201 LEU B CA 1
ATOM 4607 C C . LEU B 1 201 ? -2.873 28.609 -10.086 1 87.12 201 LEU B C 1
ATOM 4609 O O . LEU B 1 201 ? -3.834 27.922 -9.734 1 87.12 201 LEU B O 1
ATOM 4613 N N . MET B 1 202 ? -2.918 29.516 -10.93 1 91.62 202 MET B N 1
ATOM 4614 C CA . MET B 1 202 ? -4.176 29.781 -11.625 1 91.62 202 MET B CA 1
ATOM 4615 C C . MET B 1 202 ? -4.559 28.578 -12.5 1 91.62 202 MET B C 1
ATOM 4617 O O . MET B 1 202 ? -5.707 28.141 -12.477 1 91.62 202 MET B O 1
ATOM 4621 N N . VAL B 1 203 ? -3.652 28.141 -13.242 1 93.25 203 VAL B N 1
ATOM 4622 C CA . VAL B 1 203 ? -3.896 27 -14.109 1 93.25 203 VAL B CA 1
ATOM 4623 C C . VAL B 1 203 ? -4.297 25.797 -13.258 1 93.25 203 VAL B C 1
ATOM 4625 O O . VAL B 1 203 ? -5.227 25.062 -13.602 1 93.25 203 VAL B O 1
ATOM 4628 N N . PHE B 1 204 ? -3.576 25.609 -12.18 1 92.5 204 PHE B N 1
ATOM 4629 C CA . PHE B 1 204 ? -3.863 24.516 -11.258 1 92.5 204 PHE B CA 1
ATOM 4630 C C . PHE B 1 204 ? -5.297 24.609 -10.742 1 92.5 204 PHE B C 1
ATOM 4632 O O . PHE B 1 204 ? -6.031 23.609 -10.766 1 92.5 204 PHE B O 1
ATOM 4639 N N . THR B 1 205 ? -5.676 25.75 -10.383 1 90.81 205 THR B N 1
ATOM 4640 C CA . THR B 1 205 ? -7.008 25.953 -9.828 1 90.81 205 THR B CA 1
ATOM 4641 C C . THR B 1 205 ? -8.078 25.703 -10.883 1 90.81 205 THR B C 1
ATOM 4643 O O . THR B 1 205 ? -9.117 25.109 -10.602 1 90.81 205 THR B O 1
ATOM 4646 N N . ILE B 1 206 ? -7.781 26.156 -12.047 1 93.94 206 ILE B N 1
ATOM 4647 C CA . ILE B 1 206 ? -8.727 25.984 -13.141 1 93.94 206 ILE B CA 1
ATOM 4648 C C . ILE B 1 206 ? -8.891 24.5 -13.461 1 93.94 206 ILE B C 1
ATOM 4650 O O . ILE B 1 206 ? -10.016 24.016 -13.625 1 93.94 206 ILE B O 1
ATOM 4654 N N . ILE B 1 207 ? -7.855 23.812 -13.469 1 94.5 207 ILE B N 1
ATOM 4655 C CA . ILE B 1 207 ? -7.902 22.375 -13.758 1 94.5 207 ILE B CA 1
ATOM 4656 C C . ILE B 1 207 ? -8.68 21.656 -12.664 1 94.5 207 ILE B C 1
ATOM 4658 O O . ILE B 1 207 ? -9.555 20.828 -12.953 1 94.5 207 ILE B O 1
ATOM 4662 N N . MET B 1 208 ? -8.406 22.016 -11.477 1 93.69 208 MET B N 1
ATOM 4663 C CA . MET B 1 208 ? -8.945 21.281 -10.328 1 93.69 208 MET B CA 1
ATOM 4664 C C . MET B 1 208 ? -10.438 21.562 -10.156 1 93.69 208 MET B C 1
ATOM 4666 O O . MET B 1 208 ? -11.195 20.656 -9.789 1 93.69 208 MET B O 1
ATOM 4670 N N . PHE B 1 209 ? -10.891 22.766 -10.5 1 93.19 209 PHE B N 1
ATOM 4671 C CA . PHE B 1 209 ? -12.273 23.094 -10.18 1 93.19 209 PHE B CA 1
ATOM 4672 C C . PHE B 1 209 ? -13.141 23.109 -11.438 1 93.19 209 PHE B C 1
ATOM 4674 O O . PHE B 1 209 ? -14.367 23.078 -11.352 1 93.19 209 PHE B O 1
ATOM 4681 N N . LEU B 1 210 ? -12.539 23.109 -12.578 1 93.62 210 LEU B N 1
ATOM 4682 C CA . LEU B 1 210 ? -13.328 23.078 -13.805 1 93.62 210 LEU B CA 1
ATOM 4683 C C . LEU B 1 210 ? -13.188 21.75 -14.516 1 93.62 210 LEU B C 1
ATOM 4685 O O . LEU B 1 210 ? -14.195 21.094 -14.805 1 93.62 210 LEU B O 1
ATOM 4689 N N . ILE B 1 211 ? -12.016 21.297 -14.703 1 94.62 211 ILE B N 1
ATOM 4690 C CA . ILE B 1 211 ? -11.781 20.125 -15.523 1 94.62 211 ILE B CA 1
ATOM 4691 C C . ILE B 1 211 ? -12.031 18.859 -14.703 1 94.62 211 ILE B C 1
ATOM 4693 O O . ILE B 1 211 ? -12.758 17.953 -15.133 1 94.62 211 ILE B O 1
ATOM 4697 N N . VAL B 1 212 ? -11.484 18.75 -13.508 1 93.94 212 VAL B N 1
ATOM 4698 C CA . VAL B 1 212 ? -11.516 17.531 -12.703 1 93.94 212 VAL B CA 1
ATOM 4699 C C . VAL B 1 212 ? -12.961 17.172 -12.367 1 93.94 212 VAL B C 1
ATOM 4701 O O . VAL B 1 212 ? -13.375 16.016 -12.547 1 93.94 212 VAL B O 1
ATOM 4704 N N . PRO B 1 213 ? -13.773 18.141 -11.938 1 93.25 213 PRO B N 1
ATOM 4705 C CA . PRO B 1 213 ? -15.156 17.766 -11.633 1 93.25 213 PRO B CA 1
ATOM 4706 C C . PRO B 1 213 ? -15.938 17.328 -12.867 1 93.25 213 PRO B C 1
ATOM 4708 O O . PRO B 1 213 ? -16.828 16.484 -12.773 1 93.25 213 PRO B O 1
ATOM 4711 N N . ARG B 1 214 ? -15.68 17.891 -14 1 93.75 214 ARG B N 1
ATOM 4712 C CA . ARG B 1 214 ? -16.344 17.5 -15.234 1 93.75 214 ARG B CA 1
ATOM 4713 C C . ARG B 1 214 ? -15.969 16.078 -15.625 1 93.75 214 ARG B C 1
ATOM 4715 O O . ARG B 1 214 ? -16.844 15.273 -15.984 1 93.75 214 ARG B O 1
ATOM 4722 N N . ILE B 1 215 ? -14.727 15.766 -15.492 1 93.19 215 ILE B N 1
ATOM 4723 C CA . ILE B 1 215 ? -14.258 14.422 -15.812 1 93.19 215 ILE B CA 1
ATOM 4724 C C . ILE B 1 215 ? -14.812 13.43 -14.797 1 93.19 215 ILE B C 1
ATOM 4726 O O . ILE B 1 215 ? -15.211 12.32 -15.156 1 93.19 215 ILE B O 1
ATOM 4730 N N . ALA B 1 216 ? -14.781 13.797 -13.547 1 92.75 216 ALA B N 1
ATOM 4731 C CA . ALA B 1 216 ? -15.281 12.922 -12.484 1 92.75 216 ALA B CA 1
ATOM 4732 C C . ALA B 1 216 ? -16.766 12.617 -12.68 1 92.75 216 ALA B C 1
ATOM 4734 O O . ALA B 1 216 ? -17.188 11.469 -12.539 1 92.75 216 ALA B O 1
ATOM 4735 N N . ARG B 1 217 ? -17.531 13.648 -13.008 1 91.5 217 ARG B N 1
ATOM 4736 C CA . ARG B 1 217 ? -18.953 13.453 -13.266 1 91.5 217 ARG B CA 1
ATOM 4737 C C . ARG B 1 217 ? -19.172 12.492 -14.438 1 91.5 217 ARG B C 1
ATOM 4739 O O . ARG B 1 217 ? -20.016 11.609 -14.367 1 91.5 217 ARG B O 1
ATOM 4746 N N . TRP B 1 218 ? -18.453 12.781 -15.422 1 90.31 218 TRP B N 1
ATOM 4747 C CA . TRP B 1 218 ? -18.531 11.914 -16.594 1 90.31 218 TRP B CA 1
ATOM 4748 C C . TRP B 1 218 ? -18.156 10.477 -16.234 1 90.31 218 TRP B C 1
ATOM 4750 O O . TRP B 1 218 ? -18.844 9.531 -16.641 1 90.31 218 TRP B O 1
ATOM 4760 N N . PHE B 1 219 ? -17.109 10.227 -15.492 1 88.12 219 PHE B N 1
ATOM 4761 C CA . PHE B 1 219 ? -16.625 8.898 -15.125 1 88.12 219 PHE B CA 1
ATOM 4762 C C . PHE B 1 219 ? -17.641 8.188 -14.227 1 88.12 219 PHE B C 1
ATOM 4764 O O . PHE B 1 219 ? -17.906 7 -14.422 1 88.12 219 PHE B O 1
ATOM 4771 N N . PHE B 1 220 ? -18.172 8.836 -13.273 1 87.88 220 PHE B N 1
ATOM 4772 C CA . PHE B 1 220 ? -19.094 8.219 -12.32 1 87.88 220 PHE B CA 1
ATOM 4773 C C . PHE B 1 220 ? -20.406 7.859 -12.984 1 87.88 220 PHE B C 1
ATOM 4775 O O . PHE B 1 220 ? -21.109 6.934 -12.555 1 87.88 220 PHE B O 1
ATOM 4782 N N . THR B 1 221 ? -20.766 8.547 -14.039 1 84.88 221 THR B N 1
ATOM 4783 C CA . THR B 1 221 ? -22.031 8.297 -14.703 1 84.88 221 THR B CA 1
ATOM 4784 C C . THR B 1 221 ? -21.875 7.281 -15.828 1 84.88 221 THR B C 1
ATOM 4786 O O . THR B 1 221 ? -22.75 6.449 -16.062 1 84.88 221 THR B O 1
ATOM 4789 N N . LYS B 1 222 ? -20.859 7.367 -16.547 1 79.38 222 LYS B N 1
ATOM 4790 C CA . LYS B 1 222 ? -20.734 6.57 -17.766 1 79.38 222 LYS B CA 1
ATOM 4791 C C . LYS B 1 222 ? -20.047 5.238 -17.484 1 79.38 222 LYS B C 1
ATOM 4793 O O . LYS B 1 222 ? -20.297 4.25 -18.172 1 79.38 222 LYS B O 1
ATOM 4798 N N . LEU B 1 223 ? -19.078 5.273 -16.734 1 67.06 223 LEU B N 1
ATOM 4799 C CA . LEU B 1 223 ? -18.328 4.043 -16.516 1 67.06 223 LEU B CA 1
ATOM 4800 C C . LEU B 1 223 ? -18.875 3.275 -15.328 1 67.06 223 LEU B C 1
ATOM 4802 O O . LEU B 1 223 ? -18.641 3.654 -14.18 1 67.06 223 LEU B O 1
ATOM 4806 N N . GLU B 1 224 ? -20.188 2.836 -15.406 1 59.66 224 GLU B N 1
ATOM 4807 C CA . GLU B 1 224 ? -20.781 2.002 -14.375 1 59.66 224 GLU B CA 1
ATOM 4808 C C . GLU B 1 224 ? -19.828 0.902 -13.922 1 59.66 224 GLU B C 1
ATOM 4810 O O . GLU B 1 224 ? -20.25 -0.121 -13.383 1 59.66 224 GLU B O 1
ATOM 4815 N N . SER B 1 225 ? -18.625 1.081 -14.156 1 57.09 225 SER B N 1
ATOM 4816 C CA . SER B 1 225 ? -17.797 -0.121 -14.078 1 57.09 225 SER B CA 1
ATOM 4817 C C . SER B 1 225 ? -17.703 -0.623 -12.641 1 57.09 225 SER B C 1
ATOM 4819 O O . SER B 1 225 ? -18.203 0.017 -11.719 1 57.09 225 SER B O 1
ATOM 4821 N N . GLU B 1 226 ? -16.844 -1.546 -12.336 1 62.75 226 GLU B N 1
ATOM 4822 C CA . GLU B 1 226 ? -16.438 -2.404 -11.227 1 62.75 226 GLU B CA 1
ATOM 4823 C C . GLU B 1 226 ? -16.234 -1.594 -9.953 1 62.75 226 GLU B C 1
ATOM 4825 O O . GLU B 1 226 ? -15.828 -0.432 -10.008 1 62.75 226 GLU B O 1
ATOM 4830 N N . LYS B 1 227 ? -16.922 -2.016 -8.906 1 70.19 227 LYS B N 1
ATOM 4831 C CA . LYS B 1 227 ? -16.891 -1.515 -7.535 1 70.19 227 LYS B CA 1
ATOM 4832 C C . LYS B 1 227 ? -15.516 -0.93 -7.207 1 70.19 227 LYS B C 1
ATOM 4834 O O . LYS B 1 227 ? -15.414 0.11 -6.551 1 70.19 227 LYS B O 1
ATOM 4839 N N . THR B 1 228 ? -14.523 -1.325 -7.965 1 87.5 228 THR B N 1
ATOM 4840 C CA . THR B 1 228 ? -13.188 -0.917 -7.562 1 87.5 228 THR B CA 1
ATOM 4841 C C . THR B 1 228 ? -12.703 0.267 -8.398 1 87.5 228 THR B C 1
ATOM 4843 O O . THR B 1 228 ? -11.836 1.025 -7.969 1 87.5 228 THR B O 1
ATOM 4846 N N . SER B 1 229 ? -13.375 0.524 -9.523 1 89.31 229 SER B N 1
ATOM 4847 C CA . SER B 1 229 ? -12.891 1.527 -10.469 1 89.31 229 SER B CA 1
ATOM 4848 C C . SER B 1 229 ? -13.117 2.939 -9.938 1 89.31 229 SER B C 1
ATOM 4850 O O . SER B 1 229 ? -12.289 3.826 -10.148 1 89.31 229 SER B O 1
ATOM 4852 N N . HIS B 1 230 ? -14.258 3.107 -9.266 1 92.31 230 HIS B N 1
ATOM 4853 C CA . HIS B 1 230 ? -14.555 4.426 -8.711 1 92.31 230 HIS B CA 1
ATOM 4854 C C . HIS B 1 230 ? -13.516 4.828 -7.668 1 92.31 230 HIS B C 1
ATOM 4856 O O . HIS B 1 230 ? -13.078 5.98 -7.637 1 92.31 230 HIS B O 1
ATOM 4862 N N . TYR B 1 231 ? -13.164 3.877 -6.879 1 94.62 231 TYR B N 1
ATOM 4863 C CA . TYR B 1 231 ? -12.172 4.141 -5.84 1 94.62 231 TYR B CA 1
ATOM 4864 C C . TYR B 1 231 ? -10.82 4.469 -6.453 1 94.62 231 TYR B C 1
ATOM 4866 O O . TYR B 1 231 ? -10.172 5.441 -6.059 1 94.62 231 TYR B O 1
ATOM 4874 N N . VAL B 1 232 ? -10.406 3.684 -7.383 1 94.69 232 VAL B N 1
ATOM 4875 C CA . VAL B 1 232 ? -9.109 3.873 -8.031 1 94.69 232 VAL B CA 1
ATOM 4876 C C . VAL B 1 232 ? -9.086 5.219 -8.75 1 94.69 232 VAL B C 1
ATOM 4878 O O . VAL B 1 232 ? -8.062 5.906 -8.758 1 94.69 232 VAL B O 1
ATOM 4881 N N . PHE B 1 233 ? -10.133 5.559 -9.336 1 94.12 233 PHE B N 1
ATOM 4882 C CA . PHE B 1 233 ? -10.242 6.84 -10.023 1 94.12 233 PHE B CA 1
ATOM 4883 C C . PHE B 1 233 ? -10.031 7.992 -9.047 1 94.12 233 PHE B C 1
ATOM 4885 O O . PHE B 1 233 ? -9.281 8.93 -9.336 1 94.12 233 PHE B O 1
ATOM 4892 N N . VAL B 1 234 ? -10.742 7.918 -7.938 1 95.44 234 VAL B N 1
ATOM 4893 C CA . VAL B 1 234 ? -10.625 8.969 -6.93 1 95.44 234 VAL B CA 1
ATOM 4894 C C . VAL B 1 234 ? -9.164 9.094 -6.484 1 95.44 234 VAL B C 1
ATOM 4896 O O . VAL B 1 234 ? -8.625 10.203 -6.418 1 95.44 234 VAL B O 1
ATOM 4899 N N . LEU B 1 235 ? -8.562 7.98 -6.195 1 96.06 235 LEU B N 1
ATOM 4900 C CA . LEU B 1 235 ? -7.172 8 -5.766 1 96.06 235 LEU B CA 1
ATOM 4901 C C . LEU B 1 235 ? -6.273 8.57 -6.859 1 96.06 235 LEU B C 1
ATOM 4903 O O . LEU B 1 235 ? -5.316 9.289 -6.57 1 96.06 235 LEU B O 1
ATOM 4907 N N . ALA B 1 236 ? -6.562 8.203 -8.055 1 95.38 236 ALA B N 1
ATOM 4908 C CA . ALA B 1 236 ? -5.789 8.719 -9.18 1 95.38 236 ALA B CA 1
ATOM 4909 C C . ALA B 1 236 ? -5.895 10.242 -9.266 1 95.38 236 ALA B C 1
ATOM 4911 O O . ALA B 1 236 ? -4.902 10.922 -9.523 1 95.38 236 ALA B O 1
ATOM 4912 N N . VAL B 1 237 ? -7.066 10.727 -9.055 1 95.88 237 VAL B N 1
ATOM 4913 C CA . VAL B 1 237 ? -7.293 12.172 -9.086 1 95.88 237 VAL B CA 1
ATOM 4914 C C . VAL B 1 237 ? -6.516 12.844 -7.957 1 95.88 237 VAL B C 1
ATOM 4916 O O . VAL B 1 237 ? -5.906 13.898 -8.148 1 95.88 237 VAL B O 1
ATOM 4919 N N . VAL B 1 238 ? -6.539 12.25 -6.816 1 96.62 238 VAL B N 1
ATOM 4920 C CA . VAL B 1 238 ? -5.848 12.797 -5.652 1 96.62 238 VAL B CA 1
ATOM 4921 C C . VAL B 1 238 ? -4.352 12.898 -5.941 1 96.62 238 VAL B C 1
ATOM 4923 O O . VAL B 1 238 ? -3.75 13.953 -5.746 1 96.62 238 VAL B O 1
ATOM 4926 N N . PHE B 1 239 ? -3.756 11.898 -6.41 1 95.88 239 PHE B N 1
ATOM 4927 C CA . PHE B 1 239 ? -2.312 11.875 -6.617 1 95.88 239 PHE B CA 1
ATOM 4928 C C . PHE B 1 239 ? -1.929 12.695 -7.844 1 95.88 239 PHE B C 1
ATOM 4930 O O . PHE B 1 239 ? -0.863 13.312 -7.879 1 95.88 239 PHE B O 1
ATOM 4937 N N . PHE B 1 240 ? -2.719 12.656 -8.797 1 94.19 240 PHE B N 1
ATOM 4938 C CA . PHE B 1 240 ? -2.486 13.523 -9.945 1 94.19 240 PHE B CA 1
ATOM 4939 C C . PHE B 1 240 ? -2.525 14.992 -9.531 1 94.19 240 PHE B C 1
ATOM 4941 O O . PHE B 1 240 ? -1.699 15.789 -9.984 1 94.19 240 PHE B O 1
ATOM 4948 N N . SER B 1 241 ? -3.5 15.297 -8.758 1 95.75 241 SER B N 1
ATOM 4949 C CA . SER B 1 241 ? -3.609 16.672 -8.258 1 95.75 241 SER B CA 1
ATOM 4950 C C . SER B 1 241 ? -2.396 17.031 -7.41 1 95.75 241 SER B C 1
ATOM 4952 O O . SER B 1 241 ? -1.915 18.172 -7.473 1 95.75 241 SER B O 1
ATOM 4954 N N . ALA B 1 242 ? -2.008 16.109 -6.57 1 94.81 242 ALA B N 1
ATOM 4955 C CA . ALA B 1 242 ? -0.806 16.344 -5.773 1 94.81 242 ALA B CA 1
ATOM 4956 C C . ALA B 1 242 ? 0.404 16.594 -6.668 1 94.81 242 ALA B C 1
ATOM 4958 O O . ALA B 1 242 ? 1.219 17.469 -6.383 1 94.81 242 ALA B O 1
ATOM 4959 N N . PHE B 1 243 ? 0.505 15.906 -7.699 1 92.12 243 PHE B N 1
ATOM 4960 C CA . PHE B 1 243 ? 1.601 16.078 -8.648 1 92.12 243 PHE B CA 1
ATOM 4961 C C . PHE B 1 243 ? 1.506 17.422 -9.352 1 92.12 243 PHE B C 1
ATOM 4963 O O . PHE B 1 243 ? 2.514 18.109 -9.523 1 92.12 243 PHE B O 1
ATOM 4970 N N . LEU B 1 244 ? 0.348 17.781 -9.766 1 91.69 244 LEU B N 1
ATOM 4971 C CA . LEU B 1 244 ? 0.134 19.062 -10.414 1 91.69 244 LEU B CA 1
ATOM 4972 C C . LEU B 1 244 ? 0.515 20.219 -9.484 1 91.69 244 LEU B C 1
ATOM 4974 O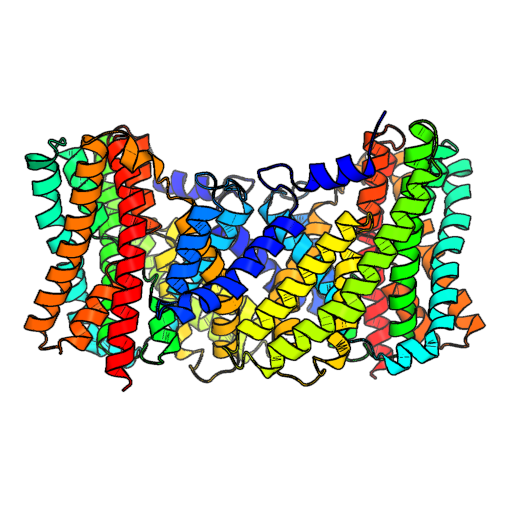 O . LEU B 1 244 ? 1.068 21.219 -9.93 1 91.69 244 LEU B O 1
ATOM 4978 N N . ALA B 1 245 ? 0.098 20.031 -8.227 1 90 245 ALA B N 1
ATOM 4979 C CA . ALA B 1 245 ? 0.478 21.047 -7.242 1 90 245 ALA B CA 1
ATOM 4980 C C . ALA B 1 245 ? 1.995 21.188 -7.16 1 90 245 ALA B C 1
ATOM 4982 O O . ALA B 1 245 ? 2.52 22.297 -7.125 1 90 245 ALA B O 1
ATOM 4983 N N . GLN B 1 246 ? 2.615 20.094 -7.117 1 86.5 246 GLN B N 1
ATOM 4984 C CA . GLN B 1 246 ? 4.074 20.109 -7.094 1 86.5 246 GLN B CA 1
ATOM 4985 C C . GLN B 1 246 ? 4.637 20.812 -8.32 1 86.5 246 GLN B C 1
ATOM 4987 O O . GLN B 1 246 ? 5.609 21.562 -8.227 1 86.5 246 GLN B O 1
ATOM 4992 N N . LEU B 1 247 ? 4.074 20.594 -9.461 1 84.25 247 LEU B N 1
ATOM 4993 C CA . LEU B 1 247 ? 4.496 21.234 -10.703 1 84.25 247 LEU B CA 1
ATOM 4994 C C . LEU B 1 247 ? 4.285 22.75 -10.633 1 84.25 247 LEU B C 1
ATOM 4996 O O . LEU B 1 247 ? 5.051 23.516 -11.219 1 84.25 247 LEU B O 1
ATOM 5000 N N . ALA B 1 248 ? 3.262 23.094 -9.945 1 83.88 248 ALA B N 1
ATOM 5001 C CA . ALA B 1 248 ? 2.938 24.5 -9.797 1 83.88 248 ALA B CA 1
ATOM 5002 C C . ALA B 1 248 ? 3.828 25.172 -8.75 1 83.88 248 ALA B C 1
ATOM 5004 O O . ALA B 1 248 ? 3.779 26.391 -8.57 1 83.88 248 ALA B O 1
ATOM 5005 N N . GLY B 1 249 ? 4.566 24.344 -8.039 1 77.12 249 GLY B N 1
ATOM 5006 C CA . GLY B 1 249 ? 5.496 24.906 -7.062 1 77.12 249 GLY B CA 1
ATOM 5007 C C . GLY B 1 249 ? 4.953 24.891 -5.648 1 77.12 249 GLY B C 1
ATOM 5008 O O . GLY B 1 249 ? 5.5 25.547 -4.762 1 77.12 249 GLY B O 1
ATOM 5009 N N . VAL B 1 250 ? 3.902 24.234 -5.469 1 81.94 250 VAL B N 1
ATOM 5010 C CA . VAL B 1 250 ? 3.357 24.156 -4.117 1 81.94 250 VAL B CA 1
ATOM 5011 C C . VAL B 1 250 ? 3.447 22.719 -3.604 1 81.94 250 VAL B C 1
ATOM 5013 O O . VAL B 1 250 ? 3.816 21.812 -4.348 1 81.94 250 VAL B O 1
ATOM 5016 N N . GLU B 1 251 ? 3.221 22.562 -2.328 1 84.12 251 GLU B N 1
ATOM 5017 C CA . GLU B 1 251 ? 3.352 21.25 -1.697 1 84.12 251 GLU B CA 1
ATOM 5018 C C . GLU B 1 251 ? 2.266 20.297 -2.18 1 84.12 251 GLU B C 1
ATOM 5020 O O . GLU B 1 251 ? 1.117 20.688 -2.375 1 84.12 251 GLU B O 1
ATOM 5025 N N . PRO B 1 252 ? 2.59 19.031 -2.32 1 90.69 252 PRO B N 1
ATOM 5026 C CA . PRO B 1 252 ? 1.626 18.016 -2.77 1 90.69 252 PRO B CA 1
ATOM 5027 C C . PRO B 1 252 ? 0.395 17.938 -1.87 1 90.69 252 PRO B C 1
ATOM 5029 O O . PRO B 1 252 ? -0.696 17.594 -2.338 1 90.69 252 PRO B O 1
ATOM 5032 N N . ILE B 1 253 ? 0.491 18.219 -0.663 1 90.06 253 ILE B N 1
ATOM 5033 C CA . ILE B 1 253 ? -0.605 18.109 0.293 1 90.06 253 ILE B CA 1
ATOM 5034 C C . ILE B 1 253 ? -1.734 19.062 -0.103 1 90.06 253 ILE B C 1
ATOM 5036 O O . ILE B 1 253 ? -2.912 18.75 0.085 1 90.06 253 ILE B O 1
ATOM 5040 N N . ILE B 1 254 ? -1.38 20.172 -0.649 1 89.25 254 ILE B N 1
ATOM 5041 C CA . ILE B 1 254 ? -2.377 21.141 -1.107 1 89.25 254 ILE B CA 1
ATOM 5042 C C . ILE B 1 254 ? -3.188 20.531 -2.252 1 89.25 254 ILE B C 1
ATOM 5044 O O . ILE B 1 254 ? -4.41 20.688 -2.305 1 89.25 254 ILE B O 1
ATOM 5048 N N . GLY B 1 255 ? -2.471 19.922 -3.168 1 93 255 GLY B N 1
ATOM 5049 C CA . GLY B 1 255 ? -3.156 19.25 -4.258 1 93 255 GLY B CA 1
ATOM 5050 C C . GLY B 1 255 ? -4.141 18.203 -3.779 1 93 255 GLY B C 1
ATOM 5051 O O . GLY B 1 255 ? -5.254 18.094 -4.301 1 93 255 GLY B O 1
ATOM 5052 N N . ALA B 1 256 ? -3.764 17.391 -2.83 1 95 256 ALA B N 1
ATOM 5053 C CA . ALA B 1 256 ? -4.637 16.359 -2.279 1 95 256 ALA B CA 1
ATOM 5054 C C . ALA B 1 256 ? -5.879 16.969 -1.638 1 95 256 ALA B C 1
ATOM 5056 O O . ALA B 1 256 ? -6.992 16.484 -1.825 1 95 256 ALA B O 1
ATOM 5057 N N . PHE B 1 257 ? -5.695 18.047 -0.939 1 92.69 257 PHE B N 1
ATOM 5058 C CA . PHE B 1 257 ? -6.801 18.734 -0.29 1 92.69 257 PHE B CA 1
ATOM 5059 C C . PHE B 1 257 ? -7.77 19.297 -1.323 1 92.69 257 PHE B C 1
ATOM 5061 O O . PHE B 1 257 ? -8.984 19.125 -1.199 1 92.69 257 PHE B O 1
ATOM 5068 N N . VAL B 1 258 ? -7.207 19.938 -2.279 1 93.94 258 VAL B N 1
ATOM 5069 C CA . VAL B 1 258 ? -8.031 20.547 -3.316 1 93.94 258 VAL B CA 1
ATOM 5070 C C . VAL B 1 258 ? -8.797 19.469 -4.074 1 93.94 258 VAL B C 1
ATOM 5072 O O . VAL B 1 258 ? -9.945 19.672 -4.469 1 93.94 258 VAL B O 1
ATOM 5075 N N . ALA B 1 259 ? -8.172 18.328 -4.32 1 96.38 259 ALA B N 1
ATOM 5076 C CA . ALA B 1 259 ? -8.875 17.203 -4.938 1 96.38 259 ALA B CA 1
ATOM 5077 C C . ALA B 1 259 ? -10.086 16.797 -4.109 1 96.38 259 ALA B C 1
ATOM 5079 O O . ALA B 1 259 ? -11.148 16.5 -4.664 1 96.38 259 ALA B O 1
ATOM 5080 N N . GLY B 1 260 ? -9.906 16.766 -2.785 1 95.44 260 GLY B N 1
ATOM 5081 C CA . GLY B 1 260 ? -11.031 16.484 -1.899 1 95.44 260 GLY B CA 1
ATOM 5082 C C . GLY B 1 260 ? -12.164 17.484 -2.039 1 95.44 260 GLY B C 1
ATOM 5083 O O . GLY B 1 260 ? -13.336 17.094 -2.098 1 95.44 260 GLY B O 1
ATOM 5084 N N . LEU B 1 261 ? -11.828 18.703 -2.182 1 93.19 261 LEU B N 1
ATOM 5085 C CA . LEU B 1 261 ? -12.828 19.75 -2.344 1 93.19 261 LEU B CA 1
ATOM 5086 C C . LEU B 1 261 ? -13.539 19.625 -3.689 1 93.19 261 LEU B C 1
ATOM 5088 O O . LEU B 1 261 ? -14.758 19.797 -3.773 1 93.19 261 LEU B O 1
ATOM 5092 N N . ALA B 1 262 ? -12.703 19.359 -4.695 1 94.69 262 ALA B N 1
ATOM 5093 C CA . ALA B 1 262 ? -13.242 19.266 -6.051 1 94.69 262 ALA B CA 1
ATOM 5094 C C . ALA B 1 262 ? -14.219 18.109 -6.18 1 94.69 262 ALA B C 1
ATOM 5096 O O . ALA B 1 262 ? -15.18 18.172 -6.949 1 94.69 262 ALA B O 1
ATOM 5097 N N . LEU B 1 263 ? -14 17.078 -5.441 1 95.38 263 LEU B N 1
ATOM 5098 C CA . LEU B 1 263 ? -14.82 15.875 -5.559 1 95.38 263 LEU B CA 1
ATOM 5099 C C . LEU B 1 263 ? -15.898 15.844 -4.473 1 95.38 263 LEU B C 1
ATOM 5101 O O . LEU B 1 263 ? -16.734 14.93 -4.445 1 95.38 263 LEU B O 1
ATOM 5105 N N . ASN B 1 264 ? -15.922 16.812 -3.645 1 94.12 264 ASN B N 1
ATOM 5106 C CA . ASN B 1 264 ? -16.734 16.844 -2.438 1 94.12 264 ASN B CA 1
ATOM 5107 C C . ASN B 1 264 ? -18.219 16.656 -2.76 1 94.12 264 ASN B C 1
ATOM 5109 O O . ASN B 1 264 ? -18.891 15.805 -2.16 1 94.12 264 ASN B O 1
ATOM 5113 N N . LYS B 1 265 ? -18.703 17.344 -3.727 1 91.5 265 LYS B N 1
ATOM 5114 C CA . LYS B 1 265 ? -20.109 17.297 -4.07 1 91.5 265 LYS B CA 1
ATOM 5115 C C . LYS B 1 265 ? -20.453 16.016 -4.828 1 91.5 265 LYS B C 1
ATOM 5117 O O . LYS B 1 265 ? -21.609 15.578 -4.828 1 91.5 265 LYS B O 1
ATOM 5122 N N . LEU B 1 266 ? -19.516 15.414 -5.414 1 92.75 266 LEU B N 1
ATOM 5123 C CA . LEU B 1 266 ? -19.75 14.258 -6.277 1 92.75 266 LEU B CA 1
ATOM 5124 C C . LEU B 1 266 ? -19.734 12.969 -5.469 1 92.75 266 LEU B C 1
ATOM 5126 O O . LEU B 1 266 ? -20.203 11.93 -5.945 1 92.75 266 LEU B O 1
ATOM 5130 N N . ILE B 1 267 ? -19.203 13 -4.219 1 93.25 267 ILE B N 1
ATOM 5131 C CA . ILE B 1 267 ? -19.125 11.812 -3.373 1 93.25 267 ILE B CA 1
ATOM 5132 C C . ILE B 1 267 ? -19.812 12.086 -2.039 1 93.25 267 ILE B C 1
ATOM 5134 O O . ILE B 1 267 ? -19.188 12.562 -1.094 1 93.25 267 ILE B O 1
ATOM 5138 N N . PRO B 1 268 ? -21.016 11.672 -2.002 1 89.81 268 PRO B N 1
ATOM 5139 C CA . PRO B 1 268 ? -21.766 11.922 -0.762 1 89.81 268 PRO B CA 1
ATOM 5140 C C . PRO B 1 268 ? -21.141 11.211 0.444 1 89.81 268 PRO B C 1
ATOM 5142 O O . PRO B 1 268 ? -20.594 10.117 0.306 1 89.81 268 PRO B O 1
ATOM 5145 N N . HIS B 1 269 ? -21.359 11.711 1.573 1 88 269 HIS B N 1
ATOM 5146 C CA . HIS B 1 269 ? -20.766 11.211 2.809 1 88 269 HIS B CA 1
ATOM 5147 C C . HIS B 1 269 ? -21.297 9.82 3.146 1 88 269 HIS B C 1
ATOM 5149 O O . HIS B 1 269 ? -20.609 9.023 3.775 1 88 269 HIS B O 1
ATOM 5155 N N . SER B 1 270 ? -22.453 9.547 2.764 1 88.38 270 SER B N 1
ATOM 5156 C CA . SER B 1 270 ? -23.078 8.273 3.113 1 88.38 270 SER B CA 1
ATOM 5157 C C . SER B 1 270 ? -22.875 7.238 2.014 1 88.38 270 SER B C 1
ATOM 5159 O O . SER B 1 270 ? -23.344 6.102 2.129 1 88.38 270 SER B O 1
ATOM 5161 N N . SER B 1 271 ? -22.156 7.59 1.03 1 91.06 271 SER B N 1
ATOM 5162 C CA . SER B 1 271 ? -21.984 6.684 -0.104 1 91.06 271 SER B CA 1
ATOM 5163 C C . SER B 1 271 ? -21.062 5.531 0.235 1 91.06 271 SER B C 1
ATOM 5165 O O . SER B 1 271 ? -20.234 5.633 1.154 1 91.06 271 SER B O 1
ATOM 5167 N N . MET B 1 272 ? -21.219 4.461 -0.491 1 90.75 272 MET B N 1
ATOM 5168 C CA . MET B 1 272 ? -20.344 3.307 -0.364 1 90.75 272 MET B CA 1
ATOM 5169 C C . MET B 1 272 ? -18.906 3.678 -0.724 1 90.75 272 MET B C 1
ATOM 5171 O O . MET B 1 272 ? -17.953 3.182 -0.11 1 90.75 272 MET B O 1
ATOM 5175 N N . LEU B 1 273 ? -18.797 4.52 -1.653 1 93.12 273 LEU B N 1
ATOM 5176 C CA . LEU B 1 273 ? -17.484 4.965 -2.09 1 93.12 273 LEU B CA 1
ATOM 5177 C C . LEU B 1 273 ? -16.75 5.707 -0.969 1 93.12 273 LEU B C 1
ATOM 5179 O O . LEU B 1 273 ? -15.578 5.461 -0.717 1 93.12 273 LEU B O 1
ATOM 5183 N N . MET B 1 274 ? -17.484 6.562 -0.29 1 93.81 274 MET B N 1
ATOM 5184 C CA . MET B 1 274 ? -16.906 7.293 0.829 1 93.81 274 MET B CA 1
ATOM 5185 C C . MET B 1 274 ? -16.453 6.34 1.93 1 93.81 274 MET B C 1
ATOM 5187 O O . MET B 1 274 ? -15.383 6.52 2.516 1 93.81 274 MET B O 1
ATOM 5191 N N . ASN B 1 275 ? -17.219 5.367 2.17 1 92.94 275 ASN B N 1
ATOM 5192 C CA . ASN B 1 275 ? -16.891 4.367 3.176 1 92.94 275 ASN B CA 1
ATOM 5193 C C . ASN B 1 275 ? -15.625 3.6 2.809 1 92.94 275 ASN B C 1
ATOM 5195 O O . ASN B 1 275 ? -14.789 3.32 3.672 1 92.94 275 ASN B O 1
ATOM 5199 N N . ARG B 1 276 ? -15.484 3.301 1.567 1 93.5 276 ARG B N 1
ATOM 5200 C CA . ARG B 1 276 ? -14.305 2.588 1.088 1 93.5 276 ARG B CA 1
ATOM 5201 C C . ARG B 1 276 ? -13.055 3.457 1.197 1 93.5 276 ARG B C 1
ATOM 5203 O O . ARG B 1 276 ? -11.984 2.973 1.578 1 93.5 276 ARG B O 1
ATOM 5210 N N . ILE B 1 277 ? -13.25 4.691 0.908 1 94.81 277 ILE B N 1
ATOM 5211 C CA . ILE B 1 277 ? -12.148 5.648 0.972 1 94.81 277 ILE B CA 1
ATOM 5212 C C . ILE B 1 277 ? -11.656 5.766 2.412 1 94.81 277 ILE B C 1
ATOM 5214 O O . ILE B 1 277 ? -10.461 5.633 2.676 1 94.81 277 ILE B O 1
ATOM 5218 N N . GLU B 1 278 ? -12.555 5.949 3.285 1 94.12 278 GLU B N 1
ATOM 5219 C CA . GLU B 1 278 ? -12.195 6.098 4.695 1 94.12 278 GLU B CA 1
ATOM 5220 C C . GLU B 1 278 ? -11.602 4.809 5.254 1 94.12 278 GLU B C 1
ATOM 5222 O O . GLU B 1 278 ? -10.633 4.848 6.012 1 94.12 278 GLU B O 1
ATOM 5227 N N . PHE B 1 279 ? -12.148 3.758 4.832 1 93.56 279 PHE B N 1
ATOM 5228 C CA . PHE B 1 279 ? -11.727 2.459 5.34 1 93.56 279 PHE B CA 1
ATOM 5229 C C . PHE B 1 279 ? -10.281 2.176 4.961 1 93.56 279 PHE B C 1
ATOM 5231 O O . PHE B 1 279 ? -9.453 1.858 5.82 1 93.56 279 PHE B O 1
ATOM 5238 N N . VAL B 1 280 ? -9.945 2.311 3.732 1 94.88 280 VAL B N 1
ATOM 5239 C CA . VAL B 1 280 ? -8.609 1.977 3.24 1 94.88 280 VAL B CA 1
ATOM 5240 C C . VAL B 1 280 ? -7.582 2.93 3.846 1 94.88 280 VAL B C 1
ATOM 5242 O O . VAL B 1 280 ? -6.512 2.502 4.277 1 94.88 280 VAL B O 1
ATOM 5245 N N . GLY B 1 281 ? -7.93 4.141 3.881 1 94.88 281 GLY B N 1
ATOM 5246 C CA . GLY B 1 281 ? -7.035 5.125 4.465 1 94.88 281 GLY B CA 1
ATOM 5247 C C . GLY B 1 281 ? -6.727 4.855 5.926 1 94.88 281 GLY B C 1
ATOM 5248 O O . GLY B 1 281 ? -5.559 4.816 6.32 1 94.88 281 GLY B O 1
ATOM 5249 N N . ASN B 1 282 ? -7.703 4.574 6.68 1 92.94 282 ASN B N 1
ATOM 5250 C CA . ASN B 1 282 ? -7.562 4.414 8.125 1 92.94 282 ASN B CA 1
ATOM 5251 C C . ASN B 1 282 ? -6.965 3.059 8.484 1 92.94 282 ASN B C 1
ATOM 5253 O O . ASN B 1 282 ? -6.32 2.916 9.523 1 92.94 282 ASN B O 1
ATOM 5257 N N . ALA B 1 283 ? -7.195 2.137 7.602 1 93.06 283 ALA B N 1
ATOM 5258 C CA . ALA B 1 283 ? -6.758 0.777 7.91 1 93.06 283 ALA B CA 1
ATOM 5259 C C . ALA B 1 283 ? -5.273 0.597 7.605 1 93.06 283 ALA B C 1
ATOM 5261 O O . ALA B 1 283 ? -4.582 -0.16 8.289 1 93.06 283 ALA B O 1
ATOM 5262 N N . ILE B 1 284 ? -4.848 1.351 6.609 1 93.88 284 ILE B N 1
ATOM 5263 C CA . ILE B 1 284 ? -3.514 0.98 6.145 1 93.88 284 ILE B CA 1
ATOM 5264 C C . ILE B 1 284 ? -2.654 2.234 5.988 1 93.88 284 ILE B C 1
ATOM 5266 O O . ILE B 1 284 ? -1.749 2.477 6.785 1 93.88 284 ILE B O 1
ATOM 5270 N N . PHE B 1 285 ? -3.039 3.174 5.207 1 94.94 285 PHE B N 1
ATOM 5271 C CA . PHE B 1 285 ? -2.133 4.199 4.703 1 94.94 285 PHE B CA 1
ATOM 5272 C C . PHE B 1 285 ? -1.854 5.25 5.77 1 94.94 285 PHE B C 1
ATOM 5274 O O . PHE B 1 285 ? -0.702 5.625 5.992 1 94.94 285 PHE B O 1
ATOM 5281 N N . ILE B 1 286 ? -2.906 5.66 6.469 1 95 286 ILE B N 1
ATOM 5282 C CA . ILE B 1 286 ? -2.744 6.715 7.461 1 95 286 ILE B CA 1
ATOM 5283 C C . ILE B 1 286 ? -1.856 6.219 8.602 1 95 286 ILE B C 1
ATOM 5285 O O . ILE B 1 286 ? -0.904 6.898 8.992 1 95 286 ILE B O 1
ATOM 5289 N N . PRO B 1 287 ? -2.082 5.012 9.078 1 94.94 287 PRO B N 1
ATOM 5290 C CA . PRO B 1 287 ? -1.189 4.488 10.117 1 94.94 287 PRO B CA 1
ATOM 5291 C C . PRO B 1 287 ? 0.263 4.395 9.656 1 94.94 287 PRO B C 1
ATOM 5293 O O . PRO B 1 287 ? 1.181 4.652 10.438 1 94.94 287 PRO B O 1
ATOM 5296 N N . PHE B 1 288 ? 0.419 4.035 8.43 1 94.06 288 PHE B N 1
ATOM 5297 C CA . PHE B 1 288 ? 1.769 3.951 7.883 1 94.06 288 PHE B CA 1
ATOM 5298 C C . PHE B 1 288 ? 2.467 5.305 7.957 1 94.06 288 PHE B C 1
ATOM 5300 O O . PHE B 1 288 ? 3.648 5.383 8.297 1 94.06 288 PHE B O 1
ATOM 5307 N N . PHE B 1 289 ? 1.787 6.281 7.621 1 94.12 289 PHE B N 1
ATOM 5308 C CA . PHE B 1 289 ? 2.328 7.633 7.676 1 94.12 289 PHE B CA 1
ATOM 5309 C C . PHE B 1 289 ? 2.738 7.992 9.102 1 94.12 289 PHE B C 1
ATOM 5311 O O . PHE B 1 289 ? 3.842 8.492 9.328 1 94.12 289 PHE B O 1
ATOM 5318 N N . LEU B 1 290 ? 1.896 7.676 10 1 94.56 290 LEU B N 1
ATOM 5319 C CA . LEU B 1 290 ? 2.135 8.047 11.391 1 94.56 290 LEU B CA 1
ATOM 5320 C C . LEU B 1 290 ? 3.324 7.281 11.961 1 94.56 290 LEU B C 1
ATOM 5322 O O . LEU B 1 290 ? 4.129 7.844 12.711 1 94.56 290 LEU B O 1
ATOM 5326 N N . ILE B 1 291 ? 3.43 6.055 11.602 1 94.88 291 ILE B N 1
ATOM 5327 C CA . ILE B 1 291 ? 4.582 5.262 12.016 1 94.88 291 ILE B CA 1
ATOM 5328 C C . ILE B 1 291 ? 5.859 5.859 11.43 1 94.88 291 ILE B C 1
ATOM 5330 O O . ILE B 1 291 ? 6.879 5.957 12.117 1 94.88 291 ILE B O 1
ATOM 5334 N N . SER B 1 292 ? 5.801 6.293 10.195 1 93.19 292 SER B N 1
ATOM 5335 C CA . SER B 1 292 ? 6.957 6.871 9.516 1 93.19 292 SER B CA 1
ATOM 5336 C C . SER B 1 292 ? 7.398 8.172 10.188 1 93.19 292 SER B C 1
ATOM 5338 O O . SER B 1 292 ? 8.594 8.461 10.258 1 93.19 292 SER B O 1
ATOM 5340 N N . VAL B 1 293 ? 6.465 8.961 10.625 1 90.19 293 VAL B N 1
ATOM 5341 C CA . VAL B 1 293 ? 6.777 10.195 11.336 1 90.19 293 VAL B CA 1
ATOM 5342 C C . VAL B 1 293 ? 7.598 9.883 12.586 1 90.19 293 VAL B C 1
ATOM 5344 O O . VAL B 1 293 ? 8.594 10.555 12.867 1 90.19 293 VAL B O 1
ATOM 5347 N N . GLY B 1 294 ? 7.195 8.852 13.273 1 92 294 GLY B N 1
ATOM 5348 C CA . GLY B 1 294 ? 7.934 8.438 14.461 1 92 294 GLY B CA 1
ATOM 5349 C C . GLY B 1 294 ? 9.344 7.973 14.148 1 92 294 GLY B C 1
ATOM 5350 O O . GLY B 1 294 ? 10.266 8.203 14.93 1 92 294 GLY B O 1
ATOM 5351 N N . MET B 1 295 ? 9.484 7.359 13.055 1 92.44 295 MET B N 1
ATOM 5352 C CA . MET B 1 295 ? 10.781 6.789 12.68 1 92.44 295 MET B CA 1
ATOM 5353 C C . MET B 1 295 ? 11.812 7.883 12.453 1 92.44 295 MET B C 1
ATOM 5355 O O . MET B 1 295 ? 13.016 7.617 12.461 1 92.44 295 MET B O 1
ATOM 5359 N N . LEU B 1 296 ? 11.438 9.117 12.273 1 88 296 LEU B N 1
ATOM 5360 C CA . LEU B 1 296 ? 12.344 10.227 12.008 1 88 296 LEU B CA 1
ATOM 5361 C C . LEU B 1 296 ? 12.969 10.734 13.305 1 88 296 LEU B C 1
ATOM 5363 O O . LEU B 1 296 ? 13.961 11.477 13.266 1 88 296 LEU B O 1
ATOM 5367 N N . VAL B 1 297 ? 12.484 10.305 14.367 1 87.75 297 VAL B N 1
ATOM 5368 C CA . VAL B 1 297 ? 12.82 10.922 15.641 1 87.75 297 VAL B CA 1
ATOM 5369 C C . VAL B 1 297 ? 14.07 10.25 16.219 1 87.75 297 VAL B C 1
ATOM 5371 O O . VAL B 1 297 ? 14.07 9.039 16.453 1 87.75 297 VAL B O 1
ATOM 5374 N N . ASP B 1 298 ? 15.031 11.031 16.375 1 87.94 298 ASP B N 1
ATOM 5375 C CA . ASP B 1 298 ? 16.234 10.602 17.078 1 87.94 298 ASP B CA 1
ATOM 5376 C C . ASP B 1 298 ? 16.266 11.156 18.5 1 87.94 298 ASP B C 1
ATOM 5378 O O . ASP B 1 298 ? 16.703 12.289 18.719 1 87.94 298 ASP B O 1
ATOM 5382 N N . LEU B 1 299 ? 15.992 10.328 19.391 1 87.19 299 LEU B N 1
ATOM 5383 C CA . LEU B 1 299 ? 15.898 10.766 20.781 1 87.19 299 LEU B CA 1
ATOM 5384 C C . LEU B 1 299 ? 17.297 10.984 21.375 1 87.19 299 LEU B C 1
ATOM 5386 O O . LEU B 1 299 ? 17.438 11.633 22.406 1 87.19 299 LEU B O 1
ATOM 5390 N N . ARG B 1 300 ? 18.406 10.555 20.797 1 86.56 300 ARG B N 1
ATOM 5391 C CA . ARG B 1 300 ? 19.781 10.672 21.297 1 86.56 300 ARG B CA 1
ATOM 5392 C C . ARG B 1 300 ? 20.234 12.133 21.312 1 86.56 300 ARG B C 1
ATOM 5394 O O . ARG B 1 300 ? 21.141 12.492 22.062 1 86.56 300 ARG B O 1
ATOM 5401 N N . VAL B 1 301 ? 19.469 12.938 20.547 1 82.88 301 VAL B N 1
ATOM 5402 C CA . VAL B 1 301 ? 19.812 14.352 20.438 1 82.88 301 VAL B CA 1
ATOM 5403 C C . VAL B 1 301 ? 19.578 15.047 21.766 1 82.88 301 VAL B C 1
ATOM 5405 O O . VAL B 1 301 ? 20.281 16 22.109 1 82.88 301 VAL B O 1
ATOM 5408 N N . LEU B 1 302 ? 18.672 14.539 22.516 1 84.31 302 LEU B N 1
ATOM 5409 C CA . LEU B 1 302 ? 18.344 15.141 23.812 1 84.31 302 LEU B CA 1
ATOM 5410 C C . LEU B 1 302 ? 19.469 14.906 24.812 1 84.31 302 LEU B C 1
ATOM 5412 O O . LEU B 1 302 ? 19.531 15.586 25.844 1 84.31 302 LEU B O 1
ATOM 5416 N N . PHE B 1 303 ? 20.344 14.039 24.422 1 85.38 303 PHE B N 1
ATOM 5417 C CA . PHE B 1 303 ? 21.422 13.703 25.344 1 85.38 303 PHE B CA 1
ATOM 5418 C C . PHE B 1 303 ? 22.75 14.258 24.859 1 85.38 303 PHE B C 1
ATOM 5420 O O . PHE B 1 303 ? 23.797 13.938 25.406 1 85.38 303 PHE B O 1
ATOM 5427 N N . ARG B 1 304 ? 22.734 15.047 23.844 1 85.31 304 ARG B N 1
ATOM 5428 C CA . ARG B 1 304 ? 23.953 15.594 23.25 1 85.31 304 ARG B CA 1
ATOM 5429 C C . ARG B 1 304 ? 24.391 16.859 23.969 1 85.31 304 ARG B C 1
ATOM 5431 O O . ARG B 1 304 ? 25.328 17.547 23.531 1 85.31 304 ARG B O 1
ATOM 5438 N N . GLY B 1 305 ? 23.688 17.25 25.031 1 85.38 305 GLY B N 1
ATOM 5439 C CA . GLY B 1 305 ? 24.109 18.422 25.766 1 85.38 305 GLY B CA 1
ATOM 5440 C C . GLY B 1 305 ? 22.969 19.391 26.062 1 85.38 305 GLY B C 1
ATOM 5441 O O . GLY B 1 305 ? 21.859 19.219 25.547 1 85.38 305 GLY B O 1
ATOM 5442 N N . PRO B 1 306 ? 23.281 20.25 26.828 1 88.38 306 PRO B N 1
ATOM 5443 C CA . PRO B 1 306 ? 22.25 21.203 27.266 1 88.38 306 PRO B CA 1
ATOM 5444 C C . PRO B 1 306 ? 21.75 22.094 26.125 1 88.38 306 PRO B C 1
ATOM 5446 O O . PRO B 1 306 ? 20.578 22.453 26.078 1 88.38 306 PRO B O 1
ATOM 5449 N N . GLU B 1 307 ? 22.625 22.406 25.234 1 88.88 307 GLU B N 1
ATOM 5450 C CA . GLU B 1 307 ? 22.234 23.266 24.125 1 88.88 307 GLU B CA 1
ATOM 5451 C C . GLU B 1 307 ? 21.156 22.594 23.266 1 88.88 307 GLU B C 1
ATOM 5453 O O . GLU B 1 307 ? 20.203 23.25 22.844 1 88.88 307 GLU B O 1
ATOM 5458 N N . ALA B 1 308 ? 21.375 21.344 23.031 1 89.81 308 ALA B N 1
ATOM 5459 C CA . ALA B 1 308 ? 20.422 20.594 22.219 1 89.81 308 ALA B CA 1
ATOM 5460 C C . ALA B 1 308 ? 19.047 20.578 22.891 1 89.81 308 ALA B C 1
ATOM 5462 O O . ALA B 1 308 ? 18.016 20.719 22.234 1 89.81 308 ALA B O 1
ATOM 5463 N N . VAL B 1 309 ? 19.062 20.484 24.141 1 92.62 309 VAL B N 1
ATOM 5464 C CA . VAL B 1 309 ? 17.812 20.422 24.906 1 92.62 309 VAL B CA 1
ATOM 5465 C C . VAL B 1 309 ? 17.141 21.797 24.906 1 92.62 309 VAL B C 1
ATOM 5467 O O . VAL B 1 309 ? 15.922 21.906 24.766 1 92.62 309 VAL B O 1
ATOM 5470 N N . ILE B 1 310 ? 17.906 22.766 25.078 1 94.12 310 ILE B N 1
ATOM 5471 C CA . ILE B 1 310 ? 17.391 24.125 25.094 1 94.12 310 ILE B CA 1
ATOM 5472 C C . ILE B 1 310 ? 16.766 24.453 23.734 1 94.12 310 ILE B C 1
ATOM 5474 O O . ILE B 1 310 ? 15.68 25.047 23.672 1 94.12 310 ILE B O 1
ATOM 5478 N N . VAL B 1 311 ? 17.469 24.094 22.719 1 94.12 311 VAL B N 1
ATOM 5479 C CA . VAL B 1 311 ? 16.953 24.359 21.375 1 94.12 311 VAL B CA 1
ATOM 5480 C C . VAL B 1 311 ? 15.656 23.594 21.156 1 94.12 311 VAL B C 1
ATOM 5482 O O . VAL B 1 311 ? 14.656 24.172 20.734 1 94.12 311 VAL B O 1
ATOM 5485 N N . ALA B 1 312 ? 15.641 22.328 21.516 1 94.56 312 ALA B N 1
ATOM 5486 C CA . ALA B 1 312 ? 14.453 21.5 21.328 1 94.56 312 ALA B CA 1
ATOM 5487 C C . ALA B 1 312 ? 13.281 22.031 22.156 1 94.56 312 ALA B C 1
ATOM 5489 O O . ALA B 1 312 ? 12.156 22.125 21.656 1 94.56 312 ALA B O 1
ATOM 5490 N N . ALA B 1 313 ? 13.539 22.359 23.344 1 95.69 313 ALA B N 1
ATOM 5491 C CA . ALA B 1 313 ? 12.5 22.859 24.25 1 95.69 313 ALA B CA 1
ATOM 5492 C C . ALA B 1 313 ? 11.977 24.219 23.781 1 95.69 313 ALA B C 1
ATOM 5494 O O . ALA B 1 313 ? 10.773 24.469 23.844 1 95.69 313 ALA B O 1
ATOM 5495 N N . SER B 1 314 ? 12.859 25.062 23.391 1 96.5 314 SER B N 1
ATOM 5496 C CA . SER B 1 314 ? 12.461 26.391 22.938 1 96.5 314 SER B CA 1
ATOM 5497 C C . SER B 1 314 ? 11.609 26.312 21.672 1 96.5 314 SER B C 1
ATOM 5499 O O . SER B 1 314 ? 10.57 26.953 21.594 1 96.5 314 SER B O 1
ATOM 5501 N N . LEU B 1 315 ? 12.102 25.516 20.766 1 96.5 315 LEU B N 1
ATOM 5502 C CA . LEU B 1 315 ? 11.352 25.375 19.516 1 96.5 315 LEU B CA 1
ATOM 5503 C C . LEU B 1 315 ? 9.969 24.797 19.781 1 96.5 315 LEU B C 1
ATOM 5505 O O . LEU B 1 315 ? 8.977 25.266 19.219 1 96.5 315 LEU B O 1
ATOM 5509 N N . THR B 1 316 ? 9.922 23.797 20.609 1 97.25 316 THR B N 1
ATOM 5510 C CA . THR B 1 316 ? 8.664 23.141 20.922 1 97.25 316 THR B CA 1
ATOM 5511 C C . THR B 1 316 ? 7.719 24.094 21.656 1 97.25 316 THR B C 1
ATOM 5513 O O . THR B 1 316 ? 6.531 24.156 21.328 1 97.25 316 THR B O 1
ATOM 5516 N N . ALA B 1 317 ? 8.242 24.797 22.547 1 97.62 317 ALA B N 1
ATOM 5517 C CA . ALA B 1 317 ? 7.441 25.734 23.328 1 97.62 317 ALA B CA 1
ATOM 5518 C C . ALA B 1 317 ? 6.867 26.844 22.438 1 97.62 317 ALA B C 1
ATOM 5520 O O . ALA B 1 317 ? 5.699 27.203 22.562 1 97.62 317 ALA B O 1
ATOM 5521 N N . VAL B 1 318 ? 7.664 27.328 21.609 1 97.5 318 VAL B N 1
ATOM 5522 C CA . VAL B 1 318 ? 7.238 28.391 20.703 1 97.5 318 VAL B CA 1
ATOM 5523 C C . VAL B 1 318 ? 6.16 27.875 19.766 1 97.5 318 VAL B C 1
ATOM 5525 O O . VAL B 1 318 ? 5.16 28.547 19.516 1 97.5 318 VAL B O 1
ATOM 5528 N N . ALA B 1 319 ? 6.398 26.672 19.203 1 97.38 319 ALA B N 1
ATOM 5529 C CA . ALA B 1 319 ? 5.441 26.078 18.266 1 97.38 319 ALA B CA 1
ATOM 5530 C C . ALA B 1 319 ? 4.074 25.906 18.922 1 97.38 319 ALA B C 1
ATOM 5532 O O . ALA B 1 319 ? 3.049 26.281 18.359 1 97.38 319 ALA B O 1
ATOM 5533 N N . LEU B 1 320 ? 4.055 25.375 20.141 1 98.12 320 LEU B N 1
ATOM 5534 C CA . LEU B 1 320 ? 2.809 25.094 20.844 1 98.12 320 LEU B CA 1
ATOM 5535 C C . LEU B 1 320 ? 2.152 26.391 21.312 1 98.12 320 LEU B C 1
ATOM 5537 O O . LEU B 1 320 ? 0.937 26.562 21.188 1 98.12 320 LEU B O 1
ATOM 5541 N N . ALA B 1 321 ? 2.941 27.281 21.797 1 98 321 ALA B N 1
ATOM 5542 C CA . ALA B 1 321 ? 2.406 28.547 22.281 1 98 321 ALA B CA 1
ATOM 5543 C C . ALA B 1 321 ? 1.85 29.375 21.125 1 98 321 ALA B C 1
ATOM 5545 O O . ALA B 1 321 ? 0.797 30.016 21.266 1 98 321 ALA B O 1
ATOM 5546 N N . GLY B 1 322 ? 2.609 29.391 20.078 1 97.62 322 GLY B N 1
ATOM 5547 C CA . GLY B 1 322 ? 2.152 30.141 18.906 1 97.62 322 GLY B CA 1
ATOM 5548 C C . GLY B 1 322 ? 0.811 29.672 18.391 1 97.62 322 GLY B C 1
ATOM 5549 O O . GLY B 1 322 ? -0.068 30.469 18.094 1 97.62 322 GLY B O 1
ATOM 5550 N N . LYS B 1 323 ? 0.657 28.391 18.297 1 97.75 323 LYS B N 1
ATOM 5551 C CA . LYS B 1 323 ? -0.59 27.828 17.781 1 97.75 323 LYS B CA 1
ATOM 5552 C C . LYS B 1 323 ? -1.722 28 18.797 1 97.75 323 LYS B C 1
ATOM 5554 O O . LYS B 1 323 ? -2.867 28.25 18.422 1 97.75 323 LYS B O 1
ATOM 5559 N N . TRP B 1 324 ? -1.374 27.844 20.047 1 98.19 324 TRP B N 1
ATOM 5560 C CA . TRP B 1 324 ? -2.381 28.047 21.078 1 98.19 324 TRP B CA 1
ATOM 5561 C C . TRP B 1 324 ? -2.887 29.484 21.094 1 98.19 324 TRP B C 1
ATOM 5563 O O . TRP B 1 324 ? -4.094 29.719 21.203 1 98.19 324 TRP B O 1
ATOM 5573 N N . LEU B 1 325 ? -2.006 30.406 21.031 1 98.25 325 LEU B N 1
ATOM 5574 C CA . LEU B 1 325 ? -2.385 31.828 21.016 1 98.25 325 LEU B CA 1
ATOM 5575 C C . LEU B 1 325 ? -3.217 32.156 19.781 1 98.25 325 LEU B C 1
ATOM 5577 O O . LEU B 1 325 ? -4.148 32.938 19.844 1 98.25 325 LEU B O 1
ATOM 5581 N N . SER B 1 326 ? -2.82 31.594 18.641 1 98.12 326 SER B N 1
ATOM 5582 C CA . SER B 1 326 ? -3.605 31.797 17.438 1 98.12 326 SER B CA 1
ATOM 5583 C C . SER B 1 326 ? -5.035 31.281 17.609 1 98.12 326 SER B C 1
ATOM 5585 O O . SER B 1 326 ? -5.988 31.953 17.203 1 98.12 326 SER B O 1
ATOM 5587 N N . ALA B 1 327 ? -5.141 30.141 18.234 1 98.19 327 ALA B N 1
ATOM 5588 C CA . ALA B 1 327 ? -6.465 29.562 18.5 1 98.19 327 ALA B CA 1
ATOM 5589 C C . ALA B 1 327 ? -7.234 30.422 19.5 1 98.19 327 ALA B C 1
ATOM 5591 O O . ALA B 1 327 ? -8.445 30.609 19.375 1 98.19 327 ALA B O 1
ATOM 5592 N N . TRP B 1 328 ? -6.508 30.922 20.469 1 98.12 328 TRP B N 1
ATOM 5593 C CA . TRP B 1 328 ? -7.133 31.734 21.5 1 98.12 328 TRP B CA 1
ATOM 5594 C C . TRP B 1 328 ? -7.66 33.031 20.922 1 98.12 328 TRP B C 1
ATOM 5596 O O . TRP B 1 328 ? -8.773 33.469 21.234 1 98.12 328 TRP B O 1
ATOM 5606 N N . PHE B 1 329 ? -6.902 33.688 20.141 1 98.19 329 PHE B N 1
ATOM 5607 C CA . PHE B 1 329 ? -7.348 34.938 19.5 1 98.19 329 PHE B CA 1
ATOM 5608 C C . PHE B 1 329 ? -8.539 34.688 18.594 1 98.19 329 PHE B C 1
ATOM 5610 O O . PHE B 1 329 ? -9.438 35.5 18.484 1 98.19 329 PHE B O 1
ATOM 5617 N N . THR B 1 330 ? -8.492 33.562 17.922 1 97.75 330 THR B N 1
ATOM 5618 C CA . THR B 1 330 ? -9.609 33.156 17.062 1 97.75 330 THR B CA 1
ATOM 5619 C C . THR B 1 330 ? -10.875 32.969 17.875 1 97.75 330 THR B C 1
ATOM 5621 O O . THR B 1 330 ? -11.961 33.375 17.469 1 97.75 330 THR B O 1
ATOM 5624 N N . GLN B 1 331 ? -10.688 32.312 19.016 1 97.69 331 GLN B N 1
ATOM 5625 C CA . GLN B 1 331 ? -11.812 32.094 19.938 1 97.69 331 GLN B CA 1
ATOM 5626 C C . GLN B 1 331 ? -12.438 33.438 20.328 1 97.69 331 GLN B C 1
ATOM 5628 O O . GLN B 1 331 ? -13.656 33.594 20.312 1 97.69 331 GLN B O 1
ATOM 5633 N N . MET B 1 332 ? -11.617 34.375 20.656 1 97.94 332 MET B N 1
ATOM 5634 C CA . MET B 1 332 ? -12.086 35.656 21.125 1 97.94 332 MET B CA 1
ATOM 5635 C C . MET B 1 332 ? -12.758 36.438 20.016 1 97.94 332 MET B C 1
ATOM 5637 O O . MET B 1 332 ? -13.805 37.062 20.219 1 97.94 332 MET B O 1
ATOM 5641 N N . LEU B 1 333 ? -12.195 36.375 18.891 1 97.19 333 LEU B N 1
ATOM 5642 C CA . LEU B 1 333 ? -12.688 37.156 17.766 1 97.19 333 LEU B CA 1
ATOM 5643 C C . LEU B 1 333 ? -14.047 36.656 17.297 1 97.19 333 LEU B C 1
ATOM 5645 O O . LEU B 1 333 ? -14.922 37.438 16.922 1 97.19 333 LEU B O 1
ATOM 5649 N N . PHE B 1 334 ? -14.211 35.312 17.297 1 97.06 334 PHE B N 1
ATOM 5650 C CA . PHE B 1 334 ? -15.43 34.75 16.719 1 97.06 334 PHE B CA 1
ATOM 5651 C C . PHE B 1 334 ? -16.328 34.188 17.812 1 97.06 334 PHE B C 1
ATOM 5653 O O . PHE B 1 334 ? -17.328 33.531 17.531 1 97.06 334 PHE B O 1
ATOM 5660 N N . LYS B 1 335 ? -15.945 34.25 19.078 1 97 335 LYS B N 1
ATOM 5661 C CA . LYS B 1 335 ? -16.719 33.875 20.25 1 97 335 LYS B CA 1
ATOM 5662 C C . LYS B 1 335 ? -16.984 32.375 20.266 1 97 335 LYS B C 1
ATOM 5664 O O . LYS B 1 335 ? -18.125 31.938 20.438 1 97 335 LYS B O 1
ATOM 5669 N N . TYR B 1 336 ? -15.969 31.703 19.984 1 97.31 336 TYR B N 1
ATOM 5670 C CA . TYR B 1 336 ? -16.062 30.25 20.047 1 97.31 336 TYR B CA 1
ATOM 5671 C C . TYR B 1 336 ? -15.977 29.766 21.5 1 97.31 336 TYR B C 1
ATOM 5673 O O . TYR B 1 336 ? -15.562 30.516 22.391 1 97.31 336 TYR B O 1
ATOM 5681 N N . SER B 1 337 ? -16.422 28.562 21.75 1 97.31 337 SER B N 1
ATOM 5682 C CA . SER B 1 337 ? -16.312 27.938 23.078 1 97.31 337 SER B CA 1
ATOM 5683 C C . SER B 1 337 ? -14.891 27.453 23.328 1 97.31 337 SER B C 1
ATOM 5685 O O . SER B 1 337 ? -14.078 27.359 22.406 1 97.31 337 SER B O 1
ATOM 5687 N N . GLY B 1 338 ? -14.641 27.141 24.547 1 97.44 338 GLY B N 1
ATOM 5688 C CA . GLY B 1 338 ? -13.352 26.578 24.906 1 97.44 338 GLY B CA 1
ATOM 5689 C C . GLY B 1 338 ? -13.062 25.25 24.219 1 97.44 338 GLY B C 1
ATOM 5690 O O . GLY B 1 338 ? -11.914 24.969 23.875 1 97.44 338 GLY B O 1
ATOM 5691 N N . ILE B 1 339 ? -14.141 24.531 24.016 1 97.69 339 ILE B N 1
ATOM 5692 C CA . ILE B 1 339 ? -14.016 23.234 23.344 1 97.69 339 ILE B CA 1
ATOM 5693 C C . ILE B 1 339 ? -13.617 23.453 21.875 1 97.69 339 ILE B C 1
ATOM 5695 O O . ILE B 1 339 ? -12.727 22.766 21.359 1 97.69 339 ILE B O 1
ATOM 5699 N N . GLN B 1 340 ? -14.219 24.391 21.281 1 97.69 340 GLN B N 1
ATOM 5700 C CA . GLN B 1 340 ? -13.906 24.703 19.891 1 97.69 340 GLN B CA 1
ATOM 5701 C C . GLN B 1 340 ? -12.484 25.25 19.75 1 97.69 340 GLN B C 1
ATOM 5703 O O . GLN B 1 340 ? -11.781 24.922 18.797 1 97.69 340 GLN B O 1
ATOM 5708 N N . ARG B 1 341 ? -12.109 26.078 20.703 1 98 341 ARG B N 1
ATOM 5709 C CA . ARG B 1 341 ? -10.742 26.594 20.719 1 98 341 ARG B CA 1
ATOM 5710 C C . ARG B 1 341 ? -9.734 25.453 20.797 1 98 341 ARG B C 1
ATOM 5712 O O . ARG B 1 341 ? -8.734 25.438 20.062 1 98 341 ARG B O 1
ATOM 5719 N N . ASN B 1 342 ? -9.953 24.5 21.688 1 98.06 342 ASN B N 1
ATOM 5720 C CA . ASN B 1 342 ? -9.062 23.359 21.828 1 98.06 342 ASN B CA 1
ATOM 5721 C C . ASN B 1 342 ? -9.016 22.5 20.562 1 98.06 342 ASN B C 1
ATOM 5723 O O . ASN B 1 342 ? -7.98 21.922 20.234 1 98.06 342 ASN B O 1
ATOM 5727 N N . LEU B 1 343 ? -10.148 22.406 19.922 1 98.06 343 LEU B N 1
ATOM 5728 C CA . LEU B 1 343 ? -10.211 21.672 18.656 1 98.06 343 LEU B CA 1
ATOM 5729 C C . LEU B 1 343 ? -9.367 22.359 17.594 1 98.06 343 LEU B C 1
ATOM 5731 O O . LEU B 1 343 ? -8.609 21.703 16.875 1 98.06 343 LEU B O 1
ATOM 5735 N N . ILE B 1 344 ? -9.508 23.672 17.531 1 98.19 344 ILE B N 1
ATOM 5736 C CA . ILE B 1 344 ? -8.742 24.453 16.578 1 98.19 344 ILE B CA 1
ATOM 5737 C C . ILE B 1 344 ? -7.254 24.359 16.891 1 98.19 344 ILE B C 1
ATOM 5739 O O . ILE B 1 344 ? -6.438 24.141 15.992 1 98.19 344 ILE B O 1
ATOM 5743 N N . PHE B 1 345 ? -6.957 24.453 18.156 1 98.31 345 PHE B N 1
ATOM 5744 C CA . PHE B 1 345 ? -5.578 24.328 18.609 1 98.31 345 PHE B CA 1
ATOM 5745 C C . PHE B 1 345 ? -5.016 22.969 18.25 1 98.31 345 PHE B C 1
ATOM 5747 O O . PHE B 1 345 ? -3.949 22.859 17.641 1 98.31 345 PHE B O 1
ATOM 5754 N N . GLY B 1 346 ? -5.715 21.953 18.547 1 97.88 346 GLY B N 1
ATOM 5755 C CA . GLY B 1 346 ? -5.258 20.594 18.297 1 97.88 346 GLY B CA 1
ATOM 5756 C C . GLY B 1 346 ? -5.059 20.312 16.812 1 97.88 346 GLY B C 1
ATOM 5757 O O . GLY B 1 346 ? -4.047 19.719 16.422 1 97.88 346 GLY B O 1
ATOM 5758 N N . LEU B 1 347 ? -5.965 20.734 16 1 97.31 347 LEU B N 1
ATOM 5759 C CA . LEU B 1 347 ? -5.93 20.453 14.578 1 97.31 347 LEU B CA 1
ATOM 5760 C C . LEU B 1 347 ? -4.809 21.25 13.898 1 97.31 347 LEU B C 1
ATOM 5762 O O . LEU B 1 347 ? -4.309 20.844 12.844 1 97.31 347 LEU B O 1
ATOM 5766 N N . SER B 1 348 ? -4.363 22.359 14.539 1 97.12 348 SER B N 1
ATOM 5767 C CA . SER B 1 348 ? -3.391 23.219 13.883 1 97.12 348 SER B CA 1
ATOM 5768 C C . SER B 1 348 ? -2.037 23.172 14.586 1 97.12 348 SER B C 1
ATOM 5770 O O . SER B 1 348 ? -1.174 24.016 14.344 1 97.12 348 SER B O 1
ATOM 5772 N N . SER B 1 349 ? -1.8 22.219 15.438 1 96.94 349 SER B N 1
ATOM 5773 C CA . SER B 1 349 ? -0.599 22.25 16.266 1 96.94 349 SER B CA 1
ATOM 5774 C C . SER B 1 349 ? 0.461 21.281 15.742 1 96.94 349 SER B C 1
ATOM 5776 O O . SER B 1 349 ? 1.654 21.469 15.984 1 96.94 349 SER B O 1
ATOM 5778 N N . ALA B 1 350 ? 0.046 20.25 15.039 1 95.62 350 ALA B N 1
ATOM 5779 C CA . ALA B 1 350 ? 0.982 19.203 14.656 1 95.62 350 ALA B CA 1
ATOM 5780 C C . ALA B 1 350 ? 1.822 19.641 13.453 1 95.62 350 ALA B C 1
ATOM 5782 O O . ALA B 1 350 ? 1.288 20.125 12.461 1 95.62 350 ALA B O 1
ATOM 5783 N N . HIS B 1 351 ? 3.105 19.453 13.641 1 93.62 351 HIS B N 1
ATOM 5784 C CA . HIS B 1 351 ? 4.047 19.672 12.555 1 93.62 351 HIS B CA 1
ATOM 5785 C C . HIS B 1 351 ? 4.562 18.359 11.984 1 93.62 351 HIS B C 1
ATOM 5787 O O . HIS B 1 351 ? 4.688 17.375 12.711 1 93.62 351 HIS B O 1
ATOM 5793 N N . ALA B 1 352 ? 4.773 18.328 10.727 1 88.06 352 ALA B N 1
ATOM 5794 C CA . ALA B 1 352 ? 5.25 17.094 10.109 1 88.06 352 ALA B CA 1
ATOM 5795 C C . ALA B 1 352 ? 6.07 17.391 8.859 1 88.06 352 ALA B C 1
ATOM 5797 O O . ALA B 1 352 ? 7.156 17.969 8.938 1 88.06 352 ALA B O 1
ATOM 5798 N N . ALA B 1 353 ? 5.508 17 7.699 1 78.75 353 ALA B N 1
ATOM 5799 C CA . ALA B 1 353 ? 6.242 16.906 6.441 1 78.75 353 ALA B CA 1
ATOM 5800 C C . ALA B 1 353 ? 6.727 18.281 5.984 1 78.75 353 ALA B C 1
ATOM 5802 O O . ALA B 1 353 ? 7.906 18.469 5.676 1 78.75 353 ALA B O 1
ATOM 5803 N N . ALA B 1 354 ? 5.867 19.297 5.98 1 81.12 354 ALA B N 1
ATOM 5804 C CA . ALA B 1 354 ? 6.234 20.609 5.48 1 81.12 354 ALA B CA 1
ATOM 5805 C C . ALA B 1 354 ? 7.289 21.266 6.367 1 81.12 354 ALA B C 1
ATOM 5807 O O . ALA B 1 354 ? 8.195 21.953 5.875 1 81.12 354 ALA B O 1
ATOM 5808 N N . THR B 1 355 ? 7.148 21.047 7.605 1 87.88 355 THR B N 1
ATOM 5809 C CA . THR B 1 355 ? 8.109 21.562 8.578 1 87.88 355 THR B CA 1
ATOM 5810 C C . THR B 1 355 ? 9.492 20.969 8.344 1 87.88 355 THR B C 1
ATOM 5812 O O . THR B 1 355 ? 10.492 21.688 8.312 1 87.88 355 THR B O 1
ATOM 5815 N N . LEU B 1 356 ? 9.516 19.75 8.156 1 84.25 356 LEU B N 1
ATOM 5816 C CA . LEU B 1 356 ? 10.781 19.062 7.941 1 84.25 356 LEU B CA 1
ATOM 5817 C C . LEU B 1 356 ? 11.414 19.469 6.621 1 84.25 356 LEU B C 1
ATOM 5819 O O . LEU B 1 356 ? 12.641 19.562 6.516 1 84.25 356 LEU B O 1
ATOM 5823 N N . ALA B 1 357 ? 10.609 19.703 5.684 1 80.81 357 ALA B N 1
ATOM 5824 C CA . ALA B 1 357 ? 11.109 20.109 4.375 1 80.81 357 ALA B CA 1
ATOM 5825 C C . ALA B 1 357 ? 11.836 21.453 4.465 1 80.81 357 ALA B C 1
ATOM 5827 O O . ALA B 1 357 ? 12.922 21.609 3.902 1 80.81 357 ALA B O 1
ATOM 5828 N N . ILE B 1 358 ? 11.305 22.344 5.18 1 84.56 358 ILE B N 1
ATOM 5829 C CA . ILE B 1 358 ? 11.883 23.672 5.336 1 84.56 358 ILE B CA 1
ATOM 5830 C C . ILE B 1 358 ? 13.219 23.578 6.062 1 84.56 358 ILE B C 1
ATOM 5832 O O . ILE B 1 358 ? 14.211 24.172 5.633 1 84.56 358 ILE B O 1
ATOM 5836 N N . ILE B 1 359 ? 13.242 22.797 7.078 1 88.5 359 ILE B N 1
ATOM 5837 C CA . ILE B 1 359 ? 14.43 22.703 7.918 1 88.5 359 ILE B CA 1
ATOM 5838 C C . ILE B 1 359 ? 15.523 21.938 7.176 1 88.5 359 ILE B C 1
ATOM 5840 O O . ILE B 1 359 ? 16.703 22.266 7.289 1 88.5 359 ILE B O 1
ATOM 5844 N N . LEU B 1 360 ? 15.125 21.016 6.387 1 85.62 360 LEU B N 1
ATOM 5845 C CA . LEU B 1 360 ? 16.109 20.234 5.637 1 85.62 360 LEU B CA 1
ATOM 5846 C C . LEU B 1 360 ? 16.734 21.078 4.523 1 85.62 360 LEU B C 1
ATOM 5848 O O . LEU B 1 360 ? 17.922 20.969 4.254 1 85.62 360 LEU B O 1
ATOM 5852 N N . VAL B 1 361 ? 15.906 21.828 3.889 1 82.12 361 VAL B N 1
ATOM 5853 C CA . VAL B 1 361 ? 16.406 22.719 2.852 1 82.12 361 VAL B CA 1
ATOM 5854 C C . VAL B 1 361 ? 17.391 23.719 3.459 1 82.12 361 VAL B C 1
ATOM 5856 O O . VAL B 1 361 ? 18.453 23.984 2.893 1 82.12 361 VAL B O 1
ATOM 5859 N N . GLY B 1 362 ? 17.047 24.219 4.547 1 85.94 362 GLY B N 1
ATOM 5860 C CA . GLY B 1 362 ? 17.938 25.141 5.246 1 85.94 362 GLY B CA 1
ATOM 5861 C C . GLY B 1 362 ? 19.219 24.484 5.715 1 85.94 362 GLY B C 1
ATOM 5862 O O . GLY B 1 362 ? 20.297 25.094 5.68 1 85.94 362 GLY B O 1
ATOM 5863 N N . TYR B 1 363 ? 19.109 23.297 6.109 1 89.69 363 TYR B N 1
ATOM 5864 C CA . TYR B 1 363 ? 20.266 22.547 6.57 1 89.69 363 TYR B CA 1
ATOM 5865 C C . TYR B 1 363 ? 21.234 22.281 5.43 1 89.69 363 TYR B C 1
ATOM 5867 O O . TYR B 1 363 ? 22.453 22.484 5.574 1 89.69 363 TYR B O 1
ATOM 5875 N N . LYS B 1 364 ? 20.703 21.906 4.375 1 86.69 364 LYS B N 1
ATOM 5876 C CA . LYS B 1 364 ? 21.516 21.625 3.199 1 86.69 364 LYS B CA 1
ATOM 5877 C C . LYS B 1 364 ? 22.188 22.891 2.664 1 86.69 364 LYS B C 1
ATOM 5879 O O . LYS B 1 364 ? 23.281 22.844 2.129 1 86.69 364 LYS B O 1
ATOM 5884 N N . ALA B 1 365 ? 21.5 23.969 2.838 1 84.19 365 ALA B N 1
ATOM 5885 C CA . ALA B 1 365 ? 22.016 25.25 2.383 1 84.19 365 ALA B CA 1
ATOM 5886 C C . ALA B 1 365 ? 23.016 25.828 3.375 1 84.19 365 ALA B C 1
ATOM 5888 O O . ALA B 1 365 ? 23.594 26.891 3.141 1 84.19 365 ALA B O 1
ATOM 5889 N N . GLY B 1 366 ? 23.203 25.141 4.5 1 88 366 GLY B N 1
ATOM 5890 C CA . GLY B 1 366 ? 24.156 25.578 5.508 1 88 366 GLY B CA 1
ATOM 5891 C C . GLY B 1 366 ? 23.609 26.688 6.398 1 88 366 GLY B C 1
ATOM 5892 O O . GLY B 1 366 ? 24.375 27.328 7.133 1 88 366 GLY B O 1
ATOM 5893 N N . ILE B 1 367 ? 22.359 26.891 6.34 1 87.81 367 ILE B N 1
ATOM 5894 C CA . ILE B 1 367 ? 21.719 27.953 7.105 1 87.81 367 ILE B CA 1
ATOM 5895 C C . ILE B 1 367 ? 21.328 27.438 8.492 1 87.81 367 ILE B C 1
ATOM 5897 O O . ILE B 1 367 ? 21.406 28.172 9.477 1 87.81 367 ILE B O 1
ATOM 5901 N N . ILE B 1 368 ? 20.938 26.156 8.539 1 91.75 368 ILE B N 1
ATOM 5902 C CA . ILE B 1 368 ? 20.438 25.516 9.75 1 91.75 368 ILE B CA 1
ATOM 5903 C C . ILE B 1 368 ? 21.484 24.531 10.273 1 91.75 368 ILE B C 1
ATOM 5905 O O . ILE B 1 368 ? 22.094 23.797 9.5 1 91.75 368 ILE B O 1
ATOM 5909 N N . ASP B 1 369 ? 21.672 24.578 11.523 1 91.44 369 ASP B N 1
ATOM 5910 C CA . ASP B 1 369 ? 22.688 23.688 12.109 1 91.44 369 ASP B CA 1
ATOM 5911 C C . ASP B 1 369 ? 22.047 22.391 12.609 1 91.44 369 ASP B C 1
ATOM 5913 O O . ASP B 1 369 ? 20.828 22.203 12.5 1 91.44 369 ASP B O 1
ATOM 5917 N N . ASP B 1 370 ? 22.875 21.516 13.148 1 89.88 370 ASP B N 1
ATOM 5918 C CA . ASP B 1 370 ? 22.453 20.188 13.594 1 89.88 370 ASP B CA 1
ATOM 5919 C C . ASP B 1 370 ? 21.484 20.281 14.773 1 89.88 370 ASP B C 1
ATOM 5921 O O . ASP B 1 370 ? 20.516 19.516 14.852 1 89.88 370 ASP B O 1
ATOM 5925 N N . ASN B 1 371 ? 21.734 21.188 15.578 1 90.12 371 ASN B N 1
ATOM 5926 C CA . ASN B 1 371 ? 20.891 21.328 16.766 1 90.12 371 ASN B CA 1
ATOM 5927 C C . ASN B 1 371 ? 19.469 21.75 16.391 1 90.12 371 ASN B C 1
ATOM 5929 O O . ASN B 1 371 ? 18.5 21.25 16.969 1 90.12 371 ASN B O 1
ATOM 5933 N N . THR B 1 372 ? 19.406 22.625 15.484 1 92.19 372 THR B N 1
ATOM 5934 C CA . THR B 1 372 ? 18.094 23.094 15.047 1 92.19 372 THR B CA 1
ATOM 5935 C C . THR B 1 372 ? 17.359 21.984 14.305 1 92.19 372 THR B C 1
ATOM 5937 O O . THR B 1 372 ? 16.141 21.812 14.484 1 92.19 372 THR B O 1
ATOM 5940 N N . LEU B 1 373 ? 18.109 21.312 13.531 1 92.19 373 LEU B N 1
ATOM 5941 C CA . LEU B 1 373 ? 17.5 20.188 12.812 1 92.19 373 LEU B CA 1
ATOM 5942 C C . LEU B 1 373 ? 16.969 19.156 13.781 1 92.19 373 LEU B C 1
ATOM 5944 O O . LEU B 1 373 ? 15.797 18.75 13.695 1 92.19 373 LEU B O 1
ATOM 5948 N N . ASN B 1 374 ? 17.719 18.781 14.688 1 90.38 374 ASN B N 1
ATOM 5949 C CA . ASN B 1 374 ? 17.328 17.766 15.664 1 90.38 374 ASN B CA 1
ATOM 5950 C C . ASN B 1 374 ? 16.219 18.281 16.594 1 90.38 374 ASN B C 1
ATOM 5952 O O . ASN B 1 374 ? 15.344 17.516 17 1 90.38 374 ASN B O 1
ATOM 5956 N N . GLY B 1 375 ? 16.344 19.469 16.938 1 92.44 375 GLY B N 1
ATOM 5957 C CA . GLY B 1 375 ? 15.289 20.062 17.734 1 92.44 375 GLY B CA 1
ATOM 5958 C C . GLY B 1 375 ? 13.938 20.078 17.047 1 92.44 375 GLY B C 1
ATOM 5959 O O . GLY B 1 375 ? 12.906 19.891 17.688 1 92.44 375 GLY B O 1
ATOM 5960 N N . THR B 1 376 ? 13.984 20.266 15.789 1 93.25 376 THR B N 1
ATOM 5961 C CA . THR B 1 376 ? 12.758 20.266 14.992 1 93.25 376 THR B CA 1
ATOM 5962 C C . THR B 1 376 ? 12.125 18.891 14.977 1 93.25 376 THR B C 1
ATOM 5964 O O . THR B 1 376 ? 10.898 18.75 15.016 1 93.25 376 THR B O 1
ATOM 5967 N N . ILE B 1 377 ? 12.945 17.906 14.945 1 91.5 377 ILE B N 1
ATOM 5968 C CA . ILE B 1 377 ? 12.453 16.531 14.922 1 91.5 377 ILE B CA 1
ATOM 5969 C C . ILE B 1 377 ? 11.734 16.219 16.234 1 91.5 377 ILE B C 1
ATOM 5971 O O . ILE B 1 377 ? 10.68 15.586 16.234 1 91.5 377 ILE B O 1
ATOM 5975 N N . ILE B 1 378 ? 12.273 16.734 17.266 1 92.5 378 ILE B N 1
ATOM 5976 C CA . ILE B 1 378 ? 11.648 16.562 18.578 1 92.5 378 ILE B CA 1
ATOM 5977 C C . ILE B 1 378 ? 10.336 17.344 18.625 1 92.5 378 ILE B C 1
ATOM 5979 O O . ILE B 1 378 ? 9.344 16.859 19.172 1 92.5 378 ILE B O 1
ATOM 5983 N N . LEU B 1 379 ? 10.43 18.531 18.094 1 94.88 379 LEU B N 1
ATOM 5984 C CA . LEU B 1 379 ? 9.234 19.359 18 1 94.88 379 LEU B CA 1
ATOM 5985 C C . LEU B 1 379 ? 8.117 18.625 17.266 1 94.88 379 LEU B C 1
ATOM 5987 O O . LEU B 1 379 ? 6.957 18.688 17.688 1 94.88 379 LEU B O 1
ATOM 5991 N N . ILE B 1 380 ? 8.445 17.938 16.219 1 92.5 380 ILE B N 1
ATOM 5992 C CA . ILE B 1 380 ? 7.469 17.203 15.422 1 92.5 380 ILE B CA 1
ATOM 5993 C C . ILE B 1 380 ? 6.805 16.125 16.281 1 92.5 380 ILE B C 1
ATOM 5995 O O . ILE B 1 380 ? 5.578 16 16.297 1 92.5 380 ILE B O 1
ATOM 5999 N N . LEU B 1 381 ? 7.555 15.484 17.047 1 92.81 381 LEU B N 1
ATOM 6000 C CA . LEU B 1 381 ? 7.031 14.43 17.906 1 92.81 381 LEU B CA 1
ATOM 6001 C C . LEU B 1 381 ? 6.078 15.008 18.953 1 92.81 381 LEU B C 1
ATOM 6003 O O . LEU B 1 381 ? 4.934 14.562 19.078 1 92.81 381 LEU B O 1
ATOM 6007 N N . VAL B 1 382 ? 6.527 15.969 19.641 1 95.62 382 VAL B N 1
ATOM 6008 C CA . VAL B 1 382 ? 5.77 16.5 20.75 1 95.62 382 VAL B CA 1
ATOM 6009 C C . VAL B 1 382 ? 4.48 17.141 20.25 1 95.62 382 VAL B C 1
ATOM 6011 O O . VAL B 1 382 ? 3.414 16.969 20.844 1 95.62 382 VAL B O 1
ATOM 6014 N N . THR B 1 383 ? 4.609 17.828 19.188 1 96.69 383 THR B N 1
ATOM 6015 C CA . THR B 1 383 ? 3.434 18.531 18.688 1 96.69 383 THR B CA 1
ATOM 6016 C C . THR B 1 383 ? 2.4 17.531 18.156 1 96.69 383 THR B C 1
ATOM 6018 O O . THR B 1 383 ? 1.194 17.766 18.281 1 96.69 383 THR B O 1
ATOM 6021 N N . CYS B 1 384 ? 2.826 16.438 17.594 1 94.81 384 CYS B N 1
ATOM 6022 C CA . CYS B 1 384 ? 1.891 15.414 17.109 1 94.81 384 CYS B CA 1
ATOM 6023 C C . CYS B 1 384 ? 1.149 14.773 18.281 1 94.81 384 CYS B C 1
ATOM 6025 O O . CYS B 1 384 ? -0.05 14.508 18.188 1 94.81 384 CYS B O 1
ATOM 6027 N N . VAL B 1 385 ? 1.871 14.578 19.328 1 94.88 385 VAL B N 1
ATOM 6028 C CA . VAL B 1 385 ? 1.266 13.969 20.5 1 94.88 385 VAL B CA 1
ATOM 6029 C C . VAL B 1 385 ? 0.276 14.945 21.141 1 94.88 385 VAL B C 1
ATOM 6031 O O . VAL B 1 385 ? -0.87 14.586 21.422 1 94.88 385 VAL B O 1
ATOM 6034 N N . VAL B 1 386 ? 0.678 16.141 21.297 1 97 386 VAL B N 1
ATOM 6035 C CA . VAL B 1 386 ? -0.16 17.172 21.922 1 97 386 VAL B CA 1
ATOM 6036 C C . VAL B 1 386 ? -1.398 17.406 21.062 1 97 386 VAL B C 1
ATOM 6038 O O . VAL B 1 386 ? -2.512 17.531 21.594 1 97 386 VAL B O 1
ATOM 6041 N N . ALA B 1 387 ? -1.142 17.516 19.812 1 97.31 387 ALA B N 1
ATOM 6042 C CA . ALA B 1 387 ? -2.244 17.734 18.875 1 97.31 387 ALA B CA 1
ATOM 6043 C C . ALA B 1 387 ? -3.289 16.625 19 1 97.31 387 ALA B C 1
ATOM 6045 O O . ALA B 1 387 ? -4.488 16.906 19.078 1 97.31 387 ALA B O 1
ATOM 6046 N N . SER B 1 388 ? -2.818 15.422 19.016 1 96.06 388 SER B N 1
ATOM 6047 C CA . SER B 1 388 ? -3.709 14.266 19.078 1 96.06 388 SER B CA 1
ATOM 6048 C C . SER B 1 388 ? -4.484 14.227 20.391 1 96.06 388 SER B C 1
ATOM 6050 O O . SER B 1 388 ? -5.684 13.945 20.406 1 96.06 388 SER B O 1
ATOM 6052 N N . LEU B 1 389 ? -3.852 14.531 21.438 1 96.81 389 LEU B N 1
ATOM 6053 C CA . LEU B 1 389 ? -4.504 14.539 22.75 1 96.81 389 LEU B CA 1
ATOM 6054 C C . LEU B 1 389 ? -5.523 15.672 22.844 1 96.81 389 LEU B C 1
ATOM 6056 O O . LEU B 1 389 ? -6.621 15.477 23.359 1 96.81 389 LEU B O 1
ATOM 6060 N N . ALA B 1 390 ? -5.152 16.781 22.312 1 97.5 390 ALA B N 1
ATOM 6061 C CA . ALA B 1 390 ? -6.043 17.938 22.344 1 97.5 390 ALA B CA 1
ATOM 6062 C C . ALA B 1 390 ? -7.301 17.688 21.516 1 97.5 390 ALA B C 1
ATOM 6064 O O . ALA B 1 390 ? -8.414 17.984 21.969 1 97.5 390 ALA B O 1
ATOM 6065 N N . VAL B 1 391 ? -7.113 17.156 20.344 1 97.62 391 VAL B N 1
ATOM 6066 C CA . VAL B 1 391 ? -8.258 16.906 19.469 1 97.62 391 VAL B CA 1
ATOM 6067 C C . VAL B 1 391 ? -9.141 15.828 20.078 1 97.62 391 VAL B C 1
ATOM 6069 O O . VAL B 1 391 ? -10.375 15.93 20.047 1 97.62 391 VAL B O 1
ATOM 6072 N N . GLU B 1 392 ? -8.5 14.797 20.609 1 96.19 392 GLU B N 1
ATOM 6073 C CA . GLU B 1 392 ? -9.258 13.727 21.25 1 96.19 392 GLU B CA 1
ATOM 6074 C C . GLU B 1 392 ? -10.102 14.266 22.406 1 96.19 392 GLU B C 1
ATOM 6076 O O . GLU B 1 392 ? -11.289 13.953 22.516 1 96.19 392 GLU B O 1
ATOM 6081 N N . GLY B 1 393 ? -9.523 15.055 23.25 1 96.19 393 GLY B N 1
ATOM 6082 C CA . 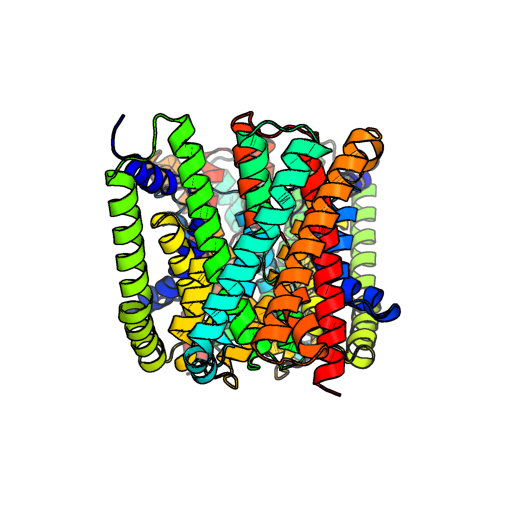GLY B 1 393 ? -10.234 15.648 24.359 1 96.19 393 GLY B CA 1
ATOM 6083 C C . GLY B 1 393 ? -11.367 16.562 23.938 1 96.19 393 GLY B C 1
ATOM 6084 O O . GLY B 1 393 ? -12.469 16.484 24.484 1 96.19 393 GLY B O 1
ATOM 6085 N N . ALA B 1 394 ? -11.094 17.344 22.984 1 97.31 394 ALA B N 1
ATOM 6086 C CA . ALA B 1 394 ? -12.109 18.281 22.5 1 97.31 394 ALA B CA 1
ATOM 6087 C C . ALA B 1 394 ? -13.25 17.531 21.812 1 97.31 394 ALA B C 1
ATOM 6089 O O . ALA B 1 394 ? -14.422 17.891 21.969 1 97.31 394 ALA B O 1
ATOM 6090 N N . SER B 1 395 ? -12.891 16.516 21.031 1 96.19 395 SER B N 1
ATOM 6091 C CA . SER B 1 395 ? -13.906 15.742 20.312 1 96.19 395 SER B CA 1
ATOM 6092 C C . SER B 1 395 ? -14.828 15.016 21.266 1 96.19 395 SER B C 1
ATOM 6094 O O . SER B 1 395 ? -16.047 14.969 21.062 1 96.19 395 SER B O 1
ATOM 6096 N N . LYS B 1 396 ? -14.266 14.477 22.312 1 94.88 396 LYS B N 1
ATOM 6097 C CA . LYS B 1 396 ? -15.055 13.789 23.328 1 94.88 396 LYS B CA 1
ATOM 6098 C C . LYS B 1 396 ? -16.062 14.742 23.984 1 94.88 396 LYS B C 1
ATOM 6100 O O . LYS B 1 396 ? -17.219 14.375 24.188 1 94.88 396 LYS B O 1
ATOM 6105 N N . LYS B 1 397 ? -15.656 15.922 24.188 1 95.38 397 LYS B N 1
ATOM 6106 C CA . LYS B 1 397 ? -16.5 16.906 24.859 1 95.38 397 LYS B CA 1
ATOM 6107 C C . LYS B 1 397 ? -17.562 17.453 23.906 1 95.38 397 LYS B C 1
ATOM 6109 O O . LYS B 1 397 ? -18.656 17.844 24.328 1 95.38 397 LYS B O 1
ATOM 6114 N N . MET B 1 398 ? -17.266 17.438 22.688 1 93 398 MET B N 1
ATOM 6115 C CA . MET B 1 398 ? -18.203 17.969 21.703 1 93 398 MET B CA 1
ATOM 6116 C C . MET B 1 398 ? -19.344 17 21.438 1 93 398 MET B C 1
ATOM 6118 O O . MET B 1 398 ? -20.453 17.406 21.125 1 93 398 MET B O 1
ATOM 6122 N N . VAL B 1 399 ? -19.062 15.703 21.469 1 89.75 399 VAL B N 1
ATOM 6123 C CA . VAL B 1 399 ? -20.078 14.703 21.141 1 89.75 399 VAL B CA 1
ATOM 6124 C C . VAL B 1 399 ? -20.859 14.336 22.406 1 89.75 399 VAL B C 1
ATOM 6126 O O . VAL B 1 399 ? -22 13.875 22.328 1 89.75 399 VAL B O 1
ATOM 6129 N N . LEU B 1 400 ? -20.359 14.383 23.516 1 78.56 400 LEU B N 1
ATOM 6130 C CA . LEU B 1 400 ? -21.109 14.133 24.734 1 78.56 400 LEU B CA 1
ATOM 6131 C C . LEU B 1 400 ? -22.016 15.312 25.062 1 78.56 400 LEU B C 1
ATOM 6133 O O . LEU B 1 400 ? -23.141 15.117 25.516 1 78.56 400 LEU B O 1
#